Protein AF-A0A370FLT7-F1 (afdb_monomer_lite)

Radius of gyration: 33.23 Å; chains: 1; bounding box: 88×99×96 Å

pLDDT: mean 82.63, std 16.58, range [23.91, 98.06]

Foldseek 3Di:
DDDDDDDDDDPPDDDPPLPDFDPVVVVLVVVLVVQLVCLVVCAQVVCVVVVFHADLVGFGPDDDPDDDDPFQQQDDDPNFGSVLQLVLLVLLLVLLVLQVVLLVVDDADPLLSVLSNLQSQLSNQLSVLRNQCRSPPDSVSQLSNQLSNLSNLLSLLLLLCQWQNDSSCSVVSSVVSNVQSNCLSCVCVPRVRNVSNVSSVVSSLVSSVVRVPGHTDVRRLQFPSVLLSVLQVQLVVLVVCFNVVCVVVVNPHGSSSVSSVSNSVSSVSVSVSSPDDHDDPPDDDPDDDPPPDPPDDDDPDDDPDDPDDPPDDPDPDDDDLCVLCVDLLAVLLLLLLLLLLLLLLLLLLLLLCCCLPPNPDPVQHNVCSNVLLVLLLLVLLQQCLLLLLLVLLQFWLLVLSLVLLVLQLVLLLQSLVCLVVVPSVSSSVSSNSSSNSVSNNQLSSLLSLPQSDDQLSQLSSLLSSLLSSLVSSLNSNVNNNVQSPDPPCSSNSSSVSSNVSSVSSSVSSVSNDTGGRNCNPDDRDPRRVVSLVVLLVLQVVDVLSNLLLVLLLLLLLLVLLCLVCLQVCCCVQLLEDPVNSSVLSVLLSVLLSLLSSVLSVLCVSHLQLLLQLVLLLQLLVLLQVLLVLGVPDDDDHRDYPVRSVVDPSVVSNSVSSSRNSSSSNSNNSSSSSSLSVPDDSSRSSSSSSNSSNSNSVSSVVSVVVSVVCVVSVDDSSVSSNVSSVVSVVVSVVSCVVQVLNVLSNVLSCCCPWFEVEAEAPLVQADPWFEAEEEEAAFFPCVLSPVCNSHSDQEAEEDAQVLLVDPPSVVSNVSSVHQHADPCVVPVVSNVVSLVVLLVCNVVRHYYYYHQQRDHDQDRDGHQGHCSLLSSLVSNVVVVGWYWYKAKYKEQCHLAQGGQNDDDVRGRDHNDPPGPDGGHRYMYMYIDHIDTSVPDDRVVSSVVRVVSHVVD

Structure (mmCIF, N/CA/C/O backbone):
data_AF-A0A370FLT7-F1
#
_entry.id   AF-A0A370FLT7-F1
#
loop_
_atom_site.group_PDB
_atom_site.id
_atom_site.type_symbol
_atom_site.label_atom_id
_atom_site.label_alt_id
_atom_site.label_comp_id
_atom_site.label_asym_id
_atom_site.label_entity_id
_atom_site.label_seq_id
_atom_site.pdbx_PDB_ins_code
_atom_site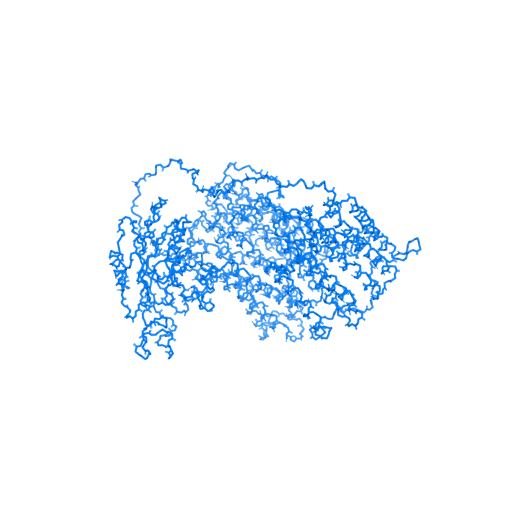.Cartn_x
_atom_site.Cartn_y
_atom_site.Cartn_z
_atom_site.occupancy
_atom_site.B_iso_or_equiv
_atom_site.auth_seq_id
_atom_site.auth_comp_id
_atom_site.auth_asym_id
_atom_site.auth_atom_id
_atom_site.pdbx_PDB_model_num
ATOM 1 N N . MET A 1 1 ? -52.719 66.100 21.756 1.00 38.38 1 MET A N 1
ATOM 2 C CA . MET A 1 1 ? -51.953 67.330 21.450 1.00 38.38 1 MET A CA 1
ATOM 3 C C . MET A 1 1 ? -50.481 67.063 21.730 1.00 38.38 1 MET A C 1
ATOM 5 O O . MET A 1 1 ? -50.223 66.304 22.649 1.00 38.38 1 MET A O 1
ATOM 9 N N . SER A 1 2 ? -49.617 67.682 20.910 1.00 30.84 2 SER A N 1
ATOM 10 C CA . SER A 1 2 ? -48.152 67.544 20.710 1.00 30.84 2 SER A CA 1
ATOM 11 C C . SER A 1 2 ? -47.684 66.196 20.120 1.00 30.84 2 SER A C 1
ATOM 13 O O . SER A 1 2 ? -47.815 65.155 20.745 1.00 30.84 2 SER A O 1
ATOM 15 N N . SER A 1 3 ? -47.365 66.060 18.824 1.00 33.62 3 SER A N 1
ATOM 16 C CA . SER A 1 3 ? -46.387 66.716 17.922 1.00 33.62 3 SER A CA 1
ATOM 17 C C . SER A 1 3 ? -44.952 66.207 18.087 1.00 33.62 3 SER A C 1
ATOM 19 O O . SER A 1 3 ? -44.336 66.480 19.110 1.00 33.62 3 SER A O 1
ATOM 21 N N . SER A 1 4 ? -44.393 65.587 17.041 1.00 31.08 4 SER A N 1
ATOM 22 C CA . SER A 1 4 ? -43.072 65.950 16.497 1.00 31.08 4 SER A CA 1
ATOM 23 C C . SER A 1 4 ? -42.725 65.098 15.268 1.00 31.08 4 SER A C 1
ATOM 25 O O . SER A 1 4 ? -42.949 63.892 15.226 1.00 31.08 4 SER A O 1
ATOM 27 N N . THR A 1 5 ? -42.212 65.788 14.261 1.00 32.88 5 THR A N 1
ATOM 28 C CA . THR A 1 5 ? -41.855 65.403 12.895 1.00 32.88 5 THR A CA 1
ATOM 29 C C . THR A 1 5 ? -40.526 64.647 12.801 1.00 32.88 5 THR A C 1
ATOM 31 O O . THR A 1 5 ? -39.550 65.014 13.450 1.00 32.88 5 THR A O 1
ATOM 34 N N . ALA A 1 6 ? -40.466 63.648 11.918 1.00 31.94 6 ALA A N 1
ATOM 35 C CA . ALA A 1 6 ? -39.247 62.942 11.530 1.00 31.94 6 ALA A CA 1
ATOM 36 C C . ALA A 1 6 ? -38.397 63.766 10.539 1.00 31.94 6 ALA A C 1
ATOM 38 O O . ALA A 1 6 ? -38.916 64.263 9.541 1.00 31.94 6 ALA A O 1
ATOM 39 N N . SER A 1 7 ? -37.089 63.858 10.797 1.00 27.72 7 SER A N 1
ATOM 40 C CA . SER A 1 7 ? -36.059 64.342 9.868 1.00 27.72 7 SER A CA 1
ATOM 41 C C . SER A 1 7 ? -34.791 63.488 10.005 1.00 27.72 7 SER A C 1
ATOM 43 O O . SER A 1 7 ? -34.506 62.945 11.069 1.00 27.72 7 SER A O 1
ATOM 45 N N . ALA A 1 8 ? -34.081 63.362 8.887 1.00 35.47 8 ALA A N 1
ATOM 46 C CA . ALA A 1 8 ? -33.029 62.412 8.544 1.00 35.47 8 ALA A CA 1
ATOM 47 C C . ALA A 1 8 ? -31.767 62.410 9.433 1.00 35.47 8 ALA A C 1
ATOM 49 O O . ALA A 1 8 ? -31.278 63.464 9.833 1.00 35.47 8 ALA A O 1
ATOM 50 N N . ALA A 1 9 ? -31.174 61.218 9.592 1.00 28.31 9 ALA A N 1
ATOM 51 C CA . ALA A 1 9 ? -29.761 61.015 9.918 1.00 28.31 9 ALA A CA 1
ATOM 52 C C . ALA A 1 9 ? -29.216 59.739 9.223 1.00 28.31 9 ALA A C 1
ATOM 54 O O . ALA A 1 9 ? -29.632 58.623 9.518 1.00 28.31 9 ALA A O 1
ATOM 55 N N . ASP A 1 10 ? -28.362 59.976 8.226 1.00 25.14 10 ASP A N 1
ATOM 56 C CA . ASP A 1 10 ? -27.157 59.254 7.770 1.00 25.14 10 ASP A CA 1
ATOM 57 C C . ASP A 1 10 ? -26.933 57.750 8.112 1.00 25.14 10 ASP A C 1
ATOM 59 O O . ASP A 1 10 ? -26.761 57.403 9.283 1.00 25.14 10 ASP A O 1
ATOM 63 N N . PRO A 1 11 ? -26.788 56.834 7.122 1.00 30.23 11 PRO A N 1
ATOM 64 C CA . PRO A 1 11 ? -26.282 55.482 7.339 1.00 30.23 11 PRO A CA 1
ATOM 65 C C . PRO A 1 11 ? -24.788 55.383 6.973 1.00 30.23 11 PRO A C 1
ATOM 67 O O . PRO A 1 11 ? -24.406 54.682 6.035 1.00 30.23 11 PRO A O 1
ATOM 70 N N . ALA A 1 12 ? -23.925 56.053 7.736 1.00 32.56 12 ALA A N 1
ATOM 71 C CA . ALA A 1 12 ? -22.471 55.900 7.664 1.00 32.56 12 ALA A CA 1
ATOM 72 C C . ALA A 1 12 ? -21.914 55.272 8.955 1.00 32.56 12 ALA A C 1
ATOM 74 O O . ALA A 1 12 ? -21.132 55.882 9.675 1.00 32.56 12 ALA A O 1
ATOM 75 N N . SER A 1 13 ? -22.313 54.034 9.273 1.00 29.62 13 SER A N 1
ATOM 76 C CA . SER A 1 13 ? -21.671 53.246 10.344 1.00 29.62 13 SER A CA 1
ATOM 77 C C . SER A 1 13 ? -21.917 51.735 10.220 1.00 29.62 13 SER A C 1
ATOM 79 O O . SER A 1 13 ? -22.396 51.070 11.135 1.00 29.62 13 SER A O 1
ATOM 81 N N . THR A 1 14 ? -21.549 51.125 9.090 1.00 31.80 14 THR A N 1
ATOM 82 C CA . THR A 1 14 ? -21.376 49.662 9.070 1.00 31.80 14 THR A CA 1
ATOM 83 C C . THR A 1 14 ? -20.015 49.300 9.649 1.00 31.80 14 THR A C 1
ATOM 85 O O . THR A 1 14 ? -18.990 49.446 8.983 1.00 31.80 14 THR A O 1
ATOM 88 N N . ASN A 1 15 ? -20.044 48.825 10.893 1.00 28.28 15 ASN A N 1
ATOM 89 C CA . ASN A 1 15 ? -18.952 48.187 11.617 1.00 28.28 15 ASN A CA 1
ATOM 90 C C . ASN A 1 15 ? -18.109 47.257 10.731 1.00 28.28 15 ASN A C 1
ATOM 92 O O . ASN A 1 15 ? -18.578 46.245 10.208 1.00 28.28 15 ASN A O 1
ATOM 96 N N . THR A 1 16 ? -16.827 47.591 10.631 1.00 33.44 16 THR A N 1
ATOM 97 C CA . THR A 1 16 ? -15.758 46.767 10.071 1.00 33.44 16 THR A CA 1
ATOM 98 C C . THR A 1 16 ? -15.375 45.673 11.075 1.00 33.44 16 THR A C 1
ATOM 100 O O . THR A 1 16 ? -14.290 45.692 11.647 1.00 33.44 16 THR A O 1
ATOM 103 N N . GLU A 1 17 ? -16.250 44.696 11.320 1.00 32.62 17 GLU A N 1
ATOM 104 C CA . GLU A 1 17 ? -15.790 43.431 11.900 1.00 32.62 17 GLU A CA 1
ATOM 105 C C . GLU A 1 17 ? -15.023 42.671 10.813 1.00 32.62 17 GLU A C 1
ATOM 107 O O . GLU A 1 17 ? -15.592 42.181 9.834 1.00 32.62 17 GLU A O 1
ATOM 112 N N . ALA A 1 18 ? -13.699 42.607 10.952 1.00 38.72 18 ALA A N 1
ATOM 113 C CA . ALA A 1 18 ? -12.856 41.760 10.126 1.00 38.72 18 ALA A CA 1
ATOM 114 C C . ALA A 1 18 ? -13.278 40.298 10.337 1.00 38.72 18 ALA A C 1
ATOM 116 O O . ALA A 1 18 ? -12.859 39.651 11.295 1.00 38.72 18 ALA A O 1
ATOM 117 N N . ALA A 1 19 ? -14.137 39.785 9.453 1.00 44.47 19 ALA A N 1
ATOM 118 C CA . ALA A 1 19 ? -14.568 38.396 9.463 1.00 44.47 19 ALA A CA 1
ATOM 119 C C . ALA A 1 19 ? -13.333 37.482 9.427 1.00 44.47 19 ALA A C 1
ATOM 121 O O . ALA A 1 19 ? -12.657 37.361 8.401 1.00 44.47 19 ALA A O 1
ATOM 122 N N . LEU A 1 20 ? -13.019 36.869 10.571 1.00 51.88 20 LEU A N 1
ATOM 123 C CA . LEU A 1 20 ? -11.896 35.952 10.725 1.00 51.88 20 LEU A CA 1
ATOM 124 C C . LEU A 1 20 ? -12.008 34.835 9.679 1.00 51.88 20 LEU A C 1
ATOM 126 O O . LEU A 1 20 ? -13.048 34.185 9.542 1.00 51.88 20 LEU A O 1
ATOM 130 N N . LEU A 1 21 ? -10.928 34.617 8.923 1.00 61.34 21 LEU A N 1
ATOM 131 C CA . LEU A 1 21 ? -10.863 33.547 7.929 1.00 61.34 21 LEU A CA 1
ATOM 132 C C . LEU A 1 21 ? -11.156 32.193 8.606 1.00 61.34 21 LEU A C 1
ATOM 134 O O . LEU A 1 21 ? -10.674 31.950 9.717 1.00 61.34 21 LEU A O 1
ATOM 138 N N . PRO A 1 22 ? -11.882 31.267 7.950 1.00 70.06 22 PRO A N 1
ATOM 139 C CA . PRO A 1 22 ? -12.069 29.916 8.470 1.00 70.06 22 PRO A CA 1
ATOM 140 C C . PRO A 1 22 ? -10.717 29.298 8.853 1.00 70.06 22 PRO A C 1
ATOM 142 O O . PRO A 1 22 ? -9.789 29.334 8.043 1.00 70.06 22 PRO A O 1
ATOM 145 N N . ARG A 1 23 ? -10.595 28.699 10.050 1.00 70.44 23 ARG A N 1
ATOM 146 C CA . ARG A 1 23 ? -9.309 28.188 10.587 1.00 70.44 23 ARG A CA 1
ATOM 147 C C . ARG A 1 23 ? -8.514 27.341 9.583 1.00 70.44 23 ARG A C 1
ATOM 149 O O . ARG A 1 23 ? -7.304 27.493 9.469 1.00 70.44 23 ARG A O 1
ATOM 156 N N . GLY A 1 24 ? -9.195 26.492 8.807 1.00 73.44 24 GLY A N 1
ATOM 157 C CA . GLY A 1 24 ? -8.556 25.674 7.769 1.00 73.44 24 GLY A CA 1
ATOM 158 C C . GLY A 1 24 ? -7.980 26.475 6.592 1.00 73.44 24 GLY A C 1
ATOM 159 O O . GLY A 1 24 ? -6.941 26.098 6.065 1.00 73.44 24 GLY A O 1
ATOM 160 N N . LEU A 1 25 ? -8.621 27.578 6.191 1.00 81.38 25 LEU A N 1
ATOM 161 C CA . LEU A 1 25 ? -8.120 28.482 5.150 1.00 81.38 25 LEU A CA 1
ATOM 162 C C . LEU A 1 25 ? -6.924 29.295 5.647 1.00 81.38 25 LEU A C 1
ATOM 164 O O . LEU A 1 25 ? -5.943 29.418 4.920 1.00 81.38 25 LEU A O 1
ATOM 168 N N . GLY A 1 26 ? -6.978 29.777 6.891 1.00 81.12 26 GLY A N 1
ATOM 169 C CA . GLY A 1 26 ? -5.848 30.462 7.522 1.00 81.12 26 GLY A CA 1
ATOM 170 C C . GLY A 1 26 ? -4.589 29.591 7.554 1.00 81.12 26 GLY A C 1
ATOM 171 O O . GLY A 1 26 ? -3.539 30.030 7.102 1.00 81.12 26 GLY A O 1
ATOM 172 N N . LEU A 1 27 ? -4.710 28.331 7.989 1.00 79.44 27 LEU A N 1
ATOM 173 C CA . LEU A 1 27 ? -3.586 27.385 8.021 1.00 79.44 27 LEU A CA 1
ATOM 174 C C . LEU A 1 27 ? -3.029 27.067 6.627 1.00 79.44 27 LEU A C 1
ATOM 176 O O . LEU A 1 27 ? -1.815 27.010 6.458 1.00 79.44 27 LEU A O 1
ATOM 180 N N . ALA A 1 28 ? -3.894 26.879 5.625 1.00 80.38 28 ALA A N 1
ATOM 181 C CA . ALA A 1 28 ? -3.457 26.587 4.260 1.00 80.38 28 ALA A CA 1
ATOM 182 C C . ALA A 1 28 ? -2.689 27.764 3.633 1.00 80.38 28 ALA A C 1
ATOM 184 O O . ALA A 1 28 ? -1.633 27.561 3.038 1.00 80.38 28 ALA A O 1
ATOM 185 N N . LEU A 1 29 ? -3.190 28.993 3.797 1.00 84.62 29 LEU A N 1
ATOM 186 C CA . LEU A 1 29 ? -2.523 30.198 3.295 1.00 84.62 29 LEU A CA 1
ATOM 187 C C . LEU A 1 29 ? -1.230 30.494 4.062 1.00 84.62 29 LEU A C 1
ATOM 189 O O . LEU A 1 29 ? -0.233 30.843 3.441 1.00 84.62 29 LEU A O 1
ATOM 193 N N . ALA A 1 30 ? -1.222 30.305 5.386 1.00 82.62 30 ALA A N 1
ATOM 194 C CA . ALA A 1 30 ? -0.020 30.456 6.200 1.00 82.62 30 ALA A CA 1
ATOM 195 C C . ALA A 1 30 ? 1.059 29.436 5.812 1.00 82.62 30 ALA A C 1
ATOM 197 O O . ALA A 1 30 ? 2.218 29.806 5.677 1.00 82.62 30 ALA A O 1
ATOM 198 N N . GLY A 1 31 ? 0.686 28.175 5.567 1.00 83.19 31 GLY A N 1
ATOM 199 C CA . GLY A 1 31 ? 1.617 27.147 5.098 1.00 83.19 31 GLY A CA 1
ATOM 200 C C . GLY A 1 31 ? 2.240 27.487 3.742 1.00 83.19 31 GLY A C 1
ATOM 201 O O . GLY A 1 31 ? 3.450 27.361 3.580 1.00 83.19 31 GLY A O 1
ATOM 202 N N . LEU A 1 32 ? 1.439 27.977 2.788 1.00 86.25 32 LEU A N 1
ATOM 203 C CA . LEU A 1 32 ? 1.945 28.430 1.487 1.00 86.25 32 LEU A CA 1
ATOM 204 C C . LEU A 1 32 ? 2.850 29.654 1.608 1.00 86.25 32 LEU A C 1
ATOM 206 O O . LEU A 1 32 ? 3.877 29.706 0.942 1.00 86.25 32 LEU A O 1
ATOM 210 N N . LEU A 1 33 ? 2.498 30.613 2.465 1.00 88.94 33 LEU A N 1
ATOM 211 C CA . LEU A 1 33 ? 3.317 31.797 2.708 1.00 88.94 33 LEU A CA 1
ATOM 212 C C . LEU A 1 33 ? 4.647 31.438 3.378 1.00 88.94 33 LEU A C 1
ATOM 214 O O . LEU A 1 33 ? 5.681 31.951 2.973 1.00 88.94 33 LEU A O 1
ATOM 218 N N . LEU A 1 34 ? 4.638 30.544 4.370 1.00 87.00 34 LEU A N 1
ATOM 219 C CA . LEU A 1 34 ? 5.855 30.060 5.023 1.00 87.00 34 LEU A CA 1
ATOM 220 C C . LEU A 1 34 ? 6.749 29.303 4.044 1.00 87.00 34 LEU A C 1
ATOM 222 O O . LEU A 1 34 ? 7.954 29.528 4.034 1.00 87.00 34 LEU A O 1
ATOM 226 N N . LEU A 1 35 ? 6.165 28.447 3.202 1.00 83.94 35 LEU A N 1
ATOM 227 C CA . LEU A 1 35 ? 6.905 27.752 2.154 1.00 83.94 35 LEU A CA 1
ATOM 228 C C . LEU A 1 35 ? 7.507 28.749 1.158 1.00 83.94 35 LEU A C 1
ATOM 230 O O . LEU A 1 35 ? 8.676 28.635 0.811 1.00 83.94 35 LEU A O 1
ATOM 234 N N . TRP A 1 36 ? 6.730 29.752 0.750 1.00 90.56 36 TRP A N 1
ATOM 235 C CA . TRP A 1 36 ? 7.182 30.809 -0.147 1.00 90.56 36 TRP A CA 1
ATOM 236 C C . TRP A 1 36 ? 8.335 31.623 0.462 1.00 90.56 36 TRP A C 1
ATOM 238 O O . TRP A 1 36 ? 9.374 31.775 -0.175 1.00 90.56 36 TRP A O 1
ATOM 248 N N . LEU A 1 37 ? 8.203 32.062 1.720 1.00 87.69 37 LEU A N 1
ATOM 249 C CA . LEU A 1 37 ? 9.255 32.759 2.467 1.00 87.69 37 LEU A CA 1
ATOM 250 C C . LEU A 1 37 ? 10.507 31.891 2.612 1.00 87.69 37 LEU A C 1
ATOM 252 O O . LEU A 1 37 ? 11.610 32.376 2.390 1.00 87.69 37 LEU A O 1
ATOM 256 N N . ALA A 1 38 ? 10.348 30.604 2.928 1.00 81.81 38 ALA A N 1
ATOM 257 C CA . ALA A 1 38 ? 11.465 29.671 3.018 1.00 81.81 38 ALA A CA 1
ATOM 258 C C . ALA A 1 38 ? 12.196 29.546 1.675 1.00 81.81 38 ALA A C 1
ATOM 260 O O . ALA A 1 38 ? 13.420 29.611 1.645 1.00 81.81 38 ALA A O 1
ATOM 261 N N . THR A 1 39 ? 11.467 29.439 0.559 1.00 82.62 39 THR A N 1
ATOM 262 C CA . THR A 1 39 ? 12.078 29.393 -0.779 1.00 82.62 39 THR A CA 1
ATOM 263 C C . THR A 1 39 ? 12.706 30.712 -1.210 1.00 82.62 39 THR A C 1
ATOM 265 O O . THR A 1 39 ? 13.681 30.711 -1.958 1.00 82.62 39 THR A O 1
ATOM 268 N N . TRP A 1 40 ? 12.171 31.834 -0.734 1.00 81.62 40 TRP A N 1
ATOM 269 C CA . TRP A 1 40 ? 12.729 33.153 -0.995 1.00 81.62 40 TRP A CA 1
ATOM 270 C C . TRP A 1 40 ? 14.043 33.359 -0.232 1.00 81.62 40 TRP A C 1
ATOM 272 O O . TRP A 1 40 ? 15.021 33.798 -0.826 1.00 81.62 40 TRP A O 1
ATOM 282 N N . LEU A 1 41 ? 14.086 32.955 1.043 1.00 79.75 41 LEU A N 1
ATOM 283 C CA . LEU A 1 41 ? 15.259 33.055 1.919 1.00 79.75 41 LEU A CA 1
ATOM 284 C C . LEU A 1 41 ? 16.350 32.021 1.612 1.00 79.75 41 LEU A C 1
ATOM 286 O O . LEU A 1 41 ? 17.524 32.305 1.819 1.00 79.75 41 LEU A O 1
ATOM 290 N N . ALA A 1 42 ? 15.981 30.826 1.140 1.00 70.44 42 ALA A N 1
ATOM 291 C CA . ALA A 1 42 ? 16.930 29.764 0.803 1.00 70.44 42 ALA A CA 1
ATOM 292 C C . ALA A 1 42 ? 17.928 30.191 -0.293 1.00 70.44 42 ALA A C 1
ATOM 294 O O . ALA A 1 42 ? 19.095 29.818 -0.232 1.00 70.44 42 ALA A O 1
ATOM 295 N N . GLY A 1 43 ? 17.497 31.012 -1.255 1.00 64.88 43 GLY A N 1
ATOM 296 C CA . GLY A 1 43 ? 18.356 31.577 -2.299 1.00 64.88 43 GLY A CA 1
ATOM 297 C C . GLY A 1 43 ? 19.034 30.548 -3.232 1.00 64.88 43 GLY A C 1
ATOM 298 O O . GLY A 1 43 ? 18.910 29.332 -3.052 1.00 64.88 43 GLY A O 1
ATOM 299 N N . PRO A 1 44 ? 19.791 31.017 -4.241 1.00 61.84 44 PRO A N 1
ATOM 300 C CA . PRO A 1 44 ? 20.571 30.161 -5.144 1.00 61.84 44 PRO A CA 1
ATOM 301 C C . PRO A 1 44 ? 21.779 29.514 -4.451 1.00 61.84 44 PRO A C 1
ATOM 303 O O . PRO A 1 44 ? 22.203 28.425 -4.828 1.00 61.84 44 PRO A O 1
ATOM 306 N N . ALA A 1 45 ? 22.320 30.160 -3.413 1.00 61.19 45 ALA A N 1
ATOM 307 C CA . ALA A 1 45 ? 23.509 29.705 -2.695 1.00 61.19 45 ALA A CA 1
ATOM 308 C C . ALA A 1 45 ? 23.268 28.422 -1.880 1.00 61.19 45 ALA A C 1
ATOM 310 O O . ALA A 1 45 ? 24.117 27.533 -1.885 1.00 61.19 45 ALA A O 1
ATOM 311 N N . LEU A 1 46 ? 22.109 28.281 -1.221 1.00 62.53 46 LEU A N 1
ATOM 312 C CA . LEU A 1 46 ? 21.760 27.046 -0.507 1.00 62.53 46 LEU A CA 1
ATOM 313 C C . LEU A 1 46 ? 21.501 25.895 -1.482 1.00 62.53 46 LEU A C 1
ATOM 315 O O . LEU A 1 46 ? 21.922 24.771 -1.231 1.00 62.53 46 LEU A O 1
ATOM 319 N N . LEU A 1 47 ? 20.835 26.176 -2.606 1.00 62.44 47 LEU A N 1
ATOM 320 C CA . LEU A 1 47 ? 20.624 25.201 -3.674 1.00 62.44 47 LEU A CA 1
ATOM 321 C C . LEU A 1 47 ? 21.951 24.733 -4.279 1.00 62.44 47 LEU A C 1
ATOM 323 O O . LEU A 1 47 ? 22.157 23.533 -4.428 1.00 62.44 47 LEU A O 1
ATOM 327 N N . ALA A 1 48 ? 22.878 25.653 -4.549 1.00 61.97 48 ALA A N 1
ATOM 328 C CA . ALA A 1 48 ? 24.223 25.322 -5.008 1.00 61.97 48 ALA A CA 1
ATOM 329 C C . ALA A 1 48 ? 25.009 24.509 -3.962 1.00 61.97 48 ALA A C 1
ATOM 331 O O . ALA A 1 48 ? 25.635 23.513 -4.314 1.00 61.97 48 ALA A O 1
ATOM 332 N N . ALA A 1 49 ? 24.911 24.855 -2.672 1.00 59.28 49 ALA A N 1
ATOM 333 C CA . ALA A 1 49 ? 25.519 24.091 -1.577 1.00 59.28 49 ALA A CA 1
ATOM 334 C C . ALA A 1 49 ? 24.932 22.673 -1.417 1.00 59.28 49 ALA A C 1
ATOM 336 O O . ALA A 1 49 ? 25.599 21.783 -0.892 1.00 59.28 49 ALA A O 1
ATOM 337 N N . LEU A 1 50 ? 23.700 22.450 -1.886 1.00 55.97 50 LEU A N 1
ATOM 338 C CA . LEU A 1 50 ? 23.039 21.143 -1.945 1.00 55.97 50 LEU A CA 1
ATOM 339 C C . LEU A 1 50 ? 23.236 20.422 -3.294 1.00 55.97 50 LEU A C 1
ATOM 341 O O . LEU A 1 50 ? 22.694 19.332 -3.471 1.00 55.97 50 LEU A O 1
ATOM 345 N N . GLY A 1 51 ? 23.997 21.002 -4.231 1.00 55.62 51 GLY A N 1
ATOM 346 C CA . GLY A 1 51 ? 24.246 20.433 -5.561 1.00 55.62 51 GLY A CA 1
ATOM 347 C C . GLY A 1 51 ? 23.050 20.506 -6.520 1.00 55.62 51 GLY A C 1
ATOM 348 O O . GLY A 1 51 ? 22.939 19.675 -7.413 1.00 55.62 51 GLY A O 1
ATOM 349 N N . LEU A 1 52 ? 22.141 21.468 -6.327 1.00 57.31 52 LEU A N 1
ATOM 350 C CA . LEU A 1 52 ? 20.862 21.603 -7.037 1.00 57.31 52 LEU A CA 1
ATOM 351 C C . LEU A 1 52 ? 20.688 22.972 -7.748 1.00 57.31 52 LEU A C 1
ATOM 353 O O . LEU A 1 52 ? 19.691 23.656 -7.499 1.00 57.31 52 LEU A O 1
ATOM 357 N N . PRO A 1 53 ? 21.621 23.436 -8.606 1.00 57.84 53 PRO A N 1
ATOM 358 C CA . PRO A 1 53 ? 21.456 24.707 -9.316 1.00 57.84 53 PRO A CA 1
ATOM 359 C C . PRO A 1 53 ? 20.275 24.633 -10.295 1.00 57.84 53 PRO A C 1
ATOM 361 O O . PRO A 1 53 ? 20.175 23.686 -11.069 1.00 57.84 53 PRO A O 1
ATOM 364 N N . LEU A 1 54 ? 19.376 25.620 -10.262 1.00 57.41 54 LEU A N 1
ATOM 365 C CA . LEU A 1 54 ? 18.251 25.731 -11.196 1.00 57.41 54 LEU A CA 1
ATOM 366 C C . LEU A 1 54 ? 18.619 26.661 -12.361 1.00 57.41 54 LEU A C 1
ATOM 368 O O . LEU A 1 54 ? 19.239 27.700 -12.145 1.00 57.41 54 LEU A O 1
ATOM 372 N N . ASP A 1 55 ? 18.214 26.317 -13.579 1.00 55.12 55 ASP A N 1
ATOM 373 C CA . ASP A 1 55 ? 18.307 27.178 -14.754 1.00 55.12 55 ASP A CA 1
ATOM 374 C C . ASP A 1 55 ? 17.222 28.280 -14.751 1.00 55.12 55 ASP A C 1
ATOM 376 O O . ASP A 1 55 ? 16.337 28.331 -13.889 1.00 55.12 55 ASP A O 1
ATOM 380 N N . ALA A 1 56 ? 17.255 29.173 -15.749 1.00 48.19 56 ALA A N 1
ATOM 381 C CA . ALA A 1 56 ? 16.298 30.282 -15.886 1.00 48.19 56 ALA A CA 1
ATOM 382 C C . ALA A 1 56 ? 14.821 29.827 -16.000 1.00 48.19 56 ALA A C 1
ATOM 384 O O . ALA A 1 56 ? 13.890 30.605 -15.735 1.00 48.19 56 ALA A O 1
ATOM 385 N N . HIS A 1 57 ? 14.595 28.561 -16.356 1.00 51.09 57 HIS A N 1
ATOM 386 C CA . HIS A 1 57 ? 13.287 27.928 -16.497 1.00 51.09 57 HIS A CA 1
ATOM 387 C C . HIS A 1 57 ? 12.843 27.174 -15.234 1.00 51.09 57 HIS A C 1
ATOM 389 O O . HIS A 1 57 ? 11.661 26.846 -15.114 1.00 51.09 57 HIS A O 1
ATOM 395 N N . GLY A 1 58 ? 13.728 27.004 -14.247 1.00 50.62 58 GLY A N 1
ATOM 396 C CA . GLY A 1 58 ? 13.455 26.276 -13.011 1.00 50.62 58 GLY A CA 1
ATOM 397 C C . GLY A 1 58 ? 13.675 24.772 -13.107 1.00 50.62 58 GLY A C 1
ATOM 398 O O . GLY A 1 58 ? 13.102 24.033 -12.306 1.00 50.62 58 GLY A O 1
ATOM 399 N N . HIS A 1 59 ? 14.498 24.325 -14.054 1.00 52.88 59 HIS A N 1
ATOM 400 C CA . HIS A 1 59 ? 15.002 22.960 -14.150 1.00 52.88 59 HIS A CA 1
ATOM 401 C C . HIS A 1 59 ? 16.377 22.853 -13.501 1.00 52.88 59 HIS A C 1
ATOM 403 O O . HIS A 1 59 ? 17.164 23.789 -13.552 1.00 52.88 59 HIS A O 1
ATOM 409 N N . LEU A 1 60 ? 16.683 21.715 -12.884 1.00 47.72 60 LEU A N 1
ATOM 410 C CA . LEU A 1 60 ? 18.024 21.470 -12.359 1.00 47.72 60 LEU A CA 1
ATOM 411 C C . LEU A 1 60 ? 19.014 21.409 -13.525 1.00 47.72 60 LEU A C 1
ATOM 413 O O . LEU A 1 60 ? 18.779 20.698 -14.501 1.00 47.72 60 LEU A O 1
ATOM 417 N N . GLN A 1 61 ? 20.097 22.179 -13.436 1.00 44.38 61 GLN A N 1
ATOM 418 C CA . GLN A 1 61 ? 21.118 22.283 -14.469 1.00 44.38 61 GLN A CA 1
ATOM 419 C C . GLN A 1 61 ? 21.944 20.987 -14.481 1.00 44.38 61 GLN A C 1
ATOM 421 O O . GLN A 1 61 ? 22.999 20.887 -13.859 1.00 44.38 61 GLN A O 1
ATOM 426 N N . ALA A 1 62 ? 21.433 19.955 -15.152 1.00 36.03 62 ALA A N 1
ATOM 427 C CA . ALA A 1 62 ? 22.185 18.742 -15.432 1.00 36.03 62 ALA A CA 1
ATOM 428 C C . ALA A 1 62 ? 23.304 19.080 -16.431 1.00 36.03 62 ALA A C 1
ATOM 430 O O . ALA A 1 62 ? 23.060 19.708 -17.460 1.00 36.03 62 ALA A O 1
ATOM 431 N N . HIS A 1 63 ? 24.540 18.708 -16.101 1.00 38.25 63 HIS A N 1
ATOM 432 C CA . HIS A 1 63 ? 25.740 18.966 -16.894 1.00 38.25 63 HIS A CA 1
ATOM 433 C C . HIS A 1 63 ? 25.564 18.638 -18.393 1.00 38.25 63 HIS A C 1
ATOM 435 O O . HIS A 1 63 ? 25.597 17.472 -18.777 1.00 38.25 63 HIS A O 1
ATOM 441 N N . ALA A 1 64 ? 25.460 19.663 -19.247 1.00 30.88 64 ALA A N 1
ATOM 442 C CA . ALA A 1 64 ? 25.717 19.566 -20.684 1.00 30.88 64 ALA A CA 1
ATOM 443 C C . ALA A 1 64 ? 26.195 20.924 -21.255 1.00 30.88 64 ALA A C 1
ATOM 445 O O . ALA A 1 64 ? 25.687 21.973 -20.849 1.00 30.88 64 ALA A O 1
ATOM 446 N N . PRO A 1 65 ? 27.182 20.929 -22.172 1.00 36.09 65 PRO A N 1
ATOM 447 C CA . PRO A 1 65 ? 27.697 22.132 -22.820 1.00 36.09 65 PRO A CA 1
ATOM 448 C C . PRO A 1 65 ? 26.719 22.635 -23.897 1.00 36.09 65 PRO A C 1
ATOM 450 O O . PRO A 1 65 ? 26.118 21.835 -24.602 1.00 36.09 65 PRO A O 1
ATOM 453 N N . ALA A 1 66 ? 26.633 23.962 -24.051 1.00 36.91 66 ALA A N 1
ATOM 454 C CA . ALA A 1 66 ? 25.868 24.698 -25.068 1.00 36.91 66 ALA A CA 1
ATOM 455 C C . ALA A 1 66 ? 24.331 24.540 -25.002 1.00 36.91 66 ALA A C 1
ATOM 457 O O . ALA A 1 66 ? 23.759 23.513 -25.345 1.00 36.91 66 ALA A O 1
ATOM 458 N N . VAL A 1 67 ? 23.651 25.618 -24.600 1.00 41.53 67 VAL A N 1
ATOM 459 C CA . VAL A 1 67 ? 22.185 25.745 -24.591 1.00 41.53 67 VAL A CA 1
ATOM 460 C C . VAL A 1 67 ? 21.635 25.483 -25.999 1.00 41.53 67 VAL A C 1
ATOM 462 O O . VAL A 1 67 ? 21.765 26.319 -26.895 1.00 41.53 67 VAL A O 1
ATOM 465 N N . ALA A 1 68 ? 21.034 24.306 -26.182 1.00 46.22 68 ALA A N 1
ATOM 466 C CA . ALA A 1 68 ? 20.138 24.002 -27.289 1.00 46.22 68 ALA A CA 1
ATOM 467 C C . ALA A 1 68 ? 18.940 24.968 -27.256 1.00 46.22 68 ALA A C 1
ATOM 469 O O . ALA A 1 68 ? 18.565 25.465 -26.194 1.00 46.22 68 ALA A O 1
ATOM 470 N N . ALA A 1 69 ? 18.369 25.269 -28.422 1.00 58.03 69 ALA A N 1
ATOM 471 C CA . ALA A 1 69 ? 17.282 26.233 -28.562 1.00 58.03 69 ALA A CA 1
ATOM 472 C C . ALA A 1 69 ? 16.139 25.997 -27.541 1.00 58.03 69 ALA A C 1
ATOM 474 O O . ALA A 1 69 ? 15.782 24.847 -27.291 1.00 58.03 69 ALA A O 1
ATOM 475 N N . PRO A 1 70 ? 15.535 27.061 -26.974 1.00 65.56 70 PRO A N 1
ATOM 476 C CA . PRO A 1 70 ? 14.570 26.959 -25.872 1.00 65.56 70 PRO A CA 1
ATOM 477 C C . PRO A 1 70 ? 13.251 26.248 -26.228 1.00 65.56 70 PRO A C 1
ATOM 479 O O . PRO A 1 70 ? 12.486 25.933 -25.320 1.00 65.56 70 PRO A O 1
ATOM 482 N N . PHE A 1 71 ? 12.981 25.997 -27.514 1.00 81.19 71 PHE A N 1
ATOM 483 C CA . PHE A 1 71 ? 11.772 25.332 -28.013 1.00 81.19 71 PHE A CA 1
ATOM 484 C C . PHE A 1 71 ? 12.115 24.339 -29.122 1.00 81.19 71 PHE A C 1
ATOM 486 O O . PHE A 1 71 ? 13.079 24.545 -29.866 1.00 81.19 71 PHE A O 1
ATOM 493 N N . ALA A 1 72 ? 11.285 23.306 -29.278 1.00 83.88 72 ALA A N 1
ATOM 494 C CA . ALA A 1 72 ? 11.434 22.331 -30.354 1.00 83.88 72 ALA A CA 1
ATOM 495 C C . ALA A 1 72 ? 11.135 22.910 -31.751 1.00 83.88 72 ALA A C 1
ATOM 497 O O . ALA A 1 72 ? 11.800 22.545 -32.721 1.00 83.88 72 ALA A O 1
ATOM 498 N N . ASP A 1 73 ? 10.165 23.826 -31.869 1.00 86.38 73 ASP A N 1
ATOM 499 C CA . ASP A 1 73 ? 9.790 24.455 -33.144 1.00 86.38 73 ASP A CA 1
ATOM 500 C C . ASP A 1 73 ? 10.230 25.921 -33.215 1.00 86.38 73 ASP A C 1
ATOM 502 O O . ASP A 1 73 ? 9.513 26.839 -32.823 1.00 86.38 73 ASP A O 1
ATOM 506 N N . VAL A 1 74 ? 11.414 26.143 -33.785 1.00 87.75 74 VAL A N 1
ATOM 507 C CA . VAL A 1 74 ? 11.976 27.488 -33.989 1.00 87.75 74 VAL A CA 1
ATOM 508 C C . VAL A 1 74 ? 11.665 28.091 -35.364 1.00 87.75 74 VAL A C 1
ATOM 510 O O . VAL A 1 74 ? 12.247 29.101 -35.768 1.00 87.75 74 VAL A O 1
ATOM 513 N N . ARG A 1 75 ? 10.785 27.460 -36.150 1.00 89.81 75 ARG A N 1
ATOM 514 C CA . ARG A 1 75 ? 10.618 27.820 -37.564 1.00 89.81 75 ARG A CA 1
ATOM 515 C C . ARG A 1 75 ? 9.894 29.163 -37.714 1.00 89.81 75 ARG A C 1
ATOM 517 O O . ARG A 1 75 ? 8.811 29.352 -37.149 1.00 89.81 75 ARG A O 1
ATOM 524 N N . PRO A 1 76 ? 10.419 30.087 -38.540 1.00 89.94 76 PRO A N 1
ATOM 525 C CA . PRO A 1 76 ? 9.689 31.291 -38.889 1.00 89.94 76 PRO A CA 1
ATOM 526 C C . PRO A 1 76 ? 8.588 30.981 -39.914 1.00 89.94 76 PRO A C 1
ATOM 528 O O . PRO A 1 76 ? 8.791 30.228 -40.870 1.00 89.94 76 PRO A O 1
ATOM 531 N N . ARG A 1 77 ? 7.412 31.591 -39.750 1.00 89.38 77 ARG A N 1
ATOM 532 C CA . ARG A 1 77 ? 6.319 31.578 -40.743 1.00 89.38 77 ARG A CA 1
ATOM 533 C C . ARG A 1 77 ? 5.713 32.971 -40.824 1.00 89.38 77 ARG A C 1
ATOM 535 O O . ARG A 1 77 ? 5.544 33.621 -39.801 1.00 89.38 77 ARG A O 1
ATOM 542 N N . TRP A 1 78 ? 5.374 33.428 -42.030 1.00 89.69 78 TRP A N 1
ATOM 543 C CA . TRP A 1 78 ? 4.713 34.726 -42.254 1.00 89.69 78 TRP A CA 1
ATOM 544 C C . TRP A 1 78 ? 5.424 35.926 -41.595 1.00 89.69 78 TRP A C 1
ATOM 546 O O . TRP A 1 78 ? 4.775 36.844 -41.107 1.00 89.69 78 TRP A O 1
ATOM 556 N N . GLY A 1 79 ? 6.761 35.906 -41.545 1.00 85.19 79 GLY A N 1
ATOM 557 C CA . GLY A 1 79 ? 7.558 36.959 -40.900 1.00 85.19 79 GLY A CA 1
ATOM 558 C C . GLY A 1 79 ? 7.564 36.925 -39.365 1.00 85.19 79 GLY A C 1
ATOM 559 O O . GLY A 1 79 ? 8.140 37.817 -38.751 1.00 85.19 79 GLY A O 1
ATOM 560 N N . ILE A 1 80 ? 6.961 35.905 -38.744 1.00 89.19 80 ILE A N 1
ATOM 561 C CA . ILE A 1 80 ? 6.919 35.703 -37.292 1.00 89.19 80 ILE A CA 1
ATOM 562 C C . ILE A 1 80 ? 7.968 34.645 -36.903 1.00 89.19 80 ILE A C 1
ATOM 564 O O . ILE A 1 80 ? 7.866 33.510 -37.380 1.00 89.19 80 ILE A O 1
ATOM 568 N N . PRO A 1 81 ? 8.963 34.966 -36.056 1.00 87.38 81 PRO A N 1
ATOM 569 C CA . PRO A 1 81 ? 9.854 33.975 -35.445 1.00 87.38 81 PRO A CA 1
ATOM 570 C C . PRO A 1 81 ? 9.086 33.054 -34.486 1.00 87.38 81 PRO A C 1
ATOM 572 O O . PRO A 1 81 ? 8.173 33.519 -33.808 1.00 87.38 81 PRO A O 1
ATOM 575 N N . ASN A 1 82 ? 9.446 31.765 -34.413 1.00 88.94 82 ASN A N 1
ATOM 576 C CA . ASN A 1 82 ? 8.761 30.766 -33.569 1.00 88.94 82 ASN A CA 1
ATOM 577 C C . ASN A 1 82 ? 7.230 30.794 -33.767 1.00 88.94 82 ASN A C 1
ATOM 579 O O . ASN A 1 82 ? 6.448 30.867 -32.816 1.00 88.94 82 ASN A O 1
ATOM 583 N N . ALA A 1 83 ? 6.794 30.827 -35.031 1.00 89.62 83 ALA A N 1
ATOM 584 C CA . ALA A 1 83 ? 5.458 31.296 -35.396 1.00 89.62 83 ALA A CA 1
ATOM 585 C C . ALA A 1 83 ? 4.319 30.547 -34.702 1.00 89.62 83 ALA A C 1
ATOM 587 O O . ALA A 1 83 ? 3.333 31.165 -34.305 1.00 89.62 83 ALA A O 1
ATOM 588 N N . PHE A 1 84 ? 4.429 29.230 -34.545 1.00 91.19 84 PHE A N 1
ATOM 589 C CA . PHE A 1 84 ? 3.380 28.451 -33.896 1.00 91.19 84 PHE A CA 1
ATOM 590 C C . PHE A 1 84 ? 3.325 28.669 -32.385 1.00 91.19 84 PHE A C 1
ATOM 592 O O . PHE A 1 84 ? 2.220 28.763 -31.850 1.00 91.19 84 PHE A O 1
ATOM 599 N N . ASP A 1 85 ? 4.448 28.899 -31.709 1.00 89.38 85 ASP A N 1
ATOM 600 C CA . ASP A 1 85 ? 4.448 29.228 -30.280 1.00 89.38 85 ASP A CA 1
ATOM 601 C C . ASP A 1 85 ? 3.913 30.647 -30.021 1.00 89.38 85 ASP A C 1
ATOM 603 O O . ASP A 1 85 ? 3.201 30.877 -29.042 1.00 89.38 85 ASP A O 1
ATOM 607 N N . VAL A 1 86 ? 4.144 31.588 -30.944 1.00 92.38 86 VAL A N 1
ATOM 608 C CA . VAL A 1 86 ? 3.534 32.929 -30.900 1.00 92.38 86 VAL A CA 1
ATOM 609 C C . VAL A 1 86 ? 2.026 32.864 -31.178 1.00 92.38 86 VAL A C 1
ATOM 611 O O . VAL A 1 86 ? 1.226 33.390 -30.406 1.00 92.38 86 VAL A O 1
ATOM 614 N N . LEU A 1 87 ? 1.605 32.217 -32.269 1.00 92.69 87 LEU A N 1
ATOM 615 C CA . LEU A 1 87 ? 0.205 32.216 -32.716 1.00 92.69 87 LEU A CA 1
ATOM 616 C C . LEU A 1 87 ? -0.707 31.348 -31.842 1.00 92.69 87 LEU A C 1
ATOM 618 O O . LEU A 1 87 ? -1.885 31.668 -31.672 1.00 92.69 87 LEU A O 1
ATOM 622 N N . SER A 1 88 ? -0.178 30.282 -31.239 1.00 93.62 88 SER A N 1
ATOM 623 C CA . SER A 1 88 ? -0.934 29.415 -30.324 1.00 93.62 88 SER A CA 1
ATOM 624 C C . SER A 1 88 ? -1.373 30.117 -29.033 1.00 93.62 88 SER A C 1
ATOM 626 O O . SER A 1 88 ? -2.190 29.563 -28.300 1.00 93.62 88 SER A O 1
ATOM 628 N N . ASN A 1 89 ? -0.926 31.356 -28.787 1.00 94.62 89 ASN A N 1
ATOM 629 C CA . ASN A 1 89 ? -1.407 32.205 -27.698 1.00 94.62 89 ASN A CA 1
ATOM 630 C C . ASN A 1 89 ? -2.743 32.916 -27.988 1.00 94.62 89 ASN A C 1
ATOM 632 O O . ASN A 1 89 ? -3.450 33.287 -27.050 1.00 94.62 89 ASN A O 1
ATOM 636 N N . LEU A 1 90 ? -3.148 33.059 -29.258 1.00 94.69 90 LEU A N 1
ATOM 637 C CA . LEU A 1 90 ? -4.401 33.731 -29.645 1.00 94.69 90 LEU A CA 1
ATOM 638 C C . LEU A 1 90 ? -5.660 33.211 -28.915 1.00 94.69 90 LEU A C 1
ATOM 640 O O . LEU A 1 90 ? -6.508 34.026 -28.537 1.00 94.69 90 LEU A O 1
ATOM 644 N N . PRO A 1 91 ? -5.820 31.899 -28.651 1.00 96.00 91 PRO A N 1
ATOM 645 C CA . PRO A 1 91 ? -6.953 31.385 -27.887 1.00 96.00 91 PRO A CA 1
ATOM 646 C C . PRO A 1 91 ? -7.071 31.950 -26.467 1.00 96.00 91 PRO A C 1
ATOM 648 O O . PRO A 1 91 ? -8.195 32.105 -25.985 1.00 96.00 91 PRO A O 1
ATOM 651 N N . PHE A 1 92 ? -5.967 32.316 -25.803 1.00 95.75 92 PHE A N 1
ATOM 652 C CA . PHE A 1 92 ? -6.028 33.004 -24.509 1.00 95.75 92 PHE A CA 1
ATOM 653 C C . PHE A 1 92 ? -6.664 34.387 -24.644 1.00 95.75 92 PHE A C 1
ATOM 655 O O . PHE A 1 92 ? -7.556 34.729 -23.861 1.00 95.75 92 PHE A O 1
ATOM 662 N N . ALA A 1 93 ? -6.268 35.156 -25.664 1.00 95.31 93 ALA A N 1
ATOM 663 C CA . ALA A 1 93 ? -6.855 36.462 -25.935 1.00 95.31 93 ALA A CA 1
ATOM 664 C C . ALA A 1 93 ? -8.347 36.356 -26.280 1.00 95.31 93 ALA A C 1
ATOM 666 O O . ALA A 1 93 ? -9.170 37.084 -25.722 1.00 95.31 93 ALA A O 1
ATOM 667 N N . LEU A 1 94 ? -8.725 35.399 -27.133 1.00 95.75 94 LEU A N 1
ATOM 668 C CA . LEU A 1 94 ? -10.127 35.152 -27.477 1.00 95.75 94 LEU A CA 1
ATOM 669 C C . LEU A 1 94 ? -10.956 34.781 -26.240 1.00 95.75 94 LEU A C 1
ATOM 671 O O . LEU A 1 94 ? -12.029 35.347 -26.019 1.00 95.75 94 LEU A O 1
ATOM 675 N N . ALA A 1 95 ? -10.451 33.878 -25.395 1.00 94.31 95 ALA A N 1
ATOM 676 C CA . ALA A 1 95 ? -11.127 33.478 -24.166 1.00 94.31 95 ALA A CA 1
ATOM 677 C C . ALA A 1 95 ? -11.245 34.632 -23.154 1.00 94.31 95 ALA A C 1
ATOM 679 O O . ALA A 1 95 ? -12.294 34.790 -22.521 1.00 94.31 95 ALA A O 1
ATOM 680 N N . GLY A 1 96 ? -10.200 35.455 -23.021 1.00 95.19 96 GLY A N 1
ATOM 681 C CA . GLY A 1 96 ? -10.182 36.640 -22.166 1.00 95.19 96 GLY A CA 1
ATOM 682 C C . GLY A 1 96 ? -11.194 37.702 -22.605 1.00 95.19 96 GLY A C 1
ATOM 683 O O . GLY A 1 96 ? -12.035 38.123 -21.806 1.00 95.19 96 GLY A O 1
ATOM 684 N N . LEU A 1 97 ? -11.188 38.080 -23.889 1.00 95.44 97 LEU A N 1
ATOM 685 C CA . LEU A 1 97 ? -12.148 39.035 -24.457 1.00 95.44 97 LEU A CA 1
ATOM 686 C C . LEU A 1 97 ? -13.586 38.524 -24.339 1.00 95.44 97 LEU A C 1
ATOM 688 O O . LEU A 1 97 ? -14.470 39.258 -23.886 1.00 95.44 97 LEU A O 1
ATOM 692 N N . TRP A 1 98 ? -13.822 37.254 -24.684 1.00 93.88 98 TRP A N 1
ATOM 693 C CA . TRP A 1 98 ? -15.148 36.649 -24.593 1.00 93.88 98 TRP A CA 1
ATOM 694 C C . TRP A 1 98 ? -15.663 36.629 -23.152 1.00 93.88 98 TRP A C 1
ATOM 696 O O . TRP A 1 98 ? -16.820 36.971 -22.896 1.00 93.88 98 TRP A O 1
ATOM 706 N N . GLY A 1 99 ? -14.800 36.292 -22.192 1.00 92.88 99 GLY A N 1
ATOM 707 C CA . GLY A 1 99 ? -15.138 36.292 -20.773 1.00 92.88 99 GLY A CA 1
ATOM 708 C C . GLY A 1 99 ? -15.481 37.677 -20.239 1.00 92.88 99 GLY A C 1
ATOM 709 O O . GLY A 1 99 ? -16.525 37.844 -19.603 1.00 92.88 99 GLY A O 1
ATOM 710 N N . LEU A 1 100 ? -14.663 38.688 -20.544 1.00 93.56 100 LEU A N 1
ATOM 711 C CA . LEU A 1 100 ? -14.917 40.073 -20.136 1.00 93.56 100 LEU A CA 1
ATOM 712 C C . LEU A 1 100 ? -16.203 40.632 -20.756 1.00 93.56 100 LEU A C 1
ATOM 714 O O . LEU A 1 100 ? -16.996 41.256 -20.048 1.00 93.56 100 LEU A O 1
ATOM 718 N N . ALA A 1 101 ? -16.454 40.365 -22.041 1.00 91.75 101 ALA A N 1
ATOM 719 C CA . ALA A 1 101 ? -17.696 40.754 -22.707 1.00 91.75 101 ALA A CA 1
ATOM 720 C C . ALA A 1 101 ? -18.916 40.094 -22.044 1.00 91.75 101 ALA A C 1
ATOM 722 O O . ALA A 1 101 ? -19.908 40.759 -21.741 1.00 91.75 101 ALA A O 1
ATOM 723 N N . ARG A 1 102 ? -18.820 38.798 -21.726 1.00 88.81 102 ARG A N 1
ATOM 724 C CA . ARG A 1 102 ? -19.898 38.045 -21.074 1.00 88.81 102 ARG A CA 1
ATOM 725 C C . ARG A 1 102 ? -20.198 38.543 -19.660 1.00 88.81 102 ARG A C 1
ATOM 727 O O . ARG A 1 102 ? -21.355 38.516 -19.247 1.00 88.81 102 ARG A O 1
ATOM 734 N N . LEU A 1 103 ? -19.189 39.018 -18.928 1.00 89.31 103 LEU A N 1
ATOM 735 C CA . LEU A 1 103 ? -19.363 39.592 -17.590 1.00 89.31 103 LEU A CA 1
ATOM 736 C C . LEU A 1 103 ? -20.119 40.928 -17.600 1.00 89.31 103 LEU A C 1
ATOM 738 O O . LEU A 1 103 ? -20.813 41.216 -16.627 1.00 89.31 103 LEU A O 1
ATOM 742 N N . ARG A 1 104 ? -20.035 41.725 -18.678 1.00 84.88 104 ARG A N 1
ATOM 743 C CA . ARG A 1 104 ? -20.793 42.990 -18.804 1.00 84.88 104 ARG A CA 1
ATOM 744 C C . ARG A 1 104 ? -22.303 42.758 -18.830 1.00 84.88 104 ARG A C 1
ATOM 746 O O . ARG A 1 104 ? -23.052 43.548 -18.272 1.00 84.88 104 ARG A O 1
ATOM 753 N N . ALA A 1 105 ? -22.736 41.645 -19.417 1.00 76.75 105 ALA A N 1
ATOM 754 C CA . ALA A 1 105 ? -24.143 41.280 -19.550 1.00 76.75 105 ALA A CA 1
ATOM 755 C C . ALA A 1 105 ? -24.704 40.492 -18.345 1.00 76.75 105 ALA A C 1
ATOM 757 O O . ALA A 1 105 ? -25.803 39.944 -18.437 1.00 76.75 105 ALA A O 1
ATOM 758 N N . ARG A 1 106 ? -23.956 40.349 -17.233 1.00 78.38 106 ARG A N 1
ATOM 759 C CA . ARG A 1 106 ? -24.326 39.455 -16.119 1.00 78.38 106 ARG A CA 1
ATOM 760 C C . ARG A 1 106 ? -24.198 40.101 -14.742 1.00 78.38 106 ARG A C 1
ATOM 762 O O . ARG A 1 106 ? -23.201 40.733 -14.399 1.00 78.38 106 ARG A O 1
ATOM 769 N N . THR A 1 107 ? -25.190 39.844 -13.896 1.00 80.62 107 THR A N 1
ATOM 770 C CA . THR A 1 107 ? -25.213 40.262 -12.493 1.00 80.62 107 THR A CA 1
ATOM 771 C C . THR A 1 107 ? -24.657 39.155 -11.592 1.00 80.62 107 THR A C 1
ATOM 773 O O . THR A 1 107 ? -25.343 38.212 -11.219 1.00 80.62 107 THR A O 1
ATOM 776 N N . LEU A 1 108 ? -23.371 39.261 -11.243 1.00 83.50 108 LEU A N 1
ATOM 777 C CA . LEU A 1 108 ? -22.704 38.390 -10.260 1.00 83.50 108 LEU A CA 1
ATOM 778 C C . LEU A 1 108 ? -22.403 39.147 -8.955 1.00 83.50 108 LEU A C 1
ATOM 780 O O . LEU A 1 108 ? -22.222 40.373 -9.029 1.00 83.50 108 LEU A O 1
ATOM 784 N N . PRO A 1 109 ? -22.263 38.446 -7.805 1.00 86.88 109 PRO A N 1
ATOM 785 C CA . PRO A 1 109 ? -21.734 39.028 -6.572 1.00 86.88 109 PRO A CA 1
ATOM 786 C C . PRO A 1 109 ? -20.417 39.765 -6.830 1.00 86.88 109 PRO A C 1
ATOM 788 O O . PRO A 1 109 ? -19.574 39.276 -7.586 1.00 86.88 109 PRO A O 1
ATOM 791 N N . ALA A 1 110 ? -20.222 40.928 -6.204 1.00 86.50 110 ALA A N 1
ATOM 792 C CA . ALA A 1 110 ? -19.098 41.819 -6.508 1.00 86.50 110 ALA A CA 1
ATOM 793 C C . ALA A 1 110 ? -17.725 41.131 -6.381 1.00 86.50 110 ALA A C 1
ATOM 795 O O . ALA A 1 110 ? -16.862 41.314 -7.238 1.00 86.50 110 ALA A O 1
ATOM 796 N N . ALA A 1 111 ? -17.540 40.291 -5.358 1.00 87.75 111 ALA A N 1
ATOM 797 C CA . ALA A 1 111 ? -16.310 39.527 -5.150 1.00 87.75 111 ALA A CA 1
ATOM 798 C C . ALA A 1 111 ? -16.050 38.513 -6.281 1.00 87.75 111 ALA A C 1
ATOM 800 O O . ALA A 1 111 ? -14.970 38.502 -6.869 1.00 87.75 111 ALA A O 1
ATOM 801 N N . THR A 1 112 ? -17.060 37.716 -6.644 1.00 89.81 112 THR A N 1
ATOM 802 C CA . THR A 1 112 ? -16.983 36.733 -7.737 1.00 89.81 112 THR A CA 1
ATOM 803 C C . THR A 1 112 ? -16.771 37.406 -9.090 1.00 89.81 112 THR A C 1
ATOM 805 O O . THR A 1 112 ? -15.990 36.924 -9.906 1.00 89.81 112 THR A O 1
ATOM 808 N N . ARG A 1 113 ? -17.427 38.552 -9.321 1.00 90.88 113 ARG A N 1
ATOM 809 C CA . ARG A 1 113 ? -17.246 39.353 -10.536 1.00 90.88 113 ARG A CA 1
ATOM 810 C C . ARG A 1 113 ? -15.808 39.843 -10.660 1.00 90.88 113 ARG A C 1
ATOM 812 O O . ARG A 1 113 ? -15.217 39.659 -11.715 1.00 90.88 113 ARG A O 1
ATOM 819 N N . ARG A 1 114 ? -15.236 40.402 -9.587 1.00 91.44 114 ARG A N 1
ATOM 820 C CA . ARG A 1 114 ? -13.837 40.862 -9.567 1.00 91.44 114 ARG A CA 1
ATOM 821 C C . ARG A 1 114 ? -12.858 39.714 -9.809 1.00 91.44 114 ARG A C 1
ATOM 823 O O . ARG A 1 114 ? -11.962 39.861 -10.627 1.00 91.44 114 ARG A O 1
ATOM 830 N N . ALA A 1 115 ? -13.060 38.559 -9.173 1.00 93.88 115 ALA A N 1
ATOM 831 C CA . ALA A 1 115 ? -12.230 37.375 -9.408 1.00 93.88 115 ALA A CA 1
ATOM 832 C C . ALA A 1 115 ? -12.276 36.911 -10.878 1.00 93.88 115 ALA A C 1
ATOM 834 O O . ALA A 1 115 ? -11.235 36.651 -11.477 1.00 93.88 115 ALA A O 1
ATOM 835 N N . ALA A 1 116 ? -13.469 36.877 -11.484 1.00 93.56 116 ALA A N 1
ATOM 836 C CA . ALA A 1 116 ? -13.636 36.538 -12.897 1.00 93.56 116 ALA A CA 1
ATOM 837 C C . ALA A 1 116 ? -13.011 37.586 -13.835 1.00 93.56 116 ALA A C 1
ATOM 839 O O . ALA A 1 116 ? -12.381 37.220 -14.822 1.00 93.56 116 ALA A O 1
ATOM 840 N N . GLN A 1 117 ? -13.155 38.880 -13.525 1.00 94.75 117 GLN A N 1
ATOM 841 C CA . GLN A 1 117 ? -12.526 39.967 -14.283 1.00 94.75 117 GLN A CA 1
ATOM 842 C C . GLN A 1 117 ? -11.005 39.836 -14.271 1.00 94.75 117 GLN A C 1
ATOM 844 O O . GLN A 1 117 ? -10.396 39.899 -15.332 1.00 94.75 117 GLN A O 1
ATOM 849 N N . VAL A 1 118 ? -10.407 39.599 -13.099 1.00 96.25 118 VAL A N 1
ATOM 850 C CA . VAL A 1 118 ? -8.957 39.404 -12.976 1.00 96.25 118 VAL A CA 1
ATOM 851 C C . VAL A 1 118 ? -8.507 38.140 -13.705 1.00 96.25 118 VAL A C 1
ATOM 853 O O . VAL A 1 118 ? -7.504 38.186 -14.401 1.00 96.25 118 VAL A O 1
ATOM 856 N N . PHE A 1 119 ? -9.266 37.043 -13.634 1.00 96.12 119 PHE A N 1
ATOM 857 C CA . PHE A 1 119 ? -8.955 35.828 -14.390 1.00 96.12 119 PHE A CA 1
ATOM 858 C C . PHE A 1 119 ? -8.915 36.086 -15.905 1.00 96.12 119 PHE A C 1
ATOM 860 O O . PHE A 1 119 ? -7.914 35.789 -16.549 1.00 96.12 119 PHE A O 1
ATOM 867 N N . PHE A 1 120 ? -9.969 36.680 -16.477 1.00 96.50 120 PHE A N 1
ATOM 868 C CA . PHE A 1 120 ? -10.039 36.922 -17.923 1.00 96.50 120 PHE A CA 1
ATOM 869 C C . PHE A 1 120 ? -9.092 38.029 -18.404 1.00 96.50 120 PHE A C 1
ATOM 871 O O . PHE A 1 120 ? -8.536 37.908 -19.493 1.00 96.50 120 PHE A O 1
ATOM 878 N N . ALA A 1 121 ? -8.869 39.074 -17.602 1.00 96.12 121 ALA A N 1
ATOM 879 C CA . ALA A 1 121 ? -7.823 40.061 -17.871 1.00 96.12 121 ALA A CA 1
ATOM 880 C C . ALA A 1 121 ? -6.430 39.418 -17.807 1.00 96.12 121 ALA A C 1
ATOM 882 O O . ALA A 1 121 ? -5.589 39.693 -18.653 1.00 96.12 121 ALA A O 1
ATOM 883 N N . GLY A 1 122 ? -6.218 38.501 -16.861 1.00 95.88 122 GLY A N 1
ATOM 884 C CA . GLY A 1 122 ? -5.011 37.692 -16.762 1.00 95.88 122 GLY A CA 1
ATOM 885 C C . GLY A 1 122 ? -4.751 36.877 -18.023 1.00 95.88 122 GLY A C 1
ATOM 886 O O . GLY A 1 122 ? -3.641 36.917 -18.521 1.00 95.88 122 GLY A O 1
ATOM 887 N N . LEU A 1 123 ? -5.767 36.231 -18.611 1.00 96.31 123 LEU A N 1
ATOM 888 C CA . LEU A 1 123 ? -5.598 35.510 -19.884 1.00 96.31 123 LEU A CA 1
ATOM 889 C C . LEU A 1 123 ? -5.154 36.426 -21.036 1.00 96.31 123 LEU A C 1
ATOM 891 O O . LEU A 1 123 ? -4.345 36.013 -21.862 1.00 96.31 123 LEU A O 1
ATOM 895 N N . LEU A 1 124 ? -5.639 37.673 -21.085 1.00 96.50 124 LEU A N 1
ATOM 896 C CA . LEU A 1 124 ? -5.167 38.654 -22.071 1.00 96.50 124 LEU A CA 1
ATOM 897 C C . LEU A 1 124 ? -3.700 39.012 -21.841 1.00 96.50 124 LEU A C 1
ATOM 899 O O . LEU A 1 124 ? -2.918 39.035 -22.786 1.00 96.50 124 LEU A O 1
ATOM 903 N N . LEU A 1 125 ? -3.324 39.252 -20.584 1.00 95.69 125 LEU A N 1
ATOM 904 C CA . LEU A 1 125 ? -1.945 39.563 -20.220 1.00 95.69 125 LEU A CA 1
ATOM 905 C C . LEU A 1 125 ? -1.008 38.375 -20.465 1.00 95.69 125 LEU A C 1
ATOM 907 O O . LEU A 1 125 ? 0.090 38.585 -20.963 1.00 95.69 125 LEU A O 1
ATOM 911 N N . THR A 1 126 ? -1.440 37.140 -20.192 1.00 95.06 126 THR A N 1
ATOM 912 C CA . THR A 1 126 ? -0.706 35.916 -20.548 1.00 95.06 126 THR A CA 1
ATOM 913 C C . THR A 1 126 ? -0.529 35.814 -22.055 1.00 95.06 126 THR A C 1
ATOM 915 O O . THR A 1 126 ? 0.580 35.577 -22.508 1.00 95.06 126 THR A O 1
ATOM 918 N N . SER A 1 127 ? -1.579 36.063 -22.845 1.00 96.12 127 SER A N 1
ATOM 919 C CA . SER A 1 127 ? -1.471 36.037 -24.306 1.00 96.12 127 SER A CA 1
ATOM 920 C C . SER A 1 127 ? -0.430 37.028 -24.825 1.00 96.12 127 SER A C 1
ATOM 922 O O . SER A 1 127 ? 0.323 36.686 -25.729 1.00 96.12 127 SER A O 1
ATOM 924 N N . LEU A 1 128 ? -0.403 38.250 -24.282 1.00 94.94 128 LEU A N 1
ATOM 925 C CA . LEU A 1 128 ? 0.539 39.292 -24.694 1.00 94.94 128 LEU A CA 1
ATOM 926 C C . LEU A 1 128 ? 1.965 38.989 -24.217 1.00 94.94 128 LEU A C 1
ATOM 928 O O . LEU A 1 128 ? 2.899 39.069 -25.009 1.00 94.94 128 LEU A O 1
ATOM 932 N N . GLY A 1 129 ? 2.127 38.620 -22.943 1.00 93.00 129 GLY A N 1
ATOM 933 C CA . GLY A 1 129 ? 3.425 38.303 -22.347 1.00 93.00 129 GLY A CA 1
ATOM 934 C C . GLY A 1 129 ? 4.070 37.071 -22.979 1.00 93.00 129 GLY A C 1
ATOM 935 O O . GLY A 1 129 ? 5.229 37.127 -23.383 1.00 93.00 129 GLY A O 1
ATOM 936 N N . SER A 1 130 ? 3.300 35.996 -23.152 1.00 93.12 130 SER A N 1
ATOM 937 C CA . SER A 1 130 ? 3.768 34.760 -23.779 1.00 93.12 130 SER A CA 1
ATOM 938 C C . SER A 1 130 ? 4.096 34.966 -25.259 1.00 93.12 130 SER A C 1
ATOM 940 O O . SER A 1 130 ? 5.176 34.583 -25.702 1.00 93.12 130 SER A O 1
ATOM 942 N N . ALA A 1 131 ? 3.241 35.658 -26.027 1.00 93.44 131 ALA A N 1
ATOM 943 C CA . ALA A 1 131 ? 3.543 35.966 -27.426 1.00 93.44 131 ALA A CA 1
ATOM 944 C C . ALA A 1 131 ? 4.810 36.829 -27.568 1.00 93.44 131 ALA A C 1
ATOM 946 O O . ALA A 1 131 ? 5.623 36.579 -28.455 1.00 93.44 131 ALA A O 1
ATOM 947 N N . TRP A 1 132 ? 5.014 37.808 -26.680 1.00 93.06 132 TRP A N 1
ATOM 948 C CA . TRP A 1 132 ? 6.208 38.658 -26.680 1.00 93.06 132 TRP A CA 1
ATOM 949 C C . TRP A 1 132 ? 7.489 37.881 -26.344 1.00 93.06 132 TRP A C 1
ATOM 951 O O . TRP A 1 132 ? 8.525 38.093 -26.983 1.00 93.06 132 TRP A O 1
ATOM 961 N N . TYR A 1 133 ? 7.405 36.957 -25.384 1.00 91.12 133 TYR A N 1
ATOM 962 C CA . TYR A 1 133 ? 8.493 36.051 -25.031 1.00 91.12 133 TYR A CA 1
ATOM 963 C C . TYR A 1 133 ? 8.837 35.093 -26.178 1.00 91.12 133 TYR A C 1
ATOM 965 O O . TYR A 1 133 ? 9.999 35.001 -26.562 1.00 91.12 133 TYR A O 1
ATOM 973 N N . HIS A 1 134 ? 7.845 34.446 -26.793 1.00 90.38 134 HIS A N 1
ATOM 974 C CA . HIS A 1 134 ? 8.087 33.532 -27.914 1.00 90.38 134 HIS A CA 1
ATOM 975 C C . HIS A 1 134 ? 8.585 34.239 -29.170 1.00 90.38 134 HIS A C 1
ATOM 977 O O . HIS A 1 134 ? 9.358 33.655 -29.923 1.00 90.38 134 HIS A O 1
ATOM 983 N N . TRP A 1 135 ? 8.221 35.505 -29.372 1.00 89.81 135 TRP A N 1
ATOM 984 C CA . TRP A 1 135 ? 8.707 36.291 -30.502 1.00 89.81 135 TRP A CA 1
ATOM 985 C C . TRP A 1 135 ? 10.228 36.494 -30.476 1.00 89.81 135 TRP A C 1
ATOM 987 O O . TRP A 1 135 ? 10.877 36.435 -31.518 1.00 89.81 135 TRP A O 1
ATOM 997 N N . ALA A 1 136 ? 10.810 36.750 -29.301 1.00 87.25 136 ALA A N 1
ATOM 998 C CA . ALA A 1 136 ? 12.262 36.730 -29.122 1.00 87.25 136 ALA A CA 1
ATOM 999 C C . ALA A 1 136 ? 12.593 36.352 -27.668 1.00 87.25 136 ALA A C 1
ATOM 1001 O O . ALA A 1 136 ? 12.430 37.195 -26.786 1.00 87.25 136 ALA A O 1
ATOM 1002 N N . PRO A 1 137 ? 13.016 35.108 -27.400 1.00 84.75 137 PRO A N 1
ATOM 1003 C CA . PRO A 1 137 ? 13.188 34.620 -26.034 1.00 84.75 137 PRO A CA 1
ATOM 1004 C C . PRO A 1 137 ? 14.359 35.289 -25.317 1.00 84.75 137 PRO A C 1
ATOM 1006 O O . PRO A 1 137 ? 15.506 35.174 -25.738 1.00 84.75 137 PRO A O 1
ATOM 1009 N N . ASP A 1 138 ? 14.071 35.939 -24.193 1.00 82.94 138 ASP A N 1
ATOM 1010 C CA . ASP A 1 138 ? 15.067 36.451 -23.254 1.00 82.94 138 ASP A CA 1
ATOM 1011 C C . ASP A 1 138 ? 14.516 36.432 -21.820 1.00 82.94 138 ASP A C 1
ATOM 1013 O O . ASP A 1 138 ? 13.314 36.242 -21.596 1.00 82.94 138 ASP A O 1
ATOM 1017 N N . ALA A 1 139 ? 15.402 36.606 -20.837 1.00 76.62 139 ALA A N 1
ATOM 1018 C CA . ALA A 1 139 ? 15.035 36.547 -19.427 1.00 76.62 139 ALA A CA 1
ATOM 1019 C C . ALA A 1 139 ? 13.992 37.615 -19.049 1.00 76.62 139 ALA A C 1
ATOM 1021 O O . ALA A 1 139 ? 13.034 37.300 -18.342 1.00 76.62 139 ALA A O 1
ATOM 1022 N N . GLY A 1 140 ? 14.128 38.850 -19.538 1.00 80.12 140 GLY A N 1
ATOM 1023 C CA . GLY A 1 140 ? 13.216 39.947 -19.218 1.00 80.12 140 GLY A CA 1
ATOM 1024 C C . GLY A 1 140 ? 11.806 39.697 -19.751 1.00 80.12 140 GLY A C 1
ATOM 1025 O O . GLY A 1 140 ? 10.818 39.883 -19.037 1.00 80.12 140 GLY A O 1
ATOM 1026 N N . ARG A 1 141 ? 11.690 39.183 -20.977 1.00 85.94 141 ARG A N 1
ATOM 1027 C CA . ARG A 1 141 ? 10.388 38.818 -21.555 1.00 85.94 141 ARG A CA 1
ATOM 1028 C C . ARG A 1 141 ? 9.774 37.584 -20.907 1.00 85.94 141 ARG A C 1
ATOM 1030 O O . ARG A 1 141 ? 8.556 37.537 -20.761 1.00 85.94 141 ARG A O 1
ATOM 1037 N N . LEU A 1 142 ? 10.588 36.635 -20.442 1.00 84.31 142 LEU A N 1
ATOM 1038 C CA . LEU A 1 142 ? 10.109 35.508 -19.636 1.00 84.31 142 LEU A CA 1
ATOM 1039 C C . LEU A 1 142 ? 9.479 35.986 -18.318 1.00 84.31 142 LEU A C 1
ATOM 1041 O O . LEU A 1 142 ? 8.460 35.446 -17.884 1.00 84.31 142 LEU A O 1
ATOM 1045 N N . ALA A 1 143 ? 10.036 37.026 -17.686 1.00 85.56 143 ALA A N 1
ATOM 1046 C CA . ALA A 1 143 ? 9.388 37.664 -16.540 1.00 85.56 143 ALA A CA 1
ATOM 1047 C C . ALA A 1 143 ? 8.048 38.309 -16.939 1.00 85.56 143 ALA A C 1
ATOM 1049 O O . ALA A 1 143 ? 7.067 38.172 -16.209 1.00 85.56 143 ALA A O 1
ATOM 1050 N N . GLY A 1 144 ? 7.973 38.936 -18.119 1.00 87.50 144 GLY A N 1
ATOM 1051 C CA . GLY A 1 144 ? 6.727 39.454 -18.698 1.00 87.50 144 GLY A CA 1
ATOM 1052 C C . GLY A 1 144 ? 5.642 38.384 -18.886 1.00 87.50 144 GLY A C 1
ATOM 1053 O O . GLY A 1 144 ? 4.491 38.597 -18.500 1.00 87.50 144 GLY A O 1
ATOM 1054 N N . ASP A 1 145 ? 6.006 37.210 -19.401 1.00 90.06 145 ASP A N 1
ATOM 1055 C CA . ASP A 1 145 ? 5.105 36.056 -19.520 1.00 90.06 145 ASP A CA 1
ATOM 1056 C C . ASP A 1 145 ? 4.599 35.577 -18.144 1.00 90.06 145 ASP A C 1
ATOM 1058 O O . ASP A 1 145 ? 3.391 35.468 -17.895 1.00 90.06 145 ASP A O 1
ATOM 1062 N N . ARG A 1 146 ? 5.518 35.403 -17.182 1.00 91.19 146 ARG A N 1
ATOM 1063 C CA . ARG A 1 146 ? 5.179 35.028 -15.798 1.00 91.19 146 ARG A CA 1
ATOM 1064 C C . ARG A 1 146 ? 4.252 36.041 -15.128 1.00 91.19 146 ARG A C 1
ATOM 1066 O O . ARG A 1 146 ? 3.319 35.637 -14.436 1.00 91.19 146 ARG A O 1
ATOM 1073 N N . LEU A 1 147 ? 4.443 37.338 -15.360 1.00 91.38 147 LEU A N 1
ATOM 1074 C CA . LEU A 1 147 ? 3.560 38.382 -14.835 1.00 91.38 147 LEU A CA 1
ATOM 1075 C C . LEU A 1 147 ? 2.130 38.241 -15.371 1.00 91.38 147 LEU A C 1
ATOM 1077 O O . LEU A 1 147 ? 1.178 38.313 -14.593 1.00 91.38 147 LEU A O 1
ATOM 1081 N N . GLY A 1 148 ? 1.966 37.965 -16.668 1.00 92.69 148 GLY A N 1
ATOM 1082 C CA . GLY A 1 148 ? 0.654 37.681 -17.248 1.00 92.69 148 GLY A CA 1
ATOM 1083 C C . GLY A 1 148 ? -0.015 36.468 -16.595 1.00 92.69 148 GLY A C 1
ATOM 1084 O O . GLY A 1 148 ? -1.156 36.546 -16.130 1.00 92.69 148 GLY A O 1
ATOM 1085 N N . MET A 1 149 ? 0.720 35.355 -16.478 1.00 92.88 149 MET A N 1
ATOM 1086 C CA . MET A 1 149 ? 0.242 34.140 -15.803 1.00 92.88 149 MET A CA 1
ATOM 1087 C C . MET A 1 149 ? -0.115 34.365 -14.327 1.00 92.88 149 MET A C 1
ATOM 1089 O O . MET A 1 149 ? -1.115 33.823 -13.853 1.00 92.88 149 MET A O 1
ATOM 1093 N N . ALA A 1 150 ? 0.653 35.180 -13.598 1.00 93.50 150 ALA A N 1
ATOM 1094 C CA . ALA A 1 150 ? 0.406 35.480 -12.188 1.00 93.50 150 ALA A CA 1
ATOM 1095 C C . ALA A 1 150 ? -0.988 36.087 -11.971 1.00 93.50 150 ALA A C 1
ATOM 1097 O O . ALA A 1 150 ? -1.711 35.692 -11.051 1.00 93.50 150 ALA A O 1
ATOM 1098 N N . VAL A 1 151 ? -1.400 36.998 -12.858 1.00 95.50 151 VAL A N 1
ATOM 1099 C CA . VAL A 1 151 ? -2.728 37.622 -12.819 1.00 95.50 151 VAL A CA 1
ATOM 1100 C C . VAL A 1 151 ? -3.825 36.585 -13.082 1.00 95.50 151 VAL A C 1
ATOM 1102 O O . VAL A 1 151 ? -4.814 36.527 -12.344 1.00 95.50 151 VAL A O 1
ATOM 1105 N N . ALA A 1 152 ? -3.634 35.713 -14.077 1.00 93.75 152 ALA A N 1
ATOM 1106 C CA . ALA A 1 152 ? -4.577 34.635 -14.373 1.00 93.75 152 ALA A CA 1
ATOM 1107 C C . ALA A 1 152 ? -4.716 33.656 -13.189 1.00 93.75 152 ALA A C 1
ATOM 1109 O O . ALA A 1 152 ? -5.835 33.313 -12.793 1.00 93.75 152 ALA A O 1
ATOM 1110 N N . PHE A 1 153 ? -3.604 33.254 -12.566 1.00 93.25 153 PHE A N 1
ATOM 1111 C CA . PHE A 1 153 ? -3.609 32.373 -11.395 1.00 93.25 153 PHE A CA 1
ATOM 1112 C C . PHE A 1 153 ? -4.299 33.012 -10.194 1.00 93.25 153 PHE A C 1
ATOM 1114 O O . PHE A 1 153 ? -5.145 32.365 -9.575 1.00 93.25 153 PHE A O 1
ATOM 1121 N N . ALA A 1 154 ? -4.029 34.285 -9.902 1.00 94.50 154 ALA A N 1
ATOM 1122 C CA . ALA A 1 154 ? -4.688 34.987 -8.807 1.00 94.50 154 ALA A CA 1
ATOM 1123 C C . ALA A 1 154 ? -6.217 35.035 -8.992 1.00 94.50 154 ALA A C 1
ATOM 1125 O O . ALA A 1 154 ? -6.973 34.754 -8.055 1.00 94.50 154 ALA A O 1
ATOM 1126 N N . GLY A 1 155 ? -6.684 35.301 -10.218 1.00 94.62 155 GLY A N 1
ATOM 1127 C CA . GLY A 1 155 ? -8.104 35.231 -10.566 1.00 94.62 155 GLY A CA 1
ATOM 1128 C C . GLY A 1 155 ? -8.697 33.827 -10.392 1.00 94.62 155 GLY A C 1
ATOM 1129 O O . GLY A 1 155 ? -9.776 33.672 -9.813 1.00 94.62 155 GLY A O 1
ATOM 1130 N N . ALA A 1 156 ? -7.979 32.786 -10.827 1.00 93.00 156 ALA A N 1
ATOM 1131 C CA . ALA A 1 156 ? -8.409 31.394 -10.690 1.00 93.00 156 ALA A CA 1
ATOM 1132 C C . ALA A 1 156 ? -8.516 30.951 -9.219 1.00 93.00 156 ALA A C 1
ATOM 1134 O O . ALA A 1 156 ? -9.516 30.341 -8.830 1.00 93.00 156 ALA A O 1
ATOM 1135 N N . TRP A 1 157 ? -7.536 31.299 -8.379 1.00 93.38 157 TRP A N 1
ATOM 1136 C CA . TRP A 1 157 ? -7.573 31.017 -6.941 1.00 93.38 157 TRP A CA 1
ATOM 1137 C C . TRP A 1 157 ? -8.779 31.687 -6.287 1.00 93.38 157 TRP A C 1
ATOM 1139 O O . TRP A 1 157 ? -9.546 31.040 -5.573 1.00 93.38 157 TRP A O 1
ATOM 1149 N N . ALA A 1 158 ? -8.985 32.971 -6.578 1.00 93.44 158 ALA A N 1
ATOM 1150 C CA . ALA A 1 158 ? -10.090 33.750 -6.041 1.00 93.44 158 ALA A CA 1
ATOM 1151 C C . ALA A 1 158 ? -11.463 33.188 -6.460 1.00 93.44 158 ALA A C 1
ATOM 1153 O O . ALA A 1 158 ? -12.385 33.137 -5.643 1.00 93.44 158 ALA A O 1
ATOM 1154 N N . LEU A 1 159 ? -11.598 32.689 -7.695 1.00 93.38 159 LEU A N 1
ATOM 1155 C CA . LEU A 1 159 ? -12.807 32.002 -8.165 1.00 93.38 159 LEU A CA 1
ATOM 1156 C C . LEU A 1 159 ? -13.069 30.691 -7.413 1.00 93.38 159 LEU A C 1
ATOM 1158 O O . LEU A 1 159 ? -14.213 30.394 -7.071 1.00 93.38 159 LEU A O 1
ATOM 1162 N N . VAL A 1 160 ? -12.027 29.912 -7.120 1.00 92.81 160 VAL A N 1
ATOM 1163 C CA . VAL A 1 160 ? -12.160 28.665 -6.351 1.00 92.81 160 VAL A CA 1
ATOM 1164 C C . VAL A 1 160 ? -12.539 28.950 -4.896 1.00 92.81 160 VAL A C 1
ATOM 1166 O O . VAL A 1 160 ? -13.388 28.249 -4.343 1.00 92.81 160 VAL A O 1
ATOM 1169 N N . VAL A 1 161 ? -11.987 30.008 -4.294 1.00 91.75 161 VAL A N 1
ATOM 1170 C CA . VAL A 1 161 ? -12.391 30.486 -2.960 1.00 91.75 161 VAL A CA 1
ATOM 1171 C C . VAL A 1 161 ? -13.868 30.886 -2.951 1.00 91.75 161 VAL A C 1
ATOM 1173 O O . VAL A 1 161 ? -14.599 30.471 -2.049 1.00 91.75 161 VAL A O 1
ATOM 1176 N N . ALA A 1 162 ? -14.322 31.619 -3.973 1.00 90.56 162 ALA A N 1
ATOM 1177 C CA . ALA A 1 162 ? -15.724 32.005 -4.125 1.00 90.56 162 ALA A CA 1
ATOM 1178 C C . ALA A 1 162 ? -16.657 30.789 -4.296 1.00 90.56 162 ALA A C 1
ATOM 1180 O O . ALA A 1 162 ? -17.777 30.796 -3.794 1.00 90.56 162 ALA A O 1
ATOM 1181 N N . GLU A 1 163 ? -16.201 29.738 -4.985 1.00 89.69 163 GLU A N 1
ATOM 1182 C CA . GLU A 1 163 ? -16.990 28.529 -5.254 1.00 89.69 163 GLU A CA 1
ATOM 1183 C C . GLU A 1 163 ? -17.057 27.569 -4.050 1.00 89.69 163 GLU A C 1
ATOM 1185 O O . GLU A 1 163 ? -18.082 26.914 -3.847 1.00 89.69 163 GLU A O 1
ATOM 1190 N N . ARG A 1 164 ? -15.967 27.427 -3.280 1.00 89.44 164 ARG A N 1
ATOM 1191 C CA . ARG A 1 164 ? -15.769 26.310 -2.328 1.00 89.44 164 ARG A CA 1
ATOM 1192 C C . ARG A 1 164 ? -15.587 26.705 -0.867 1.00 89.44 164 ARG A C 1
ATOM 1194 O O . ARG A 1 164 ? -15.624 25.823 -0.012 1.00 89.44 164 ARG A O 1
ATOM 1201 N N . LEU A 1 165 ? -15.331 27.979 -0.577 1.00 88.69 165 LEU A N 1
ATOM 1202 C CA . LEU A 1 165 ? -14.967 28.431 0.767 1.00 88.69 165 LEU A CA 1
ATOM 1203 C C . LEU A 1 165 ? -15.888 29.538 1.275 1.00 88.69 165 LEU A C 1
ATOM 1205 O O . LEU A 1 165 ? -16.835 29.261 2.001 1.00 88.69 165 LEU A O 1
ATOM 1209 N N . THR A 1 166 ? -15.596 30.794 0.941 1.00 87.38 166 THR A N 1
ATOM 1210 C CA . THR A 1 166 ? -16.357 31.954 1.415 1.00 87.38 166 THR A CA 1
ATOM 1211 C C . THR A 1 166 ? -16.084 33.172 0.539 1.00 87.38 166 THR A C 1
ATOM 1213 O O . THR A 1 166 ? -14.945 33.418 0.141 1.00 87.38 166 THR A O 1
ATOM 1216 N N . LEU A 1 167 ? -17.122 33.969 0.274 1.00 86.19 167 LEU A N 1
ATOM 1217 C CA . LEU A 1 167 ? -17.006 35.212 -0.494 1.00 86.19 167 LEU A CA 1
ATOM 1218 C C . LEU A 1 167 ? -16.158 36.273 0.225 1.00 86.19 167 LEU A C 1
ATOM 1220 O O . LEU A 1 167 ? -15.484 37.059 -0.439 1.00 86.19 167 LEU A O 1
ATOM 1224 N N . ALA A 1 168 ? -16.133 36.266 1.562 1.00 85.50 168 ALA A N 1
ATOM 1225 C CA . ALA A 1 168 ? -15.360 37.222 2.358 1.00 85.50 168 ALA A CA 1
ATOM 1226 C C . ALA A 1 168 ? -13.842 37.077 2.142 1.00 85.50 168 ALA A C 1
ATOM 1228 O O . ALA A 1 168 ? -13.109 38.064 2.146 1.00 85.50 168 ALA A O 1
ATOM 1229 N N . ALA A 1 169 ? -13.368 35.855 1.877 1.00 87.81 169 ALA A N 1
ATOM 1230 C CA . ALA A 1 169 ? -11.949 35.568 1.680 1.00 87.81 169 ALA A CA 1
ATOM 1231 C C . ALA A 1 169 ? -11.457 35.814 0.245 1.00 87.81 169 ALA A C 1
ATOM 1233 O O . ALA A 1 169 ? -10.254 35.793 -0.001 1.00 87.81 169 ALA A O 1
ATOM 1234 N N . VAL A 1 170 ? -12.357 36.066 -0.710 1.00 90.38 170 VAL A N 1
ATOM 1235 C CA . VAL A 1 170 ? -11.993 36.258 -2.123 1.00 90.38 170 VAL A CA 1
ATOM 1236 C C . VAL A 1 170 ? -11.061 37.453 -2.287 1.00 90.38 170 VAL A C 1
ATOM 1238 O O . VAL A 1 170 ? -10.037 37.344 -2.950 1.00 90.38 170 VAL A O 1
ATOM 1241 N N . ARG A 1 171 ? -11.385 38.587 -1.654 1.00 91.12 171 ARG A N 1
ATOM 1242 C CA . ARG A 1 171 ? -10.583 39.815 -1.738 1.00 91.12 171 ARG A CA 1
ATOM 1243 C C . ARG A 1 171 ? -9.169 39.640 -1.157 1.00 91.12 171 ARG A C 1
ATOM 1245 O O . ARG A 1 171 ? -8.232 39.935 -1.894 1.00 91.12 171 ARG A O 1
ATOM 1252 N N . PRO A 1 172 ? -8.971 39.180 0.095 1.00 89.25 172 PRO A N 1
ATOM 1253 C CA . PRO A 1 172 ? -7.623 39.015 0.640 1.00 89.25 172 PRO A CA 1
ATOM 1254 C C . PRO A 1 172 ? -6.805 37.957 -0.111 1.00 89.25 172 PRO A C 1
ATOM 1256 O O . PRO A 1 172 ? -5.625 38.186 -0.355 1.00 89.25 172 PRO A O 1
ATOM 1259 N N . VAL A 1 173 ? -7.415 36.845 -0.550 1.00 91.44 173 VAL A N 1
ATOM 1260 C CA . VAL A 1 173 ? -6.697 35.824 -1.336 1.00 91.44 173 VAL A CA 1
ATOM 1261 C C . VAL A 1 173 ? -6.290 36.356 -2.707 1.00 91.44 173 VAL A C 1
ATOM 1263 O O . VAL A 1 173 ? -5.163 36.127 -3.128 1.00 91.44 173 VAL A O 1
ATOM 1266 N N . LEU A 1 174 ? -7.171 37.094 -3.388 1.00 94.31 174 LEU A N 1
ATOM 1267 C CA . LEU A 1 174 ? -6.873 37.694 -4.688 1.00 94.31 174 LEU A CA 1
ATOM 1268 C C . LEU A 1 174 ? -5.689 38.664 -4.604 1.00 94.31 174 LEU A C 1
ATOM 1270 O O . LEU A 1 174 ? -4.756 38.553 -5.392 1.00 94.31 174 LEU A O 1
ATOM 1274 N N . TRP A 1 175 ? -5.706 39.585 -3.636 1.00 92.56 175 TRP A N 1
ATOM 1275 C CA . TRP A 1 175 ? -4.620 40.553 -3.458 1.00 92.56 175 TRP A CA 1
ATOM 1276 C C . TRP A 1 175 ? -3.317 39.896 -3.004 1.00 92.56 175 TRP A C 1
ATOM 1278 O O . TRP A 1 175 ? -2.261 40.235 -3.529 1.00 92.56 175 TRP A O 1
ATOM 1288 N N . GLY A 1 176 ? -3.387 38.924 -2.090 1.00 91.38 176 GLY A N 1
ATOM 1289 C CA . GLY A 1 176 ? -2.216 38.157 -1.670 1.00 91.38 176 GLY A CA 1
ATOM 1290 C C . GLY A 1 176 ? -1.586 37.380 -2.828 1.00 91.38 176 GLY A C 1
ATOM 1291 O O . GLY A 1 176 ? -0.376 37.441 -3.016 1.00 91.38 176 GLY A O 1
ATOM 1292 N N . ALA A 1 177 ? -2.400 36.709 -3.648 1.00 92.19 177 ALA A N 1
ATOM 1293 C CA . ALA A 1 177 ? -1.921 35.967 -4.813 1.00 92.19 177 ALA A CA 1
ATOM 1294 C C . ALA A 1 177 ? -1.347 36.887 -5.902 1.00 92.19 177 ALA A C 1
ATOM 1296 O O . ALA A 1 177 ? -0.327 36.546 -6.493 1.00 92.19 177 ALA A O 1
ATOM 1297 N N . LEU A 1 178 ? -1.949 38.060 -6.142 1.00 94.12 178 LEU A N 1
ATOM 1298 C CA . LEU A 1 178 ? -1.398 39.059 -7.064 1.00 94.12 178 LEU A CA 1
ATOM 1299 C C . LEU A 1 178 ? -0.038 39.570 -6.586 1.00 94.12 178 LEU A C 1
ATOM 1301 O O . LEU A 1 178 ? 0.899 39.606 -7.378 1.00 94.12 178 LEU A O 1
ATOM 1305 N N . LEU A 1 179 ? 0.087 39.927 -5.305 1.00 93.00 179 LEU A N 1
ATOM 1306 C CA . LEU A 1 179 ? 1.343 40.410 -4.734 1.00 93.00 179 LEU A CA 1
ATOM 1307 C C . LEU A 1 179 ? 2.435 39.340 -4.824 1.00 93.00 179 LEU A C 1
ATOM 1309 O O . LEU A 1 179 ? 3.476 39.576 -5.431 1.00 93.00 179 LEU A O 1
ATOM 1313 N N . LEU A 1 180 ? 2.176 38.150 -4.271 1.00 91.94 180 LEU A N 1
ATOM 1314 C CA . LEU A 1 180 ? 3.147 37.055 -4.261 1.00 91.94 180 LEU A CA 1
ATOM 1315 C C . LEU A 1 180 ? 3.500 36.608 -5.679 1.00 91.94 180 LEU A C 1
ATOM 1317 O O . LEU A 1 180 ? 4.673 36.400 -5.975 1.00 91.94 180 LEU A O 1
ATOM 1321 N N . GLY A 1 181 ? 2.514 36.499 -6.570 1.00 90.25 181 GLY A N 1
ATOM 1322 C CA . GLY A 1 181 ? 2.733 36.126 -7.963 1.00 90.25 181 GLY A CA 1
ATOM 1323 C C . GLY A 1 181 ? 3.561 37.154 -8.728 1.00 90.25 181 GLY A C 1
ATOM 1324 O O . GLY A 1 181 ? 4.480 36.766 -9.440 1.00 90.25 181 GLY A O 1
ATOM 1325 N N . THR A 1 182 ? 3.299 38.448 -8.533 1.00 89.81 182 THR A N 1
ATOM 1326 C CA . THR A 1 182 ? 4.052 39.535 -9.185 1.00 89.81 182 THR A CA 1
ATOM 1327 C C . THR A 1 182 ? 5.496 39.572 -8.703 1.00 89.81 182 THR A C 1
ATOM 1329 O O . THR A 1 182 ? 6.415 39.575 -9.520 1.00 89.81 182 THR A O 1
ATOM 1332 N N . VAL A 1 183 ? 5.703 39.533 -7.380 1.00 90.38 183 VAL A N 1
ATOM 1333 C CA . VAL A 1 183 ? 7.048 39.498 -6.788 1.00 90.38 183 VAL A CA 1
ATOM 1334 C C . VAL A 1 183 ? 7.804 38.276 -7.302 1.00 90.38 183 VAL A C 1
ATOM 1336 O O . VAL A 1 183 ? 8.914 38.411 -7.799 1.00 90.38 183 VAL A O 1
ATOM 1339 N N . SER A 1 184 ? 7.177 37.099 -7.283 1.00 89.62 184 SER A N 1
ATOM 1340 C CA . SER A 1 184 ? 7.814 35.852 -7.722 1.00 89.62 184 SER A CA 1
ATOM 1341 C C . SER A 1 184 ? 8.113 35.797 -9.218 1.00 89.62 184 SER A C 1
ATOM 1343 O O . SER A 1 184 ? 9.072 35.148 -9.618 1.00 89.62 184 SER A O 1
ATOM 1345 N N . ALA A 1 185 ? 7.294 36.438 -10.054 1.00 86.12 185 ALA A N 1
ATOM 1346 C CA . ALA A 1 185 ? 7.500 36.477 -11.500 1.00 86.12 185 ALA A CA 1
ATOM 1347 C C . ALA A 1 185 ? 8.732 37.310 -11.881 1.00 86.12 185 ALA A C 1
ATOM 1349 O O . ALA A 1 185 ? 9.458 36.941 -12.804 1.00 86.12 185 ALA A O 1
ATOM 1350 N N . ALA A 1 186 ? 8.966 38.409 -11.157 1.00 83.81 186 ALA A N 1
ATOM 1351 C CA . ALA A 1 186 ? 10.064 39.338 -11.409 1.00 83.81 186 ALA A CA 1
ATOM 1352 C C . ALA A 1 186 ? 11.355 38.985 -10.646 1.00 83.81 186 ALA A C 1
ATOM 1354 O O . ALA A 1 186 ? 12.441 39.281 -11.137 1.00 83.81 186 ALA A O 1
ATOM 1355 N N . TRP A 1 187 ? 11.256 38.327 -9.482 1.00 83.94 187 TRP A N 1
ATOM 1356 C CA . TRP A 1 187 ? 12.397 38.015 -8.606 1.00 83.94 187 TRP A CA 1
ATOM 1357 C C . TRP A 1 187 ? 13.592 37.331 -9.296 1.00 83.94 187 TRP A C 1
ATOM 1359 O O . TRP A 1 187 ? 14.731 37.719 -9.023 1.00 83.94 187 TRP A O 1
ATOM 1369 N N . PRO A 1 188 ? 13.389 36.385 -10.236 1.00 80.69 188 PRO A N 1
ATOM 1370 C CA . PRO A 1 188 ? 14.499 35.736 -10.929 1.00 80.69 188 PRO A CA 1
ATOM 1371 C C . PRO A 1 188 ? 15.398 36.695 -11.722 1.00 80.69 188 PRO A C 1
ATOM 1373 O O . PRO A 1 188 ? 16.544 36.351 -11.977 1.00 80.69 188 PRO A O 1
ATOM 1376 N N . GLN A 1 189 ? 14.920 37.893 -12.083 1.00 76.25 189 GLN A N 1
ATOM 1377 C CA . GLN A 1 189 ? 15.740 38.911 -12.758 1.00 76.25 189 GLN A CA 1
ATOM 1378 C C . GLN A 1 189 ? 16.765 39.573 -11.833 1.00 76.25 189 GLN A C 1
ATOM 1380 O O . GLN A 1 189 ? 17.721 40.173 -12.310 1.00 76.25 189 GLN A O 1
ATOM 1385 N N . VAL A 1 190 ? 16.538 39.510 -10.520 1.00 75.12 190 VAL A N 1
ATOM 1386 C CA . VAL A 1 190 ? 17.366 40.189 -9.516 1.00 75.12 190 VAL A CA 1
ATOM 1387 C C . VAL A 1 190 ? 18.395 39.230 -8.924 1.00 75.12 190 VAL A C 1
ATOM 1389 O O . VAL A 1 190 ? 19.559 39.585 -8.796 1.00 75.12 190 VAL A O 1
ATOM 1392 N N . ASP A 1 191 ? 17.960 38.019 -8.574 1.00 71.38 191 ASP A N 1
ATOM 1393 C CA . ASP A 1 191 ? 18.742 37.066 -7.771 1.00 71.38 191 ASP A CA 1
ATOM 1394 C C . ASP A 1 191 ? 18.827 35.670 -8.421 1.00 71.38 191 ASP A C 1
ATOM 1396 O O . ASP A 1 191 ? 19.354 34.732 -7.839 1.00 71.38 191 ASP A O 1
ATOM 1400 N N . GLY A 1 192 ? 18.245 35.461 -9.608 1.00 71.38 192 GLY A N 1
ATOM 1401 C CA . GLY A 1 192 ? 18.206 34.143 -10.265 1.00 71.38 192 GLY A CA 1
ATOM 1402 C C . GLY A 1 192 ? 17.336 33.088 -9.559 1.00 71.38 192 GLY A C 1
ATOM 1403 O O . GLY A 1 192 ? 17.110 32.010 -10.102 1.00 71.38 192 GLY A O 1
ATOM 1404 N N . ASN A 1 193 ? 16.794 33.381 -8.371 1.00 78.00 193 ASN A N 1
ATOM 1405 C CA . ASN A 1 193 ? 15.986 32.443 -7.598 1.00 78.00 193 ASN A CA 1
ATOM 1406 C C . ASN A 1 193 ? 14.555 32.305 -8.153 1.00 78.00 193 ASN A C 1
ATOM 1408 O O . ASN A 1 193 ? 13.702 33.178 -7.981 1.00 78.00 193 ASN A O 1
ATOM 1412 N N . VAL A 1 194 ? 14.280 31.156 -8.769 1.00 78.25 194 VAL A N 1
ATOM 1413 C CA . VAL A 1 194 ? 12.985 30.779 -9.364 1.00 78.25 194 VAL A CA 1
ATOM 1414 C C . VAL A 1 194 ? 12.062 29.990 -8.426 1.00 78.25 194 VAL A C 1
ATOM 1416 O O . VAL A 1 194 ? 10.891 29.783 -8.750 1.00 78.25 194 VAL A O 1
ATOM 1419 N N . LEU A 1 195 ? 12.527 29.565 -7.246 1.00 81.06 195 LEU A N 1
ATOM 1420 C CA . LEU A 1 195 ? 11.720 28.759 -6.322 1.00 81.06 195 LEU A CA 1
ATOM 1421 C C . LEU A 1 195 ? 10.450 29.466 -5.805 1.00 81.06 195 LEU A C 1
ATOM 1423 O O . LEU A 1 195 ? 9.406 28.808 -5.754 1.00 81.06 195 LEU A O 1
ATOM 1427 N N . PRO A 1 196 ? 10.462 30.776 -5.476 1.00 87.81 196 PRO A N 1
ATOM 1428 C CA . PRO A 1 196 ? 9.242 31.489 -5.090 1.00 87.81 196 PRO A CA 1
ATOM 1429 C C . PRO A 1 196 ? 8.140 31.385 -6.155 1.00 87.81 196 PRO A C 1
ATOM 1431 O O . PRO A 1 196 ? 6.963 31.203 -5.831 1.00 87.81 196 PRO A O 1
ATOM 1434 N N . TRP A 1 197 ? 8.523 31.417 -7.438 1.00 87.62 197 TRP A N 1
ATOM 1435 C CA . TRP A 1 197 ? 7.600 31.234 -8.560 1.00 87.62 197 TRP A CA 1
ATOM 1436 C C . TRP A 1 197 ? 7.020 29.819 -8.596 1.00 87.62 197 TRP A C 1
ATOM 1438 O O . TRP A 1 197 ? 5.807 29.652 -8.744 1.00 87.62 197 TRP A O 1
ATOM 1448 N N . ALA A 1 198 ? 7.856 28.802 -8.375 1.00 82.69 198 ALA A N 1
ATOM 1449 C CA . ALA A 1 198 ? 7.409 27.415 -8.289 1.00 82.69 198 ALA A CA 1
ATOM 1450 C C . ALA A 1 198 ? 6.382 27.210 -7.159 1.00 82.69 198 ALA A C 1
ATOM 1452 O O . ALA A 1 198 ? 5.390 26.504 -7.349 1.00 82.69 198 ALA A O 1
ATOM 1453 N N . VAL A 1 199 ? 6.548 27.871 -6.007 1.00 85.12 199 VAL A N 1
ATOM 1454 C CA . VAL A 1 199 ? 5.568 27.812 -4.909 1.00 85.12 199 VAL A CA 1
ATOM 1455 C C . VAL A 1 199 ? 4.236 28.450 -5.307 1.00 85.12 199 VAL A C 1
ATOM 1457 O O . VAL A 1 199 ? 3.185 27.862 -5.049 1.00 85.12 199 VAL A O 1
ATOM 1460 N N . VAL A 1 200 ? 4.247 29.609 -5.972 1.00 88.12 200 VAL A N 1
ATOM 1461 C CA . VAL A 1 200 ? 3.011 30.241 -6.470 1.00 88.12 200 VAL A CA 1
ATOM 1462 C C . VAL A 1 200 ? 2.311 29.337 -7.489 1.00 88.12 200 VAL A C 1
ATOM 1464 O O . VAL A 1 200 ? 1.101 29.125 -7.409 1.00 88.12 200 VAL A O 1
ATOM 1467 N N . GLN A 1 201 ? 3.060 28.755 -8.420 1.00 85.69 201 GLN A N 1
ATOM 1468 C CA . GLN A 1 201 ? 2.510 27.915 -9.477 1.00 85.69 201 GLN A CA 1
ATOM 1469 C C . GLN A 1 201 ? 1.980 26.575 -8.940 1.00 85.69 201 GLN A C 1
ATOM 1471 O O . GLN A 1 201 ? 0.794 26.269 -9.080 1.00 85.69 201 GLN A O 1
ATOM 1476 N N . TYR A 1 202 ? 2.830 25.780 -8.288 1.00 84.25 202 TYR A N 1
ATOM 1477 C CA . TYR A 1 202 ? 2.495 24.420 -7.855 1.00 84.25 202 TYR A CA 1
ATOM 1478 C C . TYR A 1 202 ? 1.774 24.385 -6.505 1.00 84.25 202 TYR A C 1
ATOM 1480 O O . TYR A 1 202 ? 0.802 23.641 -6.338 1.00 84.25 202 TYR A O 1
ATOM 1488 N N . GLY A 1 203 ? 2.172 25.238 -5.559 1.00 82.75 203 GLY A N 1
ATOM 1489 C CA . GLY A 1 203 ? 1.459 25.403 -4.290 1.00 82.75 203 GLY A CA 1
ATOM 1490 C C . GLY A 1 203 ? 0.025 25.892 -4.501 1.00 82.75 203 GLY A C 1
ATOM 1491 O O . GLY A 1 203 ? -0.892 25.450 -3.806 1.00 82.75 203 GLY A O 1
ATOM 1492 N N . GLY A 1 204 ? -0.206 26.703 -5.537 1.00 85.38 204 GLY A N 1
ATOM 1493 C CA . GLY A 1 204 ? -1.542 27.117 -5.953 1.00 85.38 204 GLY A CA 1
ATOM 1494 C C . GLY A 1 204 ? -2.441 26.012 -6.461 1.00 85.38 204 GLY A C 1
ATOM 1495 O O . GLY A 1 204 ? -3.624 25.957 -6.125 1.00 85.38 204 GLY A O 1
ATOM 1496 N N . ILE A 1 205 ? -1.884 25.079 -7.223 1.00 86.50 205 ILE A N 1
ATOM 1497 C CA . ILE A 1 205 ? -2.615 23.884 -7.649 1.00 86.50 205 ILE A CA 1
ATOM 1498 C C . ILE A 1 205 ? -2.966 23.038 -6.424 1.00 86.50 205 ILE A C 1
ATOM 1500 O O . ILE A 1 205 ? -4.117 22.620 -6.277 1.00 86.50 205 ILE A O 1
ATOM 1504 N N . GLY A 1 206 ? -2.012 22.855 -5.502 1.00 84.56 206 GLY A N 1
ATOM 1505 C CA . GLY A 1 206 ? -2.246 22.186 -4.221 1.00 84.56 206 GLY A CA 1
ATOM 1506 C C . GLY A 1 206 ? -3.389 22.827 -3.429 1.00 84.56 206 GLY A C 1
ATOM 1507 O O . GLY A 1 206 ? -4.287 22.127 -2.951 1.00 84.56 206 GLY A O 1
ATOM 1508 N N . PHE A 1 207 ? -3.424 24.161 -3.374 1.00 87.94 207 PHE A N 1
ATOM 1509 C CA . PHE A 1 207 ? -4.513 24.925 -2.766 1.00 87.94 207 PHE A CA 1
ATOM 1510 C C . PHE A 1 207 ? -5.861 24.681 -3.451 1.00 87.94 207 PHE A C 1
ATOM 1512 O O . PHE A 1 207 ? -6.857 24.408 -2.776 1.00 87.94 207 PHE A O 1
ATOM 1519 N N . ILE A 1 208 ? -5.909 24.737 -4.785 1.00 88.75 208 ILE A N 1
ATOM 1520 C CA . ILE A 1 208 ? -7.136 24.506 -5.558 1.00 88.75 208 ILE A CA 1
ATOM 1521 C C . ILE A 1 208 ? -7.658 23.081 -5.333 1.00 88.75 208 ILE A C 1
ATOM 1523 O O . ILE A 1 208 ? -8.856 22.901 -5.111 1.00 88.75 208 ILE A O 1
ATOM 1527 N N . VAL A 1 209 ? -6.784 22.069 -5.326 1.00 85.88 209 VAL A N 1
ATOM 1528 C CA . VAL A 1 209 ? -7.144 20.667 -5.047 1.00 85.88 209 VAL A CA 1
ATOM 1529 C C . VAL A 1 209 ? -7.676 20.509 -3.623 1.00 85.88 209 VAL A C 1
ATOM 1531 O O . VAL A 1 209 ? -8.712 19.874 -3.407 1.00 85.88 209 VAL A O 1
ATOM 1534 N N . TRP A 1 210 ? -7.006 21.120 -2.647 1.00 88.62 210 TRP A N 1
ATOM 1535 C CA . TRP A 1 210 ? -7.450 21.137 -1.257 1.00 88.62 210 TRP A CA 1
ATOM 1536 C C . TRP A 1 210 ? -8.829 21.797 -1.110 1.00 88.62 210 TRP A C 1
ATOM 1538 O O . TRP A 1 210 ? -9.696 21.264 -0.414 1.00 88.62 210 TRP A O 1
ATOM 1548 N N . ALA A 1 211 ? -9.069 22.922 -1.790 1.00 85.25 211 ALA A N 1
ATOM 1549 C CA . ALA A 1 211 ? -10.353 23.619 -1.798 1.00 85.25 211 ALA A CA 1
ATOM 1550 C C . ALA A 1 211 ? -11.453 22.822 -2.518 1.00 85.25 211 ALA A C 1
ATOM 1552 O O . ALA A 1 211 ? -12.594 22.797 -2.059 1.00 85.25 211 ALA A O 1
ATOM 1553 N N . TRP A 1 212 ? -11.122 22.120 -3.603 1.00 85.00 212 TRP A N 1
ATOM 1554 C CA . TRP A 1 212 ? -12.074 21.362 -4.418 1.00 85.00 212 TRP A CA 1
ATOM 1555 C C . TRP A 1 212 ? -12.791 20.242 -3.650 1.00 85.00 212 TRP A C 1
ATOM 1557 O O . TRP A 1 212 ? -13.958 19.964 -3.935 1.00 85.00 212 TRP A O 1
ATOM 1567 N N . ARG A 1 213 ? -12.144 19.659 -2.631 1.00 80.19 213 ARG A N 1
ATOM 1568 C CA . ARG A 1 213 ? -12.721 18.608 -1.767 1.00 80.19 213 ARG A CA 1
ATOM 1569 C C . ARG A 1 213 ? -13.873 19.087 -0.874 1.00 80.19 213 ARG A C 1
ATOM 1571 O O . ARG A 1 213 ? -14.498 18.271 -0.203 1.00 80.19 213 ARG A O 1
ATOM 1578 N N . ARG A 1 214 ? -14.158 20.390 -0.843 1.00 83.00 214 ARG A N 1
ATOM 1579 C CA . ARG A 1 214 ? -15.229 20.977 -0.028 1.00 83.00 214 ARG A CA 1
ATOM 1580 C C . ARG A 1 214 ? -16.549 21.112 -0.791 1.00 83.00 214 ARG A C 1
ATOM 1582 O O . ARG A 1 214 ? -16.547 21.243 -2.026 1.00 83.00 214 ARG A O 1
ATOM 1589 N N . PRO A 1 215 ? -17.690 21.095 -0.075 1.00 80.50 215 PRO A N 1
ATOM 1590 C CA . PRO A 1 215 ? -18.983 21.391 -0.679 1.00 80.50 215 PRO A CA 1
ATOM 1591 C C . PRO A 1 215 ? -18.991 22.802 -1.282 1.00 80.50 215 PRO A C 1
ATOM 1593 O O . PRO A 1 215 ? -18.192 23.662 -0.917 1.00 80.50 215 PRO A O 1
ATOM 1596 N N . LYS A 1 216 ? -19.881 23.027 -2.250 1.00 82.69 216 LYS A N 1
ATOM 1597 C CA . LYS A 1 216 ? -20.057 24.350 -2.858 1.00 82.69 216 LYS A CA 1
ATOM 1598 C C . LYS A 1 216 ? -20.706 25.308 -1.863 1.00 82.69 216 LYS A C 1
ATOM 1600 O O . LYS A 1 216 ? -21.593 24.902 -1.115 1.00 82.69 216 LYS A O 1
ATOM 1605 N N . VAL A 1 217 ? -20.299 26.571 -1.901 1.00 81.94 217 VAL A N 1
ATOM 1606 C CA . VAL A 1 217 ? -20.909 27.638 -1.096 1.00 81.94 217 VAL A CA 1
ATOM 1607 C C . VAL A 1 217 ? -22.310 27.959 -1.644 1.00 81.94 217 VAL A C 1
ATOM 1609 O O . VAL A 1 217 ? -22.511 27.907 -2.863 1.00 81.94 217 VAL A O 1
ATOM 1612 N N . PRO A 1 218 ? -23.301 28.296 -0.797 1.00 72.19 218 PRO A N 1
ATOM 1613 C CA . PRO A 1 218 ? -24.581 28.819 -1.269 1.00 72.19 218 PRO A CA 1
ATOM 1614 C C . PRO A 1 218 ? -24.378 30.020 -2.207 1.00 72.19 218 PRO A C 1
ATOM 1616 O O . PRO A 1 218 ? -23.644 30.949 -1.884 1.00 72.19 218 PRO A O 1
ATOM 1619 N N . GLY A 1 219 ? -24.998 29.990 -3.389 1.00 68.06 219 GLY A N 1
ATOM 1620 C CA . GLY A 1 219 ? -24.826 31.038 -4.405 1.00 68.06 219 GLY A CA 1
ATOM 1621 C C . GLY A 1 219 ? -23.559 30.927 -5.267 1.00 68.06 219 GLY A C 1
ATOM 1622 O O . GLY A 1 219 ? -23.248 31.859 -6.009 1.00 68.06 219 GLY A O 1
ATOM 1623 N N . ALA A 1 220 ? -22.825 29.811 -5.189 1.00 80.69 220 ALA A N 1
ATOM 1624 C CA . ALA A 1 220 ? -21.651 29.554 -6.022 1.00 80.69 220 ALA A CA 1
ATOM 1625 C C . ALA A 1 220 ? -21.978 29.520 -7.530 1.00 80.69 220 ALA A C 1
ATOM 1627 O O . ALA A 1 220 ? -23.070 29.131 -7.950 1.00 80.69 220 ALA A O 1
ATOM 1628 N N . LEU A 1 221 ? -20.988 29.878 -8.353 1.00 81.00 221 LEU A N 1
ATOM 1629 C CA . LEU A 1 221 ? -21.101 29.993 -9.813 1.00 81.00 221 LEU A CA 1
ATOM 1630 C C . LEU A 1 221 ? -21.336 28.631 -10.502 1.00 81.00 221 LEU A C 1
ATOM 1632 O O . LEU A 1 221 ? -21.759 28.552 -11.656 1.00 81.00 221 LEU A O 1
ATOM 1636 N N . GLY A 1 222 ? -21.051 27.529 -9.808 1.00 83.25 222 GLY A N 1
ATOM 1637 C CA . GLY A 1 222 ? -21.151 26.183 -10.353 1.00 83.25 222 GLY A CA 1
ATOM 1638 C C . GLY A 1 222 ? -19.940 25.810 -11.209 1.00 83.25 222 GLY A C 1
ATOM 1639 O O . GLY A 1 222 ? -20.077 25.014 -12.150 1.00 83.25 222 GLY A O 1
ATOM 1640 N N . LEU A 1 223 ? -18.776 26.375 -10.881 1.00 87.69 223 LEU A N 1
ATOM 1641 C CA . LEU A 1 223 ? -17.503 26.142 -11.550 1.00 87.69 223 LEU A CA 1
ATOM 1642 C C . LEU A 1 223 ? -17.091 24.662 -11.474 1.00 87.69 223 LEU A C 1
ATOM 1644 O O . LEU A 1 223 ? -17.003 24.045 -10.404 1.00 87.69 223 LEU A O 1
ATOM 1648 N N . ARG A 1 224 ? -16.790 24.079 -12.639 1.00 89.31 224 ARG A N 1
ATOM 1649 C CA . ARG A 1 224 ? -16.238 22.722 -12.756 1.00 89.31 224 ARG A CA 1
ATOM 1650 C C . ARG A 1 224 ? -14.724 22.752 -12.516 1.00 89.31 224 ARG A C 1
ATOM 1652 O O . ARG A 1 224 ? -13.949 22.604 -13.450 1.00 89.31 224 ARG A O 1
ATOM 1659 N N . VAL A 1 225 ? -14.318 22.933 -11.256 1.00 88.38 225 VAL A N 1
ATOM 1660 C CA . VAL A 1 225 ? -12.900 23.049 -10.841 1.00 88.38 225 VAL A CA 1
ATOM 1661 C C . VAL A 1 225 ? -12.032 21.896 -11.368 1.00 88.38 225 VAL A C 1
ATOM 1663 O O . VAL A 1 225 ? -10.946 22.140 -11.878 1.00 88.38 225 VAL A O 1
ATOM 1666 N N . GLY A 1 226 ? -12.534 20.656 -11.343 1.00 85.50 226 GLY A N 1
ATOM 1667 C CA . GLY A 1 226 ? -11.804 19.498 -11.878 1.00 85.50 226 GLY A CA 1
ATOM 1668 C C . GLY A 1 226 ? -11.478 19.593 -13.376 1.00 85.50 226 GLY A C 1
ATOM 1669 O O . GLY A 1 226 ? -10.428 19.124 -13.791 1.00 85.50 226 GLY A O 1
ATOM 1670 N N . ALA A 1 227 ? -12.322 20.249 -14.181 1.00 86.94 227 ALA A N 1
ATOM 1671 C CA . ALA A 1 227 ? -12.051 20.447 -15.608 1.00 86.94 227 ALA A CA 1
ATOM 1672 C C . ALA A 1 227 ? -10.956 21.502 -15.847 1.00 86.94 227 ALA A C 1
ATOM 1674 O O . ALA A 1 227 ? -10.145 21.338 -16.751 1.00 86.94 227 ALA A O 1
ATOM 1675 N N . VAL A 1 228 ? -10.900 22.546 -15.009 1.00 88.44 228 VAL A N 1
ATOM 1676 C CA . VAL A 1 228 ? -9.815 23.546 -15.030 1.00 88.44 228 VAL A CA 1
ATOM 1677 C C . VAL A 1 228 ? -8.479 22.877 -14.686 1.00 88.44 228 VAL A C 1
ATOM 1679 O O . VAL A 1 228 ? -7.493 23.077 -15.387 1.00 88.44 228 VAL A O 1
ATOM 1682 N N . LEU A 1 229 ? -8.466 22.027 -13.651 1.00 88.25 229 LEU A N 1
ATOM 1683 C CA . LEU A 1 229 ? -7.277 21.266 -13.250 1.00 88.25 229 LEU A CA 1
ATOM 1684 C C . LEU A 1 229 ? -6.820 20.272 -14.328 1.00 88.25 229 LEU A C 1
ATOM 1686 O O . LEU A 1 229 ? -5.626 20.179 -14.590 1.00 88.25 229 LEU A O 1
ATOM 1690 N N . ALA A 1 230 ? -7.749 19.553 -14.966 1.00 86.62 230 ALA A N 1
ATOM 1691 C CA . ALA A 1 230 ? -7.422 18.598 -16.025 1.00 86.62 230 ALA A CA 1
ATOM 1692 C C . ALA A 1 230 ? -6.802 19.279 -17.257 1.00 86.62 230 ALA A C 1
ATOM 1694 O O . ALA A 1 230 ? -5.809 18.787 -17.784 1.00 86.62 230 ALA A O 1
ATOM 1695 N N . ALA A 1 231 ? -7.347 20.425 -17.680 1.00 89.00 231 ALA A N 1
ATOM 1696 C CA . ALA A 1 231 ? -6.803 21.206 -18.793 1.00 89.00 231 ALA A CA 1
ATOM 1697 C C . ALA A 1 231 ? -5.380 21.713 -18.497 1.00 89.00 231 ALA A C 1
ATOM 1699 O O . ALA A 1 231 ? -4.495 21.616 -19.344 1.00 89.00 231 ALA A O 1
ATOM 1700 N N . TYR A 1 232 ? -5.137 22.177 -17.268 1.00 86.75 232 TYR A N 1
ATOM 1701 C CA . TYR A 1 232 ? -3.804 22.588 -16.832 1.00 86.75 232 TYR A CA 1
ATOM 1702 C C . TYR A 1 232 ? -2.807 21.418 -16.785 1.00 86.75 232 TYR A C 1
ATOM 1704 O O . TYR A 1 232 ? -1.680 21.548 -17.256 1.00 86.75 232 TYR A O 1
ATOM 1712 N N . LEU A 1 233 ? -3.217 20.266 -16.240 1.00 84.69 233 LEU A N 1
ATOM 1713 C CA . LEU A 1 233 ? -2.373 19.068 -16.189 1.00 84.69 233 LEU A CA 1
ATOM 1714 C C . LEU A 1 233 ? -1.998 18.594 -17.598 1.00 84.69 233 LEU A C 1
ATOM 1716 O O . LEU A 1 233 ? -0.840 18.273 -17.844 1.00 84.69 233 LEU A O 1
ATOM 1720 N N . LEU A 1 234 ? -2.959 18.604 -18.527 1.00 88.44 234 LEU A N 1
ATOM 1721 C CA . LEU A 1 234 ? -2.711 18.293 -19.931 1.00 88.44 234 LEU A CA 1
ATOM 1722 C C . LEU A 1 234 ? -1.685 19.256 -20.544 1.00 88.44 234 LEU A C 1
ATOM 1724 O O . LEU A 1 234 ? -0.745 18.799 -21.182 1.00 88.44 234 LEU A O 1
ATOM 1728 N N . ALA A 1 235 ? -1.815 20.565 -20.303 1.00 87.25 235 ALA A N 1
ATOM 1729 C CA . ALA A 1 235 ? -0.843 21.547 -20.780 1.00 87.25 235 ALA A CA 1
ATOM 1730 C C . ALA A 1 235 ? 0.576 21.259 -20.259 1.00 87.25 235 ALA A C 1
ATOM 1732 O O . ALA A 1 235 ? 1.530 21.294 -21.029 1.00 87.25 235 ALA A O 1
ATOM 1733 N N . LYS A 1 236 ? 0.723 20.896 -18.979 1.00 83.56 236 LYS A N 1
ATOM 1734 C CA . LYS A 1 236 ? 2.029 20.538 -18.404 1.00 83.56 236 LYS A CA 1
ATOM 1735 C C . LYS A 1 236 ? 2.620 19.257 -18.994 1.00 83.56 236 LYS A C 1
ATOM 1737 O O . LYS A 1 236 ? 3.816 19.213 -19.247 1.00 83.56 236 LYS A O 1
ATOM 1742 N N . LEU A 1 237 ? 1.798 18.240 -19.252 1.00 78.50 237 LEU A N 1
ATOM 1743 C CA . LEU A 1 237 ? 2.256 17.014 -19.915 1.00 78.50 237 LEU A CA 1
ATOM 1744 C C . LEU A 1 237 ? 2.745 17.283 -21.343 1.00 78.50 237 LEU A C 1
ATOM 1746 O O . LEU A 1 237 ? 3.757 16.721 -21.750 1.00 78.50 237 LEU A O 1
ATOM 1750 N N . LEU A 1 238 ? 2.049 18.149 -22.082 1.00 85.56 238 LEU A N 1
ATOM 1751 C CA . LEU A 1 238 ? 2.442 18.553 -23.434 1.00 85.56 238 LEU A CA 1
ATOM 1752 C C . LEU A 1 238 ? 3.756 19.348 -23.426 1.00 85.56 238 LEU A C 1
ATOM 1754 O O . LEU A 1 238 ? 4.625 19.087 -24.249 1.00 85.56 238 LEU A O 1
ATOM 1758 N N . GLU A 1 239 ? 3.932 20.247 -22.454 1.00 83.44 239 GLU A N 1
ATOM 1759 C CA . GLU A 1 239 ? 5.174 21.006 -22.253 1.00 83.44 239 GLU A CA 1
ATOM 1760 C C . GLU A 1 239 ? 6.376 20.100 -21.953 1.00 83.44 239 GLU A C 1
ATOM 1762 O O . GLU A 1 239 ? 7.435 20.265 -22.546 1.00 83.44 239 GLU A O 1
ATOM 1767 N N . MET A 1 240 ? 6.212 19.103 -21.076 1.00 77.44 240 MET A N 1
ATOM 1768 C CA . MET A 1 240 ? 7.286 18.161 -20.727 1.00 77.44 240 MET A CA 1
ATOM 1769 C C . MET A 1 240 ? 7.733 17.274 -21.898 1.00 77.44 240 MET A C 1
ATOM 1771 O O . MET A 1 240 ? 8.805 16.683 -21.833 1.00 77.44 240 MET A O 1
ATOM 1775 N N . ASN A 1 241 ? 6.913 17.152 -22.944 1.00 78.88 241 ASN A N 1
ATOM 1776 C CA . ASN A 1 241 ? 7.166 16.291 -24.097 1.00 78.88 241 ASN A CA 1
ATOM 1777 C C . ASN A 1 241 ? 7.330 17.103 -25.390 1.00 78.88 241 ASN A C 1
ATOM 1779 O O . ASN A 1 241 ? 7.008 16.594 -26.461 1.00 78.88 241 ASN A O 1
ATOM 1783 N N . ASP A 1 242 ? 7.807 18.351 -25.308 1.00 83.12 242 ASP A N 1
ATOM 1784 C CA . ASP A 1 242 ? 7.858 19.270 -26.452 1.00 83.12 242 ASP A CA 1
ATOM 1785 C C . ASP A 1 242 ? 8.560 18.675 -27.687 1.00 83.12 242 ASP A C 1
ATOM 1787 O O . ASP A 1 242 ? 7.937 18.490 -28.736 1.00 83.12 242 ASP A O 1
ATOM 1791 N N . PHE A 1 243 ? 9.827 18.281 -27.528 1.00 81.50 243 PHE A N 1
ATOM 1792 C CA . PHE A 1 243 ? 10.643 17.679 -28.588 1.00 81.50 243 PHE A CA 1
ATOM 1793 C C . PHE A 1 243 ? 10.106 16.317 -29.041 1.00 81.50 243 PHE A C 1
ATOM 1795 O O . PHE A 1 243 ? 9.986 16.068 -30.238 1.00 81.50 243 PHE A O 1
ATOM 1802 N N . ALA A 1 244 ? 9.709 15.460 -28.096 1.00 79.69 244 ALA A N 1
ATOM 1803 C CA . ALA A 1 244 ? 9.190 14.127 -28.401 1.00 79.69 244 ALA A CA 1
ATOM 1804 C C . ALA A 1 244 ? 7.898 14.184 -29.237 1.00 79.69 244 ALA A C 1
ATOM 1806 O O . ALA A 1 244 ? 7.717 13.400 -30.167 1.00 79.69 244 ALA A O 1
ATOM 1807 N N . LEU A 1 245 ? 7.002 15.130 -28.936 1.00 82.12 245 LEU A N 1
ATOM 1808 C CA . LEU A 1 245 ? 5.777 15.353 -29.707 1.00 82.12 245 LEU A CA 1
ATOM 1809 C C . LEU A 1 245 ? 6.071 15.982 -31.067 1.00 82.12 245 LEU A C 1
ATOM 1811 O O . LEU A 1 245 ? 5.442 15.613 -32.061 1.00 82.12 245 LEU A O 1
ATOM 1815 N N . PHE A 1 246 ? 7.037 16.896 -31.131 1.00 88.75 246 PHE A N 1
ATOM 1816 C CA . PHE A 1 246 ? 7.448 17.483 -32.397 1.00 88.75 246 PHE A CA 1
ATOM 1817 C C . PHE A 1 246 ? 7.988 16.419 -33.358 1.00 88.75 246 PHE A C 1
ATOM 1819 O O . PHE A 1 246 ? 7.562 16.360 -34.508 1.00 88.75 246 PHE A O 1
ATOM 1826 N N . GLU A 1 247 ? 8.838 15.509 -32.883 1.00 85.94 247 GLU A N 1
ATOM 1827 C CA . GLU A 1 247 ? 9.328 14.388 -33.690 1.00 85.94 247 GLU A CA 1
ATOM 1828 C C . GLU A 1 247 ? 8.209 13.406 -34.061 1.00 85.94 247 GLU A C 1
ATOM 1830 O O . GLU A 1 247 ? 8.047 13.069 -35.236 1.00 85.94 247 GLU A O 1
ATOM 1835 N N . ALA A 1 248 ? 7.375 13.004 -33.095 1.00 84.44 248 ALA A N 1
ATOM 1836 C CA . ALA A 1 248 ? 6.292 12.042 -33.316 1.00 84.44 248 ALA A CA 1
ATOM 1837 C C . ALA A 1 248 ? 5.233 12.526 -34.322 1.00 84.44 248 ALA A C 1
ATOM 1839 O O . ALA A 1 248 ? 4.602 11.720 -35.005 1.00 84.44 248 ALA A O 1
ATOM 1840 N N . THR A 1 249 ? 5.031 13.841 -34.428 1.00 85.00 249 THR A N 1
ATOM 1841 C CA . THR A 1 249 ? 4.091 14.455 -35.380 1.00 85.00 249 THR A CA 1
ATOM 1842 C C . THR A 1 249 ? 4.719 14.738 -36.745 1.00 85.00 249 THR A C 1
ATOM 1844 O O . THR A 1 249 ? 4.115 15.425 -37.572 1.00 85.00 249 THR A O 1
ATOM 1847 N N . GLY A 1 250 ? 5.930 14.237 -37.005 1.00 85.31 250 GLY A N 1
ATOM 1848 C CA . GLY A 1 250 ? 6.634 14.501 -38.256 1.00 85.31 250 GLY A CA 1
ATOM 1849 C C . GLY A 1 250 ? 7.029 15.973 -38.395 1.00 85.31 250 GLY A C 1
ATOM 1850 O O . GLY A 1 250 ? 6.946 16.534 -39.484 1.00 85.31 250 GLY A O 1
ATOM 1851 N N . GLN A 1 251 ? 7.391 16.615 -37.278 1.00 87.44 251 GLN A N 1
ATOM 1852 C CA . GLN A 1 251 ? 7.745 18.034 -37.175 1.00 87.44 251 GLN A CA 1
ATOM 1853 C C . GLN A 1 251 ? 6.618 18.979 -37.614 1.00 87.44 251 GLN A C 1
ATOM 1855 O O . GLN A 1 251 ? 6.862 20.073 -38.125 1.00 87.44 251 GLN A O 1
ATOM 1860 N N . THR A 1 252 ? 5.354 18.585 -37.453 1.00 85.81 252 THR A N 1
ATOM 1861 C CA . THR A 1 252 ? 4.219 19.439 -37.831 1.00 85.81 252 THR A CA 1
ATOM 1862 C C . THR A 1 252 ? 3.794 20.370 -36.702 1.00 85.81 252 THR A C 1
ATOM 1864 O O . THR A 1 252 ? 3.567 21.547 -36.977 1.00 85.81 252 THR A O 1
ATOM 1867 N N . VAL A 1 253 ? 3.735 19.889 -35.453 1.00 88.56 253 VAL A N 1
ATOM 1868 C CA . VAL A 1 253 ? 3.315 20.681 -34.283 1.00 88.56 253 VAL A CA 1
ATOM 1869 C C . VAL A 1 253 ? 4.128 20.296 -33.044 1.00 88.56 253 VAL A C 1
ATOM 1871 O O . VAL A 1 253 ? 4.296 19.116 -32.749 1.00 88.56 253 VAL A O 1
ATOM 1874 N N . SER A 1 254 ? 4.620 21.294 -32.308 1.00 91.38 254 SER A N 1
ATOM 1875 C CA . SER A 1 254 ? 5.378 21.100 -31.067 1.00 91.38 254 SER A CA 1
ATOM 1876 C C . SER A 1 254 ? 4.463 20.864 -29.860 1.00 91.38 254 SER A C 1
ATOM 1878 O O . SER A 1 254 ? 3.306 21.308 -29.828 1.00 91.38 254 SER A O 1
ATOM 1880 N N . GLY A 1 255 ? 4.970 20.174 -28.836 1.00 86.88 255 GLY A N 1
ATOM 1881 C CA . GLY A 1 255 ? 4.232 20.020 -27.581 1.00 86.88 255 GLY A CA 1
ATOM 1882 C C . GLY A 1 255 ? 3.975 21.366 -26.899 1.00 86.88 255 GLY A C 1
ATOM 1883 O O . GLY A 1 255 ? 2.916 21.563 -26.303 1.00 86.88 255 GLY A O 1
ATOM 1884 N N . HIS A 1 256 ? 4.875 22.333 -27.066 1.00 86.56 256 HIS A N 1
ATOM 1885 C CA . HIS A 1 256 ? 4.758 23.679 -26.521 1.00 86.56 256 HIS A CA 1
ATOM 1886 C C . HIS A 1 256 ? 3.620 24.477 -27.170 1.00 86.56 256 HIS A C 1
ATOM 1888 O O . HIS A 1 256 ? 2.800 25.057 -26.463 1.00 86.56 256 HIS A O 1
ATOM 1894 N N . SER A 1 257 ? 3.447 24.401 -28.489 1.00 90.69 257 SER A N 1
ATOM 1895 C CA . SER A 1 257 ? 2.280 24.984 -29.165 1.00 90.69 257 SER A CA 1
ATOM 1896 C C . SER A 1 257 ? 0.962 24.343 -28.704 1.00 90.69 257 SER A C 1
ATOM 1898 O O . SER A 1 257 ? -0.031 25.035 -28.453 1.00 90.69 257 SER A O 1
ATOM 1900 N N . LEU A 1 258 ? 0.940 23.017 -28.517 1.00 90.81 258 LEU A N 1
ATOM 1901 C CA . LEU A 1 258 ? -0.230 22.308 -27.983 1.00 90.81 258 LEU A CA 1
ATOM 1902 C C . LEU A 1 258 ? -0.518 22.675 -26.521 1.00 90.81 258 LEU A C 1
ATOM 1904 O O . LEU A 1 258 ? -1.684 22.710 -26.113 1.00 90.81 258 LEU A O 1
ATOM 1908 N N . LYS A 1 259 ? 0.516 22.991 -25.733 1.00 92.69 259 LYS A N 1
ATOM 1909 C CA . LYS A 1 259 ? 0.374 23.421 -24.339 1.00 92.69 259 LYS A CA 1
ATOM 1910 C C . LYS A 1 259 ? -0.468 24.690 -24.233 1.00 92.69 259 LYS A C 1
ATOM 1912 O O . LYS A 1 259 ? -1.337 24.755 -23.363 1.00 92.69 259 LYS A O 1
ATOM 1917 N N . HIS A 1 260 ? -0.256 25.674 -25.114 1.00 93.69 260 HIS A N 1
ATOM 1918 C CA . HIS A 1 260 ? -0.999 26.937 -25.095 1.00 93.69 260 HIS A CA 1
ATOM 1919 C C . HIS A 1 260 ? -2.481 26.697 -25.387 1.00 93.69 260 HIS A C 1
ATOM 1921 O O . HIS A 1 260 ? -3.345 27.210 -24.674 1.00 93.69 260 HIS A O 1
ATOM 1927 N N . LEU A 1 261 ? -2.783 25.822 -26.354 1.00 92.75 261 LEU A N 1
ATOM 1928 C CA . LEU A 1 261 ? -4.156 25.409 -26.648 1.00 92.75 261 LEU A CA 1
ATOM 1929 C C . LEU A 1 261 ? -4.804 24.732 -25.433 1.00 92.75 261 LEU A C 1
ATOM 1931 O O . LEU A 1 261 ? -5.885 25.139 -25.002 1.00 92.75 261 LEU A O 1
ATOM 1935 N N . ALA A 1 262 ? -4.137 23.737 -24.843 1.00 91.06 262 ALA A N 1
ATOM 1936 C CA . ALA A 1 262 ? -4.643 23.013 -23.678 1.00 91.06 262 ALA A CA 1
ATOM 1937 C C . ALA A 1 262 ? -4.854 23.931 -22.463 1.00 91.06 262 ALA A C 1
ATOM 1939 O O . ALA A 1 262 ? -5.878 23.842 -21.781 1.00 91.06 262 ALA A O 1
ATOM 1940 N N . ALA A 1 263 ? -3.932 24.861 -22.220 1.00 90.31 263 ALA A N 1
ATOM 1941 C CA . ALA A 1 263 ? -4.048 25.840 -21.150 1.00 90.31 263 ALA A CA 1
ATOM 1942 C C . ALA A 1 263 ? -5.186 26.844 -21.408 1.00 90.31 263 ALA A C 1
ATOM 1944 O O . ALA A 1 263 ? -5.922 27.176 -20.477 1.00 90.31 263 ALA A O 1
ATOM 1945 N N . ALA A 1 264 ? -5.418 27.271 -22.653 1.00 92.00 264 ALA A N 1
ATOM 1946 C CA . ALA A 1 264 ? -6.539 28.150 -22.990 1.00 92.00 264 ALA A CA 1
ATOM 1947 C C . ALA A 1 264 ? -7.904 27.462 -22.786 1.00 92.00 264 ALA A C 1
ATOM 1949 O O . ALA A 1 264 ? -8.868 28.105 -22.356 1.00 92.00 264 ALA A O 1
ATOM 1950 N N . LEU A 1 265 ? -7.992 26.138 -22.988 1.00 90.56 265 LEU A N 1
ATOM 1951 C CA . LEU A 1 265 ? -9.206 25.358 -22.699 1.00 90.56 265 LEU A CA 1
ATOM 1952 C C . LEU A 1 265 ? -9.617 25.418 -21.218 1.00 90.56 265 LEU A C 1
ATOM 1954 O O . LEU A 1 265 ? -10.802 25.248 -20.911 1.00 90.56 265 LEU A O 1
ATOM 1958 N N . ALA A 1 266 ? -8.698 25.736 -20.298 1.00 88.56 266 ALA A N 1
ATOM 1959 C CA . ALA A 1 266 ? -9.012 25.941 -18.882 1.00 88.56 266 ALA A CA 1
ATOM 1960 C C . ALA A 1 266 ? -9.985 27.117 -18.644 1.00 88.56 266 ALA A C 1
ATOM 1962 O O . ALA A 1 266 ? -10.646 27.174 -17.602 1.00 88.56 266 ALA A O 1
ATOM 1963 N N . ALA A 1 267 ? -10.141 28.022 -19.617 1.00 91.94 267 ALA A N 1
ATOM 1964 C CA . ALA A 1 267 ? -11.119 29.103 -19.574 1.00 91.94 267 ALA A CA 1
ATOM 1965 C C . ALA A 1 267 ? -12.561 28.635 -19.848 1.00 91.94 267 ALA A C 1
ATOM 1967 O O . ALA A 1 267 ? -13.507 29.251 -19.351 1.00 91.94 267 ALA A O 1
ATOM 1968 N N . LEU A 1 268 ? -12.767 27.537 -20.589 1.00 91.81 268 LEU A N 1
ATOM 1969 C CA . LEU A 1 268 ? -14.106 27.065 -20.976 1.00 91.81 268 LEU A CA 1
ATOM 1970 C C . LEU A 1 268 ? -14.995 26.696 -19.775 1.00 91.81 268 LEU A C 1
ATOM 1972 O O . LEU A 1 268 ? -16.154 27.122 -19.748 1.00 91.81 268 LEU A O 1
ATOM 1976 N N . PRO A 1 269 ? -14.512 25.973 -18.742 1.00 90.69 269 PRO A N 1
ATOM 1977 C CA . PRO A 1 269 ? -15.290 25.731 -17.529 1.00 90.69 269 PRO A CA 1
ATOM 1978 C C . PRO A 1 269 ? -15.717 27.015 -16.810 1.00 90.69 269 PRO A C 1
ATOM 1980 O O . PRO A 1 269 ? -16.806 27.046 -16.233 1.00 90.69 269 PRO A O 1
ATOM 1983 N N . VAL A 1 270 ? -14.885 28.062 -16.849 1.00 90.69 270 VAL A N 1
ATOM 1984 C CA . VAL A 1 270 ? -15.172 29.369 -16.238 1.00 90.69 270 VAL A CA 1
ATOM 1985 C C . VAL A 1 270 ? -16.211 30.122 -17.069 1.00 90.69 270 VAL A C 1
ATOM 1987 O O . VAL A 1 270 ? -17.224 30.561 -16.528 1.00 90.69 270 VAL A O 1
ATOM 1990 N N . LEU A 1 271 ? -16.035 30.186 -18.391 1.00 90.75 271 LEU A N 1
ATOM 1991 C CA . LEU A 1 271 ? -16.992 30.774 -19.336 1.00 90.75 271 LEU A CA 1
ATOM 1992 C C . LEU A 1 271 ? -18.369 30.108 -19.255 1.00 90.75 271 LEU A C 1
ATOM 1994 O O . LEU A 1 271 ? -19.394 30.792 -19.234 1.00 90.75 271 LEU A O 1
ATOM 1998 N N . ALA A 1 272 ? -18.402 28.778 -19.173 1.00 89.44 272 ALA A N 1
ATOM 1999 C CA . ALA A 1 272 ? -19.631 28.012 -19.016 1.00 89.44 272 ALA A CA 1
ATOM 2000 C C . ALA A 1 272 ? -20.316 28.303 -17.674 1.00 89.44 272 ALA A C 1
ATOM 2002 O O . ALA A 1 272 ? -21.540 28.408 -17.628 1.00 89.44 272 ALA A O 1
ATOM 2003 N N . ALA A 1 273 ? -19.546 28.460 -16.593 1.00 87.12 273 ALA A N 1
ATOM 2004 C CA . ALA A 1 273 ? -20.079 28.790 -15.274 1.00 87.12 273 ALA A CA 1
ATOM 2005 C C . ALA A 1 273 ? -20.675 30.211 -15.242 1.00 87.12 273 ALA A C 1
ATOM 2007 O O . ALA A 1 273 ? -21.807 30.384 -14.799 1.00 87.12 273 ALA A O 1
ATOM 2008 N N . VAL A 1 274 ? -19.983 31.201 -15.820 1.00 85.62 274 VAL A N 1
ATOM 2009 C CA . VAL A 1 274 ? -20.498 32.577 -16.011 1.00 85.62 274 VAL A CA 1
ATOM 2010 C C . VAL A 1 274 ? -21.731 32.609 -16.929 1.00 85.62 274 VAL A C 1
ATOM 2012 O O . VAL A 1 274 ? -22.573 33.501 -16.838 1.00 85.62 274 VAL A O 1
ATOM 2015 N N . GLY A 1 275 ? -21.855 31.628 -17.822 1.00 76.25 275 GLY A N 1
ATOM 2016 C CA . GLY A 1 275 ? -22.899 31.557 -18.833 1.00 76.25 275 GLY A CA 1
ATOM 2017 C C . GLY A 1 275 ? -24.275 31.073 -18.404 1.00 76.25 275 GLY A C 1
ATOM 2018 O O . GLY A 1 275 ? -25.247 31.344 -19.115 1.00 76.25 275 GLY A O 1
ATOM 2019 N N . ARG A 1 276 ? -24.377 30.366 -17.279 1.00 76.44 276 ARG A N 1
ATOM 2020 C CA . ARG A 1 276 ? -25.645 29.791 -16.806 1.00 76.44 276 ARG A CA 1
ATOM 2021 C C . ARG A 1 276 ? -26.605 30.894 -16.330 1.00 76.44 276 ARG A C 1
ATOM 2023 O O . ARG A 1 276 ? -26.166 31.940 -15.862 1.00 76.44 276 ARG A O 1
ATOM 2030 N N . ALA A 1 277 ? -27.909 30.708 -16.552 1.00 49.50 277 ALA A N 1
ATOM 2031 C CA . ALA A 1 277 ? -28.978 31.651 -16.181 1.00 49.50 277 ALA A CA 1
ATOM 2032 C C . ALA A 1 277 ? -28.970 31.975 -14.665 1.00 49.50 277 ALA A C 1
ATOM 2034 O O . ALA A 1 277 ? -28.458 31.159 -13.893 1.00 49.50 277 ALA A O 1
ATOM 2035 N N . PRO A 1 278 ? -29.486 33.145 -14.226 1.00 48.88 278 PRO A N 1
ATOM 2036 C CA . PRO A 1 278 ? -29.402 33.570 -12.830 1.00 48.88 278 PRO A CA 1
ATOM 2037 C C . PRO A 1 278 ? -30.059 32.556 -11.889 1.00 48.88 278 PRO A C 1
ATOM 2039 O O . PRO A 1 278 ? -31.114 31.993 -12.180 1.00 48.88 278 PRO A O 1
ATOM 2042 N N . LEU A 1 279 ? -29.407 32.341 -10.747 1.00 47.97 279 LEU A N 1
ATOM 2043 C CA . LEU A 1 279 ? -29.920 31.551 -9.636 1.00 47.97 279 LEU A CA 1
ATOM 2044 C C . LEU A 1 279 ? -31.280 32.125 -9.216 1.00 47.97 279 LEU A C 1
ATOM 2046 O O . LEU A 1 279 ? -31.341 33.240 -8.698 1.00 47.97 279 LEU A O 1
ATOM 2050 N N . ARG A 1 280 ? -32.368 31.364 -9.402 1.00 33.88 280 ARG A N 1
ATOM 2051 C CA . ARG A 1 280 ? -33.572 31.568 -8.588 1.00 33.88 280 ARG A CA 1
ATOM 2052 C C . ARG A 1 280 ? -33.123 31.553 -7.129 1.00 33.88 280 ARG A C 1
ATOM 2054 O O . ARG A 1 280 ? -32.392 30.653 -6.714 1.00 33.88 280 ARG A O 1
ATOM 2061 N N . GLN A 1 281 ? -33.523 32.584 -6.394 1.00 34.25 281 GLN A N 1
ATOM 2062 C CA . GLN A 1 281 ? -33.384 32.654 -4.949 1.00 34.25 281 GLN A CA 1
ATOM 2063 C C . GLN A 1 281 ? -33.909 31.340 -4.360 1.00 34.25 281 GLN A C 1
ATOM 2065 O O . GLN A 1 281 ? -35.094 31.042 -4.475 1.00 34.25 281 GLN A O 1
ATOM 2070 N N . ASN A 1 282 ? -33.037 30.553 -3.732 1.00 30.52 282 ASN A N 1
ATOM 2071 C CA . ASN A 1 282 ? -33.470 29.535 -2.782 1.00 30.52 282 ASN A CA 1
ATOM 2072 C C . ASN A 1 282 ? -33.923 30.265 -1.511 1.00 30.52 282 ASN A C 1
ATOM 2074 O O . ASN A 1 282 ? -33.220 30.281 -0.505 1.00 30.52 282 ASN A O 1
ATOM 2078 N N . ALA A 1 283 ? -35.079 30.915 -1.590 1.00 32.06 283 ALA A N 1
ATOM 2079 C CA . ALA A 1 283 ? -35.923 31.193 -0.446 1.00 32.06 283 ALA A CA 1
ATOM 2080 C C . ALA A 1 283 ? -37.149 30.277 -0.576 1.00 32.06 283 ALA A C 1
ATOM 2082 O O . ALA A 1 283 ? -37.670 30.101 -1.673 1.00 32.06 283 ALA A O 1
ATOM 2083 N N . ALA A 1 284 ? -37.564 29.690 0.546 1.00 33.88 284 ALA A N 1
ATOM 2084 C CA . ALA A 1 284 ? -38.621 28.684 0.689 1.00 33.88 284 ALA A CA 1
ATOM 2085 C C . ALA A 1 284 ? -38.257 27.257 0.235 1.00 33.88 284 ALA A C 1
ATOM 2087 O O . ALA A 1 284 ? -38.780 26.696 -0.722 1.00 33.88 284 ALA A O 1
ATOM 2088 N N . GLY A 1 285 ? -37.394 26.632 1.031 1.00 27.45 285 GLY A N 1
ATOM 2089 C CA . GLY A 1 285 ? -37.351 25.187 1.196 1.00 27.45 285 GLY A CA 1
ATOM 2090 C C . GLY A 1 285 ? -37.228 24.880 2.679 1.00 27.45 285 GLY A C 1
ATOM 2091 O O . GLY A 1 285 ? -36.155 24.499 3.137 1.00 27.45 285 GLY A O 1
ATOM 2092 N N . ALA A 1 286 ? -38.308 25.098 3.434 1.00 36.91 286 ALA A N 1
ATOM 2093 C CA . ALA A 1 286 ? -38.500 24.488 4.743 1.00 36.91 286 ALA A CA 1
ATOM 2094 C C . ALA A 1 286 ? -38.562 22.962 4.549 1.00 36.91 286 ALA A C 1
ATOM 2096 O O . ALA A 1 286 ? -39.624 22.360 4.458 1.00 36.91 286 ALA A O 1
ATOM 2097 N N . GLY A 1 287 ? -37.396 22.346 4.380 1.00 27.17 287 GLY A N 1
ATOM 2098 C CA . GLY A 1 287 ? -37.213 20.907 4.358 1.00 27.17 287 GLY A CA 1
ATOM 2099 C C . GLY A 1 287 ? -36.718 20.491 5.728 1.00 27.17 287 GLY A C 1
ATOM 2100 O O . GLY A 1 287 ? -35.531 20.626 6.002 1.00 27.17 287 GLY A O 1
ATOM 2101 N N . THR A 1 288 ? -37.663 20.072 6.569 1.00 26.55 288 THR A N 1
ATOM 2102 C CA . THR A 1 288 ? -37.551 19.076 7.649 1.00 26.55 288 THR A CA 1
ATOM 2103 C C . THR A 1 288 ? -36.129 18.687 8.086 1.00 26.55 288 THR A C 1
ATOM 2105 O O . THR A 1 288 ? -35.348 18.233 7.240 1.00 26.55 288 THR A O 1
ATOM 2108 N N . PRO A 1 289 ? -35.808 18.711 9.399 1.00 27.55 289 PRO A N 1
ATOM 2109 C CA . PRO A 1 289 ? -34.582 18.101 9.899 1.00 27.55 289 PRO A CA 1
ATOM 2110 C C . PRO A 1 289 ? -34.491 16.687 9.331 1.00 27.55 289 PRO A C 1
ATOM 2112 O O . PRO A 1 289 ? -35.434 15.903 9.450 1.00 27.55 289 PRO A O 1
ATOM 2115 N N . ARG A 1 290 ? -33.382 16.370 8.657 1.00 27.30 290 ARG A N 1
ATOM 2116 C CA . ARG A 1 290 ? -33.080 14.992 8.280 1.00 27.30 290 ARG A CA 1
ATOM 2117 C C . ARG A 1 290 ? -33.001 14.197 9.575 1.00 27.30 290 ARG A C 1
ATOM 2119 O O . ARG A 1 290 ? -31.974 14.209 10.246 1.00 27.30 290 ARG A O 1
ATOM 2126 N N . ALA A 1 291 ? -34.097 13.524 9.903 1.00 25.91 291 ALA A N 1
ATOM 2127 C CA . ALA A 1 291 ? -34.104 12.432 10.844 1.00 25.91 291 ALA A CA 1
ATOM 2128 C C . ALA A 1 291 ? -32.981 11.480 10.426 1.00 25.91 291 ALA A C 1
ATOM 2130 O O . ALA A 1 291 ? -32.927 11.014 9.281 1.00 25.91 291 ALA A O 1
ATOM 2131 N N . HIS A 1 292 ? -32.059 11.240 11.354 1.00 27.27 292 HIS A N 1
ATOM 2132 C CA . HIS A 1 292 ? -31.251 10.038 11.346 1.00 27.27 292 HIS A CA 1
ATOM 2133 C C . HIS A 1 292 ? -32.203 8.872 11.088 1.00 27.27 292 HIS A C 1
ATOM 2135 O O . HIS A 1 292 ? -33.086 8.608 11.897 1.00 27.27 292 HIS A O 1
ATOM 2141 N N . ARG A 1 293 ? -32.080 8.216 9.930 1.00 23.91 293 ARG A N 1
ATOM 2142 C CA . ARG A 1 293 ? -32.756 6.938 9.727 1.00 23.91 293 ARG A CA 1
ATOM 2143 C C . ARG A 1 293 ? -32.081 5.941 10.669 1.00 23.91 293 ARG A C 1
ATOM 2145 O O . ARG A 1 293 ? -30.873 5.737 10.516 1.00 23.91 293 ARG A O 1
ATOM 2152 N N . PRO A 1 294 ? -32.811 5.334 11.616 1.00 25.94 294 PRO A N 1
ATOM 2153 C CA . PRO A 1 294 ? -32.307 4.185 12.338 1.00 25.94 294 PRO A CA 1
ATOM 2154 C C . PRO A 1 294 ? -32.069 3.081 11.312 1.00 25.94 294 PRO A C 1
ATOM 2156 O O . PRO A 1 294 ? -32.926 2.764 10.486 1.00 25.94 294 PRO A O 1
ATOM 2159 N N . TRP A 1 295 ? -30.876 2.519 11.342 1.00 30.23 295 TRP A N 1
ATOM 2160 C CA . TRP A 1 295 ? -30.508 1.292 10.657 1.00 30.23 295 TRP A CA 1
ATOM 2161 C C . TRP A 1 295 ? -31.111 0.125 11.444 1.00 30.23 295 TRP A C 1
ATOM 2163 O O . TRP A 1 295 ? -30.411 -0.651 12.078 1.00 30.23 295 TRP A O 1
ATOM 2173 N N . ALA A 1 296 ? -32.438 0.021 11.429 1.00 33.66 296 ALA A N 1
ATOM 2174 C CA . ALA A 1 296 ? -33.158 -1.094 12.018 1.00 33.66 296 ALA A CA 1
ATOM 2175 C C . ALA A 1 296 ? -34.235 -1.579 11.043 1.00 33.66 296 ALA A C 1
ATOM 2177 O O . ALA A 1 296 ? -35.060 -0.799 10.573 1.00 33.66 296 ALA A O 1
ATOM 2178 N N . ARG A 1 297 ? -34.214 -2.897 10.808 1.00 34.69 297 ARG A N 1
ATOM 2179 C CA . ARG A 1 297 ? -35.181 -3.722 10.061 1.00 34.69 297 ARG A CA 1
ATOM 2180 C C . ARG A 1 297 ? -35.057 -3.721 8.534 1.00 34.69 297 ARG A C 1
ATOM 2182 O O . ARG A 1 297 ? -35.839 -3.111 7.815 1.00 34.69 297 ARG A O 1
ATOM 2189 N N . ALA A 1 298 ? -34.146 -4.561 8.049 1.00 26.45 298 ALA A N 1
ATOM 2190 C CA . ALA A 1 298 ? -34.382 -5.366 6.853 1.00 26.45 298 ALA A CA 1
ATOM 2191 C C . ALA A 1 298 ? -33.649 -6.708 7.014 1.00 26.45 298 ALA A C 1
ATOM 2193 O O . ALA A 1 298 ? -32.422 -6.735 7.004 1.00 26.45 298 ALA A O 1
ATOM 2194 N N . GLY A 1 299 ? -34.408 -7.798 7.188 1.00 27.50 299 GLY A N 1
ATOM 2195 C CA . GLY A 1 299 ? -33.885 -9.167 7.100 1.00 27.50 299 GLY A CA 1
ATOM 2196 C C . GLY A 1 299 ? -33.822 -9.983 8.395 1.00 27.50 299 GLY A C 1
ATOM 2197 O O . GLY A 1 299 ? -32.835 -10.670 8.611 1.00 27.50 299 GLY A O 1
ATOM 2198 N N . LEU A 1 300 ? -34.860 -9.956 9.236 1.00 29.06 300 LEU A N 1
ATOM 2199 C CA . LEU A 1 300 ? -35.171 -11.094 10.113 1.00 29.06 300 LEU A CA 1
ATOM 2200 C C . LEU A 1 300 ? -36.316 -11.864 9.454 1.00 29.06 300 LEU A C 1
ATOM 2202 O O . LEU A 1 300 ? -37.487 -11.643 9.748 1.00 29.06 300 LEU A O 1
ATOM 2206 N N . GLN A 1 301 ? -35.960 -12.702 8.483 1.00 26.23 301 GLN A N 1
ATOM 2207 C CA . GLN A 1 301 ? -36.792 -13.825 8.075 1.00 26.23 301 GLN A CA 1
ATOM 2208 C C . GLN A 1 301 ? -36.227 -15.061 8.768 1.00 26.23 301 GLN A C 1
ATOM 2210 O O . GLN A 1 301 ? -35.137 -15.521 8.446 1.00 26.23 301 GLN A O 1
ATOM 2215 N N . ASP A 1 302 ? -36.965 -15.475 9.792 1.00 29.62 302 ASP A N 1
ATOM 2216 C CA . ASP A 1 302 ? -37.184 -16.845 10.246 1.00 29.62 302 ASP A CA 1
ATOM 2217 C C . ASP A 1 302 ? -36.087 -17.869 9.890 1.00 29.62 302 ASP A C 1
ATOM 2219 O O . ASP A 1 302 ? -36.134 -18.558 8.871 1.00 29.62 302 ASP A O 1
ATOM 2223 N N . GLN A 1 303 ? -35.087 -17.982 10.765 1.00 26.41 303 GLN A N 1
ATOM 2224 C CA . GLN A 1 303 ? -34.306 -19.207 10.914 1.00 26.41 303 GLN A CA 1
ATOM 2225 C C . GLN A 1 303 ? -34.400 -19.647 12.370 1.00 26.41 303 GLN A C 1
ATOM 2227 O O . GLN A 1 303 ? -33.617 -19.245 13.229 1.00 26.41 303 GLN A O 1
ATOM 2232 N N . THR A 1 304 ? -35.390 -20.489 12.636 1.00 26.16 304 THR A N 1
ATOM 2233 C CA . THR A 1 304 ? -35.455 -21.359 13.806 1.00 26.16 304 THR A CA 1
ATOM 2234 C C . THR A 1 304 ? -34.263 -22.326 13.772 1.00 26.16 304 THR A C 1
ATOM 2236 O O . THR A 1 304 ? -34.317 -23.413 13.202 1.00 26.16 304 THR A O 1
ATOM 2239 N N . MET A 1 305 ? -33.130 -21.912 14.345 1.00 30.20 305 MET A N 1
ATOM 2240 C CA . MET A 1 305 ? -31.963 -22.779 14.511 1.00 30.20 305 MET A CA 1
ATOM 2241 C C . MET A 1 305 ? -32.116 -23.619 15.779 1.00 30.20 305 MET A C 1
ATOM 2243 O O . MET A 1 305 ? -32.151 -23.112 16.898 1.00 30.20 305 MET A O 1
ATOM 2247 N N . ARG A 1 306 ? -32.229 -24.927 15.538 1.00 25.36 306 ARG A N 1
ATOM 2248 C CA . ARG A 1 306 ? -32.267 -26.034 16.494 1.00 25.36 306 ARG A CA 1
ATOM 2249 C C . ARG A 1 306 ? -31.205 -25.887 17.588 1.00 25.36 306 ARG A C 1
ATOM 2251 O O . ARG A 1 306 ? -30.009 -25.847 17.309 1.00 25.36 306 ARG A O 1
ATOM 2258 N N . THR A 1 307 ? -31.661 -25.884 18.832 1.00 29.72 307 THR A N 1
ATOM 2259 C CA . THR A 1 307 ? -30.851 -26.029 20.040 1.00 29.72 307 THR A CA 1
ATOM 2260 C C . THR A 1 307 ? -30.530 -27.504 20.266 1.00 29.72 307 THR A C 1
ATOM 2262 O O . THR A 1 307 ? -31.197 -28.132 21.066 1.00 29.72 307 THR A O 1
ATOM 2265 N N . ASP A 1 308 ? -29.560 -28.060 19.542 1.00 28.84 308 ASP A N 1
ATOM 2266 C CA . ASP A 1 308 ? -28.959 -29.371 19.850 1.00 28.84 308 ASP A CA 1
ATOM 2267 C C . ASP A 1 308 ? -27.549 -29.434 19.238 1.00 28.84 308 ASP A C 1
ATOM 2269 O O . ASP A 1 308 ? -27.285 -30.142 18.265 1.00 28.84 308 ASP A O 1
ATOM 2273 N N . ALA A 1 309 ? -26.629 -28.631 19.776 1.00 27.48 309 ALA A N 1
ATOM 2274 C CA . ALA A 1 309 ? -25.201 -28.792 19.525 1.00 27.48 309 ALA A CA 1
ATOM 2275 C C . ALA A 1 309 ? -24.545 -29.291 20.824 1.00 27.48 309 ALA A C 1
ATOM 2277 O O . ALA A 1 309 ? -24.675 -28.620 21.852 1.00 27.48 309 ALA A O 1
ATOM 2278 N N . PRO A 1 310 ? -23.873 -30.458 20.822 1.00 28.38 310 PRO A N 1
ATOM 2279 C CA . PRO A 1 310 ? -23.180 -30.953 22.006 1.00 28.38 310 PRO A CA 1
ATOM 2280 C C . PRO A 1 310 ? -22.064 -29.980 22.428 1.00 28.38 310 PRO A C 1
ATOM 2282 O O . PRO A 1 310 ? -21.533 -29.255 21.579 1.00 28.38 310 PRO A O 1
ATOM 2285 N N . PRO A 1 311 ? -21.700 -29.945 23.725 1.00 32.69 311 PRO A N 1
ATOM 2286 C CA . PRO A 1 311 ? -20.705 -29.016 24.248 1.00 32.69 311 PRO A CA 1
ATOM 2287 C C . PRO A 1 311 ? -19.398 -29.140 23.464 1.00 32.69 311 PRO A C 1
ATOM 2289 O O . PRO A 1 311 ? -18.868 -30.239 23.286 1.00 32.69 311 PRO A O 1
ATOM 2292 N N . ALA A 1 312 ? -18.903 -28.001 22.974 1.00 30.70 312 ALA A N 1
ATOM 2293 C CA . ALA A 1 312 ? -17.663 -27.913 22.220 1.00 30.70 312 ALA A CA 1
ATOM 2294 C C . ALA A 1 312 ? -16.523 -28.553 23.025 1.00 30.70 312 ALA A C 1
ATOM 2296 O O . ALA A 1 312 ? -16.174 -28.095 24.114 1.00 30.70 312 ALA A O 1
ATOM 2297 N N . ALA A 1 313 ? -15.970 -29.643 22.492 1.00 29.62 313 ALA A N 1
ATOM 2298 C CA . ALA A 1 313 ? -14.789 -30.284 23.041 1.00 29.62 313 ALA A CA 1
ATOM 2299 C C . ALA A 1 313 ? -13.638 -29.268 23.112 1.00 29.62 313 ALA A C 1
ATOM 2301 O O . ALA A 1 313 ? -13.455 -28.468 22.194 1.00 29.62 313 ALA A O 1
ATOM 2302 N N . ALA A 1 314 ? -12.877 -29.311 24.208 1.00 32.53 314 ALA A N 1
ATOM 2303 C CA . ALA A 1 314 ? -11.729 -28.448 24.452 1.00 32.53 314 ALA A CA 1
ATOM 2304 C C . ALA A 1 314 ? -10.818 -28.353 23.213 1.00 32.53 314 ALA A C 1
ATOM 2306 O O . ALA A 1 314 ? -10.330 -29.367 22.709 1.00 32.53 314 ALA A O 1
ATOM 2307 N N . SER A 1 315 ? -10.602 -27.128 22.727 1.00 31.36 315 SER A N 1
ATOM 2308 C CA . SER A 1 315 ? -9.754 -26.843 21.569 1.00 31.36 315 SER A CA 1
ATOM 2309 C C . SER A 1 315 ? -8.345 -27.421 21.770 1.00 31.36 315 SER A C 1
ATOM 2311 O O . SER A 1 315 ? -7.715 -27.145 22.795 1.00 31.36 315 SER A O 1
ATOM 2313 N N . PRO A 1 316 ? -7.813 -28.210 20.818 1.00 34.31 316 PRO A N 1
ATOM 2314 C CA . PRO A 1 316 ? -6.477 -28.772 20.937 1.00 34.31 316 PRO A CA 1
ATOM 2315 C C . PRO A 1 316 ? -5.409 -27.673 20.826 1.00 34.31 316 PRO A C 1
ATOM 2317 O O . PRO A 1 316 ? -5.610 -26.637 20.191 1.00 34.31 316 PRO A O 1
ATOM 2320 N N . ALA A 1 317 ? -4.257 -27.920 21.451 1.00 40.97 317 ALA A N 1
ATOM 2321 C CA . ALA A 1 317 ? -3.114 -27.013 21.527 1.00 40.97 317 ALA A CA 1
ATOM 2322 C C . ALA A 1 317 ? -2.751 -26.358 20.173 1.00 40.97 317 ALA A C 1
ATOM 2324 O O . ALA A 1 317 ? -2.560 -27.024 19.155 1.00 40.97 317 ALA A O 1
ATOM 2325 N N . HIS A 1 318 ? -2.636 -25.028 20.195 1.00 51.22 318 HIS A N 1
ATOM 2326 C CA . HIS A 1 318 ? -2.563 -24.140 19.031 1.00 51.22 318 HIS A CA 1
ATOM 2327 C C . HIS A 1 318 ? -1.358 -24.397 18.098 1.00 51.22 318 HIS A C 1
ATOM 2329 O O . HIS A 1 318 ? -0.206 -24.115 18.446 1.00 51.22 318 HIS A O 1
ATOM 2335 N N . ALA A 1 319 ? -1.621 -24.841 16.865 1.00 53.41 319 ALA A N 1
ATOM 2336 C CA . ALA A 1 319 ? -0.601 -25.211 15.880 1.00 53.41 319 ALA A CA 1
ATOM 2337 C C . ALA A 1 319 ? 0.166 -24.010 15.273 1.00 53.41 319 ALA A C 1
ATOM 2339 O O . ALA A 1 319 ? -0.373 -22.926 15.088 1.00 53.41 319 ALA A O 1
ATOM 2340 N N . ASN A 1 320 ? 1.454 -24.221 14.977 1.00 71.00 320 ASN A N 1
ATOM 2341 C CA . ASN A 1 320 ? 2.374 -23.303 14.280 1.00 71.00 320 ASN A CA 1
ATOM 2342 C C . ASN A 1 320 ? 1.899 -22.992 12.840 1.00 71.00 320 ASN A C 1
ATOM 2344 O O . ASN A 1 320 ? 1.369 -23.890 12.198 1.00 71.00 320 ASN A O 1
ATOM 2348 N N . GLN A 1 321 ? 2.157 -21.799 12.289 1.00 79.44 321 GLN A N 1
ATOM 2349 C CA . GLN A 1 321 ? 1.844 -21.407 10.898 1.00 79.44 321 GLN A CA 1
ATOM 2350 C C . GLN A 1 321 ? 2.270 -22.417 9.835 1.00 79.44 321 GLN A C 1
ATOM 2352 O O . GLN A 1 321 ? 1.547 -22.694 8.880 1.00 79.44 321 GLN A O 1
ATOM 2357 N N . PHE A 1 322 ? 3.427 -23.050 10.038 1.00 86.31 322 PHE A N 1
ATOM 2358 C CA . PHE A 1 322 ? 3.932 -24.091 9.143 1.00 86.31 322 PHE A CA 1
ATOM 2359 C C . PHE A 1 322 ? 3.075 -25.364 9.156 1.00 86.31 322 PHE A C 1
ATOM 2361 O O . PHE A 1 322 ? 3.146 -26.160 8.222 1.00 86.31 322 PHE A O 1
ATOM 2368 N N . ALA A 1 323 ? 2.230 -25.563 10.171 1.00 86.38 323 ALA A N 1
ATOM 2369 C CA . ALA A 1 323 ? 1.259 -26.649 10.189 1.00 86.38 323 ALA A CA 1
ATOM 2370 C C . ALA A 1 323 ? 0.219 -26.496 9.070 1.00 86.38 323 ALA A C 1
ATOM 2372 O O . ALA A 1 323 ? -0.235 -27.513 8.548 1.00 86.38 323 ALA A O 1
ATOM 2373 N N . LEU A 1 324 ? -0.089 -25.266 8.628 1.00 88.00 324 LEU A N 1
ATOM 2374 C CA . LEU A 1 324 ? -0.983 -25.022 7.489 1.00 88.00 324 LEU A CA 1
ATOM 2375 C C . LEU A 1 324 ? -0.469 -25.701 6.207 1.00 88.00 324 LEU A C 1
ATOM 2377 O O . LEU A 1 324 ? -1.266 -26.212 5.422 1.00 88.00 324 LEU A O 1
ATOM 2381 N N . LEU A 1 325 ? 0.855 -25.814 6.023 1.00 90.75 325 LEU A N 1
ATOM 2382 C CA . LEU A 1 325 ? 1.462 -26.515 4.879 1.00 90.75 325 LEU A CA 1
ATOM 2383 C C . LEU A 1 325 ? 1.230 -28.032 4.879 1.00 90.75 325 LEU A C 1
ATOM 2385 O O . LEU A 1 325 ? 1.509 -28.689 3.880 1.00 90.75 325 LEU A O 1
ATOM 2389 N N . ARG A 1 326 ? 0.724 -28.602 5.976 1.00 89.44 326 ARG A N 1
ATOM 2390 C CA . ARG A 1 326 ? 0.332 -30.016 6.058 1.00 89.44 326 ARG A CA 1
ATOM 2391 C C . ARG A 1 326 ? -1.179 -30.213 5.944 1.00 89.44 326 ARG A C 1
ATOM 2393 O O . ARG A 1 326 ? -1.639 -31.342 5.798 1.00 89.44 326 ARG A O 1
ATOM 2400 N N . GLN A 1 327 ? -1.963 -29.138 5.998 1.00 92.06 327 GLN A N 1
ATOM 2401 C CA . GLN A 1 327 ? -3.417 -29.219 5.970 1.00 92.06 327 GLN A CA 1
ATOM 2402 C C . GLN A 1 327 ? -3.949 -29.240 4.534 1.00 92.06 327 GLN A C 1
ATOM 2404 O O . GLN A 1 327 ? -3.601 -28.393 3.710 1.00 92.06 327 GLN A O 1
ATOM 2409 N N . ARG A 1 328 ? -4.889 -30.151 4.251 1.00 91.94 328 ARG A N 1
ATOM 2410 C CA . ARG A 1 328 ? -5.548 -30.259 2.935 1.00 91.94 328 ARG A CA 1
ATOM 2411 C C . ARG A 1 328 ? -6.282 -28.985 2.501 1.00 91.94 328 ARG A C 1
ATOM 2413 O O . ARG A 1 328 ? -6.384 -28.736 1.306 1.00 91.94 328 ARG A O 1
ATOM 2420 N N . ARG A 1 329 ? -6.748 -28.164 3.452 1.00 93.06 329 ARG A N 1
ATOM 2421 C CA . ARG A 1 329 ? -7.440 -26.891 3.178 1.00 93.06 329 ARG A CA 1
ATOM 2422 C C . ARG A 1 329 ? -6.523 -25.777 2.658 1.00 93.06 329 ARG A C 1
ATOM 2424 O O . ARG A 1 329 ? -7.007 -24.871 1.984 1.00 93.06 329 ARG A O 1
ATOM 2431 N N . PHE A 1 330 ? -5.213 -25.859 2.907 1.00 94.81 330 PHE A N 1
ATOM 2432 C CA . PHE A 1 330 ? -4.264 -24.782 2.595 1.00 94.81 330 PHE A CA 1
ATOM 2433 C C . PHE A 1 330 ? -3.092 -25.220 1.708 1.00 94.81 330 PHE A C 1
ATOM 2435 O O . PHE A 1 330 ? -2.754 -24.516 0.759 1.00 94.81 330 PHE A O 1
ATOM 2442 N N . ALA A 1 331 ? -2.487 -26.384 1.957 1.00 95.44 331 ALA A N 1
ATOM 2443 C CA . ALA A 1 331 ? -1.256 -26.797 1.281 1.00 95.44 331 ALA A CA 1
ATOM 2444 C C . ALA A 1 331 ? -1.361 -26.872 -0.259 1.00 95.44 331 ALA A C 1
ATOM 2446 O O . ALA A 1 331 ? -0.495 -26.307 -0.930 1.00 95.44 331 ALA A O 1
ATOM 2447 N N . PRO A 1 332 ? -2.408 -27.480 -0.860 1.00 96.38 332 PRO A N 1
ATOM 2448 C CA . PRO A 1 332 ? -2.549 -27.509 -2.319 1.00 96.38 332 PRO A CA 1
ATOM 2449 C C . PRO A 1 332 ? -2.652 -26.109 -2.928 1.00 96.38 332 PRO A C 1
ATOM 2451 O O . PRO A 1 332 ? -2.045 -25.822 -3.959 1.00 96.38 332 PRO A O 1
ATOM 2454 N N . PHE A 1 333 ? -3.380 -25.216 -2.257 1.00 96.50 333 PHE A N 1
ATOM 2455 C CA . PHE A 1 333 ? -3.524 -23.821 -2.656 1.00 96.50 333 PHE A CA 1
ATOM 2456 C C . PHE A 1 333 ? -2.183 -23.075 -2.581 1.00 96.50 333 PHE A C 1
ATOM 2458 O O . PHE A 1 333 ? -1.807 -22.395 -3.538 1.00 96.50 333 PHE A O 1
ATOM 2465 N N . PHE A 1 334 ? -1.433 -23.258 -1.490 1.00 96.56 334 PHE A N 1
ATOM 2466 C CA . PHE A 1 334 ? -0.109 -22.667 -1.305 1.00 96.56 334 PHE A CA 1
ATOM 2467 C C . PHE A 1 334 ? 0.870 -23.080 -2.412 1.00 96.56 334 PHE A C 1
ATOM 2469 O O . PHE A 1 334 ? 1.528 -22.218 -2.995 1.00 96.56 334 PHE A O 1
ATOM 2476 N N . TRP A 1 335 ? 0.947 -24.371 -2.744 1.00 96.50 335 TRP A N 1
ATOM 2477 C CA . TRP A 1 335 ? 1.848 -24.851 -3.797 1.00 96.50 335 TRP A CA 1
ATOM 2478 C C . TRP A 1 335 ? 1.392 -24.442 -5.197 1.00 96.50 335 TRP A C 1
ATOM 2480 O O . TRP A 1 335 ? 2.226 -24.126 -6.042 1.00 96.50 335 TRP A O 1
ATOM 2490 N N . THR A 1 336 ? 0.078 -24.353 -5.427 1.00 96.44 336 THR A N 1
ATOM 2491 C CA . THR A 1 336 ? -0.474 -23.846 -6.692 1.00 96.44 336 THR A CA 1
ATOM 2492 C C . THR A 1 336 ? -0.042 -22.400 -6.945 1.00 96.44 336 THR A C 1
ATOM 2494 O O . THR A 1 336 ? 0.429 -22.075 -8.039 1.00 96.44 336 THR A O 1
ATOM 2497 N N . GLN A 1 337 ? -0.187 -21.530 -5.936 1.00 95.50 337 GLN A N 1
ATOM 2498 C CA . GLN A 1 337 ? 0.192 -20.121 -6.057 1.00 95.50 337 GLN A CA 1
ATOM 2499 C C . GLN A 1 337 ? 1.713 -19.928 -6.081 1.00 95.50 337 GLN A C 1
ATOM 2501 O O . GLN A 1 337 ? 2.193 -19.098 -6.845 1.00 95.50 337 GLN A O 1
ATOM 2506 N N . PHE A 1 338 ? 2.467 -20.739 -5.329 1.00 96.31 338 PHE A N 1
ATOM 2507 C CA . PHE A 1 338 ? 3.931 -20.749 -5.361 1.00 96.31 338 PHE A CA 1
ATOM 2508 C C . PHE A 1 338 ? 4.456 -21.108 -6.755 1.00 96.31 338 PHE A C 1
ATOM 2510 O O . PHE A 1 338 ? 5.264 -20.378 -7.313 1.00 96.31 338 PHE A O 1
ATOM 2517 N N . ALA A 1 339 ? 3.946 -22.186 -7.362 1.00 96.44 339 ALA A N 1
ATOM 2518 C CA . ALA A 1 339 ? 4.335 -22.587 -8.712 1.00 96.44 339 ALA A CA 1
ATOM 2519 C C . ALA A 1 339 ? 3.983 -21.512 -9.752 1.00 96.44 339 ALA A C 1
ATOM 2521 O O . ALA A 1 339 ? 4.792 -21.226 -10.626 1.00 96.44 339 ALA A O 1
ATOM 2522 N N . GLY A 1 340 ? 2.805 -20.882 -9.641 1.00 95.00 340 GLY A N 1
ATOM 2523 C CA . GLY A 1 340 ? 2.421 -19.781 -10.533 1.00 95.00 340 GLY A CA 1
ATOM 2524 C C . GLY A 1 340 ? 3.356 -18.568 -10.431 1.00 95.00 340 GLY A C 1
ATOM 2525 O O . GLY A 1 340 ? 3.800 -18.067 -11.458 1.00 95.00 340 GLY A O 1
ATOM 2526 N N . ALA A 1 341 ? 3.694 -18.150 -9.205 1.00 94.44 341 ALA A N 1
ATOM 2527 C CA . ALA A 1 341 ? 4.599 -17.026 -8.930 1.00 94.44 341 ALA A CA 1
ATOM 2528 C C . ALA A 1 341 ? 6.090 -17.333 -9.192 1.00 94.44 341 ALA A C 1
ATOM 2530 O O . ALA A 1 341 ? 6.922 -16.429 -9.247 1.00 94.44 341 ALA A O 1
ATOM 2531 N N . ALA A 1 342 ? 6.462 -18.609 -9.297 1.00 95.50 342 ALA A N 1
ATOM 2532 C CA . ALA A 1 342 ? 7.792 -19.001 -9.746 1.00 95.50 342 ALA A CA 1
ATOM 2533 C C . ALA A 1 342 ? 7.863 -18.963 -11.274 1.00 95.50 342 ALA A C 1
ATOM 2535 O O . ALA A 1 342 ? 8.839 -18.480 -11.842 1.00 95.50 342 ALA A O 1
ATOM 2536 N N . ASN A 1 343 ? 6.815 -19.451 -11.942 1.00 96.31 343 ASN A N 1
ATOM 2537 C CA . ASN A 1 343 ? 6.786 -19.582 -13.391 1.00 96.31 343 ASN A CA 1
ATOM 2538 C C . ASN A 1 343 ? 6.704 -18.237 -14.118 1.00 96.31 343 ASN A C 1
ATOM 2540 O O . ASN A 1 343 ? 7.419 -18.015 -15.092 1.00 96.31 343 ASN A O 1
ATOM 2544 N N . ASP A 1 344 ? 5.864 -17.319 -13.632 1.00 92.94 344 ASP A N 1
ATOM 2545 C CA . ASP A 1 344 ? 5.749 -15.972 -14.198 1.00 92.94 344 ASP A CA 1
ATOM 2546 C C . ASP A 1 344 ? 7.090 -15.217 -14.159 1.00 92.94 344 ASP A C 1
ATOM 2548 O O . ASP A 1 344 ? 7.453 -14.543 -15.122 1.00 92.94 344 ASP A O 1
ATOM 2552 N N . ASN A 1 345 ? 7.856 -15.371 -13.081 1.00 91.94 345 ASN A N 1
ATOM 2553 C CA . ASN A 1 345 ? 9.149 -14.736 -12.889 1.00 91.94 345 ASN A CA 1
ATOM 2554 C C . ASN A 1 345 ? 10.270 -15.466 -13.626 1.00 91.94 345 ASN A C 1
ATOM 2556 O O . ASN A 1 345 ? 11.127 -14.789 -14.185 1.00 91.94 345 ASN A O 1
ATOM 2560 N N . LEU A 1 346 ? 10.226 -16.799 -13.715 1.00 94.75 346 LEU A N 1
ATOM 2561 C CA . LEU A 1 346 ? 11.125 -17.581 -14.568 1.00 94.75 346 LEU A CA 1
ATOM 2562 C C . LEU A 1 346 ? 11.000 -17.141 -16.024 1.00 94.75 346 LEU A C 1
ATOM 2564 O O . LEU A 1 346 ? 11.989 -16.731 -16.629 1.00 94.75 346 LEU A O 1
ATOM 2568 N N . PHE A 1 347 ? 9.775 -17.146 -16.553 1.00 95.81 347 PHE A N 1
ATOM 2569 C CA . PHE A 1 347 ? 9.468 -16.727 -17.917 1.00 95.81 347 PHE A CA 1
ATOM 2570 C C . PHE A 1 347 ? 9.901 -15.280 -18.184 1.00 95.81 347 PHE A C 1
ATOM 2572 O O . PHE A 1 347 ? 10.678 -15.006 -19.101 1.00 95.81 347 PHE A O 1
ATOM 2579 N N . LYS A 1 348 ? 9.405 -14.341 -17.369 1.00 92.06 348 LYS A N 1
ATOM 2580 C CA . LYS A 1 348 ? 9.601 -12.901 -17.572 1.00 92.06 348 LYS A CA 1
ATOM 2581 C C . LYS A 1 348 ? 11.073 -12.512 -17.474 1.00 92.06 348 LYS A C 1
ATOM 2583 O O . LYS A 1 348 ? 11.548 -11.704 -18.272 1.00 92.06 348 LYS A O 1
ATOM 2588 N N . PHE A 1 349 ? 11.792 -13.069 -16.500 1.00 88.75 349 PHE A N 1
ATOM 2589 C CA . PHE A 1 349 ? 13.198 -12.744 -16.293 1.00 88.75 349 PHE A CA 1
ATOM 2590 C C . PHE A 1 349 ? 14.084 -13.366 -17.373 1.00 88.75 349 PHE A C 1
ATOM 2592 O O . PHE A 1 349 ? 14.900 -12.650 -17.945 1.00 88.75 349 PHE A O 1
ATOM 2599 N N . ALA A 1 350 ? 13.862 -14.636 -17.740 1.00 91.12 350 ALA A N 1
ATOM 2600 C CA . ALA A 1 350 ? 14.556 -15.260 -18.867 1.00 91.12 350 ALA A CA 1
ATOM 2601 C C . ALA A 1 350 ? 14.346 -14.469 -20.167 1.00 91.12 350 ALA A C 1
ATOM 2603 O O . ALA A 1 350 ? 15.300 -14.184 -20.887 1.00 91.12 350 ALA A O 1
ATOM 2604 N N . PHE A 1 351 ? 13.106 -14.046 -20.437 1.00 92.50 351 PHE A N 1
ATOM 2605 C CA . PHE A 1 351 ? 12.791 -13.228 -21.605 1.00 92.50 351 PHE A CA 1
ATOM 2606 C C . PHE A 1 351 ? 13.489 -11.863 -21.570 1.00 92.50 351 PHE A C 1
ATOM 2608 O O . PHE A 1 351 ? 14.075 -11.451 -22.570 1.00 92.50 351 PHE A O 1
ATOM 2615 N N . THR A 1 352 ? 13.482 -11.193 -20.416 1.00 86.56 352 THR A N 1
ATOM 2616 C CA . THR A 1 352 ? 14.184 -9.913 -20.238 1.00 86.56 352 THR A CA 1
ATOM 2617 C C . THR A 1 352 ? 15.677 -10.071 -20.518 1.00 86.56 352 THR A C 1
ATOM 2619 O O . THR A 1 352 ? 16.219 -9.334 -21.332 1.00 86.56 352 THR A O 1
ATOM 2622 N N . VAL A 1 353 ? 16.329 -11.074 -19.922 1.00 81.62 353 VAL A N 1
ATOM 2623 C CA . VAL A 1 353 ? 17.758 -11.354 -20.143 1.00 81.62 353 VAL A CA 1
ATOM 2624 C C . VAL A 1 353 ? 18.043 -11.662 -21.616 1.00 81.62 353 VAL A C 1
ATOM 2626 O O . VAL A 1 353 ? 19.008 -11.143 -22.174 1.00 81.62 353 VAL A O 1
ATOM 2629 N N . MET A 1 354 ? 17.192 -12.454 -22.272 1.00 87.00 354 MET A N 1
ATOM 2630 C CA . MET A 1 354 ? 17.348 -12.787 -23.687 1.00 87.00 354 MET A CA 1
ATOM 2631 C C . MET A 1 354 ? 17.315 -11.538 -24.578 1.00 87.00 354 MET A C 1
ATOM 2633 O O . MET A 1 354 ? 18.214 -11.360 -25.391 1.00 87.00 354 MET A O 1
ATOM 2637 N N . VAL A 1 355 ? 16.326 -10.652 -24.422 1.00 86.00 355 VAL A N 1
ATOM 2638 C CA . VAL A 1 355 ? 16.227 -9.421 -25.236 1.00 86.00 355 VAL A CA 1
ATOM 2639 C C . VAL A 1 355 ? 17.328 -8.419 -24.888 1.00 86.00 355 VAL A C 1
ATOM 2641 O O . VAL A 1 355 ? 17.838 -7.722 -25.758 1.00 86.00 355 VAL A O 1
ATOM 2644 N N . THR A 1 356 ? 17.735 -8.344 -23.623 1.00 77.44 356 THR A N 1
ATOM 2645 C CA . THR A 1 356 ? 18.779 -7.402 -23.210 1.00 77.44 356 THR A CA 1
ATOM 2646 C C . THR A 1 356 ? 20.165 -7.817 -23.713 1.00 77.44 356 THR A C 1
ATOM 2648 O O . THR A 1 356 ? 20.938 -6.946 -24.109 1.00 77.44 356 THR A O 1
ATOM 2651 N N . TYR A 1 357 ? 20.491 -9.116 -23.710 1.00 76.06 357 TYR A N 1
ATOM 2652 C CA . TYR A 1 357 ? 21.866 -9.589 -23.930 1.00 76.06 357 TYR A CA 1
ATOM 2653 C C . TYR A 1 357 ? 22.074 -10.472 -25.165 1.00 76.06 357 TYR A C 1
ATOM 2655 O O . TYR A 1 357 ? 23.189 -10.523 -25.674 1.00 76.06 357 TYR A O 1
ATOM 2663 N N . GLN A 1 358 ? 21.050 -11.185 -25.641 1.00 81.44 358 GLN A N 1
ATOM 2664 C CA . GLN A 1 358 ? 21.199 -12.193 -26.703 1.00 81.44 358 GLN A CA 1
ATOM 2665 C C . GLN A 1 358 ? 20.515 -11.789 -28.016 1.00 81.44 358 GLN A C 1
ATOM 2667 O O . GLN A 1 358 ? 21.014 -12.107 -29.091 1.00 81.44 358 GLN A O 1
ATOM 2672 N N . LEU A 1 359 ? 19.379 -11.090 -27.940 1.00 81.12 359 LEU A N 1
ATOM 2673 C CA . LEU A 1 359 ? 18.556 -10.692 -29.081 1.00 81.12 359 LEU A CA 1
ATOM 2674 C C . LEU A 1 359 ? 18.382 -9.175 -29.101 1.00 81.12 359 LEU A C 1
ATOM 2676 O O . LEU A 1 359 ? 17.484 -8.637 -28.461 1.00 81.12 359 LEU A O 1
ATOM 2680 N N . GLN A 1 360 ? 19.217 -8.482 -29.872 1.00 76.44 360 GLN A N 1
ATOM 2681 C CA . GLN A 1 360 ? 19.054 -7.046 -30.083 1.00 76.44 360 GLN A CA 1
ATOM 2682 C C . GLN A 1 360 ? 17.920 -6.782 -31.077 1.00 76.44 360 GLN A C 1
ATOM 2684 O O . GLN A 1 360 ? 17.974 -7.201 -32.233 1.00 76.44 360 GLN A O 1
ATOM 2689 N N . VAL A 1 361 ? 16.887 -6.071 -30.627 1.00 82.38 361 VAL A N 1
ATOM 2690 C CA . VAL A 1 361 ? 15.715 -5.735 -31.438 1.00 82.38 361 VAL A CA 1
ATOM 2691 C C . VAL A 1 361 ? 15.675 -4.230 -31.677 1.00 82.38 361 VAL A C 1
ATOM 2693 O O . VAL A 1 361 ? 15.609 -3.456 -30.728 1.00 82.38 361 VAL A O 1
ATOM 2696 N N . ALA A 1 362 ? 15.661 -3.805 -32.943 1.00 80.25 362 ALA A N 1
ATOM 2697 C CA . ALA A 1 362 ? 15.766 -2.387 -33.310 1.00 80.25 362 ALA A CA 1
ATOM 2698 C C . ALA A 1 362 ? 14.676 -1.489 -32.690 1.00 80.25 362 ALA A C 1
ATOM 2700 O O . ALA A 1 362 ? 14.944 -0.343 -32.347 1.00 80.25 362 ALA A O 1
ATOM 2701 N N . TRP A 1 363 ? 13.453 -2.005 -32.524 1.00 84.69 363 TRP A N 1
ATOM 2702 C CA . TRP A 1 363 ? 12.322 -1.255 -31.963 1.00 84.69 363 TRP A CA 1
ATOM 2703 C C . TRP A 1 363 ? 12.182 -1.379 -30.436 1.00 84.69 363 TRP A C 1
ATOM 2705 O O . TRP A 1 363 ? 11.363 -0.671 -29.853 1.00 84.69 363 TRP A O 1
ATOM 2715 N N . LEU A 1 364 ? 12.957 -2.252 -29.779 1.00 80.44 364 LEU A N 1
ATOM 2716 C CA . LEU A 1 364 ? 12.952 -2.412 -28.322 1.00 80.44 364 LEU A CA 1
ATOM 2717 C C . LEU A 1 364 ? 14.383 -2.315 -27.775 1.00 80.44 364 LEU A C 1
ATOM 2719 O O . LEU A 1 364 ? 15.061 -3.335 -27.641 1.00 80.44 364 LEU A O 1
ATOM 2723 N N . PRO A 1 365 ? 14.846 -1.097 -27.438 1.00 79.81 365 PRO A N 1
ATOM 2724 C CA . PRO A 1 365 ? 16.171 -0.892 -26.870 1.00 79.81 365 PRO A CA 1
ATOM 2725 C C . PRO A 1 365 ? 16.386 -1.713 -25.582 1.00 79.81 365 PRO A C 1
ATOM 2727 O O . PRO A 1 365 ? 15.480 -1.759 -24.740 1.00 79.81 365 PRO A O 1
ATOM 2730 N N . PRO A 1 366 ? 17.585 -2.289 -25.355 1.00 72.56 366 PRO A N 1
ATOM 2731 C CA . PRO A 1 366 ? 17.883 -3.082 -24.156 1.00 72.56 366 PRO A CA 1
ATOM 2732 C C . PRO A 1 366 ? 17.625 -2.353 -22.829 1.00 72.56 366 PRO A C 1
ATOM 2734 O O . PRO A 1 366 ? 17.193 -2.975 -21.859 1.00 72.56 366 PRO A O 1
ATOM 2737 N N . SER A 1 367 ? 17.833 -1.032 -22.792 1.00 67.94 367 SER A N 1
ATOM 2738 C CA . SER A 1 367 ? 17.573 -0.181 -21.621 1.00 67.94 367 SER A CA 1
ATOM 2739 C C . SER A 1 367 ? 16.087 -0.070 -21.264 1.00 67.94 367 SER A C 1
ATOM 2741 O O . SER A 1 367 ? 15.749 0.168 -20.107 1.00 67.94 367 SER A O 1
ATOM 2743 N N . LEU A 1 368 ? 15.191 -0.266 -22.236 1.00 76.88 368 LEU A N 1
ATOM 2744 C CA . LEU A 1 368 ? 13.741 -0.189 -22.055 1.00 76.88 368 LEU A CA 1
ATOM 2745 C C . LEU A 1 368 ? 13.083 -1.567 -21.930 1.00 76.88 368 LEU A C 1
ATOM 2747 O O . LEU A 1 368 ? 11.938 -1.645 -21.486 1.00 76.88 368 LEU A O 1
ATOM 2751 N N . ALA A 1 369 ? 13.781 -2.652 -22.282 1.00 77.06 369 ALA A N 1
ATOM 2752 C CA . ALA A 1 369 ? 13.218 -4.001 -22.338 1.00 77.06 369 ALA A CA 1
ATOM 2753 C C . ALA A 1 369 ? 12.586 -4.440 -21.005 1.00 77.06 369 ALA A C 1
ATOM 2755 O O . ALA A 1 369 ? 11.414 -4.816 -20.974 1.00 77.06 369 ALA A O 1
ATOM 2756 N N . GLY A 1 370 ? 13.315 -4.320 -19.889 1.00 77.88 370 GLY A N 1
ATOM 2757 C CA . GLY A 1 370 ? 12.799 -4.689 -18.565 1.00 77.88 370 GLY A CA 1
ATOM 2758 C C . GLY A 1 370 ? 11.582 -3.860 -18.138 1.00 77.88 370 GLY A C 1
ATOM 2759 O O . GLY A 1 370 ? 10.605 -4.408 -17.623 1.00 77.88 370 GLY A O 1
ATOM 2760 N N . LEU A 1 371 ? 11.603 -2.550 -18.413 1.00 79.00 371 LEU A N 1
ATOM 2761 C CA . LEU A 1 371 ? 10.493 -1.643 -18.113 1.00 79.00 371 LEU A CA 1
ATOM 2762 C C . LEU A 1 371 ? 9.254 -1.980 -18.952 1.00 79.00 371 LEU A C 1
ATOM 2764 O O . LEU A 1 371 ? 8.157 -2.080 -18.408 1.00 79.00 371 LEU A O 1
ATOM 2768 N N . ALA A 1 372 ? 9.425 -2.194 -20.258 1.00 83.88 372 ALA A N 1
ATOM 2769 C CA . ALA A 1 372 ? 8.341 -2.516 -21.180 1.00 83.88 372 ALA A CA 1
ATOM 2770 C C . ALA A 1 372 ? 7.692 -3.865 -20.842 1.00 83.88 372 ALA A C 1
ATOM 2772 O O . ALA A 1 372 ? 6.468 -3.955 -20.749 1.00 83.88 372 ALA A O 1
ATOM 2773 N N . ILE A 1 373 ? 8.503 -4.897 -20.589 1.00 88.81 373 ILE A N 1
ATOM 2774 C CA . ILE A 1 373 ? 8.034 -6.227 -20.181 1.00 88.81 373 ILE A CA 1
ATOM 2775 C C . ILE A 1 373 ? 7.284 -6.141 -18.842 1.00 88.81 373 ILE A C 1
ATOM 2777 O O . ILE A 1 373 ? 6.188 -6.688 -18.704 1.00 88.81 373 ILE A O 1
ATOM 2781 N N . GLY A 1 374 ? 7.832 -5.419 -17.859 1.00 87.19 374 GLY A N 1
ATOM 2782 C CA . GLY A 1 374 ? 7.179 -5.201 -16.567 1.00 87.19 374 GLY A CA 1
ATOM 2783 C C . GLY A 1 374 ? 5.848 -4.454 -16.688 1.00 87.19 374 GLY A C 1
ATOM 2784 O O . GLY A 1 374 ? 4.840 -4.891 -16.131 1.00 87.19 374 GLY A O 1
ATOM 2785 N N . ALA A 1 375 ? 5.813 -3.366 -17.459 1.00 86.38 375 ALA A N 1
ATOM 2786 C CA . ALA A 1 375 ? 4.605 -2.580 -17.696 1.00 86.38 375 ALA A CA 1
ATOM 2787 C C . ALA A 1 375 ? 3.524 -3.396 -18.419 1.00 86.38 375 ALA A C 1
ATOM 2789 O O . ALA A 1 375 ? 2.357 -3.364 -18.021 1.00 86.38 375 ALA A O 1
ATOM 2790 N N . LEU A 1 376 ? 3.910 -4.182 -19.429 1.00 91.81 376 LEU A N 1
ATOM 2791 C CA . LEU A 1 376 ? 2.994 -5.045 -20.173 1.00 91.81 376 LEU A CA 1
ATOM 2792 C C . LEU A 1 376 ? 2.388 -6.144 -19.290 1.00 91.81 376 LEU A C 1
ATOM 2794 O O . LEU A 1 376 ? 1.214 -6.473 -19.444 1.00 91.81 376 LEU A O 1
ATOM 2798 N N . PHE A 1 377 ? 3.155 -6.669 -18.331 1.00 92.75 377 PHE A N 1
ATOM 2799 C CA . PHE A 1 377 ? 2.661 -7.626 -17.339 1.00 92.75 377 PHE A CA 1
ATOM 2800 C C . PHE A 1 377 ? 1.667 -6.999 -16.344 1.00 92.75 377 PHE A C 1
ATOM 2802 O O . PHE A 1 377 ? 0.711 -7.652 -15.928 1.00 92.75 377 PHE A O 1
ATOM 2809 N N . ILE A 1 378 ? 1.876 -5.738 -15.953 1.00 90.81 378 ILE A N 1
ATOM 2810 C CA . ILE A 1 378 ? 1.016 -5.025 -14.990 1.00 90.81 378 ILE A CA 1
ATOM 2811 C C . ILE A 1 378 ? -0.275 -4.518 -15.649 1.00 90.81 378 ILE A C 1
ATOM 2813 O O . ILE A 1 378 ? -1.317 -4.452 -14.995 1.00 90.81 378 ILE A O 1
ATOM 2817 N N . LEU A 1 379 ? -0.242 -4.188 -16.942 1.00 91.31 379 LEU A N 1
ATOM 2818 C CA . LEU A 1 379 ? -1.366 -3.599 -17.675 1.00 91.31 379 LEU A CA 1
ATOM 2819 C C . LEU A 1 379 ? -2.703 -4.363 -17.511 1.00 91.31 379 LEU A C 1
ATOM 2821 O O . LEU A 1 379 ? -3.716 -3.717 -17.223 1.00 91.31 379 LEU A O 1
ATOM 2825 N N . PRO A 1 380 ? -2.759 -5.707 -17.600 1.00 94.62 380 PRO A N 1
ATOM 2826 C CA . PRO A 1 380 ? -3.988 -6.459 -17.354 1.00 94.62 380 PRO A CA 1
ATOM 2827 C C . PRO A 1 380 ? -4.625 -6.228 -15.977 1.00 94.62 380 PRO A C 1
ATOM 2829 O O . PRO A 1 380 ? -5.853 -6.227 -15.884 1.00 94.62 380 PRO A O 1
ATOM 2832 N N . PHE A 1 381 ? -3.839 -5.967 -14.925 1.00 91.38 381 PHE A N 1
ATOM 2833 C CA . PHE A 1 381 ? -4.379 -5.696 -13.587 1.00 91.38 381 PHE A CA 1
ATOM 2834 C C . PHE A 1 381 ? -5.206 -4.409 -13.572 1.00 91.38 381 PHE A C 1
ATOM 2836 O O . PHE A 1 381 ? -6.234 -4.340 -12.899 1.00 91.38 381 PHE A O 1
ATOM 2843 N N . LEU A 1 382 ? -4.796 -3.401 -14.345 1.00 89.12 382 LEU A N 1
ATOM 2844 C CA . LEU A 1 382 ? -5.540 -2.153 -14.486 1.00 89.12 382 LEU A CA 1
ATOM 2845 C C . LEU A 1 382 ? -6.830 -2.352 -15.294 1.00 89.12 382 LEU A C 1
ATOM 2847 O O . LEU A 1 382 ? -7.864 -1.779 -14.959 1.00 89.12 382 LEU A O 1
ATOM 2851 N N . LEU A 1 383 ? -6.768 -3.167 -16.350 1.00 89.12 383 LEU A N 1
ATOM 2852 C CA . LEU A 1 383 ? -7.857 -3.314 -17.316 1.00 89.12 383 LEU A CA 1
ATOM 2853 C C . LEU A 1 383 ? -8.926 -4.328 -16.892 1.00 89.12 383 LEU A C 1
ATOM 2855 O O . LEU A 1 383 ? -10.106 -4.095 -17.132 1.00 89.12 383 LEU A O 1
ATOM 2859 N N . PHE A 1 384 ? -8.544 -5.447 -16.273 1.00 94.75 384 PHE A N 1
ATOM 2860 C CA . PHE A 1 384 ? -9.434 -6.608 -16.117 1.00 94.75 384 PHE A CA 1
ATOM 2861 C C . PHE A 1 384 ? -9.677 -7.034 -14.668 1.00 94.75 384 PHE A C 1
ATOM 2863 O O . PHE A 1 384 ? -10.533 -7.885 -14.424 1.00 94.75 384 PHE A O 1
ATOM 2870 N N . SER A 1 385 ? -8.987 -6.440 -13.687 1.00 94.56 385 SER A N 1
ATOM 2871 C CA . SER A 1 385 ? -9.120 -6.847 -12.280 1.00 94.56 385 SER A CA 1
ATOM 2872 C C . SER A 1 385 ? -10.554 -6.681 -11.762 1.00 94.56 385 SER A C 1
ATOM 2874 O O . SER A 1 385 ? -11.071 -7.565 -11.081 1.00 94.56 385 SER A O 1
ATOM 2876 N N . ALA A 1 386 ? -11.255 -5.608 -12.154 1.00 92.38 386 ALA A N 1
ATOM 2877 C CA . ALA A 1 386 ? -12.649 -5.390 -11.761 1.00 92.38 386 ALA A CA 1
ATOM 2878 C C . ALA A 1 386 ? -13.573 -6.545 -12.193 1.00 92.38 386 ALA A C 1
ATOM 2880 O O . ALA A 1 386 ? -14.356 -7.044 -11.381 1.00 92.38 386 ALA A O 1
ATOM 2881 N N . THR A 1 387 ? -13.431 -7.012 -13.437 1.00 94.25 387 THR A N 1
ATOM 2882 C CA . THR A 1 387 ? -14.167 -8.163 -13.978 1.00 94.25 387 THR A CA 1
ATOM 2883 C C . THR A 1 387 ? -13.718 -9.470 -13.323 1.00 94.25 387 THR A C 1
ATOM 2885 O O . THR A 1 387 ? -14.560 -10.288 -12.957 1.00 94.25 387 THR A O 1
ATOM 2888 N N . ALA A 1 388 ? -12.416 -9.653 -13.081 1.00 95.12 388 ALA A N 1
ATOM 2889 C CA . ALA A 1 388 ? -11.889 -10.816 -12.365 1.00 95.12 388 ALA A CA 1
ATOM 2890 C C . ALA A 1 388 ? -12.500 -10.965 -10.958 1.00 95.12 388 ALA A C 1
ATOM 2892 O O . ALA A 1 388 ? -12.857 -12.072 -10.545 1.00 95.12 388 ALA A O 1
ATOM 2893 N N . GLY A 1 389 ? -12.696 -9.851 -10.244 1.00 94.12 389 GLY A N 1
ATOM 2894 C CA . GLY A 1 389 ? -13.389 -9.829 -8.955 1.00 94.12 389 GLY A CA 1
ATOM 2895 C C . GLY A 1 389 ? -14.831 -10.338 -9.044 1.00 94.12 389 GLY A C 1
ATOM 2896 O O . GLY A 1 389 ? -15.245 -11.146 -8.218 1.00 94.12 389 GLY A O 1
ATOM 2897 N N . GLN A 1 390 ? -15.579 -9.939 -10.078 1.00 94.62 390 GLN A N 1
ATOM 2898 C CA . GLN A 1 390 ? -16.947 -10.428 -10.300 1.00 94.62 390 GLN A CA 1
ATOM 2899 C C . GLN A 1 390 ? -16.993 -11.920 -10.628 1.00 94.62 390 GLN A C 1
ATOM 2901 O O . GLN A 1 390 ? -17.821 -12.645 -10.082 1.00 94.62 390 GLN A O 1
ATOM 2906 N N . LEU A 1 391 ? -16.097 -12.390 -11.501 1.00 94.81 391 LEU A N 1
ATOM 2907 C CA . LEU A 1 391 ? -16.006 -13.811 -11.845 1.00 94.81 391 LEU A CA 1
ATOM 2908 C C . LEU A 1 391 ? -15.706 -14.656 -10.601 1.00 94.81 391 LEU A C 1
ATOM 2910 O O . LEU A 1 391 ? -16.285 -15.726 -10.436 1.00 94.81 391 LEU A O 1
ATOM 2914 N N . THR A 1 392 ? -14.860 -14.141 -9.705 1.00 95.06 392 THR A N 1
ATOM 2915 C CA . THR A 1 392 ? -14.500 -14.786 -8.433 1.00 95.06 392 THR A CA 1
ATOM 2916 C C . THR A 1 392 ? -15.655 -14.856 -7.437 1.00 95.06 392 THR A C 1
ATOM 2918 O O . THR A 1 392 ? -15.777 -15.845 -6.712 1.00 95.06 392 THR A O 1
ATOM 2921 N N . ASP A 1 393 ? -16.501 -13.825 -7.387 1.00 93.56 393 ASP A N 1
ATOM 2922 C CA . ASP A 1 393 ? -17.699 -13.856 -6.547 1.00 93.56 393 ASP A CA 1
ATOM 2923 C C . ASP A 1 393 ? -18.767 -14.806 -7.132 1.00 93.56 393 ASP A C 1
ATOM 2925 O O . ASP A 1 393 ? -19.442 -15.515 -6.381 1.00 93.56 393 ASP A O 1
ATOM 2929 N N . LYS A 1 394 ? -18.870 -14.876 -8.469 1.00 94.62 394 LYS A N 1
ATOM 2930 C CA . LYS A 1 394 ? -19.887 -15.651 -9.199 1.00 94.62 394 LYS A CA 1
ATOM 2931 C C . LYS A 1 394 ? -19.633 -17.154 -9.271 1.00 94.62 394 LYS A C 1
ATOM 2933 O O . LYS A 1 394 ? -20.582 -17.935 -9.223 1.00 94.62 394 LYS A O 1
ATOM 2938 N N . TYR A 1 395 ? -18.384 -17.573 -9.453 1.00 95.31 395 TYR A N 1
ATOM 2939 C CA . TYR A 1 395 ? -18.039 -18.979 -9.660 1.00 95.31 395 TYR A CA 1
ATOM 2940 C C . TYR A 1 395 ? -17.309 -19.578 -8.455 1.00 95.31 395 TYR A C 1
ATOM 2942 O O . TYR A 1 395 ? -16.745 -18.879 -7.616 1.00 95.31 395 TYR A O 1
ATOM 2950 N N . ASP A 1 396 ? -17.318 -20.910 -8.375 1.00 95.69 396 ASP A N 1
ATOM 2951 C CA . ASP A 1 396 ? -16.511 -21.643 -7.399 1.00 95.69 396 ASP A CA 1
ATOM 2952 C C . ASP A 1 396 ? -15.018 -21.331 -7.603 1.00 95.69 396 ASP A C 1
ATOM 2954 O O . ASP A 1 396 ? -14.480 -21.432 -8.713 1.00 95.69 396 ASP A O 1
ATOM 2958 N N . LYS A 1 397 ? -14.344 -20.960 -6.514 1.00 94.31 397 LYS A N 1
ATOM 2959 C CA . LYS A 1 397 ? -12.963 -20.459 -6.539 1.00 94.31 397 LYS A CA 1
ATOM 2960 C C . LYS A 1 397 ? -11.979 -21.539 -6.988 1.00 94.31 397 LYS A C 1
ATOM 2962 O O . LYS A 1 397 ? -11.057 -21.241 -7.742 1.00 94.31 397 LYS A O 1
ATOM 2967 N N . ALA A 1 398 ? -12.202 -22.802 -6.622 1.00 95.31 398 ALA A N 1
ATOM 2968 C CA . ALA A 1 398 ? -11.363 -23.913 -7.064 1.00 95.31 398 ALA A CA 1
ATOM 2969 C C . ALA A 1 398 ? -11.529 -24.199 -8.563 1.00 95.31 398 ALA A C 1
ATOM 2971 O O . ALA A 1 398 ? -10.563 -24.564 -9.236 1.00 95.31 398 ALA A O 1
ATOM 2972 N N . ARG A 1 399 ? -12.731 -23.997 -9.128 1.00 95.81 399 ARG A N 1
ATOM 2973 C CA . ARG A 1 399 ? -12.933 -24.057 -10.589 1.00 95.81 399 ARG A CA 1
ATOM 2974 C C . ARG A 1 399 ? -12.134 -22.973 -11.309 1.00 95.81 399 ARG A C 1
ATOM 2976 O O . ARG A 1 399 ? -11.468 -23.295 -12.290 1.00 95.81 399 ARG A O 1
ATOM 2983 N N . ILE A 1 400 ? -12.141 -21.738 -10.804 1.00 95.94 400 ILE A N 1
ATOM 2984 C CA . ILE A 1 400 ? -11.344 -20.650 -11.392 1.00 95.94 400 ILE A CA 1
ATOM 2985 C C . ILE A 1 400 ? -9.846 -20.948 -11.270 1.00 95.94 400 ILE A C 1
ATOM 2987 O O . ILE A 1 400 ? -9.140 -20.836 -12.265 1.00 95.94 400 ILE A O 1
ATOM 2991 N N . ILE A 1 401 ? -9.364 -21.402 -10.106 1.00 96.44 401 ILE A N 1
ATOM 2992 C CA . ILE A 1 401 ? -7.956 -21.799 -9.908 1.00 96.44 401 ILE A CA 1
ATOM 2993 C C . ILE A 1 401 ? -7.530 -22.834 -10.959 1.00 96.44 401 ILE A C 1
ATOM 2995 O O . ILE A 1 401 ? -6.509 -22.662 -11.623 1.00 96.44 401 ILE A O 1
ATOM 2999 N N . ARG A 1 402 ? -8.326 -23.893 -11.159 1.00 97.19 402 ARG A N 1
ATOM 3000 C CA . ARG A 1 402 ? -8.029 -24.937 -12.153 1.00 97.19 402 ARG A CA 1
ATOM 3001 C C . ARG A 1 402 ? -8.063 -24.413 -13.588 1.00 97.19 402 ARG A C 1
ATOM 3003 O O . ARG A 1 402 ? -7.208 -24.807 -14.380 1.00 97.19 402 ARG A O 1
ATOM 3010 N N . LEU A 1 403 ? -9.018 -23.545 -13.926 1.00 96.12 403 LEU A N 1
ATOM 3011 C CA . LEU A 1 403 ? -9.101 -22.907 -15.243 1.00 96.12 403 LEU A CA 1
ATOM 3012 C C . LEU A 1 403 ? -7.846 -22.074 -15.517 1.00 96.12 403 LEU A C 1
ATOM 3014 O O . LEU A 1 403 ? -7.170 -22.293 -16.515 1.00 96.12 403 LEU A O 1
ATOM 3018 N N . VAL A 1 404 ? -7.506 -21.180 -14.592 1.00 96.44 404 VAL A N 1
ATOM 3019 C CA . VAL A 1 404 ? -6.354 -20.278 -14.677 1.00 96.44 404 VAL A CA 1
ATOM 3020 C C . VAL A 1 404 ? -5.056 -21.077 -14.841 1.00 96.44 404 VAL A C 1
ATOM 3022 O O . VAL A 1 404 ? -4.330 -20.860 -15.805 1.00 96.44 404 VAL A O 1
ATOM 3025 N N . LYS A 1 405 ? -4.834 -22.127 -14.041 1.00 96.88 405 LYS A N 1
ATOM 3026 C CA . LYS A 1 405 ? -3.656 -23.001 -14.201 1.00 96.88 405 LYS A CA 1
ATOM 3027 C C . LYS A 1 405 ? -3.656 -23.841 -15.483 1.00 96.88 405 LYS A C 1
ATOM 3029 O O . LYS A 1 405 ? -2.597 -24.277 -15.918 1.00 96.88 405 LYS A O 1
ATOM 3034 N N . THR A 1 406 ? -4.815 -24.096 -16.089 1.00 96.81 406 THR A N 1
ATOM 3035 C CA . THR A 1 406 ? -4.884 -24.753 -17.408 1.00 96.81 406 THR A CA 1
ATOM 3036 C C . THR A 1 406 ? -4.484 -23.774 -18.510 1.00 96.81 406 THR A C 1
ATOM 3038 O O . THR A 1 406 ? -3.721 -24.137 -19.401 1.00 96.81 406 THR A O 1
ATOM 3041 N N . LEU A 1 407 ? -4.936 -22.519 -18.411 1.00 96.31 407 LEU A N 1
ATOM 3042 C CA . LEU A 1 407 ? -4.503 -21.442 -19.301 1.00 96.31 407 LEU A CA 1
ATOM 3043 C C . LEU A 1 407 ? -2.991 -21.212 -19.198 1.00 96.31 407 LEU A C 1
ATOM 3045 O O . LEU A 1 407 ? -2.352 -21.013 -20.223 1.00 96.31 407 LEU A O 1
ATOM 3049 N N . GLU A 1 408 ? -2.405 -21.315 -18.001 1.00 97.50 408 GLU A N 1
ATOM 3050 C CA . GLU A 1 408 ? -0.953 -21.189 -17.814 1.00 97.50 408 GLU A CA 1
ATOM 3051 C C . GLU A 1 408 ? -0.161 -22.178 -18.674 1.00 97.50 408 GLU A C 1
ATOM 3053 O O . GLU A 1 408 ? 0.803 -21.779 -19.315 1.00 97.50 408 GLU A O 1
ATOM 3058 N N . ILE A 1 409 ? -0.584 -23.446 -18.759 1.00 98.06 409 ILE A N 1
ATOM 3059 C CA . ILE A 1 409 ? 0.091 -24.448 -19.602 1.00 98.06 409 ILE A CA 1
ATOM 3060 C C . ILE A 1 409 ? 0.050 -24.028 -21.074 1.00 98.06 409 ILE A C 1
ATOM 3062 O O . ILE A 1 409 ? 1.068 -24.103 -21.756 1.00 98.06 409 ILE A O 1
ATOM 3066 N N . ALA A 1 410 ? -1.100 -23.555 -21.561 1.00 97.56 410 ALA A N 1
ATOM 3067 C CA . ALA A 1 410 ? -1.237 -23.100 -22.943 1.00 97.56 410 ALA A CA 1
ATOM 3068 C C . ALA A 1 410 ? -0.357 -21.871 -23.230 1.00 97.56 410 ALA A C 1
ATOM 3070 O O . ALA A 1 410 ? 0.325 -21.826 -24.253 1.00 97.56 410 ALA A O 1
ATOM 3071 N N . ILE A 1 411 ? -0.322 -20.904 -22.306 1.00 97.94 411 ILE A N 1
ATOM 3072 C CA . ILE A 1 411 ? 0.518 -19.707 -22.428 1.00 97.94 411 ILE A CA 1
ATOM 3073 C C . ILE A 1 411 ? 2.002 -20.093 -22.401 1.00 97.94 411 ILE A C 1
ATOM 3075 O O . ILE A 1 411 ? 2.769 -19.594 -23.216 1.00 97.94 411 ILE A O 1
ATOM 3079 N N . MET A 1 412 ? 2.413 -21.007 -21.517 1.00 98.06 412 MET A N 1
ATOM 3080 C CA . MET A 1 412 ? 3.804 -21.467 -21.429 1.00 98.06 412 MET A CA 1
ATOM 3081 C C . MET A 1 412 ? 4.225 -22.337 -22.612 1.00 98.06 412 MET A C 1
ATOM 3083 O O . MET A 1 412 ? 5.380 -22.270 -23.017 1.00 98.06 412 MET A O 1
ATOM 3087 N N . ALA A 1 413 ? 3.315 -23.105 -23.215 1.00 97.31 413 ALA A N 1
ATOM 3088 C CA . ALA A 1 413 ? 3.594 -23.824 -24.456 1.00 97.31 413 ALA A CA 1
ATOM 3089 C C . ALA A 1 413 ? 3.828 -22.850 -25.625 1.00 97.31 413 ALA A C 1
ATOM 3091 O O . ALA A 1 413 ? 4.794 -23.003 -26.374 1.00 97.31 413 ALA A O 1
ATOM 3092 N N . LEU A 1 414 ? 2.995 -21.807 -25.738 1.00 97.75 414 LEU A N 1
ATOM 3093 C CA . LEU A 1 414 ? 3.175 -20.744 -26.731 1.00 97.75 414 LEU A CA 1
ATOM 3094 C C . LEU A 1 414 ? 4.467 -19.951 -26.488 1.00 97.75 414 LEU A C 1
ATOM 3096 O O . LEU A 1 414 ? 5.212 -19.686 -27.428 1.00 97.75 414 LEU A O 1
ATOM 3100 N N . ALA A 1 415 ? 4.761 -19.617 -25.230 1.00 96.62 415 ALA A N 1
ATOM 3101 C CA . ALA A 1 415 ? 6.011 -18.976 -24.839 1.00 96.62 415 ALA A CA 1
ATOM 3102 C C . ALA A 1 415 ? 7.222 -19.864 -25.144 1.00 96.62 415 ALA A C 1
ATOM 3104 O O . ALA A 1 415 ? 8.236 -19.367 -25.621 1.00 96.62 415 ALA A O 1
ATOM 3105 N N . GLY A 1 416 ? 7.109 -21.175 -24.920 1.00 96.00 416 GLY A N 1
ATOM 3106 C CA . GLY A 1 416 ? 8.148 -22.145 -25.241 1.00 96.00 416 GLY A CA 1
ATOM 3107 C C . GLY A 1 416 ? 8.481 -22.155 -26.730 1.00 96.00 416 GLY A C 1
ATOM 3108 O O . GLY A 1 416 ? 9.650 -22.054 -27.096 1.00 96.00 416 GLY A O 1
ATOM 3109 N N . TRP A 1 417 ? 7.459 -22.160 -27.592 1.00 96.44 417 TRP A N 1
ATOM 3110 C CA . TRP A 1 417 ? 7.661 -21.951 -29.027 1.00 96.44 417 TRP A CA 1
ATOM 3111 C C . TRP A 1 417 ? 8.276 -20.576 -29.327 1.00 96.44 417 TRP A C 1
ATOM 3113 O O . TRP A 1 417 ? 9.216 -20.488 -30.113 1.00 96.44 417 TRP A O 1
ATOM 3123 N N . GLY A 1 418 ? 7.810 -19.515 -28.661 1.00 95.75 418 GLY A N 1
ATOM 3124 C CA . GLY A 1 418 ? 8.353 -18.161 -28.794 1.00 95.75 418 GLY A CA 1
ATOM 3125 C C . GLY A 1 418 ? 9.848 -18.064 -28.470 1.00 95.75 418 GLY A C 1
ATOM 3126 O O . GLY A 1 418 ? 10.572 -17.387 -29.194 1.00 95.75 418 GLY A O 1
ATOM 3127 N N . PHE A 1 419 ? 10.327 -18.770 -27.441 1.00 94.19 419 PHE A N 1
ATOM 3128 C CA . PHE A 1 419 ? 11.753 -18.852 -27.113 1.00 94.19 419 PHE A CA 1
ATOM 3129 C C . PHE A 1 419 ? 12.532 -19.612 -28.180 1.00 94.19 419 PHE A C 1
ATOM 3131 O O . PHE A 1 419 ? 13.534 -19.104 -28.669 1.00 94.19 419 PHE A O 1
ATOM 3138 N N . MET A 1 420 ? 12.059 -20.793 -28.585 1.00 92.19 420 MET A N 1
ATOM 3139 C CA . MET A 1 420 ? 12.736 -21.601 -29.607 1.00 92.19 420 MET A CA 1
ATOM 3140 C C . MET A 1 420 ? 12.814 -20.891 -30.965 1.00 92.19 420 MET A C 1
ATOM 3142 O O . MET A 1 420 ? 13.798 -21.040 -31.682 1.00 92.19 420 MET A O 1
ATOM 3146 N N . ALA A 1 421 ? 11.787 -20.114 -31.311 1.00 92.88 421 ALA A N 1
ATOM 3147 C CA . ALA A 1 421 ? 11.730 -19.324 -32.535 1.00 92.88 421 ALA A CA 1
ATOM 3148 C C . ALA A 1 421 ? 12.362 -17.925 -32.396 1.00 92.88 421 ALA A C 1
ATOM 3150 O O . ALA A 1 421 ? 12.315 -17.155 -33.354 1.00 92.88 421 ALA A O 1
ATOM 3151 N N . ALA A 1 422 ? 12.885 -17.562 -31.215 1.00 90.12 422 ALA A N 1
ATOM 3152 C CA . ALA A 1 422 ? 13.377 -16.219 -30.894 1.00 90.12 422 ALA A CA 1
ATOM 3153 C C . ALA A 1 422 ? 12.379 -15.086 -31.250 1.00 90.12 422 ALA A C 1
ATOM 3155 O O . ALA A 1 422 ? 12.761 -13.974 -31.623 1.00 90.12 422 ALA A O 1
ATOM 3156 N N . ASN A 1 423 ? 11.071 -15.354 -31.143 1.00 93.25 423 ASN A N 1
ATOM 3157 C CA . ASN A 1 423 ? 10.013 -14.451 -31.592 1.00 93.25 423 ASN A CA 1
ATOM 3158 C C . ASN A 1 423 ? 9.557 -13.511 -30.463 1.00 93.25 423 ASN A C 1
ATOM 3160 O O . ASN A 1 423 ? 8.678 -13.828 -29.657 1.00 93.25 423 ASN A O 1
ATOM 3164 N N . VAL A 1 424 ? 10.151 -12.319 -30.431 1.00 92.12 424 VAL A N 1
ATOM 3165 C CA . VAL A 1 424 ? 9.908 -11.302 -29.395 1.00 92.12 424 VAL A CA 1
ATOM 3166 C C . VAL A 1 424 ? 8.444 -10.828 -29.324 1.00 92.12 424 VAL A C 1
ATOM 3168 O O . VAL A 1 424 ? 7.916 -10.776 -28.211 1.00 92.12 424 VAL A O 1
ATOM 3171 N N . PRO A 1 425 ? 7.734 -10.532 -30.435 1.00 94.12 425 PRO A N 1
ATOM 3172 C CA . PRO A 1 425 ? 6.308 -10.190 -30.381 1.00 94.12 425 PRO A CA 1
ATOM 3173 C C . PRO A 1 425 ? 5.432 -11.253 -29.705 1.00 94.12 425 PRO A C 1
ATOM 3175 O O . PRO A 1 425 ? 4.555 -10.919 -28.908 1.00 94.12 425 PRO A O 1
ATOM 3178 N N . VAL A 1 426 ? 5.685 -12.535 -29.979 1.00 96.12 426 VAL A N 1
ATOM 3179 C CA . VAL A 1 426 ? 4.938 -13.649 -29.370 1.00 96.12 426 VAL A CA 1
ATOM 3180 C C . VAL A 1 426 ? 5.221 -13.736 -27.876 1.00 96.12 426 VAL A C 1
ATOM 3182 O O . VAL A 1 426 ? 4.294 -13.903 -27.081 1.00 96.12 426 VAL A O 1
ATOM 3185 N N . LEU A 1 427 ? 6.483 -13.568 -27.477 1.00 96.00 427 LEU A N 1
ATOM 3186 C CA . LEU A 1 427 ? 6.878 -13.552 -26.072 1.00 96.00 427 LEU A CA 1
ATOM 3187 C C . LEU A 1 427 ? 6.258 -12.364 -25.323 1.00 96.00 427 LEU A C 1
ATOM 3189 O O . LEU A 1 427 ? 5.725 -12.559 -24.234 1.00 96.00 427 LEU A O 1
ATOM 3193 N N . LEU A 1 428 ? 6.203 -11.168 -25.917 1.00 95.12 428 LEU A N 1
ATOM 3194 C CA . LEU A 1 428 ? 5.456 -10.036 -25.348 1.00 95.12 428 LEU A CA 1
ATOM 3195 C C . LEU A 1 428 ? 3.957 -10.333 -25.228 1.00 95.12 428 LEU A C 1
ATOM 3197 O O . LEU A 1 428 ? 3.354 -10.047 -24.193 1.00 95.12 428 LEU A O 1
ATOM 3201 N N . GLY A 1 429 ? 3.356 -10.962 -26.240 1.00 97.06 429 GLY A N 1
ATOM 3202 C CA . GLY A 1 429 ? 1.980 -11.454 -26.154 1.00 97.06 429 GLY A CA 1
ATOM 3203 C C . GLY A 1 429 ? 1.785 -12.398 -24.963 1.00 97.06 429 GLY A C 1
ATOM 3204 O O . GLY A 1 429 ? 0.840 -12.241 -24.192 1.00 97.06 429 GLY A O 1
ATOM 3205 N N . CYS A 1 430 ? 2.724 -13.320 -24.738 1.00 97.69 430 CYS A N 1
ATOM 3206 C CA . CYS A 1 430 ? 2.707 -14.225 -23.589 1.00 97.69 430 CYS A CA 1
ATOM 3207 C C . CYS A 1 430 ? 2.894 -13.493 -22.251 1.00 97.69 430 CYS A C 1
ATOM 3209 O O . CYS A 1 430 ? 2.247 -13.865 -21.275 1.00 97.69 430 CYS A O 1
ATOM 3211 N N . VAL A 1 431 ? 3.699 -12.424 -22.189 1.00 96.50 431 VAL A N 1
ATOM 3212 C CA . VAL A 1 431 ? 3.817 -11.554 -21.000 1.00 96.50 431 VAL A CA 1
ATOM 3213 C C . VAL A 1 431 ? 2.468 -10.933 -20.645 1.00 96.50 431 VAL A C 1
ATOM 3215 O O . VAL A 1 431 ? 2.054 -10.992 -19.485 1.00 96.50 431 VAL A O 1
ATOM 3218 N N . PHE A 1 432 ? 1.750 -10.391 -21.631 1.00 97.31 432 PHE A N 1
ATOM 3219 C CA . PHE A 1 432 ? 0.409 -9.849 -21.417 1.00 97.31 432 PHE A CA 1
ATOM 3220 C C . PHE A 1 432 ? -0.578 -10.934 -20.958 1.00 97.31 432 PHE A C 1
ATOM 3222 O O . PHE A 1 432 ? -1.322 -10.732 -19.998 1.00 97.31 432 PHE A O 1
ATOM 3229 N N . LEU A 1 433 ? -0.564 -12.108 -21.599 1.00 97.56 433 LEU A N 1
ATOM 3230 C CA . LEU A 1 433 ? -1.428 -13.232 -21.222 1.00 97.56 433 LEU A CA 1
ATOM 3231 C C . LEU A 1 433 ? -1.122 -13.750 -19.810 1.00 97.56 433 LEU A C 1
ATOM 3233 O O . LEU A 1 433 ? -2.051 -14.064 -19.066 1.00 97.56 433 LEU A O 1
ATOM 3237 N N . MET A 1 434 ? 0.148 -13.776 -19.402 1.00 96.62 434 MET A N 1
ATOM 3238 C CA . MET A 1 434 ? 0.542 -14.096 -18.027 1.00 96.62 434 MET A CA 1
ATOM 3239 C C . MET A 1 434 ? 0.096 -13.022 -17.029 1.00 96.62 434 MET A C 1
ATOM 3241 O O . MET A 1 434 ? -0.358 -13.351 -15.933 1.00 96.62 434 MET A O 1
ATOM 3245 N N . GLY A 1 435 ? 0.142 -11.743 -17.404 1.00 95.06 435 GLY A N 1
ATOM 3246 C CA . GLY A 1 435 ? -0.442 -10.666 -16.602 1.00 95.06 435 G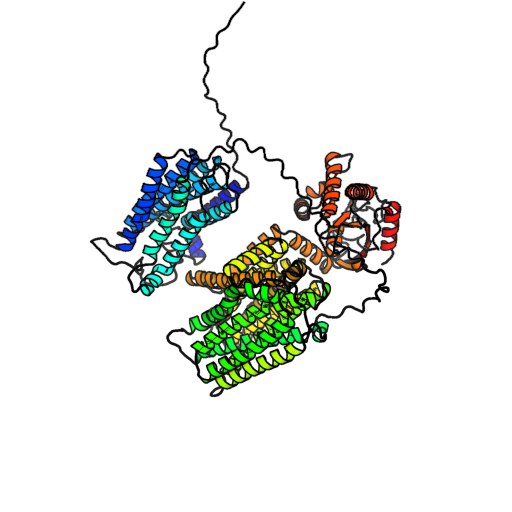LY A CA 1
ATOM 3247 C C . GLY A 1 435 ? -1.957 -10.834 -16.422 1.00 95.06 435 GLY A C 1
ATOM 3248 O O . GLY A 1 435 ? -2.481 -10.683 -15.315 1.00 95.06 435 GLY A O 1
ATOM 3249 N N . LEU A 1 436 ? -2.675 -11.217 -17.486 1.00 95.81 436 LEU A N 1
ATOM 3250 C CA . LEU A 1 436 ? -4.111 -11.514 -17.442 1.00 95.81 436 LEU A CA 1
ATOM 3251 C C . LEU A 1 436 ? -4.409 -12.736 -16.562 1.00 95.81 436 LEU A C 1
ATOM 3253 O O . LEU A 1 436 ? -5.318 -12.692 -15.733 1.00 95.81 436 LEU A O 1
ATOM 3257 N N . HIS A 1 437 ? -3.610 -13.794 -16.691 1.00 95.88 437 HIS A N 1
ATOM 3258 C CA . HIS A 1 437 ? -3.651 -14.970 -15.826 1.00 95.88 437 HIS A CA 1
ATOM 3259 C C . HIS A 1 437 ? -3.541 -14.580 -14.342 1.00 95.88 437 HIS A C 1
ATOM 3261 O O . HIS A 1 437 ? -4.408 -14.931 -13.536 1.00 95.88 437 HIS A O 1
ATOM 3267 N N . SER A 1 438 ? -2.534 -13.784 -13.977 1.00 94.19 438 SER A N 1
ATOM 3268 C CA . SER A 1 438 ? -2.334 -13.336 -12.593 1.00 94.19 438 SER A CA 1
ATOM 3269 C C . SER A 1 438 ? -3.426 -12.369 -12.118 1.00 94.19 438 SER A C 1
ATOM 3271 O O . SER A 1 438 ? -3.818 -12.405 -10.950 1.00 94.19 438 SER A O 1
ATOM 3273 N N . THR A 1 439 ? -3.994 -11.571 -13.026 1.00 95.00 439 THR A N 1
ATOM 3274 C CA . THR A 1 439 ? -5.155 -10.709 -12.749 1.00 95.00 439 THR A CA 1
ATOM 3275 C C . THR A 1 439 ? -6.396 -11.524 -12.387 1.00 95.00 439 THR A C 1
ATOM 3277 O O . THR A 1 439 ? -7.116 -11.160 -11.457 1.00 95.00 439 THR A O 1
ATOM 3280 N N . LEU A 1 440 ? -6.633 -12.646 -13.074 1.00 95.19 440 LEU A N 1
ATOM 3281 C CA . LEU A 1 440 ? -7.718 -13.577 -12.751 1.00 95.19 440 LEU A CA 1
ATOM 3282 C C . LEU A 1 440 ? -7.469 -14.302 -11.423 1.00 95.19 440 LEU A C 1
ATOM 3284 O O . LEU A 1 440 ? -8.399 -14.497 -10.645 1.00 95.19 440 LEU A O 1
ATOM 3288 N N . PHE A 1 441 ? -6.220 -14.676 -11.141 1.00 94.38 441 PHE A N 1
ATOM 3289 C CA . PHE A 1 441 ? -5.862 -15.414 -9.929 1.00 94.38 441 PHE A CA 1
ATOM 3290 C C . PHE A 1 441 ? -5.892 -14.558 -8.650 1.00 94.38 441 PHE A C 1
ATOM 3292 O O . PHE A 1 441 ? -6.249 -15.051 -7.578 1.00 94.38 441 PHE A O 1
ATOM 3299 N N . GLY A 1 442 ? -5.528 -13.275 -8.742 1.00 91.56 442 GLY A N 1
ATOM 3300 C CA . GLY A 1 442 ? -5.356 -12.378 -7.593 1.00 91.56 442 GLY A CA 1
ATOM 3301 C C . GLY A 1 442 ? -6.578 -12.283 -6.663 1.00 91.56 442 GLY A C 1
ATOM 3302 O O . GLY A 1 442 ? -6.441 -12.554 -5.467 1.00 91.56 442 GLY A O 1
ATOM 3303 N N . PRO A 1 443 ? -7.781 -11.941 -7.167 1.00 94.12 443 PRO A N 1
ATOM 3304 C CA . PRO A 1 443 ? -8.995 -11.906 -6.352 1.00 94.12 443 PRO A CA 1
ATOM 3305 C C . PRO A 1 443 ? -9.341 -13.266 -5.739 1.00 94.12 443 PRO A C 1
ATOM 3307 O O . PRO A 1 443 ? -9.765 -13.328 -4.586 1.00 94.12 443 PRO A O 1
ATOM 3310 N N . VAL A 1 444 ? -9.106 -14.358 -6.474 1.00 93.81 444 VAL A N 1
ATOM 3311 C CA . VAL A 1 444 ? -9.383 -15.725 -6.014 1.00 93.81 444 VAL A CA 1
ATOM 3312 C C . VAL A 1 444 ? -8.510 -16.087 -4.818 1.00 93.81 444 VAL A C 1
ATOM 3314 O O . VAL A 1 444 ? -9.025 -16.577 -3.815 1.00 93.81 444 VAL A O 1
ATOM 3317 N N . LYS A 1 445 ? -7.211 -15.775 -4.891 1.00 91.25 445 LYS A N 1
ATOM 3318 C CA . LYS A 1 445 ? -6.216 -16.025 -3.839 1.00 91.25 445 LYS A CA 1
ATOM 3319 C C . LYS A 1 445 ? -6.661 -15.466 -2.486 1.00 91.25 445 LYS A C 1
ATOM 3321 O O . LYS A 1 445 ? -6.749 -16.199 -1.504 1.00 91.25 445 LYS A O 1
ATOM 3326 N N . PHE A 1 446 ? -6.995 -14.181 -2.444 1.00 87.94 446 PHE A N 1
ATOM 3327 C CA . PHE A 1 446 ? -7.337 -13.504 -1.192 1.00 87.94 446 PHE A CA 1
ATOM 3328 C C . PHE A 1 446 ? -8.811 -13.652 -0.786 1.00 87.94 446 PHE A C 1
ATOM 3330 O O . PHE A 1 446 ? -9.152 -13.408 0.369 1.00 87.94 446 PHE A O 1
ATOM 3337 N N . ALA A 1 447 ? -9.695 -14.079 -1.695 1.00 91.06 447 ALA A N 1
ATOM 3338 C CA . ALA A 1 447 ? -11.069 -14.449 -1.352 1.00 91.06 447 ALA A CA 1
ATOM 3339 C C . ALA A 1 447 ? -11.187 -15.892 -0.830 1.00 91.06 447 ALA A C 1
ATOM 3341 O O . ALA A 1 447 ? -12.107 -16.175 -0.064 1.00 91.06 447 ALA A O 1
ATOM 3342 N N . TYR A 1 448 ? -10.276 -16.785 -1.230 1.00 93.56 448 TYR A N 1
ATOM 3343 C CA . TYR A 1 448 ? -10.217 -18.175 -0.771 1.00 93.56 448 TYR A CA 1
ATOM 3344 C C . TYR A 1 448 ? -9.724 -18.285 0.677 1.00 93.56 448 TYR A C 1
ATOM 3346 O O . TYR A 1 448 ? -10.329 -19.009 1.463 1.00 93.56 448 TYR A O 1
ATOM 3354 N N . LEU A 1 449 ? -8.677 -17.533 1.053 1.00 92.00 449 LEU A N 1
ATOM 3355 C CA . LEU A 1 449 ? -8.066 -17.619 2.390 1.00 92.00 449 LEU A CA 1
ATOM 3356 C C . LEU A 1 449 ? -9.082 -17.549 3.543 1.00 92.00 449 LEU A C 1
ATOM 3358 O O . LEU A 1 449 ? -9.064 -18.454 4.369 1.00 92.00 449 LEU A O 1
ATOM 3362 N N . PRO A 1 450 ? -10.027 -16.592 3.591 1.00 90.19 450 PRO A N 1
ATOM 3363 C CA . PRO A 1 450 ? -10.954 -16.498 4.718 1.00 90.19 450 PRO A CA 1
ATOM 3364 C C . PRO A 1 450 ? -12.154 -17.444 4.622 1.00 90.19 450 PRO A C 1
ATOM 3366 O O . PRO A 1 450 ? -13.027 -17.392 5.478 1.00 90.19 450 PRO A O 1
ATOM 3369 N N . GLN A 1 451 ? -12.257 -18.244 3.556 1.00 91.00 451 GLN A N 1
ATOM 3370 C CA . GLN A 1 451 ? -13.172 -19.389 3.506 1.00 91.00 451 GLN A CA 1
ATOM 3371 C C . GLN A 1 451 ? -12.480 -20.674 3.971 1.00 91.00 451 GLN A C 1
ATOM 3373 O O . GLN A 1 451 ? -13.138 -21.570 4.487 1.00 91.00 451 GLN A O 1
ATOM 3378 N N . ALA A 1 452 ? -11.166 -20.775 3.753 1.00 90.81 452 ALA A N 1
ATOM 3379 C CA . ALA A 1 452 ? -10.382 -21.961 4.072 1.00 90.81 452 ALA A CA 1
ATOM 3380 C C . ALA A 1 452 ? -9.760 -21.930 5.476 1.00 90.81 452 ALA A C 1
ATOM 3382 O O . ALA A 1 452 ? -9.428 -22.990 5.999 1.00 90.81 452 ALA A O 1
ATOM 3383 N N . LEU A 1 453 ? -9.570 -20.744 6.056 1.00 90.19 453 LEU A N 1
ATOM 3384 C CA . LEU A 1 453 ? -8.873 -20.531 7.323 1.00 90.19 453 LEU A CA 1
ATOM 3385 C C . LEU A 1 453 ? -9.769 -19.863 8.360 1.00 90.19 453 LEU A C 1
ATOM 3387 O O . LEU A 1 453 ? -10.626 -19.041 8.025 1.00 90.19 453 LEU A O 1
ATOM 3391 N N . ASP A 1 454 ? -9.494 -20.173 9.622 1.00 83.81 454 ASP A N 1
ATOM 3392 C CA . ASP A 1 454 ? -10.140 -19.535 10.762 1.00 83.81 454 ASP A CA 1
ATOM 3393 C C . ASP A 1 454 ? -9.602 -18.105 10.972 1.00 83.81 454 ASP A C 1
ATOM 3395 O O . ASP A 1 454 ? -8.499 -17.759 10.539 1.00 83.81 454 ASP A O 1
ATOM 3399 N N . ALA A 1 455 ? -10.357 -17.240 11.661 1.00 76.31 455 ALA A N 1
ATOM 3400 C CA . ALA A 1 455 ? -9.992 -15.824 11.824 1.00 76.31 455 ALA A CA 1
ATOM 3401 C C . ALA A 1 455 ? -8.609 -15.607 12.478 1.00 76.31 455 ALA A C 1
ATOM 3403 O O . ALA A 1 455 ? -7.902 -14.664 12.124 1.00 76.31 455 ALA A O 1
ATOM 3404 N N . HIS A 1 456 ? -8.205 -16.504 13.382 1.00 78.31 456 HIS A N 1
ATOM 3405 C CA . HIS A 1 456 ? -6.896 -16.494 14.045 1.00 78.31 456 HIS A CA 1
ATOM 3406 C C . HIS A 1 456 ? -5.768 -17.087 13.173 1.00 78.31 456 HIS A C 1
ATOM 3408 O O . HIS A 1 456 ? -4.588 -16.811 13.370 1.00 78.31 456 HIS A O 1
ATOM 3414 N N . GLU A 1 457 ? -6.101 -17.881 12.156 1.00 84.81 457 GLU A N 1
ATOM 3415 C CA . GLU A 1 457 ? -5.121 -18.417 11.206 1.00 84.81 457 GLU A CA 1
ATOM 3416 C C . GLU A 1 457 ? -4.862 -17.457 10.038 1.00 84.81 457 GLU A C 1
ATOM 3418 O O . GLU A 1 457 ? -3.885 -17.622 9.311 1.00 84.81 457 GLU A O 1
ATOM 3423 N N . LEU A 1 458 ? -5.709 -16.439 9.840 1.00 86.19 458 LEU A N 1
ATOM 3424 C CA . LEU A 1 458 ? -5.628 -15.541 8.687 1.00 86.19 458 LEU A CA 1
ATOM 3425 C C . LEU A 1 458 ? -4.319 -14.757 8.603 1.00 86.19 458 LEU A C 1
ATOM 3427 O O . LEU A 1 458 ? -3.772 -14.626 7.506 1.00 86.19 458 LEU A O 1
ATOM 3431 N N . THR A 1 459 ? -3.801 -14.239 9.720 1.00 86.81 459 THR A N 1
ATOM 3432 C CA . THR A 1 459 ? -2.513 -13.523 9.721 1.00 86.81 459 THR A CA 1
ATOM 3433 C C . THR A 1 459 ? -1.386 -14.456 9.281 1.00 86.81 459 THR A C 1
ATOM 3435 O O . THR A 1 459 ? -0.605 -14.100 8.401 1.00 86.81 459 THR A O 1
ATOM 3438 N N . GLY A 1 460 ? -1.358 -15.677 9.821 1.00 87.19 460 GLY A N 1
ATOM 3439 C CA . GLY A 1 460 ? -0.389 -16.713 9.462 1.00 87.19 460 GLY A CA 1
ATOM 3440 C C . GLY A 1 460 ? -0.496 -17.184 8.022 1.00 87.19 460 GLY A C 1
ATOM 3441 O O . GLY A 1 460 ? 0.494 -17.258 7.298 1.00 87.19 460 GLY A O 1
ATOM 3442 N N . GLY A 1 461 ? -1.720 -17.436 7.559 1.00 90.94 461 GLY A N 1
ATOM 3443 C CA . GLY A 1 461 ? -2.005 -17.815 6.181 1.00 90.94 461 GLY A CA 1
ATOM 3444 C C . GLY A 1 461 ? -1.562 -16.749 5.181 1.00 90.94 461 GLY A C 1
ATOM 3445 O O . GLY A 1 461 ? -0.922 -17.084 4.185 1.00 90.94 461 GLY A O 1
ATOM 3446 N N . ASN A 1 462 ? -1.839 -15.467 5.457 1.00 91.44 462 ASN A N 1
ATOM 3447 C CA . ASN A 1 462 ? -1.342 -14.359 4.636 1.00 91.44 462 ASN A CA 1
ATOM 3448 C C . ASN A 1 462 ? 0.188 -14.257 4.702 1.00 91.44 462 ASN A C 1
ATOM 3450 O O . ASN A 1 462 ? 0.816 -14.148 3.652 1.00 91.44 462 ASN A O 1
ATOM 3454 N N . GLY A 1 463 ? 0.792 -14.375 5.889 1.00 91.38 463 GLY A N 1
ATOM 3455 C CA . GLY A 1 463 ? 2.247 -14.365 6.062 1.00 91.38 463 GLY A CA 1
ATOM 3456 C C . GLY A 1 463 ? 2.950 -15.461 5.260 1.00 91.38 463 GLY A C 1
ATOM 3457 O O . GLY A 1 463 ? 3.896 -15.184 4.523 1.00 91.38 463 GLY A O 1
ATOM 3458 N N . MET A 1 464 ? 2.432 -16.692 5.312 1.00 91.88 464 MET A N 1
ATOM 3459 C CA . MET A 1 464 ? 2.924 -17.821 4.520 1.00 91.88 464 MET A CA 1
ATOM 3460 C C . MET A 1 464 ? 2.790 -17.564 3.023 1.00 91.88 464 MET A C 1
ATOM 3462 O O . MET A 1 464 ? 3.729 -17.787 2.265 1.00 91.88 464 MET A O 1
ATOM 3466 N N . VAL A 1 465 ? 1.627 -17.086 2.588 1.00 93.06 465 VAL A N 1
ATOM 3467 C CA . VAL A 1 465 ? 1.351 -16.790 1.184 1.00 93.06 465 VAL A CA 1
ATOM 3468 C C . VAL A 1 465 ? 2.257 -15.681 0.637 1.00 93.06 465 VAL A C 1
ATOM 3470 O O . VAL A 1 465 ? 2.743 -15.804 -0.490 1.00 93.06 465 VAL A O 1
ATOM 3473 N N . GLU A 1 466 ? 2.492 -14.613 1.399 1.00 91.06 466 GLU A N 1
ATOM 3474 C CA . GLU A 1 466 ? 3.406 -13.533 1.015 1.00 91.06 466 GLU A CA 1
ATOM 3475 C C . GLU A 1 466 ? 4.850 -14.026 0.948 1.00 91.06 466 GLU A C 1
ATOM 3477 O O . GLU A 1 466 ? 5.478 -13.908 -0.103 1.00 91.06 466 GLU A O 1
ATOM 3482 N N . MET A 1 467 ? 5.342 -14.668 2.010 1.00 93.00 467 MET A N 1
ATOM 3483 C CA . MET A 1 467 ? 6.682 -15.259 2.037 1.00 93.00 467 MET A CA 1
ATOM 3484 C C . MET A 1 467 ? 6.892 -16.223 0.865 1.00 93.00 467 MET A C 1
ATOM 3486 O O . MET A 1 467 ? 7.868 -16.097 0.128 1.00 93.00 467 MET A O 1
ATOM 3490 N N . GLY A 1 468 ? 5.938 -17.127 0.622 1.00 92.00 468 GLY A N 1
ATOM 3491 C CA . GLY A 1 468 ? 5.999 -18.069 -0.492 1.00 92.00 468 GLY A CA 1
ATOM 3492 C C . GLY A 1 468 ? 6.030 -17.373 -1.853 1.00 92.00 468 GLY A C 1
ATOM 3493 O O . GLY A 1 468 ? 6.712 -17.844 -2.753 1.00 92.00 468 GLY A O 1
ATOM 3494 N N . THR A 1 469 ? 5.344 -16.236 -1.998 1.00 91.69 469 THR A N 1
ATOM 3495 C CA . THR A 1 469 ? 5.368 -15.434 -3.231 1.00 91.69 469 THR A CA 1
ATOM 3496 C C . THR A 1 469 ? 6.762 -14.847 -3.471 1.00 91.69 469 THR A C 1
ATOM 3498 O O . THR A 1 469 ? 7.285 -14.981 -4.570 1.00 91.69 469 THR A O 1
ATOM 3501 N N . PHE A 1 470 ? 7.401 -14.252 -2.458 1.00 89.12 470 PHE A N 1
ATOM 3502 C CA . PHE A 1 470 ? 8.749 -13.682 -2.597 1.00 89.12 470 PHE A CA 1
ATOM 3503 C C . PHE A 1 470 ? 9.831 -14.741 -2.816 1.00 89.12 470 PHE A C 1
ATOM 3505 O O . PHE A 1 470 ? 10.711 -14.552 -3.654 1.00 89.12 470 PHE A O 1
ATOM 3512 N N . VAL A 1 471 ? 9.736 -15.886 -2.135 1.00 90.38 471 VAL A N 1
ATOM 3513 C CA . VAL A 1 471 ? 10.633 -17.024 -2.386 1.00 90.38 471 VAL A CA 1
ATOM 3514 C C . VAL A 1 471 ? 10.448 -17.557 -3.810 1.00 90.38 471 VAL A C 1
ATOM 3516 O O . VAL A 1 471 ? 11.434 -17.819 -4.495 1.00 90.38 471 VAL A O 1
ATOM 3519 N N . ALA A 1 472 ? 9.207 -17.677 -4.287 1.00 93.00 472 ALA A N 1
ATOM 3520 C CA . ALA A 1 472 ? 8.917 -18.110 -5.650 1.00 93.00 472 ALA A CA 1
ATOM 3521 C C . ALA A 1 472 ? 9.452 -17.126 -6.703 1.00 93.00 472 ALA A C 1
ATOM 3523 O O . ALA A 1 472 ? 10.103 -17.562 -7.650 1.00 93.00 472 ALA A O 1
ATOM 3524 N N . ILE A 1 473 ? 9.251 -15.817 -6.503 1.00 89.25 473 ILE A N 1
ATOM 3525 C CA . ILE A 1 473 ? 9.806 -14.756 -7.358 1.00 89.25 473 ILE A CA 1
ATOM 3526 C C . ILE A 1 473 ? 11.324 -14.916 -7.469 1.00 89.25 473 ILE A C 1
ATOM 3528 O O . ILE A 1 473 ? 11.858 -14.936 -8.577 1.00 89.25 473 ILE A O 1
ATOM 3532 N N . LEU A 1 474 ? 12.006 -15.068 -6.330 1.00 87.12 474 LEU A N 1
ATOM 3533 C CA . LEU A 1 474 ? 13.456 -15.206 -6.286 1.00 87.12 474 LEU A CA 1
ATOM 3534 C C . LEU A 1 474 ? 13.935 -16.453 -7.041 1.00 87.12 474 LEU A C 1
ATOM 3536 O O . LEU A 1 474 ? 14.780 -16.353 -7.929 1.00 87.12 474 LEU A O 1
ATOM 3540 N N . LEU A 1 475 ? 13.385 -17.624 -6.710 1.00 90.00 475 LEU A N 1
ATOM 3541 C CA . LEU A 1 475 ? 13.770 -18.884 -7.351 1.00 90.00 475 LEU A CA 1
ATOM 3542 C C . LEU A 1 475 ? 13.462 -18.873 -8.850 1.00 90.00 475 LEU A C 1
ATOM 3544 O O . LEU A 1 475 ? 14.265 -19.364 -9.639 1.00 90.00 475 LEU A O 1
ATOM 3548 N N . GLY A 1 476 ? 12.334 -18.278 -9.243 1.00 91.50 476 GLY A N 1
ATOM 3549 C CA . GLY A 1 476 ? 11.955 -18.088 -10.637 1.00 91.50 476 GLY A CA 1
ATOM 3550 C C . GLY A 1 476 ? 12.968 -17.232 -11.391 1.00 91.50 476 GLY A C 1
ATOM 3551 O O . GLY A 1 476 ? 13.482 -17.672 -12.414 1.00 91.50 476 GLY A O 1
ATOM 3552 N N . GLN A 1 477 ? 13.318 -16.050 -10.873 1.00 86.81 477 GLN A N 1
ATOM 3553 C CA . GLN A 1 477 ? 14.302 -15.158 -11.506 1.00 86.81 477 GLN A CA 1
ATOM 3554 C C . GLN A 1 477 ? 15.676 -15.822 -11.639 1.00 86.81 477 GLN A C 1
ATOM 3556 O O . GLN A 1 477 ? 16.262 -15.805 -12.721 1.00 86.81 477 GLN A O 1
ATOM 3561 N N . VAL A 1 478 ? 16.159 -16.467 -10.571 1.00 84.94 478 VAL A N 1
ATOM 3562 C CA . VAL A 1 478 ? 17.442 -17.185 -10.582 1.00 84.94 478 VAL A CA 1
ATOM 3563 C C . VAL A 1 478 ? 17.424 -18.308 -11.619 1.00 84.94 478 VAL A C 1
ATOM 3565 O O . VAL A 1 478 ? 18.325 -18.385 -12.452 1.00 84.94 478 VAL A O 1
ATOM 3568 N N . ALA A 1 479 ? 16.384 -19.148 -11.624 1.00 89.75 479 ALA A N 1
ATOM 3569 C CA . ALA A 1 479 ? 16.253 -20.222 -12.603 1.00 89.75 479 ALA A CA 1
ATOM 3570 C C . ALA A 1 479 ? 16.172 -19.678 -14.037 1.00 89.75 479 ALA A C 1
ATOM 3572 O O . ALA A 1 479 ? 16.879 -20.164 -14.913 1.00 89.75 479 ALA A O 1
ATOM 3573 N N . GLY A 1 480 ? 15.367 -18.641 -14.279 1.00 87.88 480 GLY A N 1
ATOM 3574 C CA . GLY A 1 480 ? 15.214 -18.033 -15.600 1.00 87.88 480 GLY A CA 1
ATOM 3575 C C . GLY A 1 480 ? 16.526 -17.466 -16.144 1.00 87.88 480 GLY A C 1
ATOM 3576 O O . GLY A 1 480 ? 16.873 -17.725 -17.294 1.00 87.88 480 GLY A O 1
ATOM 3577 N N . GLY A 1 481 ? 17.284 -16.752 -15.306 1.00 82.31 481 GLY A N 1
ATOM 3578 C CA . GLY A 1 481 ? 18.581 -16.183 -15.677 1.00 82.31 481 GLY A CA 1
ATOM 3579 C C . GLY A 1 481 ? 19.647 -17.245 -15.956 1.00 82.31 481 GLY A C 1
ATOM 3580 O O . GLY A 1 481 ? 20.352 -17.154 -16.958 1.00 82.31 481 GLY A O 1
ATOM 3581 N N . LEU A 1 482 ? 19.738 -18.279 -15.112 1.00 84.50 482 LEU A N 1
ATOM 3582 C CA . LEU A 1 482 ? 20.713 -19.362 -15.288 1.00 84.50 482 LEU A CA 1
ATOM 3583 C C . LEU A 1 482 ? 20.399 -20.237 -16.504 1.00 84.50 482 LEU A C 1
ATOM 3585 O O . LEU A 1 482 ? 21.304 -20.583 -17.259 1.00 84.50 482 LEU A O 1
ATOM 3589 N N . LEU A 1 483 ? 19.126 -20.591 -16.708 1.00 90.75 483 LEU A N 1
ATOM 3590 C CA . LEU A 1 483 ? 18.721 -21.472 -17.803 1.00 90.75 483 LEU A CA 1
ATOM 3591 C C . LEU A 1 483 ? 18.893 -20.797 -19.164 1.00 90.75 483 LEU A C 1
ATOM 3593 O O . LEU A 1 483 ? 19.431 -21.421 -20.075 1.00 90.75 483 LEU A O 1
ATOM 3597 N N . VAL A 1 484 ? 18.496 -19.526 -19.301 1.00 86.88 484 VAL A N 1
ATOM 3598 C CA . VAL A 1 484 ? 18.602 -18.808 -20.583 1.00 86.88 484 VAL A CA 1
ATOM 3599 C C . VAL A 1 484 ? 20.052 -18.529 -20.978 1.00 86.88 484 VAL A C 1
ATOM 3601 O O . VAL A 1 484 ? 20.355 -18.399 -22.162 1.00 86.88 484 VAL A O 1
ATOM 3604 N N . ALA A 1 485 ? 20.958 -18.460 -20.000 1.00 80.56 485 ALA A N 1
ATOM 3605 C CA . ALA A 1 485 ? 22.382 -18.246 -20.223 1.00 80.56 485 ALA A CA 1
ATOM 3606 C C . ALA A 1 485 ? 23.126 -19.504 -20.714 1.00 80.56 485 ALA A C 1
ATOM 3608 O O . ALA A 1 485 ? 24.293 -19.397 -21.090 1.00 80.56 485 ALA A O 1
ATOM 3609 N N . LEU A 1 486 ? 22.489 -20.686 -20.732 1.00 85.56 486 LEU A N 1
ATOM 3610 C CA . LEU A 1 486 ? 23.125 -21.917 -21.207 1.00 85.56 486 LEU A CA 1
ATOM 3611 C C . LEU A 1 486 ? 23.439 -21.837 -22.716 1.00 85.56 486 LEU A C 1
ATOM 3613 O O . LEU A 1 486 ? 22.516 -21.676 -23.523 1.00 85.56 486 LEU A O 1
ATOM 3617 N N . PRO A 1 487 ? 24.711 -22.003 -23.130 1.00 81.00 487 PRO A N 1
ATOM 3618 C CA . PRO A 1 487 ? 25.099 -21.899 -24.534 1.00 81.00 487 PRO A CA 1
ATOM 3619 C C . PRO A 1 487 ? 24.390 -22.934 -25.414 1.00 81.00 487 PRO A C 1
ATOM 3621 O O . PRO A 1 487 ? 24.342 -24.117 -25.082 1.00 81.00 487 PRO A O 1
ATOM 3624 N N . GLY A 1 488 ? 23.838 -22.497 -26.548 1.00 79.88 488 GLY A N 1
ATOM 3625 C CA . GLY A 1 488 ? 23.249 -23.361 -27.582 1.00 79.88 488 GLY A CA 1
ATOM 3626 C C . GLY A 1 488 ? 21.903 -24.018 -27.241 1.00 79.88 488 GLY A C 1
ATOM 3627 O O . GLY A 1 488 ? 21.133 -24.299 -28.154 1.00 79.88 488 GLY A O 1
ATOM 3628 N N . ILE A 1 489 ? 21.582 -24.227 -25.959 1.00 84.75 489 ILE A N 1
ATOM 3629 C CA . ILE A 1 489 ? 20.349 -24.908 -25.514 1.00 84.75 489 ILE A CA 1
ATOM 3630 C C . ILE A 1 489 ? 19.453 -24.064 -24.596 1.00 84.75 489 ILE A C 1
ATOM 3632 O O . ILE A 1 489 ? 18.351 -24.502 -24.264 1.00 84.75 489 ILE A O 1
ATOM 3636 N N . GLY A 1 490 ? 19.890 -22.867 -24.189 1.00 83.88 490 GLY A N 1
ATOM 3637 C CA . GLY A 1 490 ? 19.221 -22.066 -23.157 1.00 83.88 490 GLY A CA 1
ATOM 3638 C C . GLY A 1 490 ? 17.757 -21.728 -23.446 1.00 83.88 490 GLY A C 1
ATOM 3639 O O . GLY A 1 490 ? 16.916 -21.764 -22.552 1.00 83.88 490 GLY A O 1
ATOM 3640 N N . HIS A 1 491 ? 17.399 -21.470 -24.705 1.00 90.50 491 HIS A N 1
ATOM 3641 C CA . HIS A 1 491 ? 16.004 -21.188 -25.075 1.00 90.50 491 HIS A CA 1
ATOM 3642 C C . HIS A 1 491 ? 15.108 -22.421 -24.904 1.00 90.50 491 HIS A C 1
ATOM 3644 O O . HIS A 1 491 ? 13.988 -22.315 -24.406 1.00 90.50 491 HIS A O 1
ATOM 3650 N N . GLY A 1 492 ? 15.620 -23.604 -25.260 1.00 91.62 492 GLY A N 1
ATOM 3651 C CA . GLY A 1 492 ? 14.905 -24.872 -25.119 1.00 91.62 492 GLY A CA 1
ATOM 3652 C C . GLY A 1 492 ? 14.750 -25.311 -23.661 1.00 91.62 492 GLY A C 1
ATOM 3653 O O . GLY A 1 492 ? 13.687 -25.796 -23.273 1.00 91.62 492 GLY A O 1
ATOM 3654 N N . THR A 1 493 ? 15.771 -25.101 -22.824 1.00 93.31 493 THR A N 1
ATOM 3655 C CA . THR A 1 493 ? 15.705 -25.439 -21.392 1.00 93.31 493 THR A CA 1
ATOM 3656 C C . THR A 1 493 ? 14.745 -24.526 -20.631 1.00 93.31 493 THR A C 1
ATOM 3658 O O . THR A 1 493 ? 13.971 -25.022 -19.812 1.00 93.31 493 THR A O 1
ATOM 3661 N N . VAL A 1 494 ? 14.720 -23.222 -20.937 1.00 93.94 494 VAL A N 1
ATOM 3662 C CA . VAL A 1 494 ? 13.721 -22.285 -20.389 1.00 93.94 494 VAL A CA 1
ATOM 3663 C C . VAL A 1 494 ? 12.311 -22.693 -20.808 1.00 93.94 494 VAL A C 1
ATOM 3665 O O . VAL A 1 494 ? 11.430 -22.786 -19.954 1.00 93.94 494 VAL A O 1
ATOM 3668 N N . ALA A 1 495 ? 12.096 -22.995 -22.094 1.00 94.88 495 ALA A N 1
ATOM 3669 C CA . ALA A 1 495 ? 10.804 -23.449 -22.604 1.00 94.88 495 ALA A CA 1
ATOM 3670 C C . ALA A 1 495 ? 10.295 -24.695 -21.857 1.00 94.88 495 ALA A C 1
ATOM 3672 O O . ALA A 1 495 ? 9.158 -24.718 -21.376 1.00 94.88 495 ALA A O 1
ATOM 3673 N N . ALA A 1 496 ? 11.153 -25.708 -21.698 1.00 96.06 496 ALA A N 1
ATOM 3674 C CA . ALA A 1 496 ? 10.820 -26.929 -20.972 1.00 96.06 496 ALA A CA 1
ATOM 3675 C C . ALA A 1 496 ? 10.518 -26.659 -19.488 1.00 96.06 496 ALA A C 1
ATOM 3677 O O . ALA A 1 496 ? 9.534 -27.178 -18.955 1.00 96.06 496 ALA A O 1
ATOM 3678 N N . ALA A 1 497 ? 11.318 -25.816 -18.827 1.00 96.75 497 ALA A N 1
ATOM 3679 C CA . ALA A 1 497 ? 11.119 -25.459 -17.425 1.00 96.75 497 ALA A CA 1
ATOM 3680 C C . ALA A 1 497 ? 9.792 -24.713 -17.202 1.00 96.75 497 ALA A C 1
ATOM 3682 O O . ALA A 1 497 ? 9.034 -25.081 -16.303 1.00 96.75 497 ALA A O 1
ATOM 3683 N N . CYS A 1 498 ? 9.465 -23.732 -18.051 1.00 96.75 498 CYS A N 1
ATOM 3684 C CA . CYS A 1 498 ? 8.202 -22.992 -17.993 1.00 96.75 498 CYS A CA 1
ATOM 3685 C C . CYS A 1 498 ? 6.978 -23.920 -18.054 1.00 96.75 498 CYS A C 1
ATOM 3687 O O . CYS A 1 498 ? 6.041 -23.811 -17.255 1.00 96.75 498 CYS A O 1
ATOM 3689 N N . VAL A 1 499 ? 6.986 -24.867 -18.997 1.00 97.62 499 VAL A N 1
ATOM 3690 C CA . VAL A 1 499 ? 5.893 -25.835 -19.158 1.00 97.62 499 VAL A CA 1
ATOM 3691 C C . VAL A 1 499 ? 5.844 -26.807 -17.977 1.00 97.62 499 VAL A C 1
ATOM 3693 O O . VAL A 1 499 ? 4.763 -27.063 -17.445 1.00 97.62 499 VAL A O 1
ATOM 3696 N N . ALA A 1 500 ? 6.992 -27.307 -17.513 1.00 97.69 500 ALA A N 1
ATOM 3697 C CA . ALA A 1 500 ? 7.057 -28.226 -16.378 1.00 97.69 500 ALA A CA 1
ATOM 3698 C C . ALA A 1 500 ? 6.485 -27.599 -15.095 1.00 97.69 500 ALA A C 1
ATOM 3700 O O . ALA A 1 500 ? 5.646 -28.210 -14.427 1.00 97.69 500 ALA A O 1
ATOM 3701 N N . VAL A 1 501 ? 6.868 -26.358 -14.774 1.00 97.62 501 VAL A N 1
ATOM 3702 C CA . VAL A 1 501 ? 6.345 -25.643 -13.598 1.00 97.62 501 VAL A CA 1
ATOM 3703 C C . VAL A 1 501 ? 4.840 -25.373 -13.741 1.00 97.62 501 VAL A C 1
ATOM 3705 O O . VAL A 1 501 ? 4.096 -25.557 -12.770 1.00 97.62 501 VAL A O 1
ATOM 3708 N N . ALA A 1 502 ? 4.353 -25.027 -14.941 1.00 97.56 502 ALA A N 1
ATOM 3709 C CA . ALA A 1 502 ? 2.918 -24.865 -15.197 1.00 97.56 502 ALA A CA 1
ATOM 3710 C C . ALA A 1 502 ? 2.136 -26.164 -14.941 1.00 97.56 502 ALA A C 1
ATOM 3712 O O . ALA A 1 502 ? 1.095 -26.144 -14.275 1.00 97.56 502 ALA A O 1
ATOM 3713 N N . VAL A 1 503 ? 2.658 -27.305 -15.411 1.00 98.06 503 VAL A N 1
ATOM 3714 C CA . VAL A 1 503 ? 2.060 -28.631 -15.193 1.00 98.06 503 VAL A CA 1
ATOM 3715 C C . VAL A 1 503 ? 2.035 -28.983 -13.706 1.00 98.06 503 VAL A C 1
ATOM 3717 O O . VAL A 1 503 ? 0.978 -29.355 -13.196 1.00 98.06 503 VAL A O 1
ATOM 3720 N N . ILE A 1 504 ? 3.136 -28.788 -12.972 1.00 97.44 504 ILE A N 1
ATOM 3721 C CA . ILE A 1 504 ? 3.186 -29.006 -11.512 1.00 97.44 504 ILE A CA 1
ATOM 3722 C C . ILE A 1 504 ? 2.141 -28.139 -10.799 1.00 97.44 504 ILE A C 1
ATOM 3724 O O . ILE A 1 504 ? 1.380 -28.621 -9.951 1.00 97.44 504 ILE A O 1
ATOM 3728 N N . GLY A 1 505 ? 2.043 -26.864 -11.175 1.00 96.81 505 GLY A N 1
ATOM 3729 C CA . GLY A 1 505 ? 1.029 -25.961 -10.646 1.00 96.81 505 GLY A CA 1
ATOM 3730 C C . GLY A 1 505 ? -0.401 -26.422 -10.953 1.00 96.81 505 GLY A C 1
ATOM 3731 O O . GLY A 1 505 ? -1.296 -26.274 -10.125 1.00 96.81 505 GLY A O 1
ATOM 3732 N N . ARG A 1 506 ? -0.647 -27.007 -12.128 1.00 97.38 506 ARG A N 1
ATOM 3733 C CA . ARG A 1 506 ? -1.964 -27.537 -12.502 1.00 97.38 506 ARG A CA 1
ATOM 3734 C C . ARG A 1 506 ? -2.306 -28.846 -11.790 1.00 97.38 506 ARG A C 1
ATOM 3736 O O . ARG A 1 506 ? -3.488 -29.075 -11.515 1.00 97.38 506 ARG A O 1
ATOM 3743 N N . LEU A 1 507 ? -1.314 -29.690 -11.507 1.00 97.56 507 LEU A N 1
ATOM 3744 C CA . LEU A 1 507 ? -1.471 -30.924 -10.731 1.00 97.56 507 LEU A CA 1
ATOM 3745 C C . LEU A 1 507 ? -1.813 -30.603 -9.273 1.00 97.56 507 LEU A C 1
ATOM 3747 O O . LEU A 1 507 ? -2.812 -31.095 -8.754 1.00 97.56 507 LEU A O 1
ATOM 3751 N N . THR A 1 508 ? -1.060 -29.700 -8.643 1.00 96.69 508 THR A N 1
ATOM 3752 C CA . THR A 1 508 ? -1.334 -29.242 -7.267 1.00 96.69 508 THR A CA 1
ATOM 3753 C C . THR A 1 508 ? -2.702 -28.561 -7.140 1.00 96.69 508 THR A C 1
ATOM 3755 O O . THR A 1 508 ? -3.420 -28.811 -6.170 1.00 96.69 508 THR A O 1
ATOM 3758 N N . ALA A 1 509 ? -3.139 -27.822 -8.167 1.00 96.50 509 ALA A N 1
ATOM 3759 C CA . ALA A 1 509 ? -4.469 -27.210 -8.223 1.00 96.50 509 ALA A CA 1
ATOM 3760 C C . ALA A 1 509 ? -5.637 -28.215 -8.184 1.00 96.50 509 ALA A C 1
ATOM 3762 O O . ALA A 1 509 ? -6.758 -27.837 -7.840 1.00 96.50 509 ALA A O 1
ATOM 3763 N N . GLN A 1 510 ? -5.420 -29.490 -8.538 1.00 95.50 510 GLN A N 1
ATOM 3764 C CA . GLN A 1 510 ? -6.477 -30.512 -8.479 1.00 95.50 510 GLN A CA 1
ATOM 3765 C C . GLN A 1 510 ? -6.902 -30.814 -7.048 1.00 95.50 510 GLN A C 1
ATOM 3767 O O . GLN A 1 510 ? -8.083 -31.037 -6.798 1.00 95.50 510 GLN A O 1
ATOM 3772 N N . ALA A 1 511 ? -5.945 -30.778 -6.123 1.00 95.62 511 ALA A N 1
ATOM 3773 C CA . ALA A 1 511 ? -6.175 -31.078 -4.721 1.00 95.62 511 ALA A CA 1
ATOM 3774 C C . ALA A 1 511 ? -6.757 -29.889 -3.936 1.00 95.62 511 ALA A C 1
ATOM 3776 O O . ALA A 1 511 ? -7.022 -30.036 -2.745 1.00 95.62 511 ALA A O 1
ATOM 3777 N N . VAL A 1 512 ? -6.971 -28.726 -4.570 1.00 95.62 512 VAL A N 1
ATOM 3778 C CA . VAL A 1 512 ? -7.627 -27.575 -3.930 1.00 95.62 512 VAL A CA 1
ATOM 3779 C C . VAL A 1 512 ? -9.111 -27.901 -3.686 1.00 95.62 512 VAL A C 1
ATOM 3781 O O . VAL A 1 512 ? -9.835 -28.165 -4.657 1.00 95.62 512 VAL A O 1
ATOM 3784 N N . PRO A 1 513 ? -9.577 -27.884 -2.420 1.00 94.19 513 PRO A N 1
ATOM 3785 C CA . PRO A 1 513 ? -10.971 -28.154 -2.075 1.00 94.19 513 PRO A CA 1
ATOM 3786 C C . PRO A 1 513 ? -11.954 -27.195 -2.748 1.00 94.19 513 PRO A C 1
ATOM 3788 O O . PRO A 1 513 ? -11.609 -26.059 -3.068 1.00 94.19 513 PRO A O 1
ATOM 3791 N N . ALA A 1 514 ? -13.195 -27.651 -2.937 1.00 92.81 514 ALA A N 1
ATOM 3792 C CA . ALA A 1 514 ? -14.271 -26.801 -3.438 1.00 92.81 514 ALA A CA 1
ATOM 3793 C C . ALA A 1 514 ? -14.502 -25.610 -2.498 1.00 92.81 514 ALA A C 1
ATOM 3795 O O . ALA A 1 514 ? -14.483 -25.754 -1.276 1.00 92.81 514 ALA A O 1
ATOM 3796 N N . ALA A 1 515 ? -14.721 -24.440 -3.087 1.00 92.25 515 ALA A N 1
ATOM 3797 C CA . ALA A 1 515 ? -14.872 -23.181 -2.375 1.00 92.25 515 ALA A CA 1
ATOM 3798 C C . ALA A 1 515 ? -16.005 -22.404 -3.057 1.00 92.25 515 ALA A C 1
ATOM 3800 O O . ALA A 1 515 ? -15.761 -21.720 -4.065 1.00 92.25 515 ALA A O 1
ATOM 3801 N N . PRO A 1 516 ? -17.249 -22.566 -2.558 1.00 91.94 516 PRO A N 1
ATOM 3802 C CA . PRO A 1 516 ? -18.449 -22.106 -3.236 1.00 91.94 516 PRO A CA 1
ATOM 3803 C C . PRO A 1 516 ? -18.427 -20.618 -3.605 1.00 91.94 516 PRO A C 1
ATOM 3805 O O . PRO A 1 516 ? -17.768 -19.771 -2.979 1.00 91.94 516 PRO A O 1
ATOM 3808 N N . ALA A 1 517 ? -19.181 -20.308 -4.657 1.00 91.50 517 ALA A N 1
ATOM 3809 C CA . ALA A 1 517 ? -19.453 -18.943 -5.079 1.00 91.50 517 ALA A CA 1
ATOM 3810 C C . ALA A 1 517 ? -20.117 -18.151 -3.944 1.00 91.50 517 ALA A C 1
ATOM 3812 O O . ALA A 1 517 ? -20.982 -18.663 -3.236 1.00 91.50 517 ALA A O 1
ATOM 3813 N N . THR A 1 518 ? -19.688 -16.904 -3.769 1.00 89.94 518 THR A N 1
ATOM 3814 C CA . THR A 1 518 ? -20.217 -15.995 -2.741 1.00 89.94 518 THR A CA 1
ATOM 3815 C C . THR A 1 518 ? -21.479 -15.279 -3.210 1.00 89.94 518 THR A C 1
ATOM 3817 O O . THR A 1 518 ? -22.309 -14.924 -2.379 1.00 89.94 518 THR A O 1
ATOM 3820 N N . ASP A 1 519 ? -21.639 -15.096 -4.523 1.00 89.62 519 ASP A N 1
ATOM 3821 C CA . ASP A 1 519 ? -22.843 -14.558 -5.160 1.00 89.62 519 ASP A CA 1
ATOM 3822 C C . ASP A 1 519 ? -23.063 -15.224 -6.539 1.00 89.62 519 ASP A C 1
ATOM 3824 O O . ASP A 1 519 ? -22.696 -14.661 -7.575 1.00 89.62 519 ASP A O 1
ATOM 3828 N N . PRO A 1 520 ? -23.662 -16.433 -6.587 1.00 90.00 520 PRO A N 1
ATOM 3829 C CA . PRO A 1 520 ? -23.926 -17.148 -7.842 1.00 90.00 520 PRO A CA 1
ATOM 3830 C C . PRO A 1 520 ? -24.861 -16.390 -8.797 1.00 90.00 520 PRO A C 1
ATOM 3832 O O . PRO A 1 520 ? -24.833 -16.611 -10.010 1.00 90.00 520 PRO A O 1
ATOM 3835 N N . THR A 1 521 ? -25.699 -15.502 -8.252 1.00 90.50 521 THR A N 1
ATOM 3836 C CA . THR A 1 521 ? -26.713 -14.741 -8.994 1.00 90.50 521 THR A CA 1
ATOM 3837 C C . THR A 1 521 ? -26.164 -13.479 -9.655 1.00 90.50 521 THR A C 1
ATOM 3839 O O . THR A 1 521 ? -26.868 -12.832 -10.431 1.00 90.50 521 THR A O 1
ATOM 3842 N N . LEU A 1 522 ? -24.898 -13.137 -9.399 1.00 89.81 522 LEU A N 1
ATOM 3843 C CA . LEU A 1 522 ? -24.270 -11.931 -9.915 1.00 89.81 522 LEU A CA 1
ATOM 3844 C C . LEU A 1 522 ? -24.301 -11.876 -11.455 1.00 89.81 522 LEU A C 1
ATOM 3846 O O . LEU A 1 522 ? -23.809 -12.764 -12.167 1.00 89.81 522 LEU A O 1
ATOM 3850 N N . ALA A 1 523 ? -24.835 -10.779 -11.991 1.00 89.94 523 ALA A N 1
ATOM 3851 C CA . ALA A 1 523 ? -24.711 -10.437 -13.403 1.00 89.94 523 ALA A CA 1
ATOM 3852 C C . ALA A 1 523 ? -23.350 -9.768 -13.650 1.00 89.94 523 ALA A C 1
ATOM 3854 O O . ALA A 1 523 ? -23.038 -8.739 -13.048 1.00 89.94 523 ALA A O 1
ATOM 3855 N N . VAL A 1 524 ? -22.537 -10.364 -14.527 1.00 91.94 524 VAL A N 1
ATOM 3856 C CA . VAL A 1 524 ? -21.197 -9.853 -14.849 1.00 91.94 524 VAL A CA 1
ATOM 3857 C C . VAL A 1 524 ? -21.335 -8.618 -15.734 1.00 91.94 524 VAL A C 1
ATOM 3859 O O . VAL A 1 524 ? -21.979 -8.660 -16.781 1.00 91.94 524 VAL A O 1
ATOM 3862 N N . ASN A 1 525 ? -20.713 -7.526 -15.308 1.00 90.19 525 ASN A N 1
ATOM 3863 C CA . ASN A 1 525 ? -20.579 -6.307 -16.083 1.00 90.19 525 ASN A CA 1
ATOM 3864 C C . ASN A 1 525 ? -19.250 -6.340 -16.841 1.00 90.19 525 ASN A C 1
ATOM 3866 O O . ASN A 1 525 ? -18.173 -6.265 -16.249 1.00 90.19 525 ASN A O 1
ATOM 3870 N N . TRP A 1 526 ? -19.335 -6.420 -18.164 1.00 88.56 526 TRP A N 1
ATOM 3871 C CA . TRP A 1 526 ? -18.168 -6.499 -19.037 1.00 88.56 526 TRP A CA 1
ATOM 3872 C C . TRP A 1 526 ? -17.493 -5.148 -19.293 1.00 88.56 526 TRP A C 1
ATOM 3874 O O . TRP A 1 526 ? -16.443 -5.123 -19.921 1.00 88.56 526 TRP A O 1
ATOM 3884 N N . ASN A 1 527 ? -18.054 -4.029 -18.815 1.00 87.44 527 ASN A N 1
ATOM 3885 C CA . ASN A 1 527 ? -17.432 -2.714 -18.954 1.00 87.44 527 ASN A CA 1
ATOM 3886 C C . ASN A 1 527 ? -16.451 -2.445 -17.790 1.00 87.44 527 ASN A C 1
ATOM 3888 O O . ASN A 1 527 ? -16.893 -2.068 -16.693 1.00 87.44 527 ASN A O 1
ATOM 3892 N N . PRO A 1 528 ? -15.126 -2.547 -18.027 1.00 79.81 528 PRO A N 1
ATOM 3893 C CA . PRO A 1 528 ? -14.123 -2.490 -16.969 1.00 79.81 528 PRO A CA 1
ATOM 3894 C C . PRO A 1 528 ? -14.034 -1.117 -16.305 1.00 79.81 528 PRO A C 1
ATOM 3896 O O . PRO A 1 528 ? -13.776 -1.035 -15.107 1.00 79.81 528 PRO A O 1
ATOM 3899 N N . VAL A 1 529 ? -14.294 -0.031 -17.039 1.00 83.56 529 VAL A N 1
ATOM 3900 C CA . VAL A 1 529 ? -14.220 1.338 -16.506 1.00 83.56 529 VAL A CA 1
ATOM 3901 C C . VAL A 1 529 ? -15.354 1.576 -15.516 1.00 83.56 529 VAL A C 1
ATOM 3903 O O . VAL A 1 529 ? -15.128 2.012 -14.384 1.00 83.56 529 VAL A O 1
ATOM 3906 N N . SER A 1 530 ? -16.581 1.245 -15.929 1.00 87.38 530 SER A N 1
ATOM 3907 C CA . SER A 1 530 ? -17.761 1.399 -15.075 1.00 87.38 530 SER A CA 1
ATOM 3908 C C . SER A 1 530 ? -17.658 0.542 -13.812 1.00 87.38 530 SER A C 1
ATOM 3910 O O . SER A 1 530 ? -17.993 1.001 -12.716 1.00 87.38 530 SER A O 1
ATOM 3912 N N . GLU A 1 531 ? -17.126 -0.676 -13.946 1.00 89.75 531 GLU A N 1
ATOM 3913 C CA . GLU A 1 531 ? -17.019 -1.604 -12.833 1.00 89.75 531 GLU A CA 1
ATOM 3914 C C . GLU A 1 531 ? -15.860 -1.267 -11.898 1.00 89.75 531 GLU A C 1
ATOM 3916 O O . GLU A 1 531 ? -16.012 -1.352 -10.682 1.00 89.75 531 GLU A O 1
ATOM 3921 N N . THR A 1 532 ? -14.734 -0.794 -12.432 1.00 87.81 532 THR A N 1
ATOM 3922 C CA . THR A 1 532 ? -13.632 -0.260 -11.621 1.00 87.81 532 THR A CA 1
ATOM 3923 C C . THR A 1 532 ? -14.132 0.854 -10.710 1.00 87.81 532 THR A C 1
ATOM 3925 O O . THR A 1 532 ? -13.891 0.830 -9.501 1.00 87.81 532 THR A O 1
ATOM 3928 N N . TRP A 1 533 ? -14.904 1.796 -11.260 1.00 87.94 533 TRP A N 1
ATOM 3929 C CA . TRP A 1 533 ? -15.490 2.877 -10.472 1.00 87.94 533 TRP A CA 1
ATOM 3930 C C . TRP A 1 533 ? -16.457 2.361 -9.399 1.00 87.94 533 TRP A C 1
ATOM 3932 O O . TRP A 1 533 ? -16.436 2.828 -8.258 1.00 87.94 533 TRP A O 1
ATOM 3942 N N . ARG A 1 534 ? -17.287 1.368 -9.738 1.00 88.12 534 ARG A N 1
ATOM 3943 C CA . ARG A 1 534 ? -18.217 0.738 -8.794 1.00 88.12 534 ARG A CA 1
ATOM 3944 C C . ARG A 1 534 ? -17.481 0.034 -7.655 1.00 88.12 534 ARG A C 1
ATOM 3946 O O . ARG A 1 534 ? -17.833 0.260 -6.500 1.00 88.12 534 ARG A O 1
ATOM 3953 N N . ASN A 1 535 ? -16.446 -0.746 -7.954 1.00 87.88 535 ASN A N 1
ATOM 3954 C CA . ASN A 1 535 ? -15.642 -1.459 -6.960 1.00 87.88 535 ASN A CA 1
ATOM 3955 C C . ASN A 1 535 ? -14.885 -0.496 -6.038 1.00 87.88 535 ASN A C 1
ATOM 3957 O O . ASN A 1 535 ? -14.895 -0.679 -4.822 1.00 87.88 535 ASN A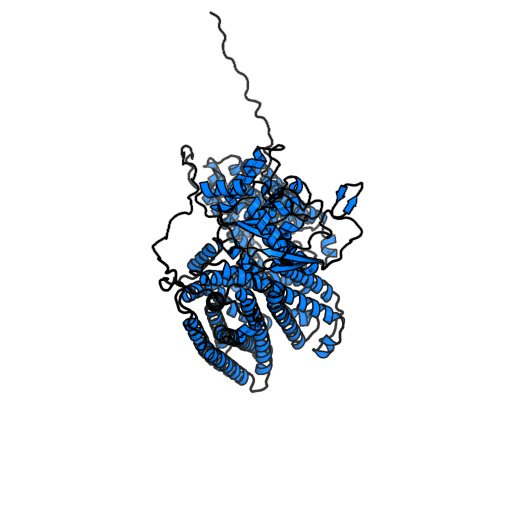 O 1
ATOM 3961 N N . LEU A 1 536 ? -14.307 0.578 -6.584 1.00 88.81 536 LEU A N 1
ATOM 3962 C CA . LEU A 1 536 ? -13.681 1.630 -5.778 1.00 88.81 536 LEU A CA 1
ATOM 3963 C C . LEU A 1 536 ? -14.698 2.335 -4.874 1.00 88.81 536 LEU A C 1
ATOM 3965 O O . LEU A 1 536 ? -14.405 2.605 -3.711 1.00 88.81 536 LEU A O 1
ATOM 3969 N N . ARG A 1 537 ? -15.914 2.592 -5.369 1.00 89.12 537 ARG A N 1
ATOM 3970 C CA . ARG A 1 537 ? -16.998 3.170 -4.563 1.00 89.12 537 ARG A CA 1
ATOM 3971 C C . ARG A 1 537 ? -17.465 2.222 -3.456 1.00 89.12 537 ARG A C 1
ATOM 3973 O O . ARG A 1 537 ? -17.738 2.694 -2.356 1.00 89.12 537 ARG A O 1
ATOM 3980 N N . LEU A 1 538 ? -17.546 0.918 -3.733 1.00 86.25 538 LEU A N 1
ATOM 3981 C CA . LEU A 1 538 ? -17.852 -0.111 -2.732 1.00 86.25 538 LEU A CA 1
ATOM 3982 C C . LEU A 1 538 ? -16.789 -0.122 -1.631 1.00 86.25 538 LEU A C 1
ATOM 3984 O O . LEU A 1 538 ? -17.126 -0.015 -0.455 1.00 86.25 538 LEU A O 1
ATOM 3988 N N . ALA A 1 539 ? -15.512 -0.155 -2.014 1.00 86.38 539 ALA A N 1
ATOM 3989 C CA . ALA A 1 539 ? -14.396 -0.081 -1.080 1.00 86.38 539 ALA A CA 1
ATOM 3990 C C . ALA A 1 539 ? -14.431 1.199 -0.229 1.00 86.38 539 ALA A C 1
ATOM 3992 O O . ALA A 1 539 ? -14.256 1.137 0.984 1.00 86.38 539 ALA A O 1
ATOM 3993 N N . HIS A 1 540 ? -14.725 2.350 -0.842 1.00 86.19 540 HIS A N 1
ATOM 3994 C CA . HIS A 1 540 ? -14.831 3.634 -0.145 1.00 86.19 540 HIS A CA 1
ATOM 3995 C C . HIS A 1 540 ? -16.002 3.703 0.851 1.00 86.19 540 HIS A C 1
ATOM 3997 O O . HIS A 1 540 ? -16.000 4.557 1.735 1.00 86.19 540 HIS A O 1
ATOM 4003 N N . GLY A 1 541 ? -16.989 2.807 0.737 1.00 80.56 541 GLY A N 1
ATOM 4004 C CA . GLY A 1 541 ? -18.085 2.683 1.699 1.00 80.56 541 GLY A CA 1
ATOM 4005 C C . GLY A 1 541 ? -17.630 2.213 3.085 1.00 80.56 541 GLY A C 1
ATOM 4006 O O . GLY A 1 541 ? -18.278 2.541 4.076 1.00 80.56 541 GLY A O 1
ATOM 4007 N N . ASN A 1 542 ? -16.501 1.500 3.171 1.00 80.00 542 ASN A N 1
ATOM 4008 C CA . ASN A 1 542 ? -15.873 1.119 4.432 1.00 80.00 542 ASN A CA 1
ATOM 4009 C C . ASN A 1 542 ? -14.517 1.823 4.568 1.00 80.00 542 ASN A C 1
ATOM 4011 O O . ASN A 1 542 ? -13.519 1.435 3.962 1.00 80.00 542 ASN A O 1
ATOM 4015 N N . THR A 1 543 ? -14.475 2.854 5.409 1.00 79.69 543 THR A N 1
ATOM 4016 C CA . THR A 1 543 ? -13.289 3.696 5.606 1.00 79.69 543 THR A CA 1
ATOM 4017 C C . THR A 1 543 ? -12.055 2.907 6.049 1.00 79.69 543 THR A C 1
ATOM 4019 O O . THR A 1 543 ? -10.948 3.254 5.644 1.00 79.69 543 THR A O 1
ATOM 4022 N N . VAL A 1 544 ? -12.218 1.856 6.862 1.00 81.25 544 VAL A N 1
ATOM 4023 C CA . VAL A 1 544 ? -11.094 1.014 7.309 1.00 81.25 544 VAL A CA 1
ATOM 4024 C C . VAL A 1 544 ? -10.522 0.253 6.117 1.00 81.25 544 VAL A C 1
ATOM 4026 O O . VAL A 1 544 ? -9.331 0.359 5.844 1.00 81.25 544 VAL A O 1
ATOM 4029 N N . VAL A 1 545 ? -11.385 -0.413 5.345 1.00 87.62 545 VAL A N 1
ATOM 4030 C CA . VAL A 1 545 ? -10.992 -1.146 4.131 1.00 87.62 545 VAL A CA 1
ATOM 4031 C C . VAL A 1 545 ? -10.316 -0.216 3.124 1.00 87.62 545 VAL A C 1
ATOM 4033 O O . VAL A 1 545 ? -9.228 -0.522 2.648 1.00 87.62 545 VAL A O 1
ATOM 4036 N N . PHE A 1 546 ? -10.904 0.948 2.837 1.00 88.69 546 PHE A N 1
ATOM 4037 C CA . PHE A 1 546 ? -10.332 1.913 1.894 1.00 88.69 546 PHE A CA 1
ATOM 4038 C C . PHE A 1 546 ? -8.955 2.430 2.314 1.00 88.69 546 PHE A C 1
ATOM 4040 O O . PHE A 1 546 ? -8.063 2.573 1.482 1.00 88.69 546 PHE A O 1
ATOM 4047 N N . ARG A 1 547 ? -8.753 2.696 3.606 1.00 86.00 547 ARG A N 1
ATOM 4048 C CA . ARG A 1 547 ? -7.450 3.140 4.116 1.00 86.00 547 ARG A CA 1
ATOM 4049 C C . ARG A 1 547 ? -6.409 2.025 4.068 1.00 86.00 547 ARG A C 1
ATOM 4051 O O . ARG A 1 547 ? -5.267 2.307 3.723 1.00 86.00 547 ARG A O 1
ATOM 4058 N N . SER A 1 548 ? -6.797 0.780 4.337 1.00 88.44 548 SER A N 1
ATOM 4059 C CA . SER A 1 548 ? -5.910 -0.375 4.170 1.00 88.44 548 SER A CA 1
ATOM 4060 C C . SER A 1 548 ? -5.525 -0.605 2.713 1.00 88.44 548 SER A C 1
ATOM 4062 O O . SER A 1 548 ? -4.359 -0.862 2.445 1.00 88.44 548 SER A O 1
ATOM 4064 N N . LEU A 1 549 ? -6.464 -0.441 1.772 1.00 92.00 549 LEU A N 1
ATOM 4065 C CA . LEU A 1 549 ? -6.182 -0.494 0.332 1.00 92.00 549 LEU A CA 1
ATOM 4066 C C . LEU A 1 549 ? -5.100 0.527 -0.044 1.00 92.00 549 LEU A C 1
ATOM 4068 O O . LEU A 1 549 ? -4.091 0.166 -0.637 1.00 92.00 549 LEU A O 1
ATOM 4072 N N . LEU A 1 550 ? -5.264 1.789 0.376 1.00 90.50 550 LEU A N 1
ATOM 4073 C CA . LEU A 1 550 ? -4.259 2.832 0.143 1.00 90.50 550 LEU A CA 1
ATOM 4074 C C . LEU A 1 550 ? -2.912 2.515 0.801 1.00 90.50 550 LEU A C 1
ATOM 4076 O O . LEU A 1 550 ? -1.876 2.792 0.204 1.00 90.50 550 LEU A O 1
ATOM 4080 N N . GLY A 1 551 ? -2.919 1.937 2.005 1.00 89.88 551 GLY A N 1
ATOM 4081 C CA . GLY A 1 551 ? -1.700 1.506 2.685 1.00 89.88 551 GLY A CA 1
ATOM 4082 C C . GLY A 1 551 ? -0.945 0.431 1.900 1.00 89.88 551 GLY A C 1
ATOM 4083 O O . GLY A 1 551 ? 0.247 0.568 1.635 1.00 89.88 551 GLY A O 1
ATOM 4084 N N . ILE A 1 552 ? -1.646 -0.602 1.433 1.00 92.00 552 ILE A N 1
ATOM 4085 C CA . ILE A 1 552 ? -1.052 -1.653 0.597 1.00 92.00 552 ILE A CA 1
ATOM 4086 C C . ILE A 1 552 ? -0.539 -1.075 -0.724 1.00 92.00 552 ILE A C 1
ATOM 4088 O O . ILE A 1 552 ? 0.579 -1.381 -1.131 1.00 92.00 552 ILE A O 1
ATOM 4092 N N . SER A 1 553 ? -1.305 -0.210 -1.388 1.00 94.00 553 SER A N 1
ATOM 4093 C CA . SER A 1 553 ? -0.854 0.425 -2.630 1.00 94.00 553 SER A CA 1
ATOM 4094 C C . SER A 1 553 ? 0.376 1.304 -2.417 1.00 94.00 553 SER A C 1
ATOM 4096 O O . SER A 1 553 ? 1.276 1.303 -3.253 1.00 94.00 553 SER A O 1
ATOM 4098 N N . TRP A 1 554 ? 0.471 1.992 -1.277 1.00 93.81 554 TRP A N 1
ATOM 4099 C CA . TRP A 1 554 ? 1.668 2.734 -0.885 1.00 93.81 554 TRP A CA 1
ATOM 4100 C C . TRP A 1 554 ? 2.886 1.823 -0.694 1.00 93.81 554 TRP A C 1
ATOM 4102 O O . TRP A 1 554 ? 3.978 2.156 -1.148 1.00 93.81 554 TRP A O 1
ATOM 4112 N N . MET A 1 555 ? 2.702 0.641 -0.103 1.00 92.00 555 MET A N 1
ATOM 4113 C CA . MET A 1 555 ? 3.761 -0.367 -0.041 1.00 92.00 555 MET A CA 1
ATOM 4114 C C . MET A 1 555 ? 4.235 -0.783 -1.442 1.00 92.00 555 MET A C 1
ATOM 4116 O O . MET A 1 555 ? 5.434 -0.846 -1.694 1.00 92.00 555 MET A O 1
ATOM 4120 N N . TRP A 1 556 ? 3.317 -1.019 -2.381 1.00 92.19 556 TRP A N 1
ATOM 4121 C CA . TRP A 1 556 ? 3.695 -1.356 -3.757 1.00 92.19 556 TRP A CA 1
ATOM 4122 C C . TRP A 1 556 ? 4.408 -0.215 -4.480 1.00 92.19 556 TRP A C 1
ATOM 4124 O O . TRP A 1 556 ? 5.358 -0.486 -5.208 1.00 92.19 556 TRP A O 1
ATOM 4134 N N . PHE A 1 557 ? 4.005 1.041 -4.255 1.00 94.31 557 PHE A N 1
ATOM 4135 C CA . PHE A 1 557 ? 4.760 2.212 -4.716 1.00 94.31 557 PHE A CA 1
ATOM 4136 C C . PHE A 1 557 ? 6.197 2.154 -4.200 1.00 94.31 557 PHE A C 1
ATOM 4138 O O . PHE A 1 557 ? 7.134 2.204 -4.991 1.00 94.31 557 PHE A O 1
ATOM 4145 N N . PHE A 1 558 ? 6.352 1.997 -2.881 1.00 94.94 558 PHE A N 1
ATOM 4146 C CA . PHE A 1 558 ? 7.646 1.944 -2.214 1.00 94.94 558 PHE A CA 1
ATOM 4147 C C . PHE A 1 558 ? 8.504 0.814 -2.792 1.00 94.94 558 PHE A C 1
ATOM 4149 O O . PHE A 1 558 ? 9.566 1.081 -3.344 1.00 94.94 558 PHE A O 1
ATOM 4156 N N . GLY A 1 559 ? 8.018 -0.429 -2.755 1.00 92.00 559 GLY A N 1
ATOM 4157 C CA . GLY A 1 559 ? 8.735 -1.594 -3.271 1.00 92.00 559 GLY A CA 1
ATOM 4158 C C . GLY A 1 559 ? 9.106 -1.458 -4.747 1.00 92.00 559 GLY A C 1
ATOM 4159 O O . GLY A 1 559 ? 10.257 -1.698 -5.102 1.00 92.00 559 GLY A O 1
ATOM 4160 N N . ALA A 1 560 ? 8.178 -1.011 -5.600 1.00 90.25 560 ALA A N 1
ATOM 4161 C CA . ALA A 1 560 ? 8.447 -0.830 -7.024 1.00 90.25 560 ALA A CA 1
ATOM 4162 C C . ALA A 1 560 ? 9.561 0.192 -7.291 1.00 90.25 560 ALA A C 1
ATOM 4164 O O . ALA A 1 560 ? 10.375 -0.060 -8.176 1.00 90.25 560 ALA A O 1
ATOM 4165 N N . THR A 1 561 ? 9.655 1.277 -6.508 1.00 92.19 561 THR A N 1
ATOM 4166 C CA . THR A 1 561 ? 10.776 2.227 -6.614 1.00 92.19 561 THR A CA 1
ATOM 4167 C C . THR A 1 561 ? 12.122 1.559 -6.341 1.00 92.19 561 THR A C 1
ATOM 4169 O O . THR A 1 561 ? 13.080 1.822 -7.052 1.00 92.19 561 THR A O 1
ATOM 4172 N N . PHE A 1 562 ? 12.229 0.698 -5.325 1.00 93.12 562 PHE A N 1
ATOM 4173 C CA . PHE A 1 562 ? 13.495 0.022 -5.015 1.00 93.12 562 PHE A CA 1
ATOM 4174 C C . PHE A 1 562 ? 13.828 -1.053 -6.054 1.00 93.12 562 PHE A C 1
ATOM 4176 O O . PHE A 1 562 ? 14.896 -1.020 -6.664 1.00 93.12 562 PHE A O 1
ATOM 4183 N N . LEU A 1 563 ? 12.882 -1.961 -6.312 1.00 87.25 563 LEU A N 1
ATOM 4184 C CA . LEU A 1 563 ? 13.055 -3.083 -7.235 1.00 87.25 563 LEU A CA 1
ATOM 4185 C C . LEU A 1 563 ? 13.430 -2.632 -8.651 1.00 87.25 563 LEU A C 1
ATOM 4187 O O . LEU A 1 563 ? 14.274 -3.269 -9.280 1.00 87.25 563 LEU A O 1
ATOM 4191 N N . SER A 1 564 ? 12.838 -1.542 -9.155 1.00 82.88 564 SER A N 1
ATOM 4192 C CA . SER A 1 564 ? 13.143 -1.059 -10.506 1.00 82.88 564 SER A CA 1
ATOM 4193 C C . SER A 1 564 ? 14.546 -0.466 -10.629 1.00 82.88 564 SER A C 1
ATOM 4195 O O . SER A 1 564 ? 15.048 -0.348 -11.740 1.00 82.88 564 SER A O 1
ATOM 4197 N N . GLN A 1 565 ? 15.159 -0.063 -9.513 1.00 86.94 565 GLN A N 1
ATOM 4198 C CA . GLN A 1 565 ? 16.451 0.619 -9.504 1.00 86.94 565 GLN A CA 1
ATOM 4199 C C . GLN A 1 565 ? 17.606 -0.291 -9.084 1.00 86.94 565 GLN A C 1
ATOM 4201 O O . GLN A 1 565 ? 18.746 0.121 -9.231 1.00 86.94 565 GLN A O 1
ATOM 4206 N N . PHE A 1 566 ? 17.378 -1.518 -8.595 1.00 87.69 566 PHE A N 1
ATOM 4207 C CA . PHE A 1 566 ? 18.475 -2.391 -8.145 1.00 87.69 566 PHE A CA 1
ATOM 4208 C C . PHE A 1 566 ? 19.546 -2.693 -9.201 1.00 87.69 566 PHE A C 1
ATOM 4210 O O . PHE A 1 566 ? 20.719 -2.642 -8.831 1.00 87.69 566 PHE A O 1
ATOM 4217 N N . PRO A 1 567 ? 19.222 -2.958 -10.485 1.00 81.69 567 PRO A N 1
ATOM 4218 C CA . PRO A 1 567 ? 20.257 -3.156 -11.498 1.00 81.69 567 PRO A CA 1
ATOM 4219 C C . PRO A 1 567 ? 21.155 -1.923 -11.663 1.00 81.69 567 PRO A C 1
ATOM 4221 O O . PRO A 1 567 ? 22.379 -2.039 -11.631 1.00 81.69 567 PRO A O 1
ATOM 4224 N N . SER A 1 568 ? 20.553 -0.735 -11.766 1.00 83.31 568 SER A N 1
ATOM 4225 C CA . SER A 1 568 ? 21.292 0.525 -11.888 1.00 83.31 568 SER A CA 1
ATOM 4226 C C . SER A 1 568 ? 22.015 0.895 -10.593 1.00 83.31 568 SER A C 1
ATOM 4228 O O . SER A 1 568 ? 23.151 1.340 -10.639 1.00 83.31 568 SER A O 1
ATOM 4230 N N . PHE A 1 569 ? 21.427 0.638 -9.426 1.00 91.31 569 PHE A N 1
ATOM 4231 C CA . PHE A 1 569 ? 22.053 0.870 -8.124 1.00 91.31 569 PHE A CA 1
ATOM 4232 C C . PHE A 1 569 ? 23.293 -0.009 -7.931 1.00 91.31 569 PHE A C 1
ATOM 4234 O O . PHE A 1 569 ? 24.335 0.486 -7.506 1.00 91.31 569 PHE A O 1
ATOM 4241 N N . ALA A 1 570 ? 23.211 -1.294 -8.293 1.00 88.62 570 ALA A N 1
ATOM 4242 C CA . ALA A 1 570 ? 24.353 -2.198 -8.250 1.00 88.62 570 ALA A CA 1
ATOM 4243 C C . ALA A 1 570 ? 25.486 -1.696 -9.150 1.00 88.62 570 ALA A C 1
ATOM 4245 O O . ALA A 1 570 ? 26.614 -1.575 -8.687 1.00 88.62 570 ALA A O 1
ATOM 4246 N N . LYS A 1 571 ? 25.180 -1.326 -10.396 1.00 83.44 571 LYS A N 1
ATOM 4247 C CA . LYS A 1 571 ? 26.191 -0.905 -11.369 1.00 83.44 571 LYS A CA 1
ATOM 4248 C C . LYS A 1 571 ? 26.773 0.485 -11.092 1.00 83.44 571 LYS A C 1
ATOM 4250 O O . LYS A 1 571 ? 27.986 0.659 -11.084 1.00 83.44 571 LYS A O 1
ATOM 4255 N N . GLU A 1 572 ? 25.913 1.482 -10.907 1.00 85.81 572 GLU A N 1
ATOM 4256 C CA . GLU A 1 572 ? 26.291 2.902 -10.897 1.00 85.81 572 GLU A CA 1
ATOM 4257 C C . GLU A 1 572 ? 26.726 3.396 -9.515 1.00 85.81 572 GLU A C 1
ATOM 4259 O O . GLU A 1 572 ? 27.517 4.331 -9.434 1.00 85.81 572 GLU A O 1
ATOM 4264 N N . VAL A 1 573 ? 26.224 2.784 -8.436 1.00 91.31 573 VAL A N 1
ATOM 4265 C CA . VAL A 1 573 ? 26.495 3.231 -7.057 1.00 91.31 573 VAL A CA 1
ATOM 4266 C C . VAL A 1 573 ? 27.389 2.252 -6.307 1.00 91.31 573 VAL A C 1
ATOM 4268 O O . VAL A 1 573 ? 28.298 2.670 -5.599 1.00 91.31 573 VAL A O 1
ATOM 4271 N N . LEU A 1 574 ? 27.129 0.950 -6.438 1.00 93.25 574 LEU A N 1
ATOM 4272 C CA . LEU A 1 574 ? 27.899 -0.082 -5.739 1.00 93.25 574 LEU A CA 1
ATOM 4273 C C . LEU A 1 574 ? 29.069 -0.636 -6.558 1.00 93.25 574 LEU A C 1
ATOM 4275 O O . LEU A 1 574 ? 29.827 -1.453 -6.039 1.00 93.25 574 LEU A O 1
ATOM 4279 N N . HIS A 1 575 ? 29.196 -0.220 -7.822 1.00 92.06 575 HIS A N 1
ATOM 4280 C CA . HIS A 1 575 ? 30.207 -0.707 -8.761 1.00 92.06 575 HIS A CA 1
ATOM 4281 C C . HIS A 1 575 ? 30.239 -2.240 -8.861 1.00 92.06 575 HIS A C 1
ATOM 4283 O O . HIS A 1 575 ? 31.303 -2.841 -8.932 1.00 92.06 575 HIS A O 1
ATOM 4289 N N . GLY A 1 576 ? 29.076 -2.887 -8.817 1.00 87.69 576 GLY A N 1
ATOM 4290 C CA . GLY A 1 576 ? 28.907 -4.334 -8.902 1.00 87.69 576 GLY A CA 1
ATOM 4291 C C . GLY A 1 576 ? 28.363 -4.798 -10.252 1.00 87.69 576 GLY A C 1
ATOM 4292 O O . GLY A 1 576 ? 27.659 -4.061 -10.944 1.00 87.69 576 GLY A O 1
ATOM 4293 N N . ASP A 1 577 ? 28.658 -6.048 -10.597 1.00 81.88 577 ASP A N 1
ATOM 4294 C CA . ASP A 1 577 ? 28.151 -6.706 -11.801 1.00 81.88 577 ASP A CA 1
ATOM 4295 C C . ASP A 1 577 ? 26.677 -7.173 -11.670 1.00 81.88 577 ASP A C 1
ATOM 4297 O O . ASP A 1 577 ? 25.963 -6.919 -10.690 1.00 81.88 577 ASP A O 1
ATOM 4301 N N . ALA A 1 578 ? 26.194 -7.914 -12.672 1.00 74.31 578 ALA A N 1
ATOM 4302 C CA . ALA A 1 578 ? 24.846 -8.488 -12.667 1.00 74.31 578 ALA A CA 1
ATOM 4303 C C . ALA A 1 578 ? 24.594 -9.492 -11.517 1.00 74.31 578 ALA A C 1
ATOM 4305 O O . ALA A 1 578 ? 23.445 -9.669 -11.089 1.00 74.31 578 ALA A O 1
ATOM 4306 N N . GLN A 1 579 ? 25.637 -10.147 -10.991 1.00 81.62 579 GLN A N 1
ATOM 4307 C CA . GLN A 1 579 ? 25.509 -11.042 -9.839 1.00 81.62 579 GLN A CA 1
ATOM 4308 C C . GLN A 1 579 ? 25.260 -10.243 -8.559 1.00 81.62 579 GLN A C 1
ATOM 4310 O O . GLN A 1 579 ? 24.438 -10.655 -7.740 1.00 81.62 579 GLN A O 1
ATOM 4315 N N . VAL A 1 580 ? 25.886 -9.071 -8.413 1.00 87.62 580 VAL A N 1
ATOM 4316 C CA . VAL A 1 580 ? 25.610 -8.151 -7.298 1.00 87.62 580 VAL A CA 1
ATOM 4317 C C . VAL A 1 580 ? 24.172 -7.632 -7.361 1.00 87.62 580 VAL A C 1
ATOM 4319 O O . VAL A 1 580 ? 23.469 -7.675 -6.353 1.00 87.62 580 VAL A O 1
ATOM 4322 N N . ALA A 1 581 ? 23.673 -7.234 -8.536 1.00 83.56 581 ALA A N 1
ATOM 4323 C CA . ALA A 1 581 ? 22.264 -6.845 -8.692 1.00 83.56 581 ALA A CA 1
ATOM 4324 C C . ALA A 1 581 ? 21.296 -7.970 -8.269 1.00 83.56 581 ALA A C 1
ATOM 4326 O O . ALA A 1 581 ? 20.294 -7.728 -7.590 1.00 83.56 581 ALA A O 1
ATOM 4327 N N . SER A 1 582 ? 21.630 -9.215 -8.620 1.00 84.31 582 SER A N 1
ATOM 4328 C CA . SER A 1 582 ? 20.872 -10.404 -8.216 1.00 84.31 582 SER A CA 1
ATOM 4329 C C . SER A 1 582 ? 20.944 -10.647 -6.704 1.00 84.31 582 SER A C 1
ATOM 4331 O O . SER A 1 582 ? 19.934 -10.986 -6.090 1.00 84.31 582 SER A O 1
ATOM 4333 N N . LEU A 1 583 ? 22.101 -10.415 -6.073 1.00 89.62 583 LEU A N 1
ATOM 4334 C CA . LEU A 1 583 ? 22.255 -10.483 -4.618 1.00 89.62 583 LEU A CA 1
ATOM 4335 C C . LEU A 1 583 ? 21.344 -9.473 -3.908 1.00 89.62 583 LEU A C 1
ATOM 4337 O O . LEU A 1 583 ? 20.699 -9.833 -2.925 1.00 89.62 583 LEU A O 1
ATOM 4341 N N . LEU A 1 584 ? 21.234 -8.237 -4.404 1.00 91.81 584 LEU A N 1
ATOM 4342 C CA . LEU A 1 584 ? 20.325 -7.244 -3.818 1.00 91.81 584 LEU A CA 1
ATOM 4343 C C . LEU A 1 584 ? 18.865 -7.722 -3.858 1.00 91.81 584 LEU A C 1
ATOM 4345 O O . LEU A 1 584 ? 18.151 -7.613 -2.860 1.00 91.81 584 LEU A O 1
ATOM 4349 N N . LEU A 1 585 ? 18.435 -8.322 -4.974 1.00 87.25 585 LEU A N 1
ATOM 4350 C CA . LEU A 1 585 ? 17.105 -8.931 -5.105 1.00 87.25 585 LEU A CA 1
ATOM 4351 C C . LEU A 1 585 ? 16.893 -10.094 -4.123 1.00 87.25 585 LEU A C 1
ATOM 4353 O O . LEU A 1 585 ? 15.815 -10.199 -3.530 1.00 87.25 585 LEU A O 1
ATOM 4357 N N . VAL A 1 586 ? 17.911 -10.942 -3.917 1.00 90.19 586 VAL A N 1
ATOM 4358 C CA . VAL A 1 586 ? 17.896 -12.028 -2.918 1.00 90.19 586 VAL A CA 1
ATOM 4359 C C . VAL A 1 586 ? 17.698 -11.453 -1.521 1.00 90.19 586 VAL A C 1
ATOM 4361 O O . VAL A 1 586 ? 16.758 -11.841 -0.830 1.00 90.19 586 VAL A O 1
ATOM 4364 N N . VAL A 1 587 ? 18.558 -10.516 -1.118 1.00 94.00 587 VAL A N 1
ATOM 4365 C CA . VAL A 1 587 ? 18.537 -9.897 0.214 1.00 94.00 587 VAL A CA 1
ATOM 4366 C C . VAL A 1 587 ? 17.181 -9.245 0.480 1.00 94.00 587 VAL A C 1
ATOM 4368 O O . VAL A 1 587 ? 16.579 -9.477 1.529 1.00 94.00 587 VAL A O 1
ATOM 4371 N N . PHE A 1 588 ? 16.659 -8.504 -0.497 1.00 92.88 588 PHE A N 1
ATOM 4372 C CA . PHE A 1 588 ? 15.350 -7.865 -0.409 1.00 92.88 588 PHE A CA 1
ATOM 4373 C C . PHE A 1 588 ? 14.201 -8.882 -0.281 1.00 92.88 588 PHE A C 1
ATOM 4375 O O . PHE A 1 588 ? 13.313 -8.729 0.558 1.00 92.88 588 PHE A O 1
ATOM 4382 N N . SER A 1 589 ? 14.219 -9.958 -1.074 1.00 90.94 589 SER A N 1
ATOM 4383 C CA . SER A 1 589 ? 13.171 -10.993 -1.051 1.00 90.94 589 SER A CA 1
ATOM 4384 C C . SER A 1 589 ? 13.183 -11.800 0.249 1.00 90.94 589 SER A C 1
ATOM 4386 O O . SER A 1 589 ? 12.125 -12.087 0.814 1.00 90.94 589 SER A O 1
ATOM 4388 N N . VAL A 1 590 ? 14.376 -12.139 0.750 1.00 91.75 590 VAL A N 1
ATOM 4389 C CA . VAL A 1 590 ? 14.560 -12.816 2.042 1.00 91.75 590 VAL A CA 1
ATOM 4390 C C . VAL A 1 590 ? 14.085 -11.927 3.185 1.00 91.75 590 VAL A C 1
ATOM 4392 O O . VAL A 1 590 ? 13.396 -12.420 4.078 1.00 91.75 590 VAL A O 1
ATOM 4395 N N . GLY A 1 591 ? 14.392 -10.628 3.141 1.00 95.25 591 GLY A N 1
ATOM 4396 C CA . GLY A 1 591 ? 13.909 -9.668 4.127 1.00 95.25 591 GLY A CA 1
ATOM 4397 C C . GLY A 1 591 ? 12.384 -9.644 4.191 1.00 95.25 591 GLY A C 1
ATOM 4398 O O . GLY A 1 591 ? 11.838 -9.907 5.263 1.00 95.25 591 GLY A O 1
ATOM 4399 N N . ILE A 1 592 ? 11.682 -9.461 3.061 1.00 93.31 592 ILE A N 1
ATOM 4400 C CA . ILE A 1 592 ? 10.204 -9.488 3.056 1.00 93.31 592 ILE A CA 1
ATOM 4401 C C . ILE A 1 592 ? 9.672 -10.818 3.588 1.00 93.31 592 ILE A C 1
ATOM 4403 O O . ILE A 1 592 ? 8.812 -10.816 4.467 1.00 93.31 592 ILE A O 1
ATOM 4407 N N . GLY A 1 593 ? 10.212 -11.949 3.125 1.00 91.56 593 GLY A N 1
ATOM 4408 C CA . GLY A 1 593 ? 9.798 -13.266 3.608 1.00 91.56 593 GLY A CA 1
ATOM 4409 C C . GLY A 1 593 ? 9.963 -13.427 5.124 1.00 91.56 593 GLY A C 1
ATOM 4410 O O . GLY A 1 593 ? 9.043 -13.894 5.797 1.00 91.56 593 GLY A O 1
ATOM 4411 N N . ALA A 1 594 ? 11.095 -12.988 5.678 1.00 93.19 594 ALA A N 1
ATOM 4412 C CA . ALA A 1 594 ? 11.348 -13.002 7.117 1.00 93.19 594 ALA A CA 1
ATOM 4413 C C . ALA A 1 594 ? 10.377 -12.084 7.875 1.00 93.19 594 ALA A C 1
ATOM 4415 O O . ALA A 1 594 ? 9.825 -12.490 8.898 1.00 93.19 594 ALA A O 1
ATOM 4416 N N . GLY A 1 595 ? 10.116 -10.882 7.355 1.00 94.31 595 GLY A N 1
ATOM 4417 C CA . GLY A 1 595 ? 9.143 -9.938 7.905 1.00 94.31 595 GLY A CA 1
ATOM 4418 C C . GLY A 1 595 ? 7.722 -10.493 7.943 1.00 94.31 595 GLY A C 1
ATOM 4419 O O . GLY A 1 595 ? 7.059 -10.433 8.982 1.00 94.31 595 GLY A O 1
ATOM 4420 N N . SER A 1 596 ? 7.273 -11.102 6.844 1.00 92.00 596 SER A N 1
ATOM 4421 C CA . SER A 1 596 ? 5.945 -11.712 6.744 1.00 92.00 596 SER A CA 1
ATOM 4422 C C . SER A 1 596 ? 5.773 -12.875 7.730 1.00 92.00 596 SER A C 1
ATOM 4424 O O . SER A 1 596 ? 4.717 -13.000 8.348 1.00 92.00 596 SER A O 1
ATOM 4426 N N . LEU A 1 597 ? 6.812 -13.694 7.946 1.00 89.44 597 LEU A N 1
ATOM 4427 C CA . LEU A 1 597 ? 6.789 -14.773 8.946 1.00 89.44 597 LEU A CA 1
ATOM 4428 C C . LEU A 1 597 ? 6.857 -14.249 10.386 1.00 89.44 597 LEU A C 1
ATOM 4430 O O . LEU A 1 597 ? 6.201 -14.794 11.278 1.00 89.44 597 LEU A O 1
ATOM 4434 N N . LEU A 1 598 ? 7.638 -13.192 10.622 1.00 90.19 598 LEU A N 1
ATOM 4435 C CA . LEU A 1 598 ? 7.756 -12.546 11.925 1.00 90.19 598 LEU A CA 1
ATOM 4436 C C . LEU A 1 598 ? 6.415 -11.930 12.351 1.00 90.19 598 LEU A C 1
ATOM 4438 O O . LEU A 1 598 ? 6.080 -11.968 13.537 1.00 90.19 598 LEU A O 1
ATOM 4442 N N . CYS A 1 599 ? 5.612 -11.451 11.395 1.00 87.44 599 CYS A N 1
ATOM 4443 C CA . CYS A 1 599 ? 4.292 -10.880 11.653 1.00 87.44 599 CYS A CA 1
ATOM 4444 C C . CYS A 1 599 ? 3.385 -11.817 12.465 1.00 87.44 599 CYS A C 1
ATOM 4446 O O . CYS A 1 599 ? 2.762 -11.363 13.426 1.00 87.44 599 CYS A O 1
ATOM 4448 N N . GLU A 1 600 ? 3.322 -13.119 12.161 1.00 81.25 600 GLU A N 1
ATOM 4449 C CA . GLU A 1 600 ? 2.514 -14.047 12.969 1.00 81.25 600 GLU A CA 1
ATOM 4450 C C . GLU A 1 600 ? 3.013 -14.100 14.417 1.00 81.25 600 GLU A C 1
ATOM 4452 O O . GLU A 1 600 ? 2.233 -13.983 15.367 1.00 81.25 600 GLU A O 1
ATOM 4457 N N . THR A 1 601 ? 4.325 -14.263 14.592 1.00 80.19 601 THR A N 1
ATOM 4458 C CA . THR A 1 601 ? 4.914 -14.427 15.926 1.00 80.19 601 THR A CA 1
ATOM 4459 C C . THR A 1 601 ? 4.718 -13.183 16.795 1.00 80.19 601 THR A C 1
ATOM 4461 O O . THR A 1 601 ? 4.505 -13.299 18.004 1.00 80.19 601 THR A O 1
ATOM 4464 N N . LEU A 1 602 ? 4.743 -11.993 16.187 1.00 82.75 602 LEU A N 1
ATOM 4465 C CA . LEU A 1 602 ? 4.546 -10.721 16.877 1.00 82.75 602 LEU A CA 1
ATOM 4466 C C . LEU A 1 602 ? 3.068 -10.399 17.126 1.00 82.75 602 LEU A C 1
ATOM 4468 O O . LEU A 1 602 ? 2.759 -9.743 18.119 1.00 82.75 602 LEU A O 1
ATOM 4472 N N . SER A 1 603 ? 2.160 -10.880 16.278 1.00 73.00 603 SER A N 1
ATOM 4473 C CA . SER A 1 603 ? 0.717 -10.606 16.361 1.00 73.00 603 SER A CA 1
ATOM 4474 C C . SER A 1 603 ? -0.066 -11.568 17.261 1.00 73.00 603 SER A C 1
ATOM 4476 O O . SER A 1 603 ? -1.287 -11.468 17.340 1.00 73.00 603 SER A O 1
ATOM 4478 N N . ARG A 1 604 ? 0.605 -12.522 17.929 1.00 69.00 604 ARG A N 1
ATOM 4479 C CA . ARG A 1 604 ? -0.032 -13.601 18.716 1.00 69.00 604 ARG A CA 1
ATOM 4480 C C . ARG A 1 604 ? -1.116 -14.365 17.933 1.00 69.00 604 ARG A C 1
ATOM 4482 O O . ARG A 1 604 ? -2.062 -14.858 18.536 1.00 69.00 604 ARG A O 1
ATOM 4489 N N . ARG A 1 605 ? -0.968 -14.490 16.605 1.00 66.00 605 ARG A N 1
ATOM 4490 C CA . ARG A 1 605 ? -1.950 -15.156 15.724 1.00 66.00 605 ARG A CA 1
ATOM 4491 C C . ARG A 1 605 ? -3.334 -14.484 15.726 1.00 66.00 605 ARG A C 1
ATOM 4493 O O . ARG A 1 605 ? -4.354 -15.137 15.562 1.00 66.00 605 ARG A O 1
ATOM 4500 N N . GLN A 1 606 ? -3.375 -13.167 15.910 1.00 68.81 606 GLN A N 1
ATOM 4501 C CA . GLN A 1 606 ? -4.548 -12.335 15.635 1.00 68.81 606 GLN A CA 1
ATOM 4502 C C . GLN A 1 606 ? -4.183 -11.266 14.599 1.00 68.81 606 GLN A C 1
ATOM 4504 O O . GLN A 1 606 ? -3.021 -11.120 14.212 1.00 68.81 606 GLN A O 1
ATOM 4509 N N . VAL A 1 607 ? -5.162 -10.518 14.091 1.00 70.62 607 VAL A N 1
ATOM 4510 C CA . VAL A 1 607 ? -4.876 -9.384 13.198 1.00 70.62 607 VAL A CA 1
ATOM 4511 C C . VAL A 1 607 ? -4.498 -8.171 14.044 1.00 70.62 607 VAL A C 1
ATOM 4513 O O . VAL A 1 607 ? -5.339 -7.345 14.390 1.00 70.62 607 VAL A O 1
ATOM 4516 N N . GLU A 1 608 ? -3.213 -8.080 14.393 1.00 79.62 608 GLU A N 1
ATOM 4517 C CA . GLU A 1 608 ? -2.679 -6.995 15.220 1.00 79.62 608 GLU A CA 1
ATOM 4518 C C . GLU A 1 608 ? -2.222 -5.812 14.359 1.00 79.62 608 GLU A C 1
ATOM 4520 O O . GLU A 1 608 ? -1.116 -5.773 13.814 1.00 79.62 608 GLU A O 1
ATOM 4525 N N . ILE A 1 609 ? -3.093 -4.812 14.247 1.00 81.50 609 ILE A N 1
ATOM 4526 C CA . ILE A 1 609 ? -2.841 -3.604 13.456 1.00 81.50 609 ILE A CA 1
ATOM 4527 C C . ILE A 1 609 ? -1.728 -2.717 14.038 1.00 81.50 609 ILE A C 1
ATOM 4529 O O . ILE A 1 609 ? -1.190 -1.874 13.320 1.00 81.50 609 ILE A O 1
ATOM 4533 N N . GLY A 1 610 ? -1.339 -2.916 15.302 1.00 83.25 610 GLY A N 1
ATOM 4534 C CA . GLY A 1 610 ? -0.208 -2.235 15.930 1.00 83.25 610 GLY A CA 1
ATOM 4535 C C . GLY A 1 610 ? 1.148 -2.537 15.282 1.00 83.25 610 GLY A C 1
ATOM 4536 O O . GLY A 1 610 ? 2.080 -1.757 15.451 1.00 83.25 610 GLY A O 1
ATOM 4537 N N . LEU A 1 611 ? 1.275 -3.606 14.488 1.00 87.88 611 LEU A N 1
ATOM 4538 C CA . LEU A 1 611 ? 2.508 -3.902 13.743 1.00 87.88 611 LEU A CA 1
ATOM 4539 C C . LEU A 1 611 ? 2.720 -2.984 12.530 1.00 87.88 611 LEU A C 1
ATOM 4541 O O . LEU A 1 611 ? 3.845 -2.818 12.064 1.00 87.88 611 LEU A O 1
ATOM 4545 N N . VAL A 1 612 ? 1.662 -2.339 12.038 1.00 91.19 612 VAL A N 1
ATOM 4546 C CA . VAL A 1 612 ? 1.707 -1.514 10.821 1.00 91.19 612 VAL A CA 1
ATOM 4547 C C . VAL A 1 612 ? 2.553 -0.250 11.029 1.00 91.19 612 VAL A C 1
ATOM 4549 O O . VAL A 1 612 ? 3.416 0.015 10.190 1.00 91.19 612 VAL A O 1
ATOM 4552 N N . PRO A 1 613 ? 2.413 0.509 12.140 1.00 90.81 613 PRO A N 1
ATOM 4553 C CA . PRO A 1 613 ? 3.355 1.577 12.476 1.00 90.81 613 PRO A CA 1
ATOM 4554 C C . PRO A 1 613 ? 4.803 1.131 12.597 1.00 90.81 613 PRO A C 1
ATOM 4556 O O . PRO A 1 613 ? 5.686 1.835 12.113 1.00 90.81 613 PRO A O 1
ATOM 4559 N N . LEU A 1 614 ? 5.050 -0.037 13.194 1.00 91.88 614 LEU A N 1
ATOM 4560 C CA . LEU A 1 614 ? 6.399 -0.583 13.312 1.00 91.88 614 LEU A CA 1
ATOM 4561 C C . LEU A 1 614 ? 7.017 -0.822 11.926 1.00 91.88 614 LEU A C 1
ATOM 4563 O O . LEU A 1 614 ? 8.136 -0.381 11.674 1.00 91.88 614 LEU A O 1
ATOM 4567 N N . GLY A 1 615 ? 6.258 -1.456 11.026 1.00 94.19 615 GLY A N 1
ATOM 4568 C CA . GLY A 1 615 ? 6.634 -1.643 9.625 1.00 94.19 615 GLY A CA 1
ATOM 4569 C C . GLY A 1 615 ? 6.933 -0.319 8.921 1.00 94.19 615 GLY A C 1
ATOM 4570 O O . GLY A 1 615 ? 8.021 -0.122 8.391 1.00 94.19 615 GLY A O 1
ATOM 4571 N N . ALA A 1 616 ? 6.013 0.642 8.988 1.00 94.25 616 ALA A N 1
ATOM 4572 C CA . ALA A 1 616 ? 6.180 1.923 8.304 1.00 94.25 616 ALA A CA 1
ATOM 4573 C C . ALA A 1 616 ? 7.390 2.730 8.814 1.00 94.25 616 ALA A C 1
ATOM 4575 O O . ALA A 1 616 ? 8.124 3.304 8.010 1.00 94.25 616 ALA A O 1
ATOM 4576 N N . ILE A 1 617 ? 7.618 2.760 10.133 1.00 93.75 617 ILE A N 1
ATOM 4577 C CA . ILE A 1 617 ? 8.776 3.438 10.732 1.00 93.75 617 ILE A CA 1
ATOM 4578 C C . ILE A 1 617 ? 10.070 2.765 10.278 1.00 93.75 617 ILE A C 1
ATOM 4580 O O . ILE A 1 617 ? 10.979 3.456 9.824 1.00 93.75 617 ILE A O 1
ATOM 4584 N N . GLY A 1 618 ? 10.149 1.434 10.361 1.00 96.00 618 GLY A N 1
ATOM 4585 C CA . GLY A 1 618 ? 11.342 0.697 9.956 1.00 96.00 618 GLY A CA 1
ATOM 4586 C C . GLY A 1 618 ? 11.674 0.898 8.477 1.00 96.00 618 GLY A C 1
ATOM 4587 O O . GLY A 1 618 ? 12.807 1.240 8.153 1.00 96.00 618 GLY A O 1
ATOM 4588 N N . MET A 1 619 ? 10.681 0.811 7.587 1.00 97.00 619 MET A N 1
ATOM 4589 C CA . MET A 1 619 ? 10.872 1.112 6.163 1.00 97.00 619 MET A CA 1
ATOM 4590 C C . MET A 1 619 ? 11.481 2.499 5.936 1.00 97.00 619 MET A C 1
ATOM 4592 O O . MET A 1 619 ? 12.405 2.636 5.141 1.00 97.00 619 MET A O 1
ATOM 4596 N N . SER A 1 620 ? 10.985 3.530 6.631 1.00 96.69 620 SER A N 1
ATOM 4597 C CA . SER A 1 620 ? 11.520 4.890 6.512 1.00 96.69 620 SER A CA 1
ATOM 4598 C C . SER A 1 620 ? 12.937 5.011 7.049 1.00 96.69 620 SER A C 1
ATOM 4600 O O . SER A 1 620 ? 13.781 5.588 6.372 1.00 96.69 620 SER A O 1
ATOM 4602 N N . VAL A 1 621 ? 13.200 4.481 8.245 1.00 97.12 621 VAL A N 1
ATOM 4603 C CA . VAL A 1 621 ? 14.515 4.578 8.889 1.00 97.12 621 VAL A CA 1
ATOM 4604 C C . VAL A 1 621 ? 15.584 3.934 8.014 1.00 97.12 621 VAL A C 1
ATOM 4606 O O . VAL A 1 621 ? 16.565 4.595 7.692 1.00 97.12 621 VAL A O 1
ATOM 4609 N N . PHE A 1 622 ? 15.370 2.697 7.566 1.00 97.81 622 PHE A N 1
ATOM 4610 C CA . PHE A 1 622 ? 16.372 1.975 6.782 1.00 97.81 622 PHE A CA 1
ATOM 4611 C C . PHE A 1 622 ? 16.449 2.444 5.323 1.00 97.81 622 PHE A C 1
ATOM 4613 O O . PHE A 1 622 ? 17.524 2.400 4.742 1.00 97.81 622 PHE A O 1
ATOM 4620 N N . ALA A 1 623 ? 15.375 2.985 4.733 1.00 97.06 623 ALA A N 1
ATOM 4621 C CA . ALA A 1 623 ? 15.476 3.663 3.433 1.00 97.06 623 ALA A CA 1
ATOM 4622 C C . ALA A 1 623 ? 16.303 4.956 3.503 1.00 97.06 623 ALA A C 1
ATOM 4624 O O . ALA A 1 623 ? 17.053 5.266 2.578 1.00 97.06 623 ALA A O 1
ATOM 4625 N N . ILE A 1 624 ? 16.165 5.718 4.593 1.00 96.00 624 ILE A N 1
ATOM 4626 C CA . ILE A 1 624 ? 16.956 6.928 4.827 1.00 96.00 624 ILE A CA 1
ATOM 4627 C C . ILE A 1 624 ? 18.408 6.552 5.156 1.00 96.00 624 ILE A C 1
ATOM 4629 O O . ILE A 1 624 ? 19.320 7.173 4.615 1.00 96.00 624 ILE A O 1
ATOM 4633 N N . ASP A 1 625 ? 18.642 5.533 5.990 1.00 95.94 625 ASP A N 1
ATOM 4634 C CA . ASP A 1 625 ? 20.007 5.087 6.305 1.00 95.94 625 ASP A CA 1
ATOM 4635 C C . ASP A 1 625 ? 20.721 4.521 5.077 1.00 95.94 625 ASP A C 1
ATOM 4637 O O . ASP A 1 625 ? 21.877 4.867 4.850 1.00 95.94 625 ASP A O 1
ATOM 4641 N N . LEU A 1 626 ? 20.006 3.806 4.200 1.00 95.75 626 LEU A N 1
ATOM 4642 C CA . LEU A 1 626 ? 20.544 3.301 2.935 1.00 95.75 626 LEU A CA 1
ATOM 4643 C C . LEU A 1 626 ? 21.139 4.418 2.063 1.00 95.75 626 LEU A C 1
ATOM 4645 O O . LEU A 1 626 ? 22.171 4.219 1.419 1.00 95.75 626 LEU A O 1
ATOM 4649 N N . TYR A 1 627 ? 20.538 5.614 2.055 1.00 95.12 627 TYR A N 1
ATOM 4650 C CA . TYR A 1 627 ? 21.122 6.784 1.389 1.00 95.12 627 TYR A CA 1
ATOM 4651 C C . TYR A 1 627 ? 22.454 7.193 2.029 1.00 95.12 627 TYR A C 1
ATOM 4653 O O . TYR A 1 627 ? 23.444 7.417 1.331 1.00 95.12 627 TYR A O 1
ATOM 4661 N N . PHE A 1 628 ? 22.509 7.260 3.360 1.00 93.38 628 PHE A N 1
ATOM 4662 C CA . PHE A 1 628 ? 23.738 7.594 4.078 1.00 93.38 628 PHE A CA 1
ATOM 4663 C C . PHE A 1 628 ? 24.822 6.521 3.928 1.00 93.38 628 PHE A C 1
ATOM 4665 O O . PHE A 1 628 ? 25.999 6.873 3.852 1.00 93.38 628 PHE A O 1
ATOM 4672 N N . ALA A 1 629 ? 24.437 5.248 3.845 1.00 92.38 629 ALA A N 1
ATOM 4673 C CA . ALA A 1 629 ? 25.332 4.119 3.637 1.00 92.38 629 ALA A CA 1
ATOM 4674 C C . ALA A 1 629 ? 25.916 4.079 2.214 1.00 92.38 629 ALA A C 1
ATOM 4676 O O . ALA A 1 629 ? 27.047 3.633 2.039 1.00 92.38 629 ALA A O 1
ATOM 4677 N N . SER A 1 630 ? 25.177 4.563 1.209 1.00 92.25 630 SER A N 1
ATOM 4678 C CA . SER A 1 630 ? 25.574 4.479 -0.206 1.00 92.25 630 SER A CA 1
ATOM 4679 C C . SER A 1 630 ? 26.215 5.749 -0.779 1.00 92.25 630 SER A C 1
ATOM 4681 O O . SER A 1 630 ? 27.006 5.652 -1.709 1.00 92.25 630 SER A O 1
ATOM 4683 N N . ARG A 1 631 ? 25.959 6.942 -0.220 1.00 85.31 631 ARG A N 1
ATOM 4684 C CA . ARG A 1 631 ? 26.471 8.224 -0.765 1.00 85.31 631 ARG A CA 1
ATOM 4685 C C . ARG A 1 631 ? 27.984 8.460 -0.627 1.00 85.31 631 ARG A C 1
ATOM 4687 O O . ARG A 1 631 ? 28.484 9.452 -1.145 1.00 85.31 631 ARG A O 1
ATOM 4694 N N . GLY A 1 632 ? 28.680 7.639 0.157 1.00 75.94 632 GLY A N 1
ATOM 4695 C CA . GLY A 1 632 ? 30.090 7.834 0.522 1.00 75.94 632 GLY A CA 1
ATOM 4696 C C . GLY A 1 632 ? 31.001 6.678 0.120 1.00 75.94 632 GLY A C 1
ATOM 4697 O O . GLY A 1 632 ? 32.100 6.569 0.661 1.00 75.94 632 GLY A O 1
ATOM 4698 N N . LEU A 1 633 ? 30.534 5.787 -0.759 1.00 86.19 633 LEU A N 1
ATOM 4699 C CA . LEU A 1 633 ? 31.343 4.673 -1.242 1.00 86.19 633 LEU A CA 1
ATOM 4700 C C . LEU A 1 633 ? 32.433 5.195 -2.194 1.00 86.19 633 LEU A C 1
ATOM 4702 O O . LEU A 1 633 ? 32.139 6.034 -3.049 1.00 86.19 633 LEU A O 1
ATOM 4706 N N . PRO A 1 634 ? 33.694 4.751 -2.040 1.00 81.75 634 PRO A N 1
ATOM 4707 C CA . PRO A 1 634 ? 34.771 5.186 -2.915 1.00 81.75 634 PRO A CA 1
ATOM 4708 C C . PRO A 1 634 ? 34.551 4.644 -4.336 1.00 81.75 634 PRO A C 1
ATOM 4710 O O . PRO A 1 634 ? 34.126 3.492 -4.486 1.00 81.75 634 PRO A O 1
ATOM 4713 N N . PRO A 1 635 ? 34.895 5.424 -5.378 1.00 82.44 635 PRO A N 1
ATOM 4714 C CA . PRO A 1 635 ? 34.900 4.924 -6.744 1.00 82.44 635 PRO A CA 1
ATOM 4715 C C . PRO A 1 635 ? 35.752 3.659 -6.841 1.00 82.44 635 PRO A C 1
ATOM 4717 O O . PRO A 1 635 ? 36.887 3.623 -6.361 1.00 82.44 635 PRO A O 1
ATOM 4720 N N . SER A 1 636 ? 35.207 2.618 -7.458 1.00 86.19 636 SER A N 1
ATOM 4721 C CA . SER A 1 636 ? 35.900 1.347 -7.666 1.00 86.19 636 SER A CA 1
ATOM 4722 C C . SER A 1 636 ? 35.645 0.819 -9.074 1.00 86.19 636 SER A C 1
ATOM 4724 O O . SER A 1 636 ? 34.675 1.194 -9.733 1.00 86.19 636 SER A O 1
ATOM 4726 N N . ALA A 1 637 ? 36.561 -0.022 -9.561 1.00 86.94 637 ALA A N 1
ATOM 4727 C CA . ALA A 1 637 ? 36.316 -0.799 -10.769 1.00 86.94 637 ALA A CA 1
ATOM 4728 C C . ALA A 1 637 ? 35.157 -1.776 -10.531 1.00 86.94 637 ALA A C 1
ATOM 4730 O O . ALA A 1 637 ? 34.877 -2.131 -9.387 1.00 86.94 637 ALA A O 1
ATOM 4731 N N . GLU A 1 638 ? 34.514 -2.221 -11.609 1.00 87.94 638 GLU A N 1
ATOM 4732 C CA . GLU A 1 638 ? 33.412 -3.177 -11.518 1.00 87.94 638 GLU A CA 1
ATOM 4733 C C . GLU A 1 638 ? 33.843 -4.444 -10.753 1.00 87.94 638 GLU A C 1
ATOM 4735 O O . GLU A 1 638 ? 34.839 -5.092 -11.084 1.00 87.94 638 GLU A O 1
ATOM 4740 N N . MET A 1 639 ? 33.105 -4.768 -9.693 1.00 91.00 639 MET A N 1
ATOM 4741 C CA . MET A 1 639 ? 33.357 -5.867 -8.773 1.00 91.00 639 MET A CA 1
ATOM 4742 C C . MET A 1 639 ? 32.399 -7.022 -9.048 1.00 91.00 639 MET A C 1
ATOM 4744 O O . MET A 1 639 ? 31.178 -6.858 -9.057 1.00 91.00 639 MET A O 1
ATOM 4748 N N . GLY A 1 640 ? 32.959 -8.224 -9.161 1.00 89.19 640 GLY A N 1
ATOM 4749 C CA . GLY A 1 640 ? 32.182 -9.454 -9.038 1.00 89.19 640 GLY A CA 1
ATOM 4750 C C . GLY A 1 640 ? 31.752 -9.724 -7.590 1.00 89.19 640 GLY A C 1
ATOM 4751 O O . GLY A 1 640 ? 32.240 -9.098 -6.642 1.00 89.19 640 GLY A O 1
ATOM 4752 N N . LEU A 1 641 ? 30.886 -10.722 -7.404 1.00 89.06 641 LEU A N 1
ATOM 4753 C CA . LEU A 1 641 ? 30.271 -11.064 -6.114 1.00 89.06 641 LEU A CA 1
ATOM 4754 C C . LEU A 1 641 ? 31.273 -11.226 -4.951 1.00 89.06 641 LEU A C 1
ATOM 4756 O O . LEU A 1 641 ? 31.048 -10.706 -3.860 1.00 89.06 641 LEU A O 1
ATOM 4760 N N . GLY A 1 642 ? 32.387 -11.933 -5.172 1.00 91.44 642 GLY A N 1
ATOM 4761 C CA . GLY A 1 642 ? 33.387 -12.186 -4.126 1.00 91.44 642 GLY A CA 1
ATOM 4762 C C . GLY A 1 642 ? 34.102 -10.917 -3.654 1.00 91.44 642 GLY A C 1
ATOM 4763 O O . GLY A 1 642 ? 34.231 -10.691 -2.452 1.00 91.44 642 GLY A O 1
ATOM 4764 N N . ALA A 1 643 ? 34.509 -10.057 -4.594 1.00 92.81 643 ALA A N 1
ATOM 4765 C CA . ALA A 1 643 ? 35.135 -8.773 -4.284 1.00 92.81 643 ALA A CA 1
ATOM 4766 C C . ALA A 1 643 ? 34.143 -7.822 -3.599 1.00 92.81 643 ALA A C 1
ATOM 4768 O O . ALA A 1 643 ? 34.498 -7.159 -2.627 1.00 92.81 643 ALA A O 1
ATOM 4769 N N . PHE A 1 644 ? 32.884 -7.821 -4.046 1.00 93.62 644 PHE A N 1
ATOM 4770 C CA . PHE A 1 644 ? 31.816 -7.042 -3.429 1.00 93.62 644 PHE A CA 1
ATOM 4771 C C . PHE A 1 644 ? 31.591 -7.428 -1.957 1.00 93.62 644 PHE A C 1
ATOM 4773 O O . PHE A 1 644 ? 31.514 -6.545 -1.104 1.00 93.62 644 PHE A O 1
ATOM 4780 N N . LEU A 1 645 ? 31.531 -8.728 -1.640 1.00 94.12 645 LEU A N 1
ATOM 4781 C CA . LEU A 1 645 ? 31.320 -9.228 -0.273 1.00 94.12 645 LEU A CA 1
ATOM 4782 C C . LEU A 1 645 ? 32.525 -9.016 0.655 1.00 94.12 645 LEU A C 1
ATOM 4784 O O . LEU A 1 645 ? 32.351 -8.954 1.875 1.00 94.12 645 LEU A O 1
ATOM 4788 N N . ALA A 1 646 ? 33.731 -8.899 0.093 1.00 94.31 646 ALA A N 1
ATOM 4789 C CA . ALA A 1 646 ? 34.947 -8.623 0.852 1.00 94.31 646 ALA A CA 1
ATOM 4790 C C . ALA A 1 646 ? 35.001 -7.181 1.389 1.00 94.31 646 ALA A C 1
ATOM 4792 O O . ALA A 1 646 ? 35.727 -6.919 2.346 1.00 94.31 646 ALA A O 1
ATOM 4793 N N . GLN A 1 647 ? 34.234 -6.253 0.806 1.00 91.94 647 GLN A N 1
ATOM 4794 C CA . GLN A 1 647 ? 34.205 -4.853 1.225 1.00 91.94 647 GLN A CA 1
ATOM 4795 C C . GLN A 1 647 ? 33.304 -4.655 2.460 1.00 91.94 647 GLN A C 1
ATOM 4797 O O . GLN A 1 647 ? 32.083 -4.827 2.369 1.00 91.94 647 GLN A O 1
ATOM 4802 N N . PRO A 1 648 ? 33.843 -4.208 3.613 1.00 90.19 648 PRO A N 1
ATOM 4803 C CA . PRO A 1 648 ? 33.048 -4.026 4.831 1.00 90.19 648 PRO A CA 1
ATOM 4804 C C . PRO A 1 648 ? 31.921 -2.995 4.682 1.00 90.19 648 PRO A C 1
ATOM 4806 O O . PRO A 1 648 ? 30.857 -3.146 5.282 1.00 90.19 648 PRO A O 1
ATOM 4809 N N . ALA A 1 649 ? 32.123 -1.962 3.857 1.00 89.19 649 ALA A N 1
ATOM 4810 C CA . ALA A 1 649 ? 31.139 -0.901 3.646 1.00 89.19 649 ALA A CA 1
ATOM 4811 C C . ALA A 1 649 ? 29.830 -1.415 3.012 1.00 89.19 649 ALA A C 1
ATOM 4813 O O . ALA A 1 649 ? 28.748 -0.922 3.336 1.00 89.19 649 ALA A O 1
ATOM 4814 N N . HIS A 1 650 ? 29.904 -2.446 2.165 1.00 93.62 650 HIS A N 1
ATOM 4815 C CA . HIS A 1 650 ? 28.734 -3.003 1.481 1.00 93.62 650 HIS A CA 1
ATOM 4816 C C . HIS A 1 650 ? 27.813 -3.798 2.411 1.00 93.62 650 HIS A C 1
ATOM 4818 O O . HIS A 1 650 ? 26.615 -3.898 2.150 1.00 93.62 650 HIS A O 1
ATOM 4824 N N . TRP A 1 651 ? 28.322 -4.315 3.532 1.00 94.75 651 TRP A N 1
ATOM 4825 C CA . TRP A 1 651 ? 27.497 -5.032 4.507 1.00 94.75 651 TRP A CA 1
ATOM 4826 C C . TRP A 1 651 ? 26.459 -4.138 5.174 1.00 94.75 651 TRP A C 1
ATOM 4828 O O . TRP A 1 651 ? 25.355 -4.606 5.446 1.00 94.75 651 TRP A O 1
ATOM 4838 N N . ARG A 1 652 ? 26.763 -2.849 5.373 1.00 95.12 652 ARG A N 1
ATOM 4839 C CA . ARG A 1 652 ? 25.772 -1.881 5.860 1.00 95.12 652 ARG A CA 1
ATOM 4840 C C . ARG A 1 652 ? 24.645 -1.686 4.845 1.00 95.12 652 ARG A C 1
ATOM 4842 O O . ARG A 1 652 ? 23.486 -1.796 5.215 1.00 95.12 652 ARG A O 1
ATOM 4849 N N . VAL A 1 653 ? 24.986 -1.510 3.567 1.00 95.31 653 VAL A N 1
ATOM 4850 C CA . VAL A 1 653 ? 24.008 -1.399 2.468 1.00 95.31 653 VAL A CA 1
ATOM 4851 C C . VAL A 1 653 ? 23.111 -2.641 2.405 1.00 95.31 653 VAL A C 1
ATOM 4853 O O . VAL A 1 653 ? 21.890 -2.524 2.319 1.00 95.31 653 VAL A O 1
ATOM 4856 N N . MET A 1 654 ? 23.701 -3.838 2.490 1.00 95.88 654 MET A N 1
ATOM 4857 C CA . MET A 1 654 ? 22.942 -5.093 2.512 1.00 95.88 654 MET A CA 1
ATOM 4858 C C . MET A 1 654 ? 22.059 -5.217 3.759 1.00 95.88 654 MET A C 1
ATOM 4860 O O . MET A 1 654 ? 20.925 -5.681 3.652 1.00 95.88 654 MET A O 1
ATOM 4864 N N . ALA A 1 655 ? 22.544 -4.797 4.929 1.00 97.06 655 ALA A N 1
ATOM 4865 C CA . ALA A 1 655 ? 21.770 -4.815 6.166 1.00 97.06 655 ALA A CA 1
ATOM 4866 C C . ALA A 1 655 ? 20.577 -3.854 6.102 1.00 97.06 655 ALA A C 1
ATOM 4868 O O . ALA A 1 655 ? 19.464 -4.260 6.435 1.00 97.06 655 ALA A O 1
ATOM 4869 N N . ASP A 1 656 ? 20.772 -2.629 5.610 1.00 97.00 656 ASP A N 1
ATOM 4870 C CA . ASP A 1 656 ? 19.687 -1.665 5.412 1.00 97.00 656 ASP A CA 1
ATOM 4871 C C . ASP A 1 656 ? 18.645 -2.219 4.441 1.00 97.00 656 ASP A C 1
ATOM 4873 O O . ASP A 1 656 ? 17.449 -2.178 4.726 1.00 97.00 656 ASP A O 1
ATOM 4877 N N . LEU A 1 657 ? 19.087 -2.828 3.335 1.00 96.25 657 LEU A N 1
ATOM 4878 C CA . LEU A 1 657 ? 18.199 -3.465 2.365 1.00 96.25 657 LEU A CA 1
ATOM 4879 C C . LEU A 1 657 ? 17.407 -4.634 2.967 1.00 96.25 657 LEU A C 1
ATOM 4881 O O . LEU A 1 657 ? 16.202 -4.757 2.731 1.00 96.25 657 LEU A O 1
ATOM 4885 N N . ALA A 1 658 ? 18.056 -5.481 3.766 1.00 97.25 658 ALA A N 1
ATOM 4886 C CA . ALA A 1 658 ? 17.410 -6.594 4.458 1.00 97.25 658 ALA A CA 1
ATOM 4887 C C . ALA A 1 658 ? 16.388 -6.101 5.491 1.00 97.25 658 ALA A C 1
ATOM 4889 O O . ALA A 1 658 ? 15.280 -6.628 5.581 1.00 97.25 658 ALA A O 1
ATOM 4890 N N . LEU A 1 659 ? 16.738 -5.074 6.266 1.00 97.94 659 LEU A N 1
ATOM 4891 C CA . LEU A 1 659 ? 15.885 -4.546 7.323 1.00 97.94 659 LEU A CA 1
ATOM 4892 C C . LEU A 1 659 ? 14.710 -3.758 6.745 1.00 97.94 659 LEU A C 1
ATOM 4894 O O . LEU A 1 659 ? 13.574 -4.004 7.143 1.00 97.94 659 LEU A O 1
ATOM 4898 N N . LEU A 1 660 ? 14.929 -2.883 5.758 1.00 96.81 660 LEU A N 1
ATOM 4899 C CA . LEU A 1 660 ? 13.843 -2.115 5.137 1.00 96.81 660 LEU A CA 1
ATOM 4900 C C . LEU A 1 660 ? 12.786 -3.039 4.515 1.00 96.81 660 LEU A C 1
ATOM 4902 O O . LEU A 1 660 ? 11.586 -2.797 4.648 1.00 96.81 660 LEU A O 1
ATOM 4906 N N . SER A 1 661 ? 13.230 -4.132 3.896 1.00 96.19 661 SER A N 1
ATOM 4907 C CA . SER A 1 661 ? 12.367 -5.135 3.277 1.00 96.19 661 SER A CA 1
ATOM 4908 C C . SER A 1 661 ? 11.694 -6.052 4.312 1.00 96.19 661 SER A C 1
ATOM 4910 O O . SER A 1 661 ? 10.511 -6.364 4.183 1.00 96.19 661 SER A O 1
ATOM 4912 N N . LEU A 1 662 ? 12.361 -6.374 5.424 1.00 97.00 662 LEU A N 1
ATOM 4913 C CA . LEU A 1 662 ? 11.737 -7.025 6.583 1.00 97.00 662 LEU A CA 1
ATOM 4914 C C . LEU A 1 662 ? 10.587 -6.203 7.162 1.00 97.00 662 LEU A C 1
ATOM 4916 O O . LEU A 1 662 ? 9.493 -6.726 7.393 1.00 97.00 662 LEU A O 1
ATOM 4920 N N . PHE A 1 663 ? 10.792 -4.905 7.362 1.00 96.94 663 PHE A N 1
ATOM 4921 C CA . PHE A 1 663 ? 9.727 -4.032 7.845 1.00 96.94 663 PHE A CA 1
ATOM 4922 C C . PHE A 1 663 ? 8.600 -3.860 6.821 1.00 96.94 663 PHE A C 1
ATOM 4924 O O . PHE A 1 663 ? 7.445 -3.691 7.218 1.00 96.94 663 PHE A O 1
ATOM 4931 N N . ALA A 1 664 ? 8.896 -3.999 5.527 1.00 94.94 664 ALA A N 1
ATOM 4932 C CA . ALA A 1 664 ? 7.868 -4.049 4.499 1.00 94.94 664 ALA A CA 1
ATOM 4933 C C . ALA A 1 664 ? 6.963 -5.289 4.616 1.00 94.94 664 ALA A C 1
ATOM 4935 O O . ALA A 1 664 ? 5.742 -5.147 4.545 1.00 94.94 664 ALA A O 1
ATOM 4936 N N . GLY A 1 665 ? 7.527 -6.470 4.894 1.00 93.00 665 GLY A N 1
ATOM 4937 C CA . GLY A 1 665 ? 6.742 -7.682 5.172 1.00 93.00 665 GLY A CA 1
ATOM 4938 C C . GLY A 1 665 ? 5.896 -7.581 6.450 1.00 93.00 665 GLY A C 1
ATOM 4939 O O . GLY A 1 665 ? 4.738 -7.993 6.473 1.00 93.00 665 GLY A O 1
ATOM 4940 N N . LEU A 1 666 ? 6.429 -6.956 7.510 1.00 92.94 666 LEU A N 1
ATOM 4941 C CA . LEU A 1 666 ? 5.664 -6.670 8.738 1.00 92.94 666 LEU A CA 1
ATOM 4942 C C . LEU A 1 666 ? 4.490 -5.707 8.505 1.00 92.94 666 LEU A C 1
ATOM 4944 O O . LEU A 1 666 ? 3.501 -5.745 9.237 1.00 92.94 666 LEU A O 1
ATOM 4948 N N . TYR A 1 667 ? 4.607 -4.832 7.508 1.00 93.25 667 TYR A N 1
ATOM 4949 C CA . TYR A 1 667 ? 3.578 -3.868 7.140 1.00 93.25 667 TYR A CA 1
ATOM 4950 C C . TYR A 1 667 ? 2.456 -4.497 6.296 1.00 93.25 667 TYR A C 1
ATOM 4952 O O . TYR A 1 667 ? 1.278 -4.217 6.537 1.00 93.25 667 TYR A O 1
ATOM 4960 N N . SER A 1 668 ? 2.793 -5.332 5.305 1.00 90.94 668 SER A N 1
ATOM 4961 C CA . SER A 1 668 ? 1.841 -5.844 4.306 1.00 90.94 668 SER A CA 1
ATOM 4962 C C . SER A 1 668 ? 0.861 -6.876 4.867 1.00 90.94 668 SER A C 1
ATOM 4964 O O . SER A 1 668 ? -0.354 -6.711 4.706 1.00 90.94 668 SER A O 1
ATOM 4966 N N . VAL A 1 669 ? 1.359 -7.890 5.582 1.00 92.50 669 VAL A N 1
ATOM 4967 C CA . VAL A 1 669 ? 0.554 -9.008 6.109 1.00 92.50 669 VAL A CA 1
ATOM 4968 C C . VAL A 1 669 ? -0.686 -8.552 6.896 1.00 92.50 669 VAL A C 1
ATOM 4970 O O . VAL A 1 669 ? -1.799 -8.974 6.550 1.00 92.50 669 VAL A O 1
ATOM 4973 N N . PRO A 1 670 ? -0.574 -7.687 7.929 1.00 90.62 670 PRO A N 1
ATOM 4974 C CA . PRO A 1 670 ? -1.735 -7.291 8.725 1.00 90.62 670 PRO A CA 1
ATOM 4975 C C . PRO A 1 670 ? -2.727 -6.443 7.921 1.00 90.62 670 PRO A C 1
ATOM 4977 O O . PRO A 1 670 ? -3.927 -6.499 8.185 1.00 90.62 670 PRO A O 1
ATOM 4980 N N . MET A 1 671 ? -2.270 -5.688 6.916 1.00 90.44 671 MET A N 1
ATOM 4981 C CA . MET A 1 671 ? -3.155 -4.905 6.050 1.00 90.44 671 MET A CA 1
ATOM 4982 C C . MET A 1 671 ? -4.018 -5.799 5.152 1.00 90.44 671 MET A C 1
ATOM 4984 O O . MET A 1 671 ? -5.225 -5.564 5.050 1.00 90.44 671 MET A O 1
ATOM 4988 N N . TYR A 1 672 ? -3.448 -6.849 4.549 1.00 90.81 672 TYR A N 1
ATOM 4989 C CA . TYR A 1 672 ? -4.232 -7.812 3.765 1.00 90.81 672 TYR A CA 1
ATOM 4990 C C . TYR A 1 672 ? -5.223 -8.587 4.632 1.00 90.81 672 TYR A C 1
ATOM 4992 O O . TYR A 1 672 ? -6.393 -8.720 4.255 1.00 90.81 672 TYR A O 1
ATOM 5000 N N . ALA A 1 673 ? -4.787 -9.044 5.809 1.00 89.94 673 ALA A N 1
ATOM 5001 C CA . ALA A 1 673 ? -5.660 -9.732 6.753 1.00 89.94 673 ALA A CA 1
ATOM 5002 C C . ALA A 1 673 ? -6.822 -8.825 7.207 1.00 89.94 673 ALA A C 1
ATOM 5004 O O . ALA A 1 673 ? -7.975 -9.258 7.251 1.00 89.94 673 ALA A O 1
ATOM 5005 N N . LEU A 1 674 ? -6.555 -7.535 7.447 1.00 87.19 674 LEU A N 1
ATOM 5006 C CA . LEU A 1 674 ? -7.578 -6.562 7.831 1.00 87.19 674 LEU A CA 1
ATOM 5007 C C . LEU A 1 674 ? -8.612 -6.326 6.722 1.00 87.19 674 LEU A C 1
ATOM 5009 O O . LEU A 1 674 ? -9.811 -6.311 7.008 1.00 87.19 674 LEU A O 1
ATOM 5013 N N . ILE A 1 675 ? -8.186 -6.185 5.460 1.00 90.69 675 ILE A N 1
ATOM 5014 C CA . ILE A 1 675 ? -9.118 -6.060 4.325 1.00 90.69 675 ILE A CA 1
ATOM 5015 C C . ILE A 1 675 ? -9.998 -7.305 4.227 1.00 90.69 675 ILE A C 1
ATOM 5017 O O . ILE A 1 675 ? -11.207 -7.181 4.043 1.00 90.69 675 ILE A O 1
ATOM 5021 N N . GLN A 1 676 ? -9.424 -8.497 4.377 1.00 90.38 676 GLN A N 1
ATOM 5022 C CA . GLN A 1 676 ? -10.162 -9.757 4.287 1.00 90.38 676 GLN A CA 1
ATOM 5023 C C . GLN A 1 676 ? -11.219 -9.899 5.388 1.00 90.38 676 GLN A C 1
ATOM 5025 O O . GLN A 1 676 ? -12.362 -10.259 5.085 1.00 90.38 676 GLN A O 1
ATOM 5030 N N . LEU A 1 677 ? -10.860 -9.569 6.632 1.00 84.50 677 LEU A N 1
ATOM 5031 C CA . LEU A 1 677 ? -11.765 -9.624 7.782 1.00 84.50 677 LEU A CA 1
ATOM 5032 C C . LEU A 1 677 ? -12.872 -8.568 7.721 1.00 84.50 677 LEU A C 1
ATOM 5034 O O . LEU A 1 677 ? -14.022 -8.862 8.031 1.00 84.50 677 LEU A O 1
ATOM 5038 N N . ARG A 1 678 ? -12.545 -7.331 7.329 1.00 84.06 678 ARG A N 1
ATOM 5039 C CA . ARG A 1 678 ? -13.492 -6.199 7.359 1.00 84.06 678 ARG A CA 1
ATOM 5040 C C . ARG A 1 678 ? -14.354 -6.078 6.101 1.00 84.06 678 ARG A C 1
ATOM 5042 O O . ARG A 1 678 ? -15.297 -5.286 6.088 1.00 84.06 678 ARG A O 1
ATOM 5049 N N . SER A 1 679 ? -14.045 -6.835 5.051 1.00 87.38 679 SER A N 1
ATOM 5050 C CA . SER A 1 679 ? -14.847 -6.891 3.826 1.00 87.38 679 SER A CA 1
ATOM 5051 C C . SER A 1 679 ? -15.994 -7.884 3.961 1.00 87.38 679 SER A C 1
ATOM 5053 O O . SER A 1 679 ? -15.787 -9.021 4.393 1.00 87.38 679 SER A O 1
ATOM 5055 N N . GLN A 1 680 ? -17.191 -7.493 3.519 1.00 85.00 680 GLN A N 1
ATOM 5056 C CA . GLN A 1 680 ? -18.326 -8.413 3.503 1.00 85.00 680 GLN A CA 1
ATOM 5057 C C . GLN A 1 680 ? -18.068 -9.575 2.526 1.00 85.00 680 GLN A C 1
ATOM 5059 O O . GLN A 1 680 ? -17.558 -9.337 1.424 1.00 85.00 680 GLN A O 1
ATOM 5064 N N . PRO A 1 681 ? -18.466 -10.815 2.866 1.00 83.38 681 PRO A N 1
ATOM 5065 C CA . PRO A 1 681 ? -18.224 -11.983 2.017 1.00 83.38 681 PRO A CA 1
ATOM 5066 C C . PRO A 1 681 ? -18.772 -11.859 0.586 1.00 83.38 681 PRO A C 1
ATOM 5068 O O . PRO A 1 681 ? -18.140 -12.350 -0.343 1.00 83.38 681 PRO A O 1
ATOM 5071 N N . THR A 1 682 ? -19.896 -11.161 0.392 1.00 84.00 682 THR A N 1
ATOM 5072 C CA . THR A 1 682 ? -20.601 -11.014 -0.902 1.00 84.00 682 THR A CA 1
ATOM 5073 C C . THR A 1 682 ? -19.839 -10.215 -1.963 1.00 84.00 682 THR A C 1
ATOM 5075 O O . THR A 1 682 ? -20.159 -10.282 -3.149 1.00 84.00 682 THR A O 1
ATOM 5078 N N . HIS A 1 683 ? -18.863 -9.405 -1.554 1.00 87.75 683 HIS A N 1
ATOM 5079 C CA . HIS A 1 683 ? -18.090 -8.558 -2.466 1.00 87.75 683 HIS A CA 1
ATOM 5080 C C . HIS A 1 683 ? -16.615 -8.438 -2.072 1.00 87.75 683 HIS A C 1
ATOM 5082 O O . HIS A 1 683 ? -15.917 -7.517 -2.506 1.00 87.75 683 HIS A O 1
ATOM 5088 N N . ARG A 1 684 ? -16.113 -9.383 -1.266 1.00 90.62 684 ARG A N 1
ATOM 5089 C CA . ARG A 1 684 ? -14.708 -9.425 -0.845 1.00 90.62 684 ARG A CA 1
ATOM 5090 C C . ARG A 1 684 ? -13.775 -9.520 -2.052 1.00 90.62 684 ARG A C 1
ATOM 5092 O O . ARG A 1 684 ? -12.790 -8.787 -2.099 1.00 90.62 684 ARG A O 1
ATOM 5099 N N . ALA A 1 685 ? -14.086 -10.356 -3.047 1.00 93.12 685 ALA A N 1
ATOM 5100 C CA . ALA A 1 685 ? -13.231 -10.493 -4.226 1.00 93.12 685 ALA A CA 1
ATOM 5101 C C . ALA A 1 685 ? -13.179 -9.200 -5.055 1.00 93.12 685 ALA A C 1
ATOM 5103 O O . ALA A 1 685 ? -12.114 -8.815 -5.533 1.00 93.12 685 ALA A O 1
ATOM 5104 N N . ARG A 1 686 ? -14.297 -8.472 -5.162 1.00 93.88 686 ARG A N 1
ATOM 5105 C CA . ARG A 1 686 ? -14.355 -7.147 -5.804 1.00 93.88 686 ARG A CA 1
ATOM 5106 C C . ARG A 1 686 ? -13.564 -6.066 -5.063 1.00 93.88 686 ARG A C 1
ATOM 5108 O O . ARG A 1 686 ? -12.966 -5.204 -5.707 1.00 93.88 686 ARG A O 1
ATOM 5115 N N . ILE A 1 687 ? -13.506 -6.119 -3.732 1.00 93.56 687 ILE A N 1
ATOM 5116 C CA . ILE A 1 687 ? -12.641 -5.231 -2.938 1.00 93.56 687 ILE A CA 1
ATOM 5117 C C . ILE A 1 687 ? -11.160 -5.549 -3.190 1.00 93.56 687 ILE A C 1
ATOM 5119 O O . ILE A 1 687 ? -10.369 -4.635 -3.415 1.00 93.56 687 ILE A O 1
ATOM 5123 N N . ILE A 1 688 ? -10.779 -6.829 -3.228 1.00 93.31 688 ILE A N 1
ATOM 5124 C CA . ILE A 1 688 ? -9.410 -7.235 -3.590 1.00 93.31 688 ILE A CA 1
ATOM 5125 C C . ILE A 1 688 ? -9.075 -6.830 -5.032 1.00 93.31 688 ILE A C 1
ATOM 5127 O O . ILE A 1 688 ? -7.970 -6.375 -5.312 1.00 93.31 688 ILE A O 1
ATOM 5131 N N . ALA A 1 689 ? -10.030 -6.930 -5.953 1.00 93.75 689 ALA A N 1
ATOM 5132 C CA . ALA A 1 689 ? -9.847 -6.441 -7.311 1.00 93.75 689 ALA A CA 1
ATOM 5133 C C . ALA A 1 689 ? -9.552 -4.932 -7.349 1.00 93.75 689 ALA A C 1
ATOM 5135 O O . ALA A 1 689 ? -8.643 -4.506 -8.065 1.00 93.75 689 ALA A O 1
ATOM 5136 N N . ALA A 1 690 ? -10.270 -4.135 -6.549 1.00 94.19 690 ALA A N 1
ATOM 5137 C CA . ALA A 1 690 ? -9.986 -2.710 -6.383 1.00 94.19 690 ALA A CA 1
ATOM 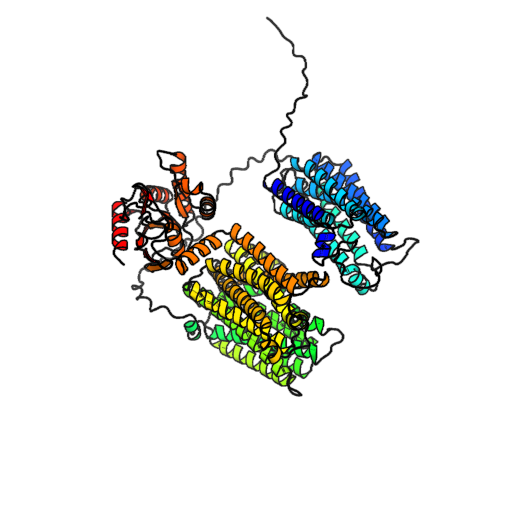5138 C C . ALA A 1 690 ? -8.586 -2.458 -5.793 1.00 94.19 690 ALA A C 1
ATOM 5140 O O . ALA A 1 690 ? -7.907 -1.535 -6.241 1.00 94.19 690 ALA A O 1
ATOM 5141 N N . ASN A 1 691 ? -8.125 -3.300 -4.856 1.00 95.00 691 ASN A N 1
ATOM 5142 C CA . ASN A 1 691 ? -6.751 -3.260 -4.335 1.00 95.00 691 ASN A CA 1
ATOM 5143 C C . ASN A 1 691 ? -5.727 -3.394 -5.457 1.00 95.00 691 ASN A C 1
ATOM 5145 O O . ASN A 1 691 ? -4.838 -2.566 -5.590 1.00 95.00 691 ASN A O 1
ATOM 5149 N N . ASN A 1 692 ? -5.876 -4.418 -6.296 1.00 93.81 692 ASN A N 1
ATOM 5150 C CA . ASN A 1 692 ? -4.929 -4.697 -7.372 1.00 93.81 692 ASN A CA 1
ATOM 5151 C C . ASN A 1 692 ? -4.852 -3.548 -8.387 1.00 93.81 692 ASN A C 1
ATOM 5153 O O . ASN A 1 692 ? -3.767 -3.233 -8.868 1.00 93.81 692 ASN A O 1
ATOM 5157 N N . ILE A 1 693 ? -5.983 -2.893 -8.667 1.00 93.50 693 ILE A N 1
ATOM 5158 C CA . ILE A 1 693 ? -6.040 -1.705 -9.531 1.00 93.50 693 ILE A CA 1
ATOM 5159 C C . ILE A 1 693 ? -5.252 -0.551 -8.908 1.00 93.50 693 ILE A C 1
ATOM 5161 O O . ILE A 1 693 ? -4.417 0.054 -9.578 1.00 93.50 693 ILE A O 1
ATOM 5165 N N . LEU A 1 694 ? -5.486 -0.253 -7.625 1.00 94.19 694 LEU A N 1
ATOM 5166 C CA . LEU A 1 694 ? -4.755 0.805 -6.925 1.00 94.19 694 LEU A CA 1
ATOM 5167 C C . LEU A 1 694 ? -3.257 0.489 -6.823 1.00 94.19 694 LEU A C 1
ATOM 5169 O O . LEU A 1 694 ? -2.442 1.374 -7.069 1.00 94.19 694 LEU A O 1
ATOM 5173 N N . ASN A 1 695 ? -2.886 -0.766 -6.562 1.00 94.12 695 ASN A N 1
ATOM 5174 C CA . ASN A 1 695 ? -1.490 -1.204 -6.534 1.00 94.12 695 ASN A CA 1
ATOM 5175 C C . ASN A 1 695 ? -0.815 -0.978 -7.893 1.00 94.12 695 ASN A C 1
ATOM 5177 O O . ASN A 1 695 ? 0.265 -0.399 -7.944 1.00 94.12 695 ASN A O 1
ATOM 5181 N N . ALA A 1 696 ? -1.464 -1.373 -8.996 1.00 91.56 696 ALA A N 1
ATOM 5182 C CA . ALA A 1 696 ? -0.949 -1.151 -10.347 1.00 91.56 696 ALA A CA 1
ATOM 5183 C C . ALA A 1 696 ? -0.739 0.342 -10.644 1.00 91.56 696 ALA A C 1
ATOM 5185 O O . ALA A 1 696 ? 0.320 0.730 -11.132 1.00 91.56 696 ALA A O 1
ATOM 5186 N N . LEU A 1 697 ? -1.708 1.191 -10.287 1.00 92.12 697 LEU A N 1
ATOM 5187 C CA . LEU A 1 697 ? -1.590 2.643 -10.444 1.00 92.12 697 LEU A CA 1
ATOM 5188 C C . LEU A 1 697 ? -0.424 3.225 -9.636 1.00 92.12 697 LEU A C 1
ATOM 5190 O O . LEU A 1 697 ? 0.286 4.096 -10.131 1.00 92.12 697 LEU A O 1
ATOM 5194 N N . PHE A 1 698 ? -0.210 2.741 -8.414 1.00 94.12 698 PHE A N 1
ATOM 5195 C CA . PHE A 1 698 ? 0.871 3.199 -7.543 1.00 94.12 698 PHE A CA 1
ATOM 5196 C C . PHE A 1 698 ? 2.249 2.740 -8.037 1.00 94.12 698 PHE A C 1
ATOM 5198 O O . PHE A 1 698 ? 3.185 3.532 -7.997 1.00 94.12 698 PHE A O 1
ATOM 5205 N N . MET A 1 699 ? 2.375 1.525 -8.578 1.00 91.00 699 MET A N 1
ATOM 5206 C CA . MET A 1 699 ? 3.617 1.070 -9.223 1.00 91.00 699 MET A CA 1
ATOM 5207 C C . MET A 1 699 ? 3.938 1.865 -10.498 1.00 91.00 699 MET A C 1
ATOM 5209 O O . MET A 1 699 ? 5.091 2.191 -10.758 1.00 91.00 699 MET A O 1
ATOM 5213 N N . ILE A 1 700 ? 2.926 2.221 -11.298 1.00 85.88 700 ILE A N 1
ATOM 5214 C CA . ILE A 1 700 ? 3.129 3.088 -12.471 1.00 85.88 700 ILE A CA 1
ATOM 5215 C C . ILE A 1 700 ? 3.549 4.491 -12.018 1.00 85.88 700 ILE A C 1
ATOM 5217 O O . ILE A 1 700 ? 4.496 5.062 -12.556 1.00 85.88 700 ILE A O 1
ATOM 5221 N N . ALA A 1 701 ? 2.874 5.041 -11.006 1.00 87.81 701 ALA A N 1
ATOM 5222 C CA . ALA A 1 701 ? 3.212 6.346 -10.454 1.00 87.81 701 ALA A CA 1
ATOM 5223 C C . ALA A 1 701 ? 4.638 6.379 -9.884 1.00 87.81 701 ALA A C 1
ATOM 5225 O O . ALA A 1 701 ? 5.325 7.381 -10.068 1.00 87.81 701 ALA A O 1
ATOM 5226 N N . SER A 1 702 ? 5.100 5.305 -9.233 1.00 90.94 702 SER A N 1
ATOM 5227 C CA . SER A 1 702 ? 6.466 5.235 -8.708 1.00 90.94 702 SER A CA 1
ATOM 5228 C C . SER A 1 702 ? 7.507 5.240 -9.820 1.00 90.94 702 SER A C 1
ATOM 5230 O O . SER A 1 702 ? 8.448 6.023 -9.744 1.00 90.94 702 SER A O 1
ATOM 5232 N N . ALA A 1 703 ? 7.300 4.467 -10.890 1.00 83.38 703 ALA A N 1
ATOM 5233 C CA . ALA A 1 703 ? 8.186 4.468 -12.051 1.00 83.38 703 ALA A CA 1
ATOM 5234 C C . ALA A 1 703 ? 8.254 5.852 -12.723 1.00 83.38 703 ALA A C 1
ATOM 5236 O O . ALA A 1 703 ? 9.344 6.335 -13.024 1.00 83.38 703 ALA A O 1
ATOM 5237 N N . VAL A 1 704 ? 7.107 6.522 -12.903 1.00 81.62 704 VAL A N 1
ATOM 5238 C CA . VAL A 1 704 ? 7.046 7.875 -13.486 1.00 81.62 704 VAL A CA 1
ATOM 5239 C C . VAL A 1 704 ? 7.746 8.901 -12.594 1.00 81.62 704 VAL A C 1
ATOM 5241 O O . VAL A 1 704 ? 8.520 9.712 -13.093 1.00 81.62 704 VAL A O 1
ATOM 5244 N N . ILE A 1 705 ? 7.505 8.871 -11.280 1.00 83.88 705 ILE A N 1
ATOM 5245 C CA . ILE A 1 705 ? 8.126 9.809 -10.335 1.00 83.88 705 ILE A CA 1
ATOM 5246 C C . ILE A 1 705 ? 9.632 9.557 -10.224 1.00 83.88 705 ILE A C 1
ATOM 5248 O O . ILE A 1 705 ? 10.400 10.511 -10.275 1.00 83.88 705 ILE A O 1
ATOM 5252 N N . ALA A 1 706 ? 10.067 8.299 -10.120 1.00 82.69 706 ALA A N 1
ATOM 5253 C CA . ALA A 1 706 ? 11.485 7.949 -10.091 1.00 82.69 706 ALA A CA 1
ATOM 5254 C C . ALA A 1 706 ? 12.189 8.384 -11.384 1.00 82.69 706 ALA A C 1
ATOM 5256 O O . ALA A 1 706 ? 13.230 9.031 -11.317 1.00 82.69 706 ALA A O 1
ATOM 5257 N N . GLY A 1 707 ? 11.586 8.115 -12.547 1.00 75.81 707 GLY A N 1
ATOM 5258 C CA . GLY A 1 707 ? 12.099 8.569 -13.839 1.00 75.81 707 GLY A CA 1
ATOM 5259 C C . GLY A 1 707 ? 12.177 10.094 -13.945 1.00 75.81 707 GLY A C 1
ATOM 5260 O O . GLY A 1 707 ? 13.181 10.618 -14.412 1.00 75.81 707 GLY A O 1
ATOM 5261 N N . ALA A 1 708 ? 11.167 10.818 -13.453 1.00 74.69 708 ALA A N 1
ATOM 5262 C CA . ALA A 1 708 ? 11.172 12.280 -13.427 1.00 74.69 708 ALA A CA 1
ATOM 5263 C C . ALA A 1 708 ? 12.251 12.853 -12.492 1.00 74.69 708 ALA A C 1
ATOM 5265 O O . ALA A 1 708 ? 12.893 13.838 -12.843 1.00 74.69 708 ALA A O 1
ATOM 5266 N N . LEU A 1 709 ? 12.476 12.240 -11.325 1.00 78.75 709 LEU A N 1
ATOM 5267 C CA . LEU A 1 709 ? 13.542 12.641 -10.402 1.00 78.75 709 LEU A CA 1
ATOM 5268 C C . LEU A 1 709 ? 14.926 12.404 -11.018 1.00 78.75 709 LEU A C 1
ATOM 5270 O O . LEU A 1 709 ? 15.754 13.311 -11.002 1.00 78.75 709 LEU A O 1
ATOM 5274 N N . ILE A 1 710 ? 15.156 11.228 -11.611 1.00 78.12 710 ILE A N 1
ATOM 5275 C CA . ILE A 1 710 ? 16.415 10.907 -12.302 1.00 78.12 710 ILE A CA 1
ATOM 5276 C C . ILE A 1 710 ? 16.634 11.853 -13.488 1.00 78.12 710 ILE A C 1
ATOM 5278 O O . ILE A 1 710 ? 17.719 12.405 -13.643 1.00 78.12 710 ILE A O 1
ATOM 5282 N N . GLY A 1 711 ? 15.591 12.116 -14.283 1.00 68.81 711 GLY A N 1
ATOM 5283 C CA . GLY A 1 711 ? 15.636 13.088 -15.380 1.00 68.81 711 GLY A CA 1
ATOM 5284 C C . GLY A 1 711 ? 15.899 14.524 -14.915 1.00 68.81 711 GLY A C 1
ATOM 5285 O O . GLY A 1 711 ? 16.465 15.315 -15.660 1.00 68.81 711 GLY A O 1
ATOM 5286 N N . ALA A 1 712 ? 15.552 14.849 -13.668 1.00 71.19 712 ALA A N 1
ATOM 5287 C CA . ALA A 1 712 ? 15.901 16.106 -13.014 1.00 71.19 712 ALA A CA 1
ATOM 5288 C C . ALA A 1 712 ? 17.296 16.080 -12.351 1.00 71.19 712 ALA A C 1
ATOM 5290 O O . ALA A 1 712 ? 17.629 16.993 -11.606 1.00 71.19 712 ALA A O 1
ATOM 5291 N N . GLY A 1 713 ? 18.115 15.051 -12.581 1.00 77.19 713 GLY A N 1
ATOM 5292 C CA . GLY A 1 713 ? 19.483 14.958 -12.063 1.00 77.19 713 GLY A CA 1
ATOM 5293 C C . GLY A 1 713 ? 19.614 14.368 -10.655 1.00 77.19 713 GLY A C 1
ATOM 5294 O O . GLY A 1 713 ? 20.712 14.377 -10.101 1.00 77.19 713 GLY A O 1
ATOM 5295 N N . PHE A 1 714 ? 18.541 13.836 -10.058 1.00 81.12 714 PHE A N 1
ATOM 5296 C CA . PHE A 1 714 ? 18.654 13.116 -8.787 1.00 81.12 714 PHE A CA 1
ATOM 5297 C C . PHE A 1 714 ? 19.350 11.767 -9.001 1.00 81.12 714 PHE A C 1
ATOM 5299 O O . PHE A 1 714 ? 18.953 10.966 -9.845 1.00 81.12 714 PHE A O 1
ATOM 5306 N N . SER A 1 715 ? 20.345 11.479 -8.168 1.00 88.94 715 SER A N 1
ATOM 5307 C CA . SER A 1 715 ? 20.981 10.162 -8.097 1.00 88.94 715 SER A CA 1
ATOM 5308 C C . SER A 1 715 ? 20.036 9.100 -7.517 1.00 88.94 715 SER A C 1
ATOM 5310 O O . SER A 1 715 ? 19.114 9.406 -6.753 1.00 88.94 715 SER A O 1
ATOM 5312 N N . ILE A 1 716 ? 20.298 7.823 -7.809 1.00 89.44 716 ILE A N 1
ATOM 5313 C CA . ILE A 1 716 ? 19.501 6.695 -7.294 1.00 89.44 716 ILE A CA 1
ATOM 5314 C C . ILE A 1 716 ? 19.389 6.705 -5.753 1.00 89.44 716 ILE A C 1
ATOM 5316 O O . ILE A 1 716 ? 18.269 6.586 -5.244 1.00 89.44 716 ILE A O 1
ATOM 5320 N N . PRO A 1 717 ? 20.470 6.936 -4.973 1.00 94.19 717 PRO A N 1
ATOM 5321 C CA . PRO A 1 717 ? 20.358 7.060 -3.519 1.00 94.19 717 PRO A CA 1
ATOM 5322 C C . PRO A 1 717 ? 19.429 8.199 -3.078 1.00 94.19 717 PRO A C 1
ATOM 5324 O O . PRO A 1 717 ? 18.713 8.060 -2.086 1.00 94.19 717 PRO A O 1
ATOM 5327 N N . GLN A 1 718 ? 19.399 9.324 -3.801 1.00 92.50 718 GLN A N 1
ATOM 5328 C CA . GLN A 1 718 ? 18.494 10.435 -3.485 1.00 92.50 718 GLN A CA 1
ATOM 5329 C C . GLN A 1 718 ? 17.031 10.088 -3.796 1.00 92.50 718 GLN A C 1
ATOM 5331 O O . GLN A 1 718 ? 16.140 10.526 -3.067 1.00 92.50 718 GLN A O 1
ATOM 5336 N N . VAL A 1 719 ? 16.762 9.263 -4.814 1.00 91.81 719 VAL A N 1
ATOM 5337 C CA . VAL A 1 719 ? 15.416 8.719 -5.070 1.00 91.81 719 VAL A CA 1
ATOM 5338 C C . VAL A 1 719 ? 14.963 7.819 -3.913 1.00 91.81 719 VAL A C 1
ATOM 5340 O O . VAL A 1 719 ? 13.812 7.911 -3.468 1.00 91.81 719 VAL A O 1
ATOM 5343 N N . PHE A 1 720 ? 15.862 6.994 -3.364 1.00 95.19 720 PHE A N 1
ATOM 5344 C CA . PHE A 1 720 ? 15.579 6.188 -2.169 1.00 95.19 720 PHE A CA 1
ATOM 5345 C C . PHE A 1 720 ? 15.329 7.058 -0.933 1.00 95.19 720 PHE A C 1
ATOM 5347 O O . PHE A 1 720 ? 14.349 6.828 -0.221 1.00 95.19 720 PHE A O 1
ATOM 5354 N N . LEU A 1 721 ? 16.129 8.111 -0.728 1.00 95.56 721 LEU A N 1
ATOM 5355 C CA . LEU A 1 721 ? 15.920 9.087 0.344 1.00 95.56 721 LEU A CA 1
ATOM 5356 C C . LEU A 1 721 ? 14.553 9.772 0.229 1.00 95.56 721 LEU A C 1
ATOM 5358 O O . LEU A 1 721 ? 13.798 9.817 1.202 1.00 95.56 721 LEU A O 1
ATOM 5362 N N . PHE A 1 722 ? 14.217 10.277 -0.962 1.00 94.94 722 PHE A N 1
ATOM 5363 C CA . PHE A 1 722 ? 12.923 10.897 -1.240 1.00 94.94 722 PHE A CA 1
ATOM 5364 C C . PHE A 1 722 ? 11.777 9.943 -0.894 1.00 94.94 722 PHE A C 1
ATOM 5366 O O . PHE A 1 722 ? 10.836 10.324 -0.200 1.00 94.94 722 PHE A O 1
ATOM 5373 N N . THR A 1 723 ? 11.890 8.683 -1.313 1.00 95.44 723 THR A N 1
ATOM 5374 C CA . THR A 1 723 ? 10.887 7.645 -1.051 1.00 95.44 723 THR A CA 1
ATOM 5375 C C . THR A 1 723 ? 10.769 7.330 0.445 1.00 95.44 723 THR A C 1
ATOM 5377 O O . THR A 1 723 ? 9.656 7.219 0.961 1.00 95.44 723 THR A O 1
ATOM 5380 N N . GLY A 1 724 ? 11.888 7.265 1.175 1.00 96.00 724 GLY A N 1
ATOM 5381 C CA . GLY A 1 724 ? 11.920 7.065 2.628 1.00 96.00 724 GLY A CA 1
ATOM 5382 C C . GLY A 1 724 ? 11.274 8.210 3.419 1.00 96.00 724 GLY A C 1
ATOM 5383 O O . GLY A 1 724 ? 10.477 7.960 4.332 1.00 96.00 724 GLY A O 1
ATOM 5384 N N . ILE A 1 725 ? 11.550 9.462 3.034 1.00 94.19 725 ILE A N 1
ATOM 5385 C CA . ILE A 1 725 ? 10.936 10.664 3.624 1.00 94.19 725 ILE A CA 1
ATOM 5386 C C . ILE A 1 725 ? 9.445 10.725 3.287 1.00 94.19 725 ILE A C 1
ATOM 5388 O O . ILE A 1 725 ? 8.620 10.944 4.175 1.00 94.19 725 ILE A O 1
ATOM 5392 N N . ALA A 1 726 ? 9.077 10.487 2.026 1.00 93.44 726 ALA A N 1
ATOM 5393 C CA . ALA A 1 726 ? 7.682 10.441 1.609 1.00 93.44 726 ALA A CA 1
ATOM 5394 C C . ALA A 1 726 ? 6.909 9.377 2.404 1.00 93.44 726 ALA A C 1
ATOM 5396 O O . ALA A 1 726 ? 5.807 9.653 2.878 1.00 93.44 726 ALA A O 1
ATOM 5397 N N . ASN A 1 727 ? 7.511 8.205 2.640 1.00 94.69 727 ASN A N 1
ATOM 5398 C CA . ASN A 1 727 ? 6.924 7.159 3.475 1.00 94.69 727 ASN A CA 1
ATOM 5399 C C . ASN A 1 727 ? 6.714 7.632 4.919 1.00 94.69 727 ASN A C 1
ATOM 5401 O O . ASN A 1 727 ? 5.642 7.400 5.473 1.00 94.69 727 ASN A O 1
ATOM 5405 N N . ALA A 1 728 ? 7.665 8.370 5.499 1.00 91.69 728 ALA A N 1
ATOM 5406 C CA . ALA A 1 728 ? 7.538 8.899 6.857 1.00 91.69 728 ALA A CA 1
ATOM 5407 C C . ALA A 1 728 ? 6.397 9.925 6.962 1.00 91.69 728 ALA A C 1
ATOM 5409 O O . ALA A 1 728 ? 5.611 9.894 7.910 1.00 91.69 728 ALA A O 1
ATOM 5410 N N . VAL A 1 729 ? 6.267 10.804 5.963 1.00 89.81 729 VAL A N 1
ATOM 5411 C CA . VAL A 1 729 ? 5.195 11.809 5.892 1.00 89.81 729 VAL A CA 1
ATOM 5412 C C . VAL A 1 729 ? 3.829 11.145 5.722 1.00 89.81 729 VAL A C 1
ATOM 5414 O O . VAL A 1 729 ? 2.889 11.480 6.446 1.00 89.81 729 VAL A O 1
ATOM 5417 N N . VAL A 1 730 ? 3.707 10.189 4.797 1.00 87.12 730 VAL A N 1
ATOM 5418 C CA . VAL A 1 730 ? 2.453 9.464 4.547 1.00 87.12 730 VAL A CA 1
ATOM 5419 C C . VAL A 1 730 ? 2.055 8.635 5.765 1.00 87.12 730 VAL A C 1
ATOM 5421 O O . VAL A 1 730 ? 0.905 8.715 6.199 1.00 87.12 730 VAL A O 1
ATOM 5424 N N . ALA A 1 731 ? 2.992 7.899 6.365 1.00 85.69 731 ALA A N 1
ATOM 5425 C CA . ALA A 1 731 ? 2.750 7.122 7.575 1.00 85.69 731 ALA A CA 1
ATOM 5426 C C . ALA A 1 731 ? 2.326 8.023 8.743 1.00 85.69 731 ALA A C 1
ATOM 5428 O O . ALA A 1 731 ? 1.291 7.780 9.362 1.00 85.69 731 ALA A O 1
ATOM 5429 N N . GLY A 1 732 ? 3.055 9.119 8.984 1.00 82.56 732 GLY A N 1
ATOM 5430 C CA . GLY A 1 732 ? 2.708 10.107 10.004 1.00 82.56 732 GLY A CA 1
ATOM 5431 C C . GLY A 1 732 ? 1.306 10.683 9.796 1.00 82.56 732 GLY A C 1
ATOM 5432 O O . GLY A 1 732 ? 0.506 10.727 10.730 1.00 82.56 732 GLY A O 1
ATOM 5433 N N . TYR A 1 733 ? 0.956 11.042 8.560 1.00 82.31 733 TYR A N 1
ATOM 5434 C CA . TYR A 1 733 ? -0.385 11.514 8.222 1.00 82.31 733 TYR A CA 1
ATOM 5435 C C . TYR A 1 733 ? -1.469 10.455 8.477 1.00 82.31 733 TYR A C 1
ATOM 5437 O O . TYR A 1 733 ? -2.501 10.764 9.077 1.00 82.31 733 TYR A O 1
ATOM 5445 N N . ILE A 1 734 ? -1.245 9.200 8.072 1.00 77.88 734 ILE A N 1
ATOM 5446 C CA . ILE A 1 734 ? -2.195 8.099 8.291 1.00 77.88 734 ILE A CA 1
ATOM 5447 C C . ILE A 1 734 ? -2.397 7.843 9.788 1.00 77.88 734 ILE A C 1
ATOM 5449 O O . ILE A 1 734 ? -3.540 7.687 10.214 1.00 77.88 734 ILE A O 1
ATOM 5453 N N . PHE A 1 735 ? -1.338 7.852 10.600 1.00 77.94 735 PHE A N 1
ATOM 5454 C CA . PHE A 1 735 ? -1.451 7.627 12.047 1.00 77.94 735 PHE A CA 1
ATOM 5455 C C . PHE A 1 735 ? -2.159 8.775 12.768 1.00 77.94 735 PHE A C 1
ATOM 5457 O O . PHE A 1 735 ? -2.883 8.534 13.731 1.00 77.94 735 PHE A O 1
ATOM 5464 N N . LEU A 1 736 ? -2.037 10.007 12.267 1.00 73.31 736 LEU A N 1
ATOM 5465 C CA . LEU A 1 736 ? -2.825 11.141 12.758 1.00 73.31 736 LEU A CA 1
ATOM 5466 C C . LEU A 1 736 ? -4.309 11.035 12.366 1.00 73.31 736 LEU A C 1
ATOM 5468 O O . LEU A 1 736 ? -5.177 11.466 13.123 1.00 73.31 736 LEU A O 1
ATOM 5472 N N . LEU A 1 737 ? -4.619 10.457 11.200 1.00 69.81 737 LEU A N 1
ATOM 5473 C CA . LEU A 1 737 ? -5.997 10.235 10.747 1.00 69.81 737 LEU A CA 1
ATOM 5474 C C . LEU A 1 737 ? -6.673 9.017 11.387 1.00 69.81 737 LEU A C 1
ATOM 5476 O O . LEU A 1 737 ? -7.901 8.996 11.514 1.00 69.81 737 LEU A O 1
ATOM 5480 N N . VAL A 1 738 ? -5.896 7.984 11.718 1.00 72.38 738 VAL A N 1
ATOM 5481 C CA . VAL A 1 738 ? -6.363 6.719 12.299 1.00 72.38 738 VAL A CA 1
ATOM 5482 C C . VAL A 1 738 ? -5.538 6.409 13.545 1.00 72.38 738 VAL A C 1
ATOM 5484 O O . VAL A 1 738 ? -4.621 5.585 13.508 1.00 72.38 738 VAL A O 1
ATOM 5487 N N . PRO A 1 739 ? -5.871 7.050 14.674 1.00 69.81 739 PRO A N 1
ATOM 5488 C CA . PRO A 1 739 ? -5.078 6.928 15.892 1.00 69.81 739 PRO A CA 1
ATOM 5489 C C . PRO A 1 739 ? -5.059 5.521 16.475 1.00 69.81 739 PRO A C 1
ATOM 5491 O O . PRO A 1 739 ? -4.167 5.189 17.247 1.00 69.81 739 PRO A O 1
ATOM 5494 N N . GLU A 1 740 ? -6.026 4.687 16.089 1.00 75.25 740 GLU A N 1
ATOM 5495 C CA . GLU A 1 740 ? -6.107 3.283 16.477 1.00 75.25 740 GLU A CA 1
ATOM 5496 C C . GLU A 1 740 ? -4.808 2.525 16.174 1.00 75.25 740 GLU A C 1
ATOM 5498 O O . GLU A 1 740 ? -4.358 1.765 17.026 1.00 75.25 740 GLU A O 1
ATOM 5503 N N . TYR A 1 741 ? -4.150 2.792 15.035 1.00 80.69 741 TYR A N 1
ATOM 5504 C CA . TYR A 1 741 ? -2.855 2.179 14.714 1.00 80.69 741 TYR A CA 1
ATOM 5505 C C . TYR A 1 741 ? -1.789 2.536 15.752 1.00 80.69 741 TYR A C 1
ATOM 5507 O O . TYR A 1 741 ? -1.079 1.658 16.235 1.00 80.69 741 TYR A O 1
ATOM 5515 N N . LEU A 1 742 ? -1.695 3.817 16.124 1.00 77.75 742 LEU A N 1
ATOM 5516 C CA . LEU A 1 742 ? -0.712 4.297 17.094 1.00 77.75 742 LEU A CA 1
ATOM 5517 C C . LEU A 1 742 ? -1.009 3.767 18.501 1.00 77.75 742 LEU A C 1
ATOM 5519 O O . LEU A 1 742 ? -0.098 3.339 19.204 1.00 77.75 742 LEU A O 1
ATOM 5523 N N . LEU A 1 743 ? -2.280 3.766 18.903 1.00 75.75 743 LEU A N 1
ATOM 5524 C CA . LEU A 1 743 ? -2.716 3.256 20.202 1.00 75.75 743 LEU A CA 1
ATOM 5525 C C . LEU A 1 743 ? -2.430 1.760 20.332 1.00 75.75 743 LEU A C 1
ATOM 5527 O O . LEU A 1 743 ? -1.854 1.339 21.332 1.00 75.75 743 LEU A O 1
ATOM 5531 N N . ARG A 1 744 ? -2.769 0.977 19.303 1.00 80.12 744 ARG A N 1
ATOM 5532 C CA . ARG A 1 744 ? -2.465 -0.457 19.228 1.00 80.12 744 ARG A CA 1
ATOM 5533 C C . ARG A 1 744 ? -0.969 -0.717 19.225 1.00 80.12 744 ARG A C 1
ATOM 5535 O O . ARG A 1 744 ? -0.520 -1.592 19.950 1.00 80.12 744 ARG A O 1
ATOM 5542 N N . PHE A 1 745 ? -0.186 0.082 18.503 1.00 83.62 745 PHE A N 1
ATOM 5543 C CA . PHE A 1 745 ? 1.272 -0.015 18.532 1.00 83.62 745 PHE A CA 1
ATOM 5544 C C . PHE A 1 745 ? 1.837 0.236 19.937 1.00 83.62 745 PHE A C 1
ATOM 5546 O O . PHE A 1 745 ? 2.611 -0.577 20.432 1.00 83.62 745 PHE A O 1
ATOM 5553 N N . ILE A 1 746 ? 1.416 1.306 20.620 1.00 79.12 746 ILE A N 1
ATOM 5554 C CA . ILE A 1 746 ? 1.857 1.606 21.993 1.00 79.12 746 ILE A CA 1
ATOM 5555 C C . ILE A 1 746 ? 1.439 0.488 22.953 1.00 79.12 746 ILE A C 1
ATOM 5557 O O . ILE A 1 746 ? 2.250 0.038 23.762 1.00 79.12 746 ILE A O 1
ATOM 5561 N N . ALA A 1 747 ? 0.193 0.022 22.851 1.00 74.94 747 ALA A N 1
ATOM 5562 C CA . ALA A 1 747 ? -0.334 -1.066 23.665 1.00 74.94 747 ALA A CA 1
ATOM 5563 C C . ALA A 1 747 ? 0.456 -2.364 23.440 1.00 74.94 747 ALA A C 1
ATOM 5565 O O . ALA A 1 747 ? 0.877 -3.016 24.397 1.00 74.94 747 ALA A O 1
ATOM 5566 N N . TRP A 1 748 ? 0.749 -2.684 22.181 1.00 80.19 748 TRP A N 1
ATOM 5567 C CA . TRP A 1 748 ? 1.562 -3.824 21.787 1.00 80.19 748 TRP A CA 1
ATOM 5568 C C . TRP A 1 748 ? 2.996 -3.715 22.329 1.00 80.19 748 TRP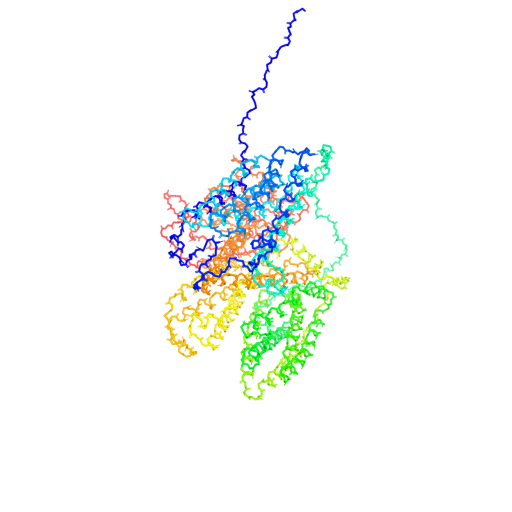 A C 1
ATOM 5570 O O . TRP A 1 748 ? 3.453 -4.636 23.010 1.00 80.19 748 TRP A O 1
ATOM 5580 N N . VAL A 1 749 ? 3.675 -2.573 22.140 1.00 79.38 749 VAL A N 1
ATOM 5581 C CA . VAL A 1 749 ? 5.030 -2.316 22.666 1.00 79.38 749 VAL A CA 1
ATOM 5582 C C . VAL A 1 749 ? 5.056 -2.457 24.187 1.00 79.38 749 VAL A C 1
ATOM 5584 O O . VAL A 1 749 ? 5.907 -3.166 24.731 1.00 79.38 749 VAL A O 1
ATOM 5587 N N . ALA A 1 750 ? 4.101 -1.839 24.885 1.00 73.06 750 ALA A N 1
ATOM 5588 C CA . ALA A 1 750 ? 3.985 -1.938 26.334 1.00 73.06 750 ALA A CA 1
ATOM 5589 C C . ALA A 1 750 ? 3.788 -3.396 26.776 1.00 73.06 750 ALA A C 1
ATOM 5591 O O . ALA A 1 750 ? 4.495 -3.880 27.659 1.00 73.06 750 ALA A O 1
ATOM 5592 N N . SER A 1 751 ? 2.894 -4.132 26.114 1.00 73.12 751 SER A N 1
ATOM 5593 C CA . SER A 1 751 ? 2.596 -5.532 26.435 1.00 73.12 751 SER A CA 1
ATOM 5594 C C . SER A 1 751 ? 3.748 -6.510 26.174 1.00 73.12 751 SER A C 1
ATOM 5596 O O . SER A 1 751 ? 3.681 -7.647 26.645 1.00 73.12 751 SER A O 1
ATOM 5598 N N . ARG A 1 752 ? 4.761 -6.113 25.383 1.00 72.25 752 ARG A N 1
ATOM 5599 C CA . ARG A 1 752 ? 5.845 -6.999 24.933 1.00 72.25 752 ARG A CA 1
ATOM 5600 C C . ARG A 1 752 ? 7.199 -6.663 25.540 1.00 72.25 752 ARG A C 1
ATOM 5602 O O . ARG A 1 752 ? 7.920 -7.580 25.928 1.00 72.25 752 ARG A O 1
ATOM 5609 N N . PHE A 1 753 ? 7.535 -5.378 25.600 1.00 70.88 753 PHE A N 1
ATOM 5610 C CA . PHE A 1 753 ? 8.845 -4.899 26.046 1.00 70.88 753 PHE A CA 1
ATOM 5611 C C . PHE A 1 753 ? 8.819 -4.352 27.474 1.00 70.88 753 PHE A C 1
ATOM 5613 O O . PHE A 1 753 ? 9.836 -4.393 28.164 1.00 70.88 753 PHE A O 1
ATOM 5620 N N . VAL A 1 754 ? 7.667 -3.859 27.940 1.00 70.19 754 VAL A N 1
ATOM 5621 C CA . VAL A 1 754 ? 7.533 -3.294 29.293 1.00 70.19 754 VAL A CA 1
ATOM 5622 C C . VAL A 1 754 ? 6.983 -4.339 30.265 1.00 70.19 754 VAL A C 1
ATOM 5624 O O . VAL A 1 754 ? 7.542 -4.528 31.349 1.00 70.19 754 VAL A O 1
ATOM 5627 N N . TYR A 1 755 ? 5.947 -5.071 29.854 1.00 70.38 755 TYR A N 1
ATOM 5628 C CA . TYR A 1 755 ? 5.254 -6.069 30.666 1.00 70.38 755 TYR A CA 1
ATOM 5629 C C . TYR A 1 755 ? 5.368 -7.468 30.057 1.00 70.38 755 TYR A C 1
ATOM 5631 O O . TYR A 1 755 ? 5.295 -7.637 28.848 1.00 70.38 755 TYR A O 1
ATOM 5639 N N . ARG A 1 756 ? 5.492 -8.510 30.884 1.00 73.19 756 ARG A N 1
ATOM 5640 C CA . ARG A 1 756 ? 5.233 -9.900 30.469 1.00 73.19 756 ARG A CA 1
ATOM 5641 C C . ARG A 1 756 ? 3.740 -10.174 30.633 1.00 73.19 756 ARG A C 1
ATOM 5643 O O . ARG A 1 756 ? 3.340 -10.829 31.592 1.00 73.19 756 ARG A O 1
ATOM 5650 N N . PHE A 1 757 ? 2.938 -9.599 29.734 1.00 79.31 757 PHE A N 1
ATOM 5651 C CA . PHE A 1 757 ? 1.480 -9.589 29.841 1.00 79.31 757 PHE A CA 1
ATOM 5652 C C . PHE A 1 757 ? 0.851 -10.914 29.383 1.00 79.31 757 PHE A C 1
ATOM 5654 O O . PHE A 1 757 ? 0.891 -11.243 28.189 1.00 79.31 757 PHE A O 1
ATOM 5661 N N . LYS A 1 758 ? 0.278 -11.675 30.324 1.00 81.75 758 LYS A N 1
ATOM 5662 C CA . LYS A 1 758 ? -0.438 -12.936 30.067 1.00 81.75 758 LYS A CA 1
ATOM 5663 C C . LYS A 1 758 ? -1.942 -12.712 30.222 1.00 81.75 758 LYS A C 1
ATOM 5665 O O . LYS A 1 758 ? -2.383 -12.272 31.276 1.00 81.75 758 LYS A O 1
ATOM 5670 N N . VAL A 1 759 ? -2.707 -13.034 29.187 1.00 82.50 759 VAL A N 1
ATOM 5671 C CA . VAL A 1 759 ? -4.173 -12.961 29.218 1.00 82.50 759 VAL A CA 1
ATOM 5672 C C . VAL A 1 759 ? -4.716 -14.382 29.368 1.00 82.50 759 VAL A C 1
ATOM 5674 O O . VAL A 1 759 ? -4.164 -15.305 28.767 1.00 82.50 759 VAL A O 1
ATOM 5677 N N . ARG A 1 760 ? -5.722 -14.568 30.223 1.00 84.44 760 ARG A N 1
ATOM 5678 C CA . ARG A 1 760 ? -6.503 -15.803 30.365 1.00 84.44 760 ARG A CA 1
ATOM 5679 C C . ARG A 1 760 ? -7.979 -15.454 30.178 1.00 84.44 760 ARG A C 1
ATOM 5681 O O . ARG A 1 760 ? -8.441 -14.493 30.795 1.00 84.44 760 ARG A O 1
ATOM 5688 N N . GLY A 1 761 ? -8.700 -16.240 29.384 1.00 82.44 761 GLY A N 1
ATOM 5689 C CA . GLY A 1 761 ? -10.127 -16.030 29.145 1.00 82.44 761 GLY A CA 1
ATOM 5690 C C . GLY A 1 761 ? -10.445 -14.997 28.060 1.00 82.44 761 GLY A C 1
ATOM 5691 O O . GLY A 1 761 ? -11.549 -14.461 28.056 1.00 82.44 761 GLY A O 1
ATOM 5692 N N . ASP A 1 762 ? -9.509 -14.650 27.170 1.00 78.31 762 ASP A N 1
ATOM 5693 C CA . ASP A 1 762 ? -9.745 -13.648 26.120 1.00 78.31 762 ASP A CA 1
ATOM 5694 C C . ASP A 1 762 ? -10.905 -14.014 25.185 1.00 78.31 762 ASP A C 1
ATOM 5696 O O . ASP A 1 762 ? -11.578 -13.119 24.677 1.00 78.31 762 ASP A O 1
ATOM 5700 N N . GLU A 1 763 ? -11.221 -15.304 25.058 1.00 78.44 763 GLU A N 1
ATOM 5701 C CA . GLU A 1 763 ? -12.391 -15.825 24.348 1.00 78.44 763 GLU A CA 1
ATOM 5702 C C . GLU A 1 763 ? -13.740 -15.358 24.922 1.00 78.44 763 GLU A C 1
ATOM 5704 O O . GLU A 1 763 ? -14.763 -15.437 24.245 1.00 78.44 763 GLU A O 1
ATOM 5709 N N . GLN A 1 764 ? -13.762 -14.869 26.165 1.00 85.25 764 GLN A N 1
ATOM 5710 C CA . GLN A 1 764 ? -14.965 -14.329 26.804 1.00 85.25 764 GLN A CA 1
ATOM 5711 C C . GLN A 1 764 ? -15.245 -12.876 26.395 1.00 85.25 764 GLN A C 1
ATOM 5713 O O . GLN A 1 764 ? -16.317 -12.350 26.702 1.00 85.25 764 GLN A O 1
ATOM 5718 N N . ILE A 1 765 ? -14.301 -12.197 25.730 1.00 86.94 765 ILE A N 1
ATOM 5719 C CA . ILE A 1 765 ? -14.508 -10.837 25.230 1.00 86.94 765 ILE A CA 1
ATOM 5720 C C . ILE A 1 765 ? -15.296 -10.920 23.912 1.00 86.94 765 ILE A C 1
ATOM 5722 O O . ILE A 1 765 ? -14.799 -11.507 22.956 1.00 86.94 765 ILE A O 1
ATOM 5726 N N . PRO A 1 766 ? -16.492 -10.310 23.805 1.00 82.19 766 PRO A N 1
ATOM 5727 C CA . PRO A 1 766 ? -17.297 -10.414 22.593 1.00 82.19 766 PRO A CA 1
ATOM 5728 C C . PRO A 1 766 ? -16.617 -9.792 21.368 1.00 82.19 766 PRO A C 1
ATOM 5730 O O . PRO A 1 766 ? -16.255 -8.612 21.374 1.00 82.19 766 PRO A O 1
ATOM 5733 N N . ASP A 1 767 ? -16.542 -10.553 20.275 1.00 73.19 767 ASP A N 1
ATOM 5734 C CA . ASP A 1 767 ? -16.041 -10.069 18.980 1.00 73.19 767 ASP A CA 1
ATOM 5735 C C . ASP A 1 767 ? -17.028 -9.095 18.306 1.00 73.19 767 ASP A C 1
ATOM 5737 O O . ASP A 1 767 ? -16.638 -8.157 17.601 1.00 73.19 767 ASP A O 1
ATOM 5741 N N . HIS A 1 768 ? -18.328 -9.258 18.572 1.00 77.81 768 HIS A N 1
ATOM 5742 C CA . HIS A 1 768 ? -19.428 -8.495 17.974 1.00 77.81 768 HIS A CA 1
ATOM 5743 C C . HIS A 1 768 ? -20.474 -8.084 19.017 1.00 77.81 768 HIS A C 1
ATOM 5745 O O . HIS A 1 768 ? -20.596 -8.707 20.066 1.00 77.81 768 HIS A O 1
ATOM 5751 N N . GLY A 1 769 ? -21.228 -7.022 18.716 1.00 84.19 769 GLY A N 1
ATOM 5752 C CA . GLY A 1 769 ? -22.283 -6.501 19.591 1.00 84.19 769 GLY A CA 1
ATOM 5753 C C . GLY A 1 769 ? -21.767 -5.651 20.763 1.00 84.19 769 GLY A C 1
ATOM 5754 O O . GLY A 1 769 ? -20.557 -5.593 20.999 1.00 84.19 769 GLY A O 1
ATOM 5755 N N . PRO A 1 770 ? -22.662 -4.943 21.467 1.00 91.81 770 PRO A N 1
ATOM 5756 C CA . PRO A 1 770 ? -22.302 -4.111 22.613 1.00 91.81 770 PRO A CA 1
ATOM 5757 C C . PRO A 1 770 ? -21.936 -4.952 23.837 1.00 91.81 770 PRO A C 1
ATOM 5759 O O . PRO A 1 770 ? -22.554 -5.981 24.080 1.00 91.81 770 PRO A O 1
ATOM 5762 N N . ALA A 1 771 ? -20.978 -4.494 24.643 1.00 94.25 771 ALA A N 1
ATOM 5763 C CA . ALA A 1 771 ? -20.700 -5.083 25.955 1.00 94.25 771 ALA A CA 1
ATOM 5764 C C . ALA A 1 771 ? -20.039 -4.071 26.897 1.00 94.25 771 ALA A C 1
ATOM 5766 O O . ALA A 1 771 ? -19.292 -3.191 26.452 1.00 94.25 771 ALA A O 1
ATOM 5767 N N . VAL A 1 772 ? -20.277 -4.225 28.203 1.00 95.44 772 VAL A N 1
ATOM 5768 C CA . VAL A 1 772 ? -19.592 -3.450 29.246 1.00 95.44 772 VAL A CA 1
ATOM 5769 C C . VAL A 1 772 ? -18.494 -4.299 29.873 1.00 95.44 772 VAL A C 1
ATOM 5771 O O . VAL A 1 772 ? -18.732 -5.372 30.416 1.00 95.44 772 VAL A O 1
ATOM 5774 N N . LEU A 1 773 ? -17.275 -3.791 29.809 1.00 95.19 773 LEU A N 1
ATOM 5775 C CA . LEU A 1 773 ? -16.061 -4.379 30.342 1.00 95.19 773 LEU A CA 1
ATOM 5776 C C . LEU A 1 773 ? -15.769 -3.764 31.713 1.00 95.19 773 LEU A C 1
ATOM 5778 O O . LEU A 1 773 ? -15.485 -2.568 31.807 1.00 95.19 773 LEU A O 1
ATOM 5782 N N . VAL A 1 774 ? -15.837 -4.571 32.771 1.00 93.56 774 VAL A N 1
ATOM 5783 C CA . VAL A 1 774 ? -15.670 -4.115 34.159 1.00 93.56 774 VAL A CA 1
ATOM 5784 C C . VAL A 1 774 ? -14.366 -4.659 34.718 1.00 93.56 774 VAL A C 1
ATOM 5786 O O . VAL A 1 774 ? -14.208 -5.871 34.808 1.00 93.56 774 VAL A O 1
ATOM 5789 N N . CYS A 1 775 ? -13.444 -3.785 35.121 1.00 92.69 775 CYS A N 1
ATOM 5790 C CA . CYS A 1 775 ? -12.132 -4.192 35.633 1.00 92.69 775 CYS A CA 1
ATOM 5791 C C . CYS A 1 775 ? -11.745 -3.432 36.908 1.00 92.69 775 CYS A C 1
ATOM 5793 O O . CYS A 1 775 ? -12.205 -2.312 37.130 1.00 92.69 775 CYS A O 1
ATOM 5795 N N . ASN A 1 776 ? -10.872 -4.019 37.729 1.00 92.25 776 ASN A N 1
ATOM 5796 C CA . ASN A 1 776 ? -10.222 -3.318 38.839 1.00 92.25 776 ASN A CA 1
ATOM 5797 C C . ASN A 1 776 ? -9.234 -2.242 38.344 1.00 92.25 776 ASN A C 1
ATOM 5799 O O . ASN A 1 776 ? -8.703 -2.350 37.236 1.00 92.25 776 ASN A O 1
ATOM 5803 N N . HIS A 1 777 ? -8.978 -1.219 39.168 1.00 88.12 777 HIS A N 1
ATOM 5804 C CA . HIS A 1 777 ? -8.171 -0.046 38.817 1.00 88.12 777 HIS A CA 1
ATOM 5805 C C . HIS A 1 777 ? -6.924 0.112 39.699 1.00 88.12 777 HIS A C 1
ATOM 5807 O O . HIS A 1 777 ? -6.938 0.734 40.764 1.00 88.12 777 HIS A O 1
ATOM 5813 N N . VAL A 1 778 ? -5.808 -0.441 39.230 1.00 79.88 778 VAL A N 1
ATOM 5814 C CA . VAL A 1 778 ? -4.552 -0.576 39.978 1.00 79.88 778 VAL A CA 1
ATOM 5815 C C . VAL A 1 778 ? -3.489 0.440 39.549 1.00 79.88 778 VAL A C 1
ATOM 5817 O O . VAL A 1 778 ? -2.652 0.838 40.363 1.00 79.88 778 VAL A O 1
ATOM 5820 N N . SER A 1 779 ? -3.481 0.872 38.285 1.00 79.31 779 SER A N 1
ATOM 5821 C CA . SER A 1 779 ? -2.430 1.740 37.743 1.00 79.31 779 SER A CA 1
ATOM 5822 C C . SER A 1 779 ? -2.916 2.687 36.638 1.00 79.31 779 SER A C 1
ATOM 5824 O O . SER A 1 779 ? -4.016 2.577 36.101 1.00 79.31 779 SER A O 1
ATOM 5826 N N . PHE A 1 780 ? -2.045 3.615 36.233 1.00 73.94 780 PHE A N 1
ATOM 5827 C CA . PHE A 1 780 ? -2.316 4.507 35.099 1.00 73.94 780 PHE A CA 1
ATOM 5828 C C . PHE A 1 780 ? -2.280 3.816 33.720 1.00 73.94 780 PHE A C 1
ATOM 5830 O O . PHE A 1 780 ? -2.710 4.423 32.741 1.00 73.94 780 PHE A O 1
ATOM 5837 N N . VAL A 1 781 ? -1.778 2.578 33.611 1.00 75.50 781 VAL A N 1
ATOM 5838 C CA . VAL A 1 781 ? -1.668 1.846 32.329 1.00 75.50 781 VAL A CA 1
ATOM 5839 C C . VAL A 1 781 ? -2.770 0.802 32.121 1.00 75.50 781 VAL A C 1
ATOM 5841 O O . VAL A 1 781 ? -2.774 0.118 31.099 1.00 75.50 781 VAL A O 1
ATOM 5844 N N . ASP A 1 782 ? -3.729 0.699 33.043 1.00 84.12 782 ASP A N 1
ATOM 5845 C CA . ASP A 1 782 ? -4.779 -0.332 33.039 1.00 84.12 782 ASP A CA 1
ATOM 5846 C C . ASP A 1 782 ? -5.572 -0.341 31.733 1.00 84.12 782 ASP A C 1
ATOM 5848 O O . ASP A 1 782 ? -5.701 -1.375 31.079 1.00 84.12 782 ASP A O 1
ATOM 5852 N N . ALA A 1 783 ? -6.036 0.836 31.302 1.00 81.62 783 ALA A N 1
ATOM 5853 C CA . ALA A 1 783 ? -6.776 0.992 30.053 1.00 81.62 783 ALA A CA 1
ATOM 5854 C C . ALA A 1 783 ? -5.944 0.558 28.833 1.00 81.62 783 ALA A C 1
ATOM 5856 O O . ALA A 1 783 ? -6.476 -0.046 27.907 1.00 81.62 783 ALA A O 1
ATOM 5857 N N . VAL A 1 784 ? -4.629 0.809 28.840 1.00 78.50 784 VAL A N 1
ATOM 5858 C CA . VAL A 1 784 ? -3.723 0.414 27.748 1.00 78.50 784 VAL A CA 1
ATOM 5859 C C . VAL A 1 784 ? -3.567 -1.105 27.680 1.00 78.50 784 VAL A C 1
ATOM 5861 O O . VAL A 1 784 ? -3.583 -1.669 26.588 1.00 78.50 784 VAL A O 1
ATOM 5864 N N . LEU A 1 785 ? -3.472 -1.780 28.827 1.00 81.31 785 LEU A N 1
ATOM 5865 C CA . LEU A 1 785 ? -3.384 -3.241 28.892 1.00 81.31 785 LEU A CA 1
ATOM 5866 C C . LEU A 1 785 ? -4.699 -3.921 28.493 1.00 81.31 785 LEU A C 1
ATOM 5868 O O . LEU A 1 785 ? -4.674 -4.914 27.770 1.00 81.31 785 LEU A O 1
ATOM 5872 N N . LEU A 1 786 ? -5.842 -3.358 28.889 1.00 84.12 786 LEU A N 1
ATOM 5873 C CA . LEU A 1 786 ? -7.157 -3.819 28.433 1.00 84.12 786 LEU A CA 1
ATOM 5874 C C . LEU A 1 786 ? -7.320 -3.638 26.916 1.00 84.12 786 LEU A C 1
ATOM 5876 O O . LEU A 1 786 ? -7.789 -4.552 26.242 1.00 84.12 786 LEU A O 1
ATOM 5880 N N . MET A 1 787 ? -6.866 -2.510 26.352 1.00 79.75 787 MET A N 1
ATOM 5881 C CA . MET A 1 787 ? -6.829 -2.321 24.894 1.00 79.75 787 MET A CA 1
ATOM 5882 C C . MET A 1 787 ? -5.929 -3.345 24.194 1.00 79.75 787 MET A C 1
ATOM 5884 O O . MET A 1 787 ? -6.280 -3.800 23.109 1.00 79.75 787 MET A O 1
ATOM 5888 N N . ALA A 1 788 ? -4.795 -3.716 24.802 1.00 74.25 788 ALA A N 1
ATOM 5889 C CA . ALA A 1 788 ? -3.889 -4.733 24.263 1.00 74.25 788 ALA A CA 1
ATOM 5890 C C . ALA A 1 788 ? -4.492 -6.148 24.286 1.00 74.25 788 ALA A C 1
ATOM 5892 O O . ALA A 1 788 ? -4.138 -6.971 23.449 1.00 74.25 788 ALA A O 1
ATOM 5893 N N . ALA A 1 789 ? -5.361 -6.444 25.256 1.00 78.81 789 ALA A N 1
ATOM 5894 C CA . ALA A 1 789 ? -6.004 -7.749 25.392 1.00 78.81 789 ALA A CA 1
ATOM 5895 C C . ALA A 1 789 ? -7.267 -7.908 24.538 1.00 78.81 789 ALA A C 1
ATOM 5897 O O . ALA A 1 789 ? -7.670 -9.029 24.251 1.00 78.81 789 ALA A O 1
ATOM 5898 N N . SER A 1 790 ? -7.924 -6.807 24.173 1.00 80.44 790 SER A N 1
ATOM 5899 C CA . SER A 1 790 ? -9.214 -6.865 23.493 1.00 80.44 790 SER A CA 1
ATOM 5900 C C . SER A 1 790 ? -9.068 -7.039 21.974 1.00 80.44 790 SER A C 1
ATOM 5902 O O . SER A 1 790 ? -8.275 -6.320 21.353 1.00 80.44 790 SER A O 1
ATOM 5904 N N . PRO A 1 791 ? -9.875 -7.901 21.327 1.00 69.94 791 PRO A N 1
ATOM 5905 C CA . PRO A 1 791 ? -9.849 -8.093 19.873 1.00 69.94 791 PRO A CA 1
ATOM 5906 C C . PRO A 1 791 ? -10.401 -6.889 19.086 1.00 69.94 791 PRO A C 1
ATOM 5908 O O . PRO A 1 791 ? -10.212 -6.785 17.873 1.00 69.94 791 PRO A O 1
ATOM 5911 N N . ARG A 1 792 ? -11.061 -5.932 19.755 1.00 75.25 792 ARG A N 1
ATOM 5912 C CA . ARG A 1 792 ? -11.648 -4.727 19.142 1.00 75.25 792 ARG A CA 1
ATOM 5913 C C . ARG A 1 792 ? -11.503 -3.497 20.052 1.00 75.25 792 ARG A C 1
ATOM 5915 O O . ARG A 1 792 ? -11.141 -3.642 21.215 1.00 75.25 792 ARG A O 1
ATOM 5922 N N . PRO A 1 793 ? -11.689 -2.267 19.543 1.00 78.81 793 PRO A N 1
ATOM 5923 C CA . PRO A 1 793 ? -11.515 -1.056 20.347 1.00 78.81 793 PRO A CA 1
ATOM 5924 C C . PRO A 1 793 ? -12.454 -0.993 21.559 1.00 78.81 793 PRO A C 1
ATOM 5926 O O . PRO A 1 793 ? -13.636 -1.321 21.451 1.00 78.81 793 PRO A O 1
ATOM 5929 N N . ILE A 1 794 ? -11.927 -0.514 22.690 1.00 87.25 794 ILE A N 1
ATOM 5930 C CA . ILE A 1 794 ? -12.684 -0.236 23.916 1.00 87.25 794 ILE A CA 1
ATOM 5931 C C . ILE A 1 794 ? -12.728 1.278 24.119 1.00 87.25 794 ILE A C 1
ATOM 5933 O O . ILE A 1 794 ? -11.680 1.928 24.108 1.00 87.25 794 ILE A O 1
ATOM 5937 N N . ARG A 1 795 ? -13.917 1.844 24.349 1.00 89.75 795 ARG A N 1
ATOM 5938 C CA . ARG A 1 795 ? -14.059 3.238 24.793 1.00 89.75 795 ARG A CA 1
ATOM 5939 C C . ARG A 1 795 ? -14.158 3.278 26.312 1.00 89.75 795 ARG A C 1
ATOM 5941 O O . ARG A 1 795 ? -15.013 2.615 26.887 1.00 89.75 795 ARG A O 1
ATOM 5948 N N . PHE A 1 796 ? -13.285 4.042 26.960 1.00 90.62 796 PHE A N 1
ATOM 5949 C CA . PHE A 1 796 ? -13.218 4.112 28.422 1.00 90.62 796 PHE A CA 1
ATOM 5950 C C . PHE A 1 796 ? -13.884 5.368 28.966 1.00 90.62 796 PHE A C 1
ATOM 5952 O O . PHE A 1 796 ? -13.702 6.448 28.404 1.00 90.62 796 PHE A O 1
ATOM 5959 N N . LEU A 1 797 ? -14.568 5.241 30.106 1.00 89.94 797 LEU A N 1
ATOM 5960 C CA . LEU A 1 797 ? -14.887 6.390 30.955 1.00 89.94 797 LEU A CA 1
ATOM 5961 C C . LEU A 1 797 ? -13.636 6.788 31.743 1.00 89.94 797 LEU A C 1
ATOM 5963 O O . LEU A 1 797 ? -13.048 5.961 32.441 1.00 89.94 797 LEU A O 1
ATOM 5967 N N . MET A 1 798 ? -13.224 8.050 31.630 1.00 87.06 798 MET A N 1
ATOM 5968 C CA . MET A 1 798 ? -11.973 8.554 32.202 1.00 87.06 798 MET A CA 1
ATOM 5969 C C . MET A 1 798 ? -12.149 9.917 32.864 1.00 87.06 798 MET A C 1
ATOM 5971 O O . MET A 1 798 ? -12.896 10.758 32.376 1.00 87.06 798 MET A O 1
ATOM 5975 N N . ASP A 1 799 ? -11.416 10.164 33.950 1.00 85.12 799 ASP A N 1
ATOM 5976 C CA . ASP A 1 799 ? -11.460 11.441 34.668 1.00 85.12 799 ASP A CA 1
ATOM 5977 C C . ASP A 1 799 ? -11.106 12.623 33.743 1.00 85.12 799 ASP A C 1
ATOM 5979 O O . ASP A 1 799 ? -10.074 12.622 33.059 1.00 85.12 799 ASP A O 1
ATOM 5983 N N . HIS A 1 800 ? -11.959 13.652 33.736 1.00 85.50 800 HIS A N 1
ATOM 5984 C CA . HIS A 1 800 ? -11.817 14.832 32.875 1.00 85.50 800 HIS A CA 1
ATOM 5985 C C . HIS A 1 800 ? -10.477 15.571 33.039 1.00 85.50 800 HIS A C 1
ATOM 5987 O O . HIS A 1 800 ? -9.979 16.176 32.087 1.00 85.50 800 HIS A O 1
ATOM 5993 N N . ARG A 1 801 ? -9.829 15.484 34.207 1.00 84.69 801 ARG A N 1
ATOM 5994 C CA . ARG A 1 801 ? -8.551 16.152 34.493 1.00 84.69 801 ARG A CA 1
ATOM 5995 C C . ARG A 1 801 ? -7.401 15.556 33.687 1.00 84.69 801 ARG A C 1
ATOM 5997 O O . ARG A 1 801 ? -6.485 16.291 33.317 1.00 84.69 801 ARG A O 1
ATOM 6004 N N . ILE A 1 802 ? -7.471 14.268 33.330 1.00 79.25 802 ILE A N 1
ATOM 6005 C CA . ILE A 1 802 ? -6.475 13.595 32.472 1.00 79.25 802 ILE A CA 1
ATOM 6006 C C . ILE A 1 802 ? -6.392 14.289 31.108 1.00 79.25 802 ILE A C 1
ATOM 6008 O O . ILE A 1 802 ? -5.313 14.435 30.533 1.00 79.25 802 ILE A O 1
ATOM 6012 N N . PHE A 1 803 ? -7.517 14.813 30.618 1.00 81.12 803 PHE A N 1
ATOM 6013 C CA . PHE A 1 803 ? -7.583 15.507 29.338 1.00 81.12 803 PHE A CA 1
ATOM 6014 C C . PHE A 1 803 ? -6.840 16.851 29.346 1.00 81.12 803 PHE A C 1
ATOM 6016 O O . PHE A 1 803 ? -6.524 17.366 28.271 1.00 81.12 803 PHE A O 1
ATOM 6023 N N . ARG A 1 804 ? -6.528 17.420 30.520 1.00 81.69 804 ARG A N 1
ATOM 6024 C CA . ARG A 1 804 ? -5.762 18.673 30.656 1.00 81.69 804 ARG A CA 1
ATOM 6025 C C . ARG A 1 804 ? -4.247 18.460 30.577 1.00 81.69 804 ARG A C 1
ATOM 6027 O O . ARG A 1 804 ? -3.522 19.426 30.363 1.00 81.69 804 ARG A O 1
ATOM 6034 N N . VAL A 1 805 ? -3.768 17.222 30.724 1.00 79.06 805 VAL A N 1
ATOM 6035 C CA . VAL A 1 805 ? -2.337 16.896 30.648 1.00 79.06 805 VAL A CA 1
ATOM 6036 C C . VAL A 1 805 ? -1.875 16.940 29.180 1.00 79.06 805 VAL A C 1
ATOM 6038 O O . VAL A 1 805 ? -2.503 16.289 28.336 1.00 79.06 805 VAL A O 1
ATOM 6041 N N . PRO A 1 806 ? -0.793 17.671 28.838 1.00 66.81 806 PRO A N 1
ATOM 6042 C CA . PRO A 1 806 ? -0.260 17.704 27.475 1.00 66.81 806 PRO A CA 1
ATOM 6043 C C . PRO A 1 806 ? 0.114 16.297 26.996 1.00 66.81 806 PRO A C 1
ATOM 6045 O O . PRO A 1 806 ? 0.559 15.476 27.794 1.00 66.81 806 PRO A O 1
ATOM 6048 N N . VAL A 1 807 ? -0.043 16.013 25.698 1.00 75.06 807 VAL A N 1
ATOM 6049 C CA . VAL A 1 807 ? 0.188 14.694 25.062 1.00 75.06 807 VAL A CA 1
ATOM 6050 C C . VAL A 1 807 ? -0.797 13.607 25.507 1.00 75.06 807 VAL A C 1
ATOM 6052 O O . VAL A 1 807 ? -1.497 13.054 24.664 1.00 75.06 807 VAL A O 1
ATOM 6055 N N . LEU A 1 808 ? -0.914 13.330 26.807 1.00 69.56 808 LEU A N 1
ATOM 6056 C CA . LEU A 1 808 ? -1.789 12.286 27.347 1.00 69.56 808 LEU A CA 1
ATOM 6057 C C . LEU A 1 808 ? -3.269 12.610 27.092 1.00 69.56 808 LEU A C 1
ATOM 6059 O O . LEU A 1 808 ? -4.027 11.777 26.598 1.00 69.56 808 LEU A O 1
ATOM 6063 N N . GLY A 1 809 ? -3.660 13.866 27.319 1.00 78.44 809 GLY A N 1
ATOM 6064 C CA . GLY A 1 809 ? -4.992 14.352 26.991 1.00 78.44 809 GLY A CA 1
ATOM 6065 C C . GLY A 1 809 ? -5.261 14.429 25.489 1.00 78.44 809 GLY A C 1
ATOM 6066 O O . GLY A 1 809 ? -6.413 14.343 25.082 1.00 78.44 809 GLY A O 1
ATOM 6067 N N . TRP A 1 810 ? -4.236 14.568 24.644 1.00 78.19 810 TRP A N 1
ATOM 6068 C CA . TRP A 1 810 ? -4.391 14.459 23.188 1.00 78.19 810 TRP A CA 1
ATOM 6069 C C . TRP A 1 810 ? -4.604 12.996 22.772 1.00 78.19 810 TRP A C 1
ATOM 6071 O O . TRP A 1 810 ? -5.542 12.705 22.034 1.00 78.19 810 TRP A O 1
ATOM 6081 N N . LEU A 1 811 ? -3.819 12.067 23.328 1.00 71.50 811 LEU A N 1
ATOM 6082 C CA . LEU A 1 811 ? -3.902 10.630 23.063 1.00 71.50 811 LEU A CA 1
ATOM 6083 C C . LEU A 1 811 ? -5.269 10.037 23.446 1.00 71.50 811 LEU A C 1
ATOM 6085 O O . LEU A 1 811 ? -5.865 9.308 22.657 1.00 71.50 811 LEU A O 1
ATOM 6089 N N . PHE A 1 812 ? -5.811 10.381 24.618 1.00 77.88 812 PHE A N 1
ATOM 6090 C CA . PHE A 1 812 ? -7.116 9.865 25.050 1.00 77.88 812 PHE A CA 1
ATOM 6091 C C . PHE A 1 812 ? -8.303 10.484 24.296 1.00 77.88 812 PHE A C 1
ATOM 6093 O O . PHE A 1 812 ? -9.297 9.796 24.061 1.00 77.88 812 PHE A O 1
ATOM 6100 N N . ARG A 1 813 ? -8.191 11.732 23.811 1.00 80.50 813 ARG A N 1
ATOM 6101 C CA . ARG A 1 813 ? -9.175 12.291 22.857 1.00 80.50 813 ARG A CA 1
ATOM 6102 C C . ARG A 1 813 ? -9.164 11.521 21.545 1.00 80.50 813 ARG A C 1
ATOM 6104 O O . ARG A 1 813 ? -10.222 11.244 20.990 1.00 80.50 813 ARG A O 1
ATOM 6111 N N . LEU A 1 814 ? -7.976 11.158 21.065 1.00 71.50 814 LEU A N 1
ATOM 6112 C CA . LEU A 1 814 ? -7.836 10.338 19.867 1.00 71.50 814 LEU A CA 1
ATOM 6113 C C . LEU A 1 814 ? -8.402 8.924 20.053 1.00 71.50 814 LEU A C 1
ATOM 6115 O O . LEU A 1 814 ? -9.006 8.392 19.125 1.00 71.50 814 LEU A O 1
ATOM 6119 N N . ALA A 1 815 ? -8.276 8.351 21.253 1.00 71.31 815 ALA A N 1
ATOM 6120 C CA . ALA A 1 815 ? -8.886 7.074 21.630 1.00 71.31 815 ALA A CA 1
ATOM 6121 C C . ALA A 1 815 ? -10.417 7.137 21.816 1.00 71.31 815 ALA A C 1
ATOM 6123 O O . ALA A 1 815 ? -11.028 6.119 22.131 1.00 71.31 815 ALA A O 1
ATOM 6124 N N . LYS A 1 816 ? -11.045 8.313 21.639 1.00 83.94 816 LYS A N 1
ATOM 6125 C CA . LYS A 1 816 ? -12.466 8.561 21.939 1.00 83.94 816 LYS A CA 1
ATOM 6126 C C . LYS A 1 816 ? -12.855 8.165 23.373 1.00 83.94 816 LYS A C 1
ATOM 6128 O O . LYS A 1 816 ? -13.947 7.645 23.596 1.00 83.94 816 LYS A O 1
ATOM 6133 N N . ALA A 1 817 ? -11.957 8.381 24.334 1.00 86.38 817 ALA A N 1
ATOM 6134 C CA . ALA A 1 817 ? -12.284 8.209 25.744 1.00 86.38 817 ALA A CA 1
ATOM 6135 C C . ALA A 1 817 ? -13.326 9.253 26.174 1.00 86.38 817 ALA A C 1
ATOM 6137 O O . ALA A 1 817 ? -13.258 10.410 25.753 1.00 86.38 817 ALA A O 1
ATOM 6138 N N . ILE A 1 818 ? -14.263 8.836 27.021 1.00 90.50 818 ILE A N 1
ATOM 6139 C CA . ILE A 1 818 ? -15.383 9.647 27.494 1.00 90.50 818 ILE A CA 1
ATOM 6140 C C . ILE A 1 818 ? -14.940 10.370 28.771 1.00 90.50 818 ILE A C 1
ATOM 6142 O O . ILE A 1 818 ? -14.684 9.703 29.781 1.00 90.50 818 ILE A O 1
ATOM 6146 N N . PRO A 1 819 ? -14.817 11.710 28.764 1.00 89.94 819 PRO A N 1
ATOM 6147 C CA . PRO A 1 819 ? -14.474 12.460 29.962 1.00 89.94 819 PRO A CA 1
ATOM 6148 C C . PRO A 1 819 ? -15.649 12.444 30.944 1.00 89.94 819 PRO A C 1
ATOM 6150 O O . PRO A 1 819 ? -16.752 12.862 30.605 1.00 89.94 819 PRO A O 1
ATOM 6153 N N . ILE A 1 820 ? -15.404 12.018 32.181 1.00 88.94 820 ILE A N 1
ATOM 6154 C CA . ILE A 1 820 ? -16.377 12.070 33.273 1.00 88.94 820 ILE A CA 1
ATOM 6155 C C . ILE A 1 820 ? -15.856 12.957 34.405 1.00 88.94 820 ILE A C 1
ATOM 6157 O O . ILE A 1 820 ? -14.688 12.886 34.798 1.00 88.94 820 ILE A O 1
ATOM 6161 N N . ALA A 1 821 ? -16.737 13.810 34.924 1.00 87.12 821 ALA A N 1
ATOM 6162 C CA . ALA A 1 821 ? -16.502 14.612 36.117 1.00 87.12 821 ALA A CA 1
ATOM 6163 C C . ALA A 1 821 ? -17.359 14.095 37.280 1.00 87.12 821 ALA A C 1
ATOM 6165 O O . ALA A 1 821 ? -18.442 13.559 37.039 1.00 87.12 821 ALA A O 1
ATOM 6166 N N . PRO A 1 822 ? -16.918 14.240 38.542 1.00 84.75 822 PRO A N 1
ATOM 6167 C CA . PRO A 1 822 ? -17.778 13.969 39.687 1.00 84.75 822 PRO A CA 1
ATOM 6168 C C . PRO A 1 822 ? -19.069 14.790 39.601 1.00 84.75 822 PRO A C 1
ATOM 6170 O O . PRO A 1 822 ? -19.019 15.983 39.311 1.00 84.75 822 PRO A O 1
ATOM 6173 N N . GLN A 1 823 ? -20.215 14.187 39.930 1.00 85.06 823 GLN A N 1
ATOM 6174 C CA . GLN A 1 823 ? -21.519 14.867 39.872 1.00 85.06 823 GLN A CA 1
ATOM 6175 C C . GLN A 1 823 ? -21.555 16.164 40.699 1.00 85.06 823 GLN A C 1
ATOM 6177 O O . GLN A 1 823 ? -22.221 17.117 40.319 1.00 85.06 823 GLN A O 1
ATOM 6182 N N . LYS A 1 824 ? -20.811 16.217 41.814 1.00 84.62 824 LYS A N 1
ATOM 6183 C CA . LYS A 1 824 ? -20.687 17.414 42.664 1.00 84.62 824 LYS A CA 1
ATOM 6184 C C . LYS A 1 824 ? -19.882 18.552 42.017 1.00 84.62 824 LYS A C 1
ATOM 6186 O O . LYS A 1 824 ? -20.027 19.688 42.442 1.00 84.62 824 LYS A O 1
ATOM 6191 N N . GLU A 1 825 ? -19.005 18.240 41.064 1.00 87.12 825 GLU A N 1
ATOM 6192 C CA . GLU A 1 825 ? -18.122 19.205 40.393 1.00 87.12 825 GLU A CA 1
ATOM 6193 C C . GLU A 1 825 ? -18.782 19.761 39.125 1.00 87.12 825 GLU A C 1
ATOM 6195 O O . GLU A 1 825 ? -18.833 20.973 38.944 1.00 87.12 825 GLU A O 1
ATOM 6200 N N . ASP A 1 826 ? -19.319 18.884 38.272 1.00 87.31 826 ASP A N 1
ATOM 6201 C CA . ASP A 1 826 ? -20.027 19.267 37.045 1.00 87.31 826 ASP A CA 1
ATOM 6202 C C . ASP A 1 826 ? -21.149 18.251 36.738 1.00 87.31 826 ASP A C 1
ATOM 6204 O O . ASP A 1 826 ? -20.902 17.208 36.115 1.00 87.31 826 ASP A O 1
ATOM 6208 N N . PRO A 1 827 ? -22.398 18.535 37.162 1.00 88.00 827 PRO A N 1
ATOM 6209 C CA . PRO A 1 827 ? -23.547 17.675 36.892 1.00 88.00 827 PRO A CA 1
ATOM 6210 C C . PRO A 1 827 ? -23.805 17.459 35.394 1.00 88.00 827 PRO A C 1
ATOM 6212 O O . PRO A 1 827 ? -24.208 16.370 34.988 1.00 88.00 827 PRO A O 1
ATOM 6215 N N . ALA A 1 828 ? -23.552 18.470 34.557 1.00 86.81 828 ALA A N 1
ATOM 6216 C CA . ALA A 1 828 ? -23.824 18.401 33.125 1.00 86.81 828 ALA A CA 1
ATOM 6217 C C . ALA A 1 828 ? -22.782 17.548 32.388 1.00 86.81 828 ALA A C 1
ATOM 6219 O O . ALA A 1 828 ? -23.124 16.805 31.469 1.00 86.81 828 ALA A O 1
ATOM 6220 N N . ALA A 1 829 ? -21.501 17.626 32.764 1.00 86.00 829 ALA A N 1
ATOM 6221 C CA . ALA A 1 829 ? -20.485 16.697 32.264 1.00 86.00 829 ALA A CA 1
ATOM 6222 C C . ALA A 1 829 ? -20.726 15.262 32.752 1.00 86.00 829 ALA A C 1
ATOM 6224 O O . ALA A 1 829 ? -20.537 14.330 31.974 1.00 86.00 829 ALA A O 1
ATOM 6225 N N . TYR A 1 830 ? -21.182 15.082 33.997 1.00 88.75 830 TYR A N 1
ATOM 6226 C CA . TYR A 1 830 ? -21.558 13.767 34.517 1.00 88.75 830 TYR A CA 1
ATOM 6227 C C . TYR A 1 830 ? -22.673 13.132 33.675 1.00 88.75 830 TYR A C 1
ATOM 6229 O O . TYR A 1 830 ? -22.489 12.024 33.183 1.00 88.75 830 TYR A O 1
ATOM 6237 N N . GLU A 1 831 ? -23.789 13.832 33.437 1.00 89.12 831 GLU A N 1
ATOM 6238 C CA . GLU A 1 831 ? -24.894 13.289 32.629 1.00 89.12 831 GLU A CA 1
ATOM 6239 C C . GLU A 1 831 ? -24.500 13.009 31.173 1.00 89.12 831 GLU A C 1
ATOM 6241 O O . GLU A 1 831 ? -24.799 11.921 30.668 1.00 89.12 831 GLU A O 1
ATOM 6246 N N . ARG A 1 832 ? -23.748 13.924 30.538 1.00 90.81 832 ARG A N 1
ATOM 6247 C CA . ARG A 1 832 ? -23.231 13.738 29.170 1.00 90.81 832 ARG A CA 1
ATOM 6248 C C . ARG A 1 832 ? -22.356 12.496 29.035 1.00 90.81 832 ARG A C 1
ATOM 6250 O O . ARG A 1 832 ? -22.459 11.799 28.033 1.00 90.81 832 ARG A O 1
ATOM 6257 N N . ALA A 1 833 ? -21.527 12.190 30.034 1.00 91.00 833 ALA A N 1
ATOM 6258 C CA . ALA A 1 833 ? -20.676 11.003 29.998 1.00 91.00 833 ALA A CA 1
ATOM 6259 C C . ALA A 1 833 ? -21.498 9.702 29.938 1.00 91.00 833 ALA A C 1
ATOM 6261 O O . ALA A 1 833 ? -21.130 8.773 29.222 1.00 91.00 833 ALA A O 1
ATOM 6262 N N . PHE A 1 834 ? -22.630 9.635 30.648 1.00 91.69 834 PHE A N 1
ATOM 6263 C CA . PHE A 1 834 ? -23.533 8.481 30.579 1.00 91.69 834 PHE A CA 1
ATOM 6264 C C . PHE A 1 834 ? -24.322 8.427 29.261 1.00 91.69 834 PHE A C 1
ATOM 6266 O O . PHE A 1 834 ? -24.584 7.331 28.769 1.00 91.69 834 PHE A O 1
ATOM 6273 N N . ASP A 1 835 ? -24.659 9.574 28.661 1.00 90.44 835 ASP A N 1
ATOM 6274 C CA . ASP A 1 835 ? -25.314 9.624 27.345 1.00 90.44 835 ASP A CA 1
ATOM 6275 C C . ASP A 1 835 ? -24.374 9.153 26.237 1.00 90.44 835 ASP A C 1
ATOM 6277 O O . ASP A 1 835 ? -24.763 8.350 25.385 1.00 90.44 835 ASP A O 1
ATOM 6281 N N . GLU A 1 836 ? -23.119 9.603 26.283 1.00 91.44 836 GLU A N 1
ATOM 6282 C CA . GLU A 1 836 ? -22.066 9.124 25.395 1.00 91.44 836 GLU A CA 1
ATOM 6283 C C . GLU A 1 836 ? -21.824 7.627 25.607 1.00 91.44 836 GLU A C 1
ATOM 6285 O O . GLU A 1 836 ? -21.762 6.888 24.630 1.00 91.44 836 GLU A O 1
ATOM 6290 N N . ALA A 1 837 ? -21.768 7.146 26.854 1.00 92.75 837 ALA A N 1
ATOM 6291 C CA . ALA A 1 837 ? -21.610 5.724 27.159 1.00 92.75 837 ALA A CA 1
ATOM 6292 C C . ALA A 1 837 ? -22.745 4.866 26.574 1.00 92.75 837 ALA A C 1
ATOM 6294 O O . ALA A 1 837 ? -22.479 3.840 25.949 1.00 92.75 837 ALA A O 1
ATOM 6295 N N . ALA A 1 838 ? -23.999 5.306 26.712 1.00 90.75 838 ALA A N 1
ATOM 6296 C CA . ALA A 1 838 ? -25.141 4.652 26.077 1.00 90.75 838 ALA A CA 1
ATOM 6297 C C . ALA A 1 838 ? -25.040 4.704 24.543 1.00 90.75 838 ALA A C 1
ATOM 6299 O O . ALA A 1 838 ? -25.323 3.717 23.868 1.00 90.75 838 ALA A O 1
ATOM 6300 N N . GLN A 1 839 ? -24.554 5.815 23.974 1.00 90.12 839 GLN A N 1
ATOM 6301 C CA . GLN A 1 839 ? -24.304 5.918 22.537 1.00 90.12 839 GLN A CA 1
ATOM 6302 C C . GLN A 1 839 ? -23.254 4.911 22.048 1.00 90.12 839 GLN A C 1
ATOM 6304 O O . GLN A 1 839 ? -23.449 4.320 20.990 1.00 90.12 839 GLN A O 1
ATOM 6309 N N . VAL A 1 840 ? -22.177 4.673 22.805 1.00 89.94 840 VAL A N 1
ATOM 6310 C CA . VAL A 1 840 ? -21.181 3.634 22.477 1.00 89.94 840 VAL A CA 1
ATOM 6311 C C . VAL A 1 840 ? -21.846 2.264 22.363 1.00 89.94 840 VAL A C 1
ATOM 6313 O O . VAL A 1 840 ? -21.605 1.537 21.401 1.00 89.94 840 VAL A O 1
ATOM 6316 N N . LEU A 1 841 ? -22.721 1.928 23.309 1.00 91.94 841 LEU A N 1
ATOM 6317 C CA . LEU A 1 841 ? -23.443 0.657 23.301 1.00 91.94 841 LEU A CA 1
ATOM 6318 C C . LEU A 1 841 ? -24.471 0.594 22.155 1.00 91.94 841 LEU A C 1
ATOM 6320 O O . LEU A 1 841 ? -24.567 -0.432 21.489 1.00 91.94 841 LEU A O 1
ATOM 6324 N N . ARG A 1 842 ? -25.160 1.696 21.828 1.00 87.88 842 ARG A N 1
ATOM 6325 C CA . ARG A 1 842 ? -26.020 1.788 20.627 1.00 87.88 842 ARG A CA 1
ATOM 6326 C C . ARG A 1 842 ? -25.247 1.577 19.328 1.00 87.88 842 ARG A C 1
ATOM 6328 O O . ARG A 1 842 ? -25.769 0.981 18.394 1.00 87.88 842 ARG A O 1
ATOM 6335 N N . GLU A 1 843 ? -24.007 2.054 19.256 1.00 83.75 843 GLU A N 1
ATOM 6336 C CA . GLU A 1 843 ? -23.104 1.826 18.119 1.00 83.75 843 GLU A CA 1
ATOM 6337 C C . GLU A 1 843 ? -22.580 0.376 18.068 1.00 83.75 843 GLU A C 1
ATOM 6339 O O . GLU A 1 843 ? -21.957 -0.017 17.082 1.00 83.75 843 GLU A O 1
ATOM 6344 N N . GLY A 1 844 ? -22.865 -0.432 19.097 1.00 84.50 844 GLY A N 1
ATOM 6345 C CA . GLY A 1 844 ? -22.425 -1.816 19.210 1.00 84.50 844 GLY A CA 1
ATOM 6346 C C . GLY A 1 844 ? -20.967 -1.963 19.638 1.00 84.50 844 GLY A C 1
ATOM 6347 O O . GLY A 1 844 ? -20.419 -3.041 19.431 1.00 84.50 844 GLY A O 1
ATOM 6348 N N . ASP A 1 845 ? -20.343 -0.918 20.203 1.00 87.75 845 ASP A N 1
ATOM 6349 C CA . ASP A 1 845 ? -18.934 -0.866 20.630 1.00 87.75 845 ASP A CA 1
ATOM 6350 C C . ASP A 1 845 ? -18.728 -1.389 22.077 1.00 87.75 845 ASP A C 1
ATOM 6352 O O . ASP A 1 845 ? -19.683 -1.607 22.823 1.00 87.75 845 ASP A O 1
ATOM 6356 N N . LEU A 1 846 ? -17.469 -1.656 22.476 1.00 91.81 846 LEU A N 1
ATOM 6357 C CA . LEU A 1 846 ? -17.140 -2.073 23.854 1.00 91.81 846 LEU A CA 1
ATOM 6358 C C . LEU A 1 846 ? -16.953 -0.846 24.746 1.00 91.81 846 LEU A C 1
ATOM 6360 O O . LEU A 1 846 ? -16.201 0.068 24.395 1.00 91.81 846 LEU A O 1
ATOM 6364 N N . LEU A 1 847 ? -17.570 -0.867 25.925 1.00 94.44 847 LEU A N 1
ATOM 6365 C CA . LEU A 1 847 ? -17.435 0.185 26.925 1.00 94.44 847 LEU A CA 1
ATOM 6366 C C . LEU A 1 847 ? -16.627 -0.313 28.126 1.00 94.44 847 LEU A C 1
ATOM 6368 O O . LEU A 1 847 ? -17.057 -1.218 28.830 1.00 94.44 847 LEU A O 1
ATOM 6372 N N . GLY A 1 848 ? -15.470 0.289 28.381 1.00 94.00 848 GLY A N 1
ATOM 6373 C CA . GLY A 1 848 ? -14.625 -0.002 29.537 1.00 94.00 848 GLY A CA 1
ATOM 6374 C C . GLY A 1 848 ? -14.937 0.907 30.719 1.00 94.00 848 GLY A C 1
ATOM 6375 O O . GLY A 1 848 ? -14.935 2.134 30.586 1.00 94.00 848 GLY A O 1
ATOM 6376 N N . ILE A 1 849 ? -15.154 0.316 31.893 1.00 93.38 849 ILE A N 1
ATOM 6377 C CA . ILE A 1 849 ? -15.374 1.054 33.136 1.00 93.38 849 ILE A CA 1
ATOM 6378 C C . ILE A 1 849 ? -14.609 0.437 34.306 1.00 93.38 849 ILE A C 1
ATOM 6380 O O . ILE A 1 849 ? -14.576 -0.777 34.509 1.00 93.38 849 ILE A O 1
ATOM 6384 N N . PHE A 1 850 ? -14.025 1.324 35.105 1.00 92.56 850 PHE A N 1
ATOM 6385 C CA . PHE A 1 850 ? -13.389 1.014 36.377 1.00 92.56 850 PHE A CA 1
ATOM 6386 C C . PHE A 1 850 ? -14.325 1.451 37.517 1.00 92.56 850 PHE A C 1
ATOM 6388 O O . PHE A 1 850 ? -14.328 2.629 37.893 1.00 92.56 850 PHE A O 1
ATOM 6395 N N . PRO A 1 851 ? -15.170 0.554 38.057 1.00 88.62 851 PRO A N 1
ATOM 6396 C CA . PRO A 1 851 ? -16.263 0.921 38.962 1.00 88.62 851 PRO A CA 1
ATOM 6397 C C . PRO A 1 851 ? -15.798 1.406 40.344 1.00 88.62 851 PRO A C 1
ATOM 6399 O O . PRO A 1 851 ? -16.605 1.958 41.087 1.00 88.62 851 PRO A O 1
ATOM 6402 N N . GLU A 1 852 ? -14.511 1.273 40.679 1.00 84.88 852 GLU A N 1
ATOM 6403 C CA . GLU A 1 852 ? -13.889 1.859 41.880 1.00 84.88 852 GLU A CA 1
ATOM 6404 C C . GLU A 1 852 ? -13.923 3.407 41.843 1.00 84.88 852 GLU A C 1
ATOM 6406 O O . GLU A 1 852 ? -13.981 4.091 42.869 1.00 84.88 852 GLU A O 1
ATOM 6411 N N . GLY A 1 853 ? -13.952 3.994 40.638 1.00 77.44 853 GLY A N 1
ATOM 6412 C CA . GLY A 1 853 ? -14.008 5.443 40.417 1.00 77.44 853 GLY A CA 1
ATOM 6413 C C . GLY A 1 853 ? -12.713 6.194 40.750 1.00 77.44 853 GLY A C 1
ATOM 6414 O O . GLY A 1 853 ? -12.727 7.421 40.802 1.00 77.44 853 GLY A O 1
ATOM 6415 N N . GLY A 1 854 ? -11.615 5.477 40.992 1.00 81.75 854 GLY A N 1
ATOM 6416 C CA . GLY A 1 854 ? -10.274 6.017 41.184 1.00 81.75 854 GLY A CA 1
ATOM 6417 C C . GLY A 1 854 ? -9.236 4.895 41.242 1.00 81.75 854 GLY A C 1
ATOM 6418 O O . GLY A 1 854 ? -9.587 3.749 41.496 1.00 81.75 854 GLY A O 1
ATOM 6419 N N . ILE A 1 855 ? -7.967 5.229 40.994 1.00 81.62 855 ILE A N 1
ATOM 6420 C CA . ILE A 1 855 ? -6.848 4.282 41.124 1.00 81.62 855 ILE A CA 1
ATOM 6421 C C . ILE A 1 855 ? -6.616 3.982 42.607 1.00 81.62 855 ILE A C 1
ATOM 6423 O O . ILE A 1 855 ? -6.478 4.925 43.401 1.00 81.62 855 ILE A O 1
ATOM 6427 N N . THR A 1 856 ? -6.521 2.696 42.948 1.00 83.12 856 THR A N 1
ATOM 6428 C CA . THR A 1 856 ? -6.263 2.215 44.312 1.00 83.12 856 THR A CA 1
ATOM 6429 C C . THR A 1 856 ? -5.019 2.859 44.947 1.00 83.12 856 THR A C 1
ATOM 6431 O O . THR A 1 856 ? -4.050 3.221 44.267 1.00 83.12 856 THR A O 1
ATOM 6434 N N . ARG A 1 857 ? -5.064 3.055 46.269 1.00 80.62 857 ARG A N 1
ATOM 6435 C CA . ARG A 1 857 ? -3.987 3.680 47.064 1.00 80.62 857 ARG A CA 1
ATOM 6436 C C . ARG A 1 857 ? -3.191 2.675 47.892 1.00 80.62 857 ARG A C 1
ATOM 6438 O O . ARG A 1 857 ? -2.073 2.983 48.283 1.00 80.62 857 ARG A O 1
ATOM 6445 N N . ASP A 1 858 ? -3.753 1.500 48.132 1.00 80.12 858 ASP A N 1
ATOM 6446 C CA . ASP A 1 858 ? -3.192 0.439 48.969 1.00 80.12 858 ASP A CA 1
ATOM 6447 C C . ASP A 1 858 ? -2.990 -0.881 48.199 1.00 80.12 858 ASP A C 1
ATOM 6449 O O . ASP A 1 858 ? -2.385 -1.816 48.719 1.00 80.12 858 ASP A O 1
ATOM 6453 N N . GLY A 1 859 ? -3.461 -0.955 46.948 1.00 77.25 859 GLY A N 1
ATOM 6454 C CA . GLY A 1 859 ? -3.363 -2.147 46.108 1.00 77.25 859 GLY A CA 1
ATOM 6455 C C . GLY A 1 859 ? -4.507 -3.134 46.300 1.00 77.25 859 GLY A C 1
ATOM 6456 O O . GLY A 1 859 ? -4.514 -4.171 45.637 1.00 77.25 859 GLY A O 1
ATOM 6457 N N . THR A 1 860 ? -5.473 -2.823 47.168 1.00 84.62 860 THR A N 1
ATOM 6458 C CA . THR A 1 860 ? -6.645 -3.665 47.414 1.00 84.62 860 THR A CA 1
ATOM 6459 C C . THR A 1 860 ? -7.826 -3.240 46.539 1.00 84.62 860 THR A C 1
ATOM 6461 O O . THR A 1 860 ? -7.907 -2.092 46.084 1.00 84.62 860 THR A O 1
ATOM 6464 N N . LEU A 1 861 ? -8.731 -4.190 46.278 1.00 87.12 861 LEU A N 1
ATOM 6465 C CA . LEU A 1 861 ? -9.938 -3.983 45.477 1.00 87.12 861 LEU A CA 1
ATOM 6466 C C . LEU A 1 861 ? -10.956 -3.132 46.249 1.00 87.12 861 LEU A C 1
ATOM 6468 O O . LEU A 1 861 ? -11.478 -3.569 47.279 1.00 87.12 861 LEU A O 1
ATOM 6472 N N . GLN A 1 862 ? -11.273 -1.947 45.728 1.00 89.00 862 GLN A N 1
ATOM 6473 C CA . GLN A 1 862 ? -12.196 -1.014 46.376 1.00 89.00 862 GLN A CA 1
ATOM 6474 C C . GLN A 1 862 ? -13.679 -1.371 46.125 1.00 89.00 862 GLN A C 1
ATOM 6476 O O . GLN A 1 862 ? -13.996 -2.154 45.222 1.00 89.00 862 GLN A O 1
ATOM 6481 N N . PRO A 1 863 ? -14.625 -0.803 46.901 1.00 88.06 863 PRO A N 1
ATOM 6482 C CA . PRO A 1 863 ? -16.057 -0.955 46.644 1.00 88.06 863 PRO A CA 1
ATOM 6483 C C . PRO A 1 863 ? -16.465 -0.438 45.256 1.00 88.06 863 PRO A C 1
ATOM 6485 O O . PRO A 1 863 ? -16.045 0.639 44.827 1.00 88.06 863 PRO A O 1
ATOM 6488 N N . PHE A 1 864 ? -17.315 -1.194 44.560 1.00 90.50 864 PHE A N 1
ATOM 6489 C CA . PHE A 1 864 ? -17.807 -0.832 43.230 1.00 90.50 864 PHE A CA 1
ATOM 6490 C C . PHE A 1 864 ? -18.988 0.136 43.336 1.00 90.50 864 PHE A C 1
ATOM 6492 O O . PHE A 1 864 ? -19.913 -0.072 44.115 1.00 90.50 864 PHE A O 1
ATOM 6499 N N . LYS A 1 865 ? -18.966 1.205 42.536 1.00 88.38 865 LYS A N 1
ATOM 6500 C CA . LYS A 1 865 ? -20.028 2.219 42.487 1.00 88.38 865 LYS A CA 1
ATOM 6501 C C . LYS A 1 865 ? -21.123 1.834 41.487 1.00 88.38 865 LYS A C 1
ATOM 6503 O O . LYS A 1 865 ? -20.865 1.169 40.486 1.00 88.38 865 LYS A O 1
ATOM 6508 N N . GLY A 1 866 ? -22.331 2.368 41.681 1.00 86.00 866 GLY A N 1
ATOM 6509 C CA . GLY A 1 866 ? -23.510 2.111 40.836 1.00 86.00 866 GLY A CA 1
ATOM 6510 C C . GLY A 1 866 ? -23.477 2.679 39.406 1.00 86.00 866 GLY A C 1
ATOM 6511 O O . GLY A 1 866 ? -24.493 2.637 38.718 1.00 86.00 866 GLY A O 1
ATOM 6512 N N . GLY A 1 867 ? -22.343 3.204 38.926 1.00 86.50 867 GLY A N 1
ATOM 6513 C CA . GLY A 1 867 ? -22.232 3.766 37.571 1.00 86.50 867 GLY A CA 1
ATOM 6514 C C . GLY A 1 867 ? -22.563 2.752 36.469 1.00 86.50 867 GLY A C 1
ATOM 6515 O O . GLY A 1 867 ? -23.230 3.101 35.501 1.00 86.50 867 GLY A O 1
ATOM 6516 N N . VAL A 1 868 ? -22.180 1.483 36.653 1.00 89.56 868 VAL A N 1
ATOM 6517 C CA . VAL A 1 868 ? -22.515 0.392 35.717 1.00 89.56 868 VAL A CA 1
ATOM 6518 C C . VAL A 1 868 ? -24.032 0.222 35.591 1.00 89.56 868 VAL A C 1
ATOM 6520 O O . VAL A 1 868 ? -24.541 0.131 34.479 1.00 89.56 868 VAL A O 1
ATOM 6523 N N . MET A 1 869 ? -24.766 0.275 36.707 1.00 91.56 869 MET A N 1
ATOM 6524 C CA . MET A 1 869 ? -26.228 0.132 36.714 1.00 91.56 869 MET A CA 1
ATOM 6525 C C . MET A 1 869 ? -26.916 1.248 35.930 1.00 91.56 869 MET A C 1
ATOM 6527 O O . MET A 1 869 ? -27.847 0.985 35.178 1.00 91.56 869 MET A O 1
ATOM 6531 N N . LYS A 1 870 ? -26.427 2.490 36.049 1.00 89.69 870 LYS A N 1
ATOM 6532 C CA . LYS A 1 870 ? -26.969 3.632 35.298 1.00 89.69 870 LYS A CA 1
ATOM 6533 C C . LYS A 1 870 ? -26.759 3.483 33.786 1.00 89.69 870 LYS A C 1
ATOM 6535 O O . LYS A 1 870 ? -27.643 3.835 33.012 1.00 89.69 870 LYS A O 1
ATOM 6540 N N . ILE A 1 871 ? -25.610 2.943 33.369 1.00 92.00 871 ILE A N 1
ATOM 6541 C CA . ILE A 1 871 ? -25.321 2.652 31.955 1.00 92.00 871 ILE A CA 1
ATOM 6542 C C . ILE A 1 871 ? -26.266 1.566 31.431 1.00 92.00 871 ILE A C 1
ATOM 6544 O O . ILE A 1 871 ? -26.847 1.731 30.362 1.00 92.00 871 ILE A O 1
ATOM 6548 N N . LEU A 1 872 ? -26.438 0.479 32.190 1.00 91.12 872 LEU A N 1
ATOM 6549 C CA . LEU A 1 872 ? -27.316 -0.628 31.807 1.00 91.12 872 LEU A CA 1
ATOM 6550 C C . LEU A 1 872 ? -28.785 -0.205 31.741 1.00 91.12 872 LEU A C 1
ATOM 6552 O O . LEU A 1 872 ? -29.466 -0.585 30.798 1.00 91.12 872 LEU A O 1
ATOM 6556 N N . ALA A 1 873 ? -29.251 0.624 32.679 1.00 90.56 873 ALA A N 1
ATOM 6557 C CA . ALA A 1 873 ? -30.610 1.162 32.658 1.00 90.56 873 ALA A CA 1
ATOM 6558 C C . ALA A 1 873 ? -30.888 1.942 31.361 1.00 90.56 873 ALA A C 1
ATOM 6560 O O . ALA A 1 873 ? -31.875 1.664 30.689 1.00 90.56 873 ALA A O 1
ATOM 6561 N N . ARG A 1 874 ? -29.970 2.829 30.946 1.00 90.00 874 ARG A N 1
ATOM 6562 C CA . ARG A 1 874 ? -30.086 3.562 29.670 1.00 90.00 874 ARG A CA 1
ATOM 6563 C C . ARG A 1 874 ? -30.029 2.650 28.450 1.00 90.00 874 ARG A C 1
ATOM 6565 O O . ARG A 1 874 ? -30.764 2.857 27.497 1.00 90.00 874 ARG A O 1
ATOM 6572 N N . ALA A 1 875 ? -29.161 1.642 28.463 1.00 86.94 875 ALA A N 1
ATOM 6573 C CA . ALA A 1 875 ? -29.110 0.676 27.368 1.00 86.94 875 ALA A CA 1
ATOM 6574 C C . ALA A 1 875 ? -30.419 -0.127 27.262 1.00 86.94 875 ALA A C 1
ATOM 6576 O O . ALA A 1 875 ? -30.876 -0.427 26.163 1.00 86.94 875 ALA A O 1
ATOM 6577 N N . GLN A 1 876 ? -31.046 -0.436 28.396 1.00 86.62 876 GLN A N 1
ATOM 6578 C CA . GLN A 1 876 ? -32.307 -1.162 28.435 1.00 86.62 876 GLN A CA 1
ATOM 6579 C C . GLN A 1 876 ? -33.506 -0.303 28.005 1.00 86.62 876 GLN A C 1
ATOM 6581 O O . GLN A 1 876 ? -34.417 -0.834 27.376 1.00 86.62 876 GLN A O 1
ATOM 6586 N N . GLU A 1 877 ? -33.485 1.012 28.256 1.00 86.69 877 GLU A N 1
ATOM 6587 C CA . GLU A 1 877 ? -34.443 1.969 27.668 1.00 86.69 877 GLU A CA 1
ATOM 6588 C C . GLU A 1 877 ? -34.426 1.934 26.126 1.00 86.69 877 GLU A C 1
ATOM 6590 O O . GLU A 1 877 ? -35.459 2.137 25.491 1.00 86.69 877 GLU A O 1
ATOM 6595 N N . ASP A 1 878 ? -33.274 1.613 25.533 1.00 82.06 878 ASP A N 1
ATOM 6596 C CA . ASP A 1 878 ? -33.073 1.467 24.087 1.00 82.06 878 ASP A CA 1
ATOM 6597 C C . ASP A 1 878 ? -33.281 0.022 23.568 1.00 82.06 878 ASP A C 1
ATOM 6599 O O . ASP A 1 878 ? -32.935 -0.267 22.420 1.00 82.06 878 ASP A O 1
ATOM 6603 N N . ASP A 1 879 ? -33.812 -0.894 24.390 1.00 84.56 879 ASP A N 1
ATOM 6604 C CA . ASP A 1 879 ? -34.011 -2.323 24.069 1.00 84.56 879 ASP A CA 1
ATOM 6605 C C . ASP A 1 879 ? -32.709 -3.056 23.657 1.00 84.56 879 ASP A C 1
ATOM 6607 O O . ASP A 1 879 ? -32.702 -3.993 22.854 1.00 84.56 879 ASP A O 1
ATOM 6611 N N . LEU A 1 880 ? -31.561 -2.625 24.201 1.00 85.81 880 LEU A N 1
ATOM 6612 C CA . LEU A 1 880 ? -30.262 -3.260 23.965 1.00 85.81 880 LEU A CA 1
ATOM 6613 C C . LEU A 1 880 ? -29.950 -4.308 25.036 1.00 85.81 880 LEU A C 1
ATOM 6615 O O . LEU A 1 880 ? -29.773 -4.001 26.216 1.00 85.81 880 LEU A O 1
ATOM 6619 N N . ALA A 1 881 ? -29.754 -5.552 24.602 1.00 86.38 881 ALA A N 1
ATOM 6620 C CA . ALA A 1 881 ? -29.184 -6.602 25.439 1.00 86.38 881 ALA A CA 1
ATOM 6621 C C . ALA A 1 881 ? -27.659 -6.425 25.547 1.00 86.38 881 ALA A C 1
ATOM 6623 O O . ALA A 1 881 ? -26.919 -6.766 24.623 1.00 86.38 881 ALA A O 1
ATOM 6624 N N . VAL A 1 882 ? -27.185 -5.887 26.676 1.00 92.06 882 VAL A N 1
ATOM 6625 C CA . VAL A 1 882 ? -25.758 -5.599 26.898 1.00 92.06 882 VAL A CA 1
ATOM 6626 C C . VAL A 1 882 ? -25.160 -6.543 27.952 1.00 92.06 882 VAL A C 1
ATOM 6628 O O . VAL A 1 882 ? -25.433 -6.370 29.142 1.00 92.06 882 VAL A O 1
ATOM 6631 N N . PRO A 1 883 ? -24.337 -7.535 27.564 1.00 93.56 883 PRO A N 1
ATOM 6632 C CA . PRO A 1 883 ? -23.591 -8.354 28.513 1.00 93.56 883 PRO A CA 1
ATOM 6633 C C . PRO A 1 883 ? -22.530 -7.540 29.267 1.00 93.56 883 PRO A C 1
ATOM 6635 O O . PRO A 1 883 ? -21.907 -6.623 28.721 1.00 93.56 883 PRO A O 1
ATOM 6638 N N . VAL A 1 884 ? -22.284 -7.923 30.521 1.00 94.88 884 VAL A N 1
ATOM 6639 C CA . VAL A 1 884 ? -21.231 -7.353 31.369 1.00 94.88 884 VAL A CA 1
ATOM 6640 C C . VAL A 1 884 ? -20.139 -8.384 31.611 1.00 94.88 884 VAL A C 1
ATOM 6642 O O . VAL A 1 884 ? -20.399 -9.444 32.173 1.00 94.88 884 VAL A O 1
ATOM 6645 N N . VAL A 1 885 ? -18.911 -8.073 31.204 1.00 95.19 885 VAL A N 1
ATOM 6646 C CA . VAL A 1 885 ? -17.755 -8.973 31.293 1.00 95.19 885 VAL A CA 1
ATOM 6647 C C . VAL A 1 885 ? -16.849 -8.524 32.447 1.00 95.19 885 VAL A C 1
ATOM 6649 O O . VAL A 1 885 ? -16.218 -7.465 32.339 1.00 95.19 885 VAL A O 1
ATOM 6652 N N . PRO A 1 886 ? -16.780 -9.281 33.560 1.00 94.62 886 PRO A N 1
ATOM 6653 C CA . PRO A 1 886 ? -15.879 -8.977 34.665 1.00 94.62 886 PRO A CA 1
ATOM 6654 C C . PRO A 1 886 ? -14.436 -9.368 34.323 1.00 94.62 886 PRO A C 1
ATOM 6656 O O . PRO A 1 886 ? -14.178 -10.420 33.739 1.00 94.62 886 PRO A O 1
ATOM 6659 N N . MET A 1 887 ? -13.485 -8.529 34.721 1.00 94.62 887 MET A N 1
ATOM 6660 C CA . MET A 1 887 ? -12.058 -8.685 34.455 1.00 94.62 887 MET A CA 1
ATOM 6661 C C . MET A 1 887 ? -11.209 -8.301 35.662 1.00 94.62 887 MET A C 1
ATOM 6663 O O . MET A 1 887 ? -11.578 -7.428 36.447 1.00 94.62 887 MET A O 1
ATOM 6667 N N . ALA A 1 888 ? -10.043 -8.930 35.783 1.00 91.81 888 ALA A N 1
ATOM 6668 C CA . ALA A 1 888 ? -9.082 -8.645 36.837 1.00 91.81 888 ALA A CA 1
ATOM 6669 C C . ALA A 1 888 ? -7.654 -8.513 36.294 1.00 91.81 888 ALA A C 1
ATOM 6671 O O . ALA A 1 888 ? -7.075 -9.472 35.778 1.00 91.81 888 ALA A O 1
ATOM 6672 N N . LEU A 1 889 ? -7.066 -7.331 36.465 1.00 88.56 889 LEU A N 1
ATOM 6673 C CA . LEU A 1 889 ? -5.640 -7.069 36.302 1.00 88.56 889 LEU A CA 1
ATOM 6674 C C . LEU A 1 889 ? -4.885 -7.525 37.554 1.00 88.56 889 LEU A C 1
ATOM 6676 O O . LEU A 1 889 ? -5.109 -7.014 38.654 1.00 88.56 889 LEU A O 1
ATOM 6680 N N . THR A 1 890 ? -3.954 -8.460 37.375 1.00 86.31 890 THR A N 1
ATOM 6681 C CA . THR A 1 890 ? -3.133 -9.043 38.444 1.00 86.31 890 THR A CA 1
ATOM 6682 C C . THR A 1 890 ? -1.675 -8.595 38.339 1.00 86.31 890 THR A C 1
ATOM 6684 O O . THR A 1 890 ? -1.157 -8.313 37.255 1.00 86.31 890 THR A O 1
ATOM 6687 N N . ASN A 1 891 ? -0.984 -8.549 39.484 1.00 79.88 891 ASN A N 1
ATOM 6688 C CA . ASN A 1 891 ? 0.452 -8.241 39.599 1.00 79.88 891 ASN A CA 1
ATOM 6689 C C . ASN A 1 891 ? 0.887 -6.844 39.101 1.00 79.88 891 ASN A C 1
ATOM 6691 O O . ASN A 1 891 ? 2.075 -6.590 38.902 1.00 79.88 891 ASN A O 1
ATOM 6695 N N . LEU A 1 892 ? -0.060 -5.916 38.941 1.00 76.81 892 LEU A N 1
ATOM 6696 C CA . LEU A 1 892 ? 0.213 -4.539 38.522 1.00 76.81 892 LEU A CA 1
ATOM 6697 C C . LEU A 1 892 ? 0.655 -3.622 39.675 1.00 76.81 892 LEU A C 1
ATOM 6699 O O . LEU A 1 892 ? 1.346 -2.620 39.453 1.00 76.81 892 LEU A O 1
ATOM 6703 N N . TRP A 1 893 ? 0.276 -3.975 40.906 1.00 70.12 893 TRP A N 1
ATOM 6704 C CA . TRP A 1 893 ? 0.682 -3.278 42.123 1.00 70.12 893 TRP A CA 1
ATOM 6705 C C . TRP A 1 893 ? 2.185 -3.467 42.383 1.00 70.12 893 TRP A C 1
ATOM 6707 O O . TRP A 1 893 ? 2.724 -4.575 42.289 1.00 70.12 893 TRP A O 1
ATOM 6717 N N . GLY A 1 894 ? 2.888 -2.366 42.658 1.00 65.19 894 GLY A N 1
ATOM 6718 C CA . GLY A 1 894 ? 4.351 -2.323 42.741 1.00 65.19 894 GLY A CA 1
ATOM 6719 C C . GLY A 1 894 ? 5.062 -2.052 41.410 1.00 65.19 894 GLY A C 1
ATOM 6720 O O . GLY A 1 894 ? 6.290 -2.061 41.367 1.00 65.19 894 GLY A O 1
ATOM 6721 N N . SER A 1 895 ? 4.327 -1.823 40.316 1.00 69.75 895 SER A N 1
ATOM 6722 C CA . SER A 1 895 ? 4.896 -1.310 39.061 1.00 69.75 895 SER A CA 1
ATOM 6723 C C . SER A 1 895 ? 5.168 0.199 39.134 1.00 69.75 895 SER A C 1
ATOM 6725 O O . SER A 1 895 ? 4.592 0.900 39.968 1.00 69.75 895 SER A O 1
ATOM 6727 N N . TYR A 1 896 ? 5.992 0.720 38.216 1.00 68.19 896 TYR A N 1
ATOM 6728 C CA . TYR A 1 896 ? 6.310 2.156 38.116 1.00 68.19 896 TYR A CA 1
ATOM 6729 C C . TYR A 1 896 ? 5.068 3.064 38.026 1.00 68.19 896 TYR A C 1
ATOM 6731 O O . TYR A 1 896 ? 5.092 4.206 38.476 1.00 68.19 896 TYR A O 1
ATOM 6739 N N . PHE A 1 897 ? 3.964 2.551 37.478 1.00 71.56 897 PHE A N 1
ATOM 6740 C CA . PHE A 1 897 ? 2.717 3.293 37.279 1.00 71.56 897 PHE A CA 1
ATOM 6741 C C . PHE A 1 897 ? 1.695 3.101 38.415 1.00 71.56 897 PHE A C 1
ATOM 6743 O O . PHE A 1 897 ? 0.584 3.621 38.319 1.00 71.56 897 PHE A O 1
ATOM 6750 N N . SER A 1 898 ? 2.046 2.362 39.472 1.00 73.44 898 SER A N 1
ATOM 6751 C CA . SER A 1 898 ? 1.220 2.181 40.675 1.00 73.44 898 SER A CA 1
ATOM 6752 C C . SER A 1 898 ? 1.604 3.178 41.774 1.00 73.44 898 SER A C 1
ATOM 6754 O O . SER A 1 898 ? 2.728 3.677 41.796 1.00 73.44 898 SER A O 1
ATOM 6756 N N . ARG A 1 899 ? 0.682 3.468 42.701 1.00 75.75 899 ARG A N 1
ATOM 6757 C CA . ARG A 1 899 ? 0.872 4.444 43.794 1.00 75.75 899 ARG A CA 1
ATOM 6758 C C . ARG A 1 899 ? 1.532 3.849 45.046 1.00 75.75 899 ARG A C 1
ATOM 6760 O O . ARG A 1 899 ? 1.179 4.211 46.158 1.00 75.75 899 ARG A O 1
ATOM 6767 N N . ILE A 1 900 ? 2.457 2.909 44.877 1.00 75.12 900 ILE A N 1
ATOM 6768 C CA . ILE A 1 900 ? 3.049 2.186 46.013 1.00 75.12 900 ILE A CA 1
ATOM 6769 C C . ILE A 1 900 ? 3.988 3.053 46.869 1.00 75.12 900 ILE A C 1
ATOM 6771 O O . ILE A 1 900 ? 4.228 2.734 48.030 1.00 75.12 900 ILE A O 1
ATOM 6775 N N . GLU A 1 901 ? 4.563 4.121 46.311 1.00 66.06 901 GLU A N 1
ATOM 6776 C CA . GLU A 1 901 ? 5.551 4.930 47.024 1.00 66.06 901 GLU A CA 1
ATOM 6777 C C . GLU A 1 901 ? 4.904 6.065 47.807 1.00 66.06 901 GLU A C 1
ATOM 6779 O O . GLU A 1 901 ? 3.971 6.698 47.333 1.00 66.06 901 GLU A O 1
ATOM 6784 N N . LEU A 1 902 ? 5.442 6.362 48.989 1.00 71.19 902 LEU A N 1
ATOM 6785 C CA . LEU A 1 902 ? 5.011 7.492 49.805 1.00 71.19 902 LEU A CA 1
ATOM 6786 C C . LEU A 1 902 ? 6.031 8.629 49.672 1.00 71.19 902 LEU A C 1
ATOM 6788 O O . LEU A 1 902 ? 7.202 8.456 50.010 1.00 71.19 902 LEU A O 1
ATOM 6792 N N . ARG A 1 903 ? 5.596 9.808 49.215 1.00 64.25 903 ARG A N 1
ATOM 6793 C CA . ARG A 1 903 ? 6.382 11.053 49.299 1.00 64.25 903 ARG A CA 1
ATOM 6794 C C . ARG A 1 903 ? 5.648 12.037 50.191 1.00 64.25 903 ARG A C 1
ATOM 6796 O O . ARG A 1 903 ? 4.534 12.435 49.879 1.00 64.25 903 ARG A O 1
ATOM 6803 N N . GLY A 1 904 ? 6.276 12.412 51.305 1.00 66.00 904 GLY A N 1
ATOM 6804 C CA . GLY A 1 904 ? 5.643 13.288 52.294 1.00 66.00 904 GLY A CA 1
ATOM 6805 C C . GLY A 1 904 ? 4.368 12.694 52.906 1.00 66.00 904 GLY A C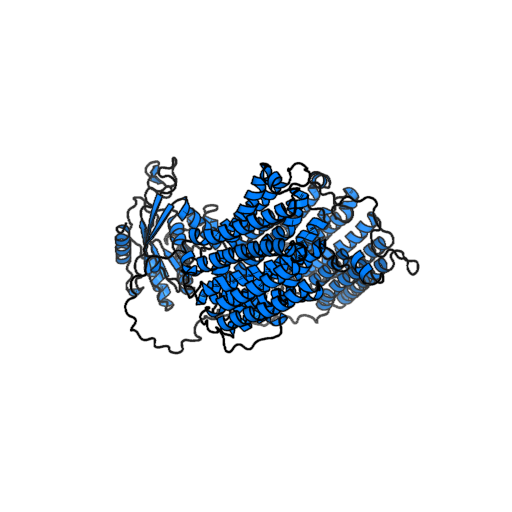 1
ATOM 6806 O O . GLY A 1 904 ? 3.458 13.442 53.228 1.00 66.00 904 GLY A O 1
ATOM 6807 N N . GLY A 1 905 ? 4.278 11.361 53.015 1.00 68.94 905 GLY A N 1
ATOM 6808 C CA . GLY A 1 905 ? 3.097 10.660 53.540 1.00 68.94 905 GLY A CA 1
ATOM 6809 C C . GLY A 1 905 ? 1.988 10.384 52.517 1.00 68.94 905 GLY A C 1
ATOM 6810 O O . GLY A 1 905 ? 1.068 9.637 52.832 1.00 68.94 905 GLY A O 1
ATOM 6811 N N . GLU A 1 906 ? 2.087 10.903 51.289 1.00 68.81 906 GLU A N 1
ATOM 6812 C CA . GLU A 1 906 ? 1.077 10.700 50.243 1.00 68.81 906 GLU A CA 1
ATOM 6813 C C . GLU A 1 906 ? 1.490 9.621 49.221 1.00 68.81 906 GLU A C 1
ATOM 6815 O O . GLU A 1 906 ? 2.637 9.639 48.752 1.00 68.81 906 GLU A O 1
ATOM 6820 N N . PRO A 1 907 ? 0.571 8.713 48.820 1.00 72.31 907 PRO A N 1
ATOM 6821 C CA . PRO A 1 907 ? 0.806 7.723 47.769 1.00 72.31 907 PRO A CA 1
ATOM 6822 C C . PRO A 1 907 ? 1.029 8.377 46.398 1.00 72.31 907 PRO A C 1
ATOM 6824 O O . PRO A 1 907 ? 0.128 8.988 45.816 1.00 72.31 907 PRO A O 1
ATOM 6827 N N . VAL A 1 908 ? 2.221 8.200 45.836 1.00 69.38 908 VAL A N 1
ATOM 6828 C CA . VAL A 1 908 ? 2.658 8.744 44.547 1.00 69.38 908 VAL A CA 1
ATOM 6829 C C . VAL A 1 908 ? 3.087 7.630 43.590 1.00 69.38 908 VAL A C 1
ATOM 6831 O O . VAL A 1 908 ? 3.634 6.602 43.984 1.00 69.38 908 VAL A O 1
ATOM 6834 N N . ALA A 1 909 ? 2.819 7.837 42.301 1.00 69.19 909 ALA A N 1
ATOM 6835 C CA . ALA A 1 909 ? 3.282 6.971 41.217 1.00 69.19 909 ALA A CA 1
ATOM 6836 C C . ALA A 1 909 ? 4.494 7.597 40.503 1.00 69.19 909 ALA A C 1
ATOM 6838 O O . ALA A 1 909 ? 4.776 8.782 40.675 1.00 69.19 909 ALA A O 1
ATOM 6839 N N . MET A 1 910 ? 5.172 6.818 39.652 1.00 69.88 910 MET A N 1
ATOM 6840 C CA . MET A 1 910 ? 6.252 7.273 38.760 1.00 69.88 910 MET A CA 1
ATOM 6841 C C . MET A 1 910 ? 7.502 7.819 39.473 1.00 69.88 910 MET A C 1
ATOM 6843 O O . MET A 1 910 ? 8.178 8.727 38.980 1.00 69.88 910 MET A O 1
ATOM 6847 N N . VAL A 1 911 ? 7.840 7.259 40.633 1.00 62.66 911 VAL A N 1
ATOM 6848 C CA . VAL A 1 911 ? 8.957 7.745 41.448 1.00 62.66 911 VAL A CA 1
ATOM 6849 C C . VAL A 1 911 ? 10.300 7.167 40.981 1.00 62.66 911 VAL A C 1
ATOM 6851 O O . VAL A 1 911 ? 10.382 6.052 40.466 1.00 62.66 911 VAL A O 1
ATOM 6854 N N . ARG A 1 912 ? 11.368 7.966 41.107 1.00 60.31 912 ARG A N 1
ATOM 6855 C CA . ARG A 1 912 ? 12.759 7.565 40.840 1.00 60.31 912 ARG A CA 1
ATOM 6856 C C . ARG A 1 912 ? 13.478 7.241 42.162 1.00 60.31 912 ARG A C 1
ATOM 6858 O O . ARG A 1 912 ? 13.288 8.013 43.105 1.00 60.31 912 ARG A O 1
ATOM 6865 N N . PRO A 1 913 ? 14.365 6.223 42.208 1.00 58.88 913 PRO A N 1
ATOM 6866 C CA . PRO A 1 913 ? 14.781 5.340 41.107 1.00 58.88 913 PRO A CA 1
ATOM 6867 C C . PRO A 1 913 ? 13.780 4.199 40.833 1.00 58.88 913 PRO A C 1
ATOM 6869 O O . PRO A 1 913 ? 12.995 3.828 41.695 1.00 58.88 913 PRO A O 1
ATOM 6872 N N . PHE A 1 914 ? 13.803 3.633 39.620 1.00 61.00 914 PHE A N 1
ATOM 6873 C CA . PHE A 1 914 ? 12.866 2.584 39.187 1.00 61.00 914 PHE A CA 1
ATOM 6874 C C . PHE A 1 914 ? 12.968 1.320 40.066 1.00 61.00 914 PHE A C 1
ATOM 6876 O O . PHE A 1 914 ? 13.902 0.537 39.916 1.00 61.00 914 PHE A O 1
ATOM 6883 N N . ARG A 1 915 ? 11.990 1.081 40.953 1.00 53.94 915 ARG A N 1
ATOM 6884 C CA . ARG A 1 915 ? 11.982 -0.086 41.865 1.00 53.94 915 ARG A CA 1
ATOM 6885 C C . ARG A 1 915 ? 11.622 -1.431 41.217 1.00 53.94 915 ARG A C 1
ATOM 6887 O O . ARG A 1 915 ? 11.885 -2.475 41.808 1.00 53.94 915 ARG A O 1
ATOM 6894 N N . ARG A 1 916 ? 11.055 -1.442 40.005 1.00 54.09 916 ARG A N 1
ATOM 6895 C CA . ARG A 1 916 ? 10.875 -2.656 39.187 1.00 54.09 916 ARG A CA 1
ATOM 6896 C C . ARG A 1 916 ? 11.258 -2.361 37.742 1.00 54.09 916 ARG A C 1
ATOM 6898 O O . ARG A 1 916 ? 10.692 -1.461 37.126 1.00 54.09 916 ARG A O 1
ATOM 6905 N N . GLY A 1 917 ? 12.245 -3.104 37.242 1.00 54.16 917 GLY A N 1
ATOM 6906 C CA . GLY A 1 917 ? 12.748 -2.977 35.879 1.00 54.16 917 GLY A CA 1
ATOM 6907 C C . GLY A 1 917 ? 11.722 -3.381 34.820 1.00 54.16 917 GLY A C 1
ATOM 6908 O O . GLY A 1 917 ? 10.634 -3.881 35.122 1.00 54.16 917 GLY A O 1
ATOM 6909 N N . PHE A 1 918 ? 12.105 -3.177 33.559 1.00 56.25 918 PHE A N 1
ATOM 6910 C CA . PHE A 1 918 ? 11.443 -3.763 32.395 1.00 56.25 918 PHE A CA 1
ATOM 6911 C C . PHE A 1 918 ? 11.129 -5.261 32.654 1.00 56.25 918 PHE A C 1
ATOM 6913 O O . PHE A 1 918 ? 11.884 -5.926 33.361 1.00 56.25 918 PHE A O 1
ATOM 6920 N N . TRP A 1 919 ? 10.073 -5.818 32.040 1.00 62.72 919 TRP A N 1
ATOM 6921 C CA . TRP A 1 919 ? 9.675 -7.246 32.103 1.00 62.72 919 TRP A CA 1
ATOM 6922 C C . TRP A 1 919 ? 8.880 -7.699 33.343 1.00 62.72 919 TRP A C 1
ATOM 6924 O O . TRP A 1 919 ? 8.805 -8.900 33.632 1.00 62.72 919 TRP A O 1
ATOM 6934 N N . SER A 1 920 ? 8.232 -6.777 34.058 1.00 69.06 920 SER A N 1
ATOM 6935 C CA . SER A 1 920 ? 7.333 -7.139 35.167 1.00 69.06 920 SER A CA 1
ATOM 6936 C C . SER A 1 920 ? 6.199 -8.077 34.705 1.00 69.06 920 SER A C 1
ATOM 6938 O O . SER A 1 920 ? 5.598 -7.872 33.648 1.00 69.06 920 SER A O 1
ATOM 6940 N N . ARG A 1 921 ? 5.942 -9.159 35.458 1.00 75.44 921 ARG A N 1
ATOM 6941 C CA . ARG A 1 921 ? 4.874 -10.128 35.146 1.00 75.44 921 ARG A CA 1
ATOM 6942 C C . ARG A 1 921 ? 3.529 -9.502 35.477 1.00 75.44 921 ARG A C 1
ATOM 6944 O O . ARG A 1 921 ? 3.312 -9.122 36.620 1.00 75.44 921 ARG A O 1
ATOM 6951 N N . VAL A 1 922 ? 2.649 -9.429 34.488 1.00 82.56 922 VAL A N 1
ATOM 6952 C CA . VAL A 1 922 ? 1.312 -8.847 34.620 1.00 82.56 922 VAL A CA 1
ATOM 6953 C C . VAL A 1 922 ? 0.310 -9.804 34.000 1.00 82.56 922 VAL A C 1
ATOM 6955 O O . VAL A 1 922 ? 0.578 -10.362 32.935 1.00 82.56 922 VAL A O 1
ATOM 6958 N N . GLY A 1 923 ? -0.822 -10.007 34.663 1.00 84.94 923 GLY A N 1
ATOM 6959 C CA . GLY A 1 923 ? -1.898 -10.849 34.156 1.00 84.94 923 GLY A CA 1
ATOM 6960 C C . GLY A 1 923 ? -3.183 -10.065 33.918 1.00 84.94 923 GLY A C 1
ATOM 6961 O O . GLY A 1 923 ? -3.438 -9.072 34.597 1.00 84.94 923 GLY A O 1
ATOM 6962 N N . LEU A 1 924 ? -3.993 -10.533 32.972 1.00 89.81 924 LEU A N 1
ATOM 6963 C CA . LEU A 1 924 ? -5.409 -10.194 32.860 1.00 89.81 924 LEU A CA 1
ATOM 6964 C C . LEU A 1 924 ? -6.211 -11.493 32.860 1.00 89.81 924 LEU A C 1
ATOM 6966 O O . LEU A 1 924 ? -6.000 -12.338 31.992 1.00 89.81 924 LEU A O 1
ATOM 6970 N N . ASN A 1 925 ? -7.125 -11.625 33.814 1.00 90.56 925 ASN A N 1
ATOM 6971 C CA . ASN A 1 925 ? -8.073 -12.729 33.882 1.00 90.56 925 ASN A CA 1
ATOM 6972 C C . ASN A 1 925 ? -9.459 -12.207 33.510 1.00 90.56 925 ASN A C 1
ATOM 6974 O O . ASN A 1 925 ? -9.956 -11.271 34.141 1.00 90.56 925 ASN A O 1
ATOM 6978 N N . VAL A 1 926 ? -10.066 -12.797 32.487 1.00 91.19 926 VAL A N 1
ATOM 6979 C CA . VAL A 1 926 ? -11.397 -12.441 31.992 1.00 91.19 926 VAL A CA 1
ATOM 6980 C C . VAL A 1 926 ? -12.386 -13.523 32.421 1.00 91.19 926 VAL A C 1
ATOM 6982 O O . VAL A 1 926 ? -12.133 -14.713 32.243 1.00 91.19 926 VAL A O 1
ATOM 6985 N N . GLY A 1 927 ? -13.495 -13.115 33.036 1.00 91.06 927 GLY A N 1
ATOM 6986 C CA . GLY A 1 927 ? -14.559 -14.016 33.474 1.00 91.06 927 GLY A CA 1
ATOM 6987 C C . GLY A 1 927 ? -15.704 -14.125 32.470 1.00 91.06 927 GLY A C 1
ATOM 6988 O O . GLY A 1 927 ? -15.828 -13.328 31.544 1.00 91.06 927 GLY A O 1
ATOM 6989 N N . THR A 1 928 ? -16.588 -15.094 32.699 1.00 90.44 928 THR A N 1
ATOM 6990 C CA . THR A 1 928 ? -17.826 -15.276 31.928 1.00 90.44 928 THR A CA 1
ATOM 6991 C C . THR A 1 928 ? -18.753 -14.068 32.033 1.00 90.44 928 THR A C 1
ATOM 6993 O O . THR A 1 928 ? -18.954 -13.527 33.126 1.00 90.44 928 THR A O 1
ATOM 6996 N N . SER A 1 929 ? -19.360 -13.687 30.907 1.00 90.81 929 SER A N 1
ATOM 6997 C CA . SER A 1 929 ? -20.294 -12.562 30.828 1.00 90.81 929 SER A CA 1
ATOM 6998 C C . SER A 1 929 ? -21.560 -12.778 31.662 1.00 90.81 929 SER A C 1
ATOM 7000 O O . SER A 1 929 ? -22.124 -13.872 31.674 1.00 90.81 929 SER A O 1
ATOM 7002 N N . LEU A 1 930 ? -22.053 -11.711 32.284 1.00 91.25 930 LEU A N 1
ATOM 7003 C CA . LEU A 1 930 ? -23.320 -11.668 33.009 1.00 91.25 930 LEU A CA 1
ATOM 7004 C C . LEU A 1 930 ? -24.388 -10.937 32.176 1.00 91.25 930 LEU A C 1
ATOM 7006 O O . LEU A 1 930 ? -24.071 -9.916 31.558 1.00 91.25 930 LEU A O 1
ATOM 7010 N N . PRO A 1 931 ? -25.651 -11.402 32.167 1.00 89.00 931 PRO A N 1
ATOM 7011 C CA . PRO A 1 931 ? -26.749 -10.650 31.568 1.00 89.00 931 PRO A CA 1
ATOM 7012 C C . PRO A 1 931 ? -27.056 -9.401 32.405 1.00 89.00 931 PRO A C 1
ATOM 7014 O O . PRO A 1 931 ? -26.949 -9.445 33.630 1.00 89.00 931 PRO A O 1
ATOM 7017 N N . ALA A 1 932 ? -27.487 -8.311 31.760 1.00 85.69 932 ALA A N 1
ATOM 7018 C CA . ALA A 1 932 ? -27.751 -7.023 32.414 1.00 85.69 932 ALA A CA 1
ATOM 7019 C C . ALA A 1 932 ? -28.669 -7.127 33.651 1.00 85.69 932 ALA A C 1
ATOM 7021 O O . ALA A 1 932 ? -28.430 -6.456 34.651 1.00 85.69 932 ALA A O 1
ATOM 7022 N N . SER A 1 933 ? -29.665 -8.019 33.617 1.00 84.31 933 SER A N 1
ATOM 7023 C CA . SER A 1 933 ? -30.617 -8.254 34.712 1.00 84.31 933 SER A CA 1
ATOM 7024 C C . SER A 1 933 ? -30.002 -8.867 35.974 1.00 84.31 933 SER A C 1
ATOM 7026 O O . SER A 1 933 ? -30.549 -8.697 37.059 1.00 84.31 933 SER A O 1
ATOM 7028 N N . ALA A 1 934 ? -28.877 -9.574 35.851 1.00 85.75 934 ALA A N 1
ATOM 7029 C CA . ALA A 1 934 ? -28.195 -10.215 36.975 1.00 85.75 934 ALA A CA 1
ATOM 7030 C C . ALA A 1 934 ? -27.108 -9.325 37.599 1.00 85.75 934 ALA A C 1
ATOM 7032 O O . ALA A 1 934 ? -26.472 -9.719 38.575 1.00 85.75 934 ALA A O 1
ATOM 7033 N N . VAL A 1 935 ? -26.842 -8.148 37.026 1.00 89.19 935 VAL A N 1
ATOM 7034 C CA . VAL A 1 935 ? -25.728 -7.296 37.443 1.00 89.19 935 VAL A CA 1
ATOM 7035 C C . VAL A 1 935 ? -26.087 -6.540 38.718 1.00 89.19 935 VAL A C 1
ATOM 7037 O O . VAL A 1 935 ? -27.067 -5.806 38.764 1.00 89.19 935 VAL A O 1
ATOM 7040 N N . GLN A 1 936 ? -25.246 -6.682 39.743 1.00 90.00 936 GLN A N 1
ATOM 7041 C CA . GLN A 1 936 ? -25.239 -5.837 40.939 1.00 90.00 936 GLN A CA 1
ATOM 7042 C C . GLN A 1 936 ? -23.788 -5.464 41.290 1.00 90.00 936 GLN A C 1
ATOM 7044 O O . GLN A 1 936 ? -22.888 -6.272 41.027 1.00 90.00 936 GLN A O 1
ATOM 7049 N N . PRO A 1 937 ? -23.518 -4.269 41.857 1.00 90.19 937 PRO A N 1
ATOM 7050 C CA . PRO A 1 937 ? -22.157 -3.837 42.192 1.00 90.19 937 PRO A CA 1
ATOM 7051 C C . PRO A 1 937 ? -21.396 -4.831 43.082 1.00 90.19 937 PRO A C 1
ATOM 7053 O O . PRO A 1 937 ? -20.225 -5.115 42.829 1.00 90.19 937 PRO A O 1
ATOM 7056 N N . GLU A 1 938 ? -22.068 -5.401 44.079 1.00 90.12 938 GLU A N 1
ATOM 7057 C CA . GLU A 1 938 ? -21.518 -6.360 45.037 1.00 90.12 938 GLU A CA 1
ATOM 7058 C C . GLU A 1 938 ? -21.137 -7.673 44.346 1.00 90.12 938 GLU A C 1
ATOM 7060 O O . GLU A 1 938 ? -20.012 -8.150 44.505 1.00 90.12 938 GLU A O 1
ATOM 7065 N N . LEU A 1 939 ? -22.027 -8.202 43.499 1.00 90.94 939 LEU A N 1
ATOM 7066 C CA . LEU A 1 939 ? -21.770 -9.410 42.715 1.00 90.94 939 LEU A CA 1
ATOM 7067 C C . LEU A 1 939 ? -20.613 -9.203 41.727 1.00 90.94 939 LEU A C 1
ATOM 7069 O O . LEU A 1 939 ? -19.753 -10.072 41.584 1.00 90.94 939 LEU A O 1
ATOM 7073 N N . LEU A 1 940 ? -20.558 -8.053 41.046 1.00 90.88 940 LEU A N 1
ATOM 7074 C CA . LEU A 1 940 ? -19.452 -7.728 40.141 1.00 90.88 940 LEU A CA 1
ATOM 7075 C C . LEU A 1 940 ? -18.118 -7.670 40.886 1.00 90.88 940 LEU A C 1
ATOM 7077 O O . LEU A 1 940 ? -17.122 -8.202 40.395 1.00 90.88 940 LEU A O 1
ATOM 7081 N N . ARG A 1 941 ? -18.097 -7.056 42.072 1.00 92.94 941 ARG A N 1
ATOM 7082 C CA . ARG A 1 941 ? -16.904 -6.998 42.919 1.00 92.94 941 ARG A CA 1
ATOM 7083 C C . ARG A 1 941 ? -16.458 -8.397 43.338 1.00 92.94 941 ARG A C 1
ATOM 7085 O O . ARG A 1 941 ? -15.269 -8.694 43.254 1.00 92.94 941 ARG A O 1
ATOM 7092 N N . GLU A 1 942 ? -17.386 -9.256 43.754 1.00 91.75 942 GLU A N 1
ATOM 7093 C CA . GLU A 1 942 ? -17.092 -10.645 44.120 1.00 91.75 942 GLU A CA 1
ATOM 7094 C C . GLU A 1 942 ? -16.488 -11.416 42.936 1.00 91.75 942 GLU A C 1
ATOM 7096 O O . GLU A 1 942 ? -15.435 -12.043 43.065 1.00 91.75 942 GLU A O 1
ATOM 7101 N N . ARG A 1 943 ? -17.091 -11.298 41.746 1.00 92.00 943 ARG A N 1
ATOM 7102 C CA . ARG A 1 943 ? -16.582 -11.925 40.517 1.00 92.00 943 ARG A CA 1
ATOM 7103 C C . ARG A 1 943 ? -15.171 -11.449 40.174 1.00 92.00 943 ARG A C 1
ATOM 7105 O O . ARG A 1 943 ? -14.309 -12.282 39.907 1.00 92.00 943 ARG A O 1
ATOM 7112 N N . VAL A 1 944 ? -14.914 -10.141 40.223 1.00 91.06 944 VAL A N 1
ATOM 7113 C CA . VAL A 1 944 ? -13.575 -9.576 39.982 1.00 91.06 944 VAL A CA 1
ATOM 7114 C C . VAL A 1 944 ? -12.569 -10.025 41.053 1.00 91.06 944 VAL A C 1
ATOM 7116 O O . VAL A 1 944 ? -11.441 -10.376 40.714 1.00 91.06 944 VAL A O 1
ATOM 7119 N N . SER A 1 945 ? -12.966 -10.108 42.325 1.00 91.25 945 SER A N 1
ATOM 7120 C CA . SER A 1 945 ? -12.124 -10.631 43.412 1.00 91.25 945 SER A CA 1
ATOM 7121 C C . SER A 1 945 ? -11.731 -12.094 43.187 1.00 91.25 945 SER A C 1
ATOM 7123 O O . SER A 1 945 ? -10.569 -12.456 43.360 1.00 91.25 945 SER A O 1
ATOM 7125 N N . ASN A 1 946 ? -12.666 -12.929 42.732 1.00 90.25 946 ASN A N 1
ATOM 7126 C CA . ASN A 1 946 ? -12.391 -14.332 42.413 1.00 90.25 946 ASN A CA 1
ATOM 7127 C C . ASN A 1 946 ? -11.444 -14.475 41.214 1.00 90.25 946 ASN A C 1
ATOM 7129 O O . ASN A 1 946 ? -10.621 -15.382 41.178 1.00 90.25 946 ASN A O 1
ATOM 7133 N N . LEU A 1 947 ? -11.510 -13.563 40.242 1.00 89.81 947 LEU A N 1
ATOM 7134 C CA . LEU A 1 947 ? -10.559 -13.526 39.129 1.00 89.81 947 LEU A CA 1
ATOM 7135 C C . LEU A 1 947 ? -9.164 -13.049 39.568 1.00 89.81 947 LEU A C 1
ATOM 7137 O O . LEU A 1 947 ? -8.173 -13.468 38.971 1.00 89.81 947 LEU A O 1
ATOM 7141 N N . LEU A 1 948 ? -9.051 -12.215 40.610 1.00 86.19 948 LEU A N 1
ATOM 7142 C CA . LEU A 1 948 ? -7.756 -11.777 41.154 1.00 86.19 948 LEU A CA 1
ATOM 7143 C C . LEU A 1 948 ? -6.962 -12.919 41.805 1.00 86.19 948 LEU A C 1
ATOM 7145 O O . LEU A 1 948 ? -5.732 -12.896 41.766 1.00 86.19 948 LEU A O 1
ATOM 7149 N N . THR A 1 949 ? -7.639 -13.913 42.387 1.00 80.62 949 THR A N 1
ATOM 7150 C CA . THR A 1 949 ? -6.991 -15.042 43.080 1.00 80.62 949 THR A CA 1
ATOM 7151 C C . THR A 1 949 ? -6.559 -16.170 42.136 1.00 80.62 949 THR A C 1
ATOM 7153 O O . THR A 1 949 ? -5.684 -16.963 42.485 1.00 80.62 949 THR A O 1
ATOM 7156 N N . GLN A 1 950 ? -7.088 -16.208 40.909 1.00 71.12 950 GLN A N 1
ATOM 7157 C CA . GLN A 1 950 ? -6.716 -17.158 39.852 1.00 71.12 950 GLN A CA 1
ATOM 7158 C C . GLN A 1 950 ? -5.380 -16.771 39.181 1.00 71.12 950 GLN A C 1
ATOM 7160 O O . GLN A 1 950 ? -5.345 -16.352 38.024 1.00 71.12 950 GLN A O 1
ATOM 7165 N N . SER A 1 951 ? -4.260 -16.853 39.904 1.00 54.06 951 SER A N 1
ATOM 7166 C CA . SER A 1 951 ? -2.929 -16.467 39.379 1.00 54.06 951 SER A CA 1
ATOM 7167 C C . SER A 1 951 ? -2.269 -17.502 38.458 1.00 54.06 951 SER A C 1
ATOM 7169 O O . SER A 1 951 ? -2.596 -18.708 38.496 1.00 54.06 951 SER A O 1
#

Sequence (951 aa):
MSSSTASAADPASTNTEAALLPRGLGLALAGLLLLWLATWLAGPALLAALGLPLDAHGHLQAHAPAVAAPFADVRPRWGIPNAFDVLSNLPFALAGLWGLARLRARTLPAATRRAAQVFFAGLLLTSLGSAWYHWAPDAGRLAGDRLGMAVAFAGAWALVVAERLTLAAVRPVLWGALLLGTVSAAWPQVDGNVLPWAVVQYGGIGFIVWAWRRPKVPGALGLRVGAVLAAYLLAKLLEMNDFALFEATGQTVSGHSLKHLAAALAALPVLAAVGRAPLRQNAAGAGTPRAHRPWARAGLQDQTMRTDAPPAAASPAHANQFALLRQRRFAPFFWTQFAGAANDNLFKFAFTVMVTYQLQVAWLPPSLAGLAIGALFILPFLLFSATAGQLTDKYDKARIIRLVKTLEIAIMALAGWGFMAANVPVLLGCVFLMGLHSTLFGPVKFAYLPQALDAHELTGGNGMVEMGTFVAILLGQVAGGLLVALPGIGHGTVAAACVAVAVIGRLTAQAVPAAPATDPTLAVNWNPVSETWRNLRLAHGNTVVFRSLLGISWMWFFGATFLSQFPSFAKEVLHGDAQVASLLLVVFSVGIGAGSLLCETLSRRQVEIGLVPLGAIGMSVFAIDLYFASRGLPPSAEMGLGAFLAQPAHWRVMADLALLSLFAGLYSVPMYALIQLRSQPTHRARIIAANNILNALFMIASAVIAGALIGAGFSIPQVFLFTGIANAVVAGYIFLLVPEYLLRFIAWVASRFVYRFKVRGDEQIPDHGPAVLVCNHVSFVDAVLLMAASPRPIRFLMDHRIFRVPVLGWLFRLAKAIPIAPQKEDPAAYERAFDEAAQVLREGDLLGIFPEGGITRDGTLQPFKGGVMKILARAQEDDLAVPVVPMALTNLWGSYFSRIELRGGEPVAMVRPFRRGFWSRVGLNVGTSLPASAVQPELLRERVSNLLTQS

Organism: NCBI:txid433924

Secondary structure (DSSP, 8-state):
-------------------PPPHHHHHHHHHHHHHHHHHHHHHHHHHHHTT--B-TTS-B--S-SS---SSS----BTTBTTHHHHHTTHHHHHHHHHHHHHHHT----HHHHHHHHHHHHHHHHHHHHHHHHHHS--HHHHHHHHHHHHHHHHHHHHHHHHHHT-GGGHHHHHHHHHHHHHHHHHTHHHH---HHHHIIIIIHHHHHHHHHTSPPPTT-----HHHHHHHHHHHHHHHHTHHHHHHHTTSSS-HHHHHHHHHHHTTHHHHHHHHSPP-------------------S--------S-------------GGGGGGSTTTHHHHHHHHHHHHHHHHHHHHHHHIIIII--BTTB-HHHHHHHHHHHHHHHHHHHHHHHHHHHHHS-HHHHHHHHHHHHHHHHHHHHHHHHTT-HHHHHHHHHHHHHHHHHHHHHHHHHHHHHS-TTTHHHHHHHHHHHHHHHHHHHHHHHHHHHTSTTTHHHHHHHHHHHHHHHHHHHGGGSPP---S-TTPPP---HHHHHHHHHHHHHTSHHHHHHHHHHHHHHHHHHHHHHHHHHIIIIIS-B-HHHHHHHHHHHHHHHHHHHHHHHHHTTTS--TTHHHHHHHHHHHHHHHHHHHHTTPPP-PPBPHHHHHH-HHHHHHHHHHHHHHHHHHHHHHHHHHHHHHHS-GGGHHHHHHHHHHHHHHHHHHHHHHHHHHHHTT--HHHHHHHHHHHHHHHHHHHHHH-HHHHHHHHHHHIIIIIEEEEEE-GGGS-SSS-EEEEE---STTHHHHHHHH-SS-EEEEEEGGGGGSTTHHHHHHHTT-EEE--TTT-HHHHHHHHHHHHHHHHTT-EEEE-TTSS--SSSSPPPPPTHHHHHHHHHHHTT----EEEEEEES-TTSTTSS-EEETTEEESSPSS-SS-TTEEEEEEEPPPBPGGG--HHHHHHHHHHHHH--

InterPro domains:
  IPR002123 Phospholipid/glycerol acyltransferase [PF01553] (756-889)
  IPR002123 Phospholipid/glycerol acyltransferase [SM00563] (771-892)
  IPR011701 Major facilitator superfamily [PF07690] (335-632)
  IPR036259 MFS transporter superfamily [G3DSA:1.20.1250.20] (319-738)
  IPR036259 MFS transporter superfamily [SSF103473] (323-741)